Protein 8QDO (pdb70)

Solvent-accessible surface area: 39062 Å² total; per-residue (Å²): 128,66,140,76,11,46,93,34,5,58,116,19,35,57,24,63,36,45,60,0,15,6,6,0,0,45,0,42,1,26,3,69,53,32,44,1,82,35,46,120,8,56,13,0,22,1,45,2,26,3,76,11,61,97,69,1,0,5,3,0,0,16,17,9,136,36,86,170,60,88,12,88,81,55,89,29,0,0,8,1,39,7,31,37,21,87,124,12,154,4,65,3,7,0,3,2,53,33,101,197,144,10,52,109,54,49,148,133,24,76,12,10,1,0,1,3,0,0,19,20,48,94,10,59,4,2,15,11,44,13,48,153,24,174,187,100,123,54,60,6,138,34,104,45,74,121,14,56,109,54,36,3,0,34,1,20,0,42,10,115,45,181,147,120,94,36,92,36,28,85,68,29,49,14,24,22,6,74,0,0,0,153,0,58,87,3,43,21,110,87,8,28,0,6,48,36,17,5,5,24,23,92,60,5,20,0,23,57,0,36,12,31,105,229,28,76,10,0,18,0,26,0,16,1,67,29,95,151,35,27,101,10,0,16,0,10,0,3,0,53,37,56,177,20,107,0,17,1,54,24,24,12,129,51,43,6,120,121,22,79,58,3,4,0,24,1,18,1,6,67,25,17,58,1,40,221,142,122,55,71,59,94,3,69,6,76,8,1,6,34,0,114,147,33,23,24,6,1,0,3,2,60,46,24,49,2,0,2,0,27,0,0,14,16,76,38,139,80,114,6,36,0,111,0,38,24,28,20,77,103,50,25,98,0,87,45,158,55,38,0,1,56,0,0,1,6,55,168,50,4,8,59,59,30,65,82,94,114,82,66,55,55,52,41,0,12,35,0,1,0,0,17,18,62,126,92,132,96,57,36,4,0,19,0,26,0,2,22,2,18,1,28,4,54,26,6,14,7,0,11,0,34,4,52,162,70,0,52,78,146,88,16,111,45,157,67,83,47,141,24,5,1,20,8,0,3,52,0,10,1,29,7,104,78,54,83,88,140,152,68,123,74,13,43,90,29,8,58,119,16,40,58,27,62,39,44,56,4,16,6,7,0,0,41,1,48,2,29,3,73,74,34,35,0,69,42,45,120,14,60,17,0,31,1,44,3,31,3,74,12,56,98,71,1,0,4,3,0,0,17,16,8,164,38,59,167,62,88,20,84,98,52,85,26,0,0,8,1,42,8,32,36,20,84,125,15,157,4,60,3,6,0,2,2,81,6,115,173,125,3,58,108,30,72,167,41,17,72,10,17,2,0,2,3,0,0,25,23,37,109,6,37,4,1,14,10,44,11,50,156,22,173,128,141,187,131,85,22,162,48,27,7,124,33,114,42,69,151,11,60,122,47,32,5,0,37,1,20,0,39,12,113,45,142,142,113,104,39,91,37,30,85,66,29,50,14,14,10,7,92,5,1,1,153,0,55,83,3,38,18,100,96,9,26,0,6,46,37,16,6,6,25,24,91,63,5,19,0,21,62,0,40,13,34,98,204,10,74,3,0,8,0,30,0,21,2,61,34,96,154,35,28,98,11,0,15,0,9,0,4,0,54,54,53,180,20,104,0,17,1,58,20,23,12,129,47,44,5,121,127,22,77,63,4,4,1,26,1,12,1,6,65,26,17,67,1,42,172,141,121,51,72,60,88,3,73,6,83,8,1,6,33,1,112,137,38,23,20,7,2,0,4,2,60,43,24,46,2,0,2,0,28,0,0,10,12,73,39,148,72,117,6,36,0,104,0,37,11,23,6,73,121,57,21,96,0,86,45,154,56,40,0,0,59,0,1,1,6,99,162,54,20,5,60,58,18,64,57,86,116,82,66,54,51,48,37,0,8,33,0,1,0,0,17,12,52,104,73,46,74,170,233,75,51,42,7,0,18,0,26,0,2,20,1,18,1,32,5,58,33,8,16,6,0,11,0,34,6,53,158,71,0,48,73,145,83,20,97,44,156,65,66,60,136,22,5,1,19,8,0,2,39,0,5,0,24,10,116,82,48,72,93,154

Structure (mmCIF, N/CA/C/O backbone):
data_8QDO
#
_entry.id   8QDO
#
_cell.length_a   90.610
_cell.length_b   137.440
_cell.length_c   275.120
_cell.angle_alpha   90.000
_cell.angle_beta   90.000
_cell.angle_gamma   90.000
#
_symmetry.space_group_name_H-M   'I 21 21 21'
#
loop_
_entity.id
_entity.type
_entity.pdbx_description
1 polymer 'Protein pp71'
2 non-polymer 'TETRAETHYLENE GLYCOL'
3 water water
#
loop_
_atom_site.group_PDB
_atom_site.id
_atom_site.type_symbol
_atom_site.label_atom_id
_atom_site.label_alt_id
_atom_site.label_comp_id
_atom_site.label_asym_id
_atom_site.label_entity_id
_atom_site.label_seq_id
_atom_site.pdbx_PDB_ins_code
_atom_site.Cartn_x
_atom_site.Cartn_y
_atom_site.Cartn_z
_atom_site.occupancy
_atom_site.B_iso_or_equiv
_atom_site.auth_seq_id
_atom_site.auth_comp_id
_atom_site.auth_asym_id
_atom_site.auth_atom_id
_atom_site.pdbx_PDB_model_num
ATOM 1 N N . SER A 1 18 ? 82.84845 49.59248 105.86913 1.000 119.38796 13 SER A N 1
ATOM 2 C CA . SER A 1 18 ? 83.71104 50.17369 106.89522 1.000 121.71379 13 SER A CA 1
ATOM 3 C C . SER A 1 18 ? 84.97574 50.79006 106.27765 1.000 125.20649 13 SER A C 1
ATOM 4 O O . SER A 1 18 ? 84.89147 51.77699 105.54402 1.000 128.28958 13 SER A O 1
ATOM 7 N N . SER A 1 19 ? 86.13988 50.21425 106.57934 1.000 116.41090 14 SER A N 1
ATOM 8 C CA . SER A 1 19 ? 87.40721 50.67291 106.02644 1.000 114.80824 14 SER A CA 1
ATOM 9 C C . SER A 1 19 ? 87.65847 50.04168 104.65639 1.000 110.46234 14 SER A C 1
ATOM 10 O O . SER A 1 19 ? 86.93781 49.14688 104.21153 1.000 110.80303 14 SER A O 1
ATOM 13 N N . GLU A 1 20 ? 88.70526 50.51833 103.97907 1.000 108.74587 15 GLU A N 1
ATOM 14 C CA . GLU A 1 20 ? 89.04538 49.94753 102.68080 1.000 105.98127 15 GLU A CA 1
ATOM 15 C C . GLU A 1 20 ? 89.44898 48.48130 102.79775 1.000 103.61700 15 GLU A C 1
ATOM 16 O O . GLU A 1 20 ? 89.33545 47.73566 101.81787 1.000 101.04329 15 GLU A O 1
ATOM 22 N N . ALA A 1 21 ? 89.91423 48.05176 103.97493 1.000 106.38364 16 ALA A N 1
ATOM 23 C CA . ALA A 1 21 ? 90.22037 46.64009 104.18664 1.000 99.39108 16 ALA A CA 1
ATOM 24 C C . ALA A 1 21 ? 88.95056 45.80121 104.26583 1.000 97.02959 16 ALA A C 1
ATOM 25 O O . ALA A 1 21 ? 88.91126 44.67470 103.75674 1.000 94.72315 16 ALA A O 1
ATOM 27 N N . ALA A 1 22 ? 87.89919 46.33413 104.89517 1.000 95.27096 17 ALA A N 1
ATOM 28 C CA . ALA A 1 22 ? 86.62993 45.61507 104.94654 1.000 91.81966 17 ALA A CA 1
ATOM 29 C C . ALA A 1 22 ? 86.00980 45.46263 103.56403 1.000 87.01260 17 ALA A C 1
ATOM 30 O O . ALA A 1 22 ? 85.32742 44.46695 103.30175 1.000 85.09523 17 ALA A O 1
ATOM 32 N N . ALA A 1 23 ? 86.22205 46.43166 102.67221 1.000 82.53091 18 ALA A N 1
ATOM 33 C CA . ALA A 1 23 ? 85.65209 46.32027 101.33639 1.000 83.58557 18 ALA A CA 1
ATOM 34 C C . ALA A 1 23 ? 86.28500 45.17340 100.55904 1.000 86.32003 18 ALA A C 1
ATOM 35 O O . ALA A 1 23 ? 85.59619 44.46998 99.81148 1.000 87.16935 18 ALA A O 1
ATOM 37 N N . ILE A 1 24 ? 87.59147 44.96238 100.72747 1.000 86.16054 19 ILE A N 1
ATOM 38 C CA . ILE A 1 24 ? 88.27267 43.91321 99.97670 1.000 79.39823 19 ILE A CA 1
ATOM 39 C C . ILE A 1 24 ? 87.88773 42.53746 100.50587 1.000 78.92206 19 ILE A C 1
ATOM 40 O O . ILE A 1 24 ? 87.64963 41.60561 99.72850 1.000 75.58187 19 ILE A O 1
ATOM 45 N N . SER A 1 25 ? 87.83117 42.37436 101.83145 1.000 73.22837 20 SER A N 1
ATOM 46 C CA . SER A 1 25 ? 87.52022 41.05263 102.36413 1.000 73.39909 20 SER A CA 1
ATOM 47 C C . SER A 1 25 ? 86.08179 40.65139 102.04990 1.000 78.87534 20 SER A C 1
ATOM 48 O O . SER A 1 25 ? 85.82021 39.49025 101.70934 1.000 72.59446 20 SER A O 1
ATOM 51 N N . GLU A 1 26 ? 85.14259 41.60234 102.11718 1.000 72.91006 21 GLU A N 1
ATOM 52 C CA . GLU A 1 26 ? 83.76352 41.29439 101.75262 1.000 73.22690 21 GLU A CA 1
ATOM 53 C C . GLU A 1 26 ? 83.65129 40.91964 100.27787 1.000 76.01369 21 GLU A C 1
ATOM 54 O O . GLU A 1 26 ? 82.95435 39.96038 99.92445 1.000 75.91352 21 GLU A O 1
ATOM 60 N N . ALA A 1 27 ? 84.35918 41.63603 99.40363 1.000 71.45643 22 ALA A N 1
ATOM 61 C CA . ALA A 1 27 ? 84.30931 41.29994 97.98509 1.000 67.70782 22 ALA A CA 1
ATOM 62 C C . ALA A 1 27 ? 84.96134 39.94614 97.71264 1.000 71.37114 22 ALA A C 1
ATOM 63 O O . ALA A 1 27 ? 84.49155 39.18831 96.85810 1.000 70.78954 22 ALA A O 1
ATOM 65 N N . GLU A 1 28 ? 86.04996 39.62106 98.41734 1.000 74.98866 23 GLU A N 1
ATOM 66 C CA . GLU A 1 28 ? 86.64817 38.30017 98.24345 1.000 71.93426 23 GLU A CA 1
ATOM 67 C C . GLU A 1 28 ? 85.72546 37.19584 98.74628 1.000 68.56842 23 GLU A C 1
ATOM 68 O O . GLU A 1 28 ? 85.70243 36.10080 98.17178 1.000 67.29383 23 GLU A O 1
ATOM 74 N N . ALA A 1 29 ? 84.95690 37.45662 99.80695 1.000 66.44616 24 ALA A N 1
ATOM 75 C CA . ALA A 1 29 ? 84.00095 36.45627 100.27046 1.000 63.72215 24 ALA A CA 1
ATOM 76 C C . ALA A 1 29 ? 82.93009 36.20408 99.21478 1.000 71.17142 24 ALA A C 1
ATOM 77 O O . ALA A 1 29 ? 82.58632 35.05046 98.92471 1.000 71.58558 24 ALA A O 1
ATOM 79 N N . ALA A 1 30 ? 82.43430 37.27363 98.58937 1.000 67.52889 25 ALA A N 1
ATOM 80 C CA . ALA A 1 30 ? 81.37039 37.14074 97.60325 1.000 66.13014 25 ALA A CA 1
ATOM 81 C C . ALA A 1 30 ? 81.87163 36.48299 96.32191 1.000 64.18575 25 ALA A C 1
ATOM 82 O O . ALA A 1 30 ? 81.15649 35.68316 95.70713 1.000 71.18623 25 ALA A O 1
ATOM 84 N N . SER A 1 31 ? 83.09377 36.79227 95.90191 1.000 65.59650 26 SER A N 1
ATOM 85 C CA . SER A 1 31 ? 83.55341 36.30083 94.60651 1.000 68.36244 26 SER A CA 1
ATOM 86 C C . SER A 1 31 ? 84.06865 34.86572 94.65584 1.000 57.40018 26 SER A C 1
ATOM 87 O O . SER A 1 31 ? 84.24365 34.25443 93.60033 1.000 57.26280 26 SER A O 1
ATOM 90 N N . GLY A 1 32 ? 84.36520 34.33723 95.83312 1.000 55.85357 27 GLY A N 1
ATOM 91 C CA . GLY A 1 32 ? 84.72248 32.94042 95.95455 1.000 53.23642 27 GLY A CA 1
ATOM 92 C C . GLY A 1 32 ? 86.06964 32.57310 95.34800 1.000 60.85234 27 GLY A C 1
ATOM 93 O O . GLY A 1 32 ? 86.88044 33.40846 94.95111 1.000 60.38039 27 GLY A O 1
ATOM 94 N N . SER A 1 33 ? 86.30448 31.26688 95.32543 1.000 64.27951 28 SER A N 1
ATOM 95 C CA . SER A 1 33 ? 87.50560 30.69069 94.74722 1.000 62.66378 28 SER A CA 1
ATOM 96 C C . SER A 1 33 ? 87.16837 29.27749 94.29482 1.000 61.78294 28 SER A C 1
ATOM 97 O O . SER A 1 33 ? 86.04074 28.80606 94.46027 1.000 61.70832 28 SER A O 1
ATOM 100 N N . PHE A 1 34 ? 88.17191 28.57699 93.76756 1.000 66.16554 29 PHE A N 1
ATOM 101 C CA . PHE A 1 34 ? 87.93577 27.22116 93.28263 1.000 63.84019 29 PHE A CA 1
ATOM 102 C C . PHE A 1 34 ? 87.33814 26.33390 94.36671 1.000 65.61058 29 PHE A C 1
ATOM 103 O O . PHE A 1 34 ? 86.45392 25.51542 94.09179 1.000 71.14815 29 PHE A O 1
ATOM 111 N N . GLY A 1 35 ? 87.79010 26.48929 95.60816 1.000 57.30363 30 GLY A N 1
ATOM 112 C CA . GLY A 1 35 ? 87.30740 25.61651 96.65918 1.000 57.15844 30 GLY A CA 1
ATOM 113 C C . GLY A 1 35 ? 85.88735 25.89605 97.07920 1.000 59.22317 30 GLY A C 1
ATOM 114 O O . GLY A 1 35 ? 85.26021 25.04500 97.72048 1.000 63.23783 30 GLY A O 1
ATOM 115 N N . ARG A 1 36 ? 85.38741 27.09293 96.79100 1.000 55.22364 31 ARG A N 1
ATOM 116 C CA . ARG A 1 36 ? 84.02733 27.44598 97.16051 1.000 55.78967 31 ARG A CA 1
ATOM 117 C C . ARG A 1 36 ? 83.58822 28.70257 96.42378 1.000 58.79889 31 ARG A C 1
ATOM 118 O O . ARG A 1 36 ? 84.11901 29.78922 96.67060 1.000 61.70489 31 ARG A O 1
ATOM 126 N N . LEU A 1 37 ? 82.64564 28.56754 95.49721 1.000 58.30218 32 LEU A N 1
ATOM 127 C CA . LEU A 1 37 ? 82.14195 29.71374 94.75671 1.000 61.36676 32 LEU A CA 1
ATOM 128 C C . LEU A 1 37 ? 80.63221 29.56620 94.60994 1.000 64.69074 32 LEU A C 1
ATOM 129 O O . LEU A 1 37 ? 80.04581 28.52433 94.92556 1.000 63.76804 32 LEU A O 1
ATOM 134 N N . HIS A 1 38 ? 80.00034 30.63682 94.15010 1.000 65.53611 33 HIS A N 1
ATOM 135 C CA . HIS A 1 38 ? 78.55280 30.70972 94.06158 1.000 61.41925 33 HIS A CA 1
ATOM 136 C C . HIS A 1 38 ? 78.14644 31.26827 92.71436 1.000 57.24973 33 HIS A C 1
ATOM 137 O O . HIS A 1 38 ? 78.75098 32.22024 92.22226 1.000 63.35759 33 HIS A O 1
ATOM 144 N N . CYS A 1 39 ? 77.13508 30.65744 92.11200 1.000 60.75938 34 CYS A N 1
ATOM 145 C CA . CYS A 1 39 ? 76.66021 31.09750 90.80988 1.000 58.69489 34 CYS A CA 1
ATOM 146 C C . CYS A 1 39 ? 75.31489 30.43520 90.55794 1.000 61.97120 34 CYS A C 1
ATOM 147 O O . CYS A 1 39 ? 74.93526 29.48283 91.24457 1.000 61.16894 34 CYS A O 1
ATOM 150 N N . GLN A 1 40 ? 74.59953 30.95426 89.55514 1.000 60.31498 35 GLN A N 1
ATOM 151 C CA . GLN A 1 40 ? 73.37200 30.34504 89.05671 1.000 57.10340 35 GLN A CA 1
ATOM 152 C C . GLN A 1 40 ? 73.66448 29.26996 88.01852 1.000 60.10548 35 GLN A C 1
ATOM 153 O O . GLN A 1 40 ? 73.00659 28.22347 87.99975 1.000 58.63138 35 GLN A O 1
ATOM 159 N N . VAL A 1 41 ? 74.64182 29.51194 87.15087 1.000 56.87141 36 VAL A N 1
ATOM 160 C CA . VAL A 1 41 ? 75.09238 28.53416 86.17196 1.000 59.24665 36 VAL A CA 1
ATOM 161 C C . VAL A 1 41 ? 76.60899 28.46460 86.26078 1.000 61.04885 36 VAL A C 1
ATOM 162 O O . VAL A 1 41 ? 77.27814 29.50289 86.31000 1.000 60.48917 36 VAL A O 1
ATOM 166 N N . LEU A 1 42 ? 77.13949 27.24703 86.33195 1.000 61.90906 37 LEU A N 1
ATOM 167 C CA . LEU A 1 42 ? 78.57098 26.98225 86.31554 1.000 56.13329 37 LEU A CA 1
ATOM 168 C C . LEU A 1 42 ? 78.99372 26.47731 84.94201 1.000 57.97865 37 LEU A C 1
ATOM 169 O O . LEU A 1 42 ? 78.31028 25.64232 84.34278 1.000 63.30215 37 LEU A O 1
ATOM 174 N N . ARG A 1 43 ? 80.11294 26.98989 84.43653 1.000 60.34908 38 ARG A N 1
ATOM 175 C CA . ARG A 1 43 ? 80.74064 26.45154 83.23198 1.000 64.34774 38 ARG A CA 1
ATOM 176 C C . ARG A 1 43 ? 82.08268 25.83958 83.60792 1.000 66.38987 38 ARG A C 1
ATOM 177 O O . ARG A 1 43 ? 82.89902 26.48599 84.27562 1.000 69.36311 38 ARG A O 1
ATOM 185 N N . LEU A 1 44 ? 82.29841 24.59314 83.19901 1.000 59.42876 39 LEU A N 1
ATOM 186 C CA . LEU A 1 44 ? 83.57631 23.91464 83.36973 1.000 62.49494 39 LEU A CA 1
ATOM 187 C C . LEU A 1 44 ? 84.20395 23.73067 81.99731 1.000 66.11007 39 LEU A C 1
ATOM 188 O O . LEU A 1 44 ? 83.57731 23.16066 81.10050 1.000 69.30778 39 LEU A O 1
ATOM 193 N N . ILE A 1 45 ? 85.42794 24.21476 81.83117 1.000 62.43133 40 ILE A N 1
ATOM 194 C CA . ILE A 1 45 ? 86.21861 23.94606 80.63725 1.000 67.94974 40 ILE A CA 1
ATOM 195 C C . ILE A 1 45 ? 87.38682 23.07917 81.07860 1.000 67.92518 40 ILE A C 1
ATOM 196 O O . ILE A 1 45 ? 88.29226 23.54696 81.77915 1.000 68.80610 40 ILE A O 1
ATOM 201 N N . THR A 1 46 ? 87.34936 21.80489 80.70710 1.000 68.88893 41 THR A N 1
ATOM 202 C CA . THR A 1 46 ? 88.30729 20.82961 81.19918 1.000 71.00062 41 THR A CA 1
ATOM 203 C C . THR A 1 46 ? 89.05562 20.18053 80.04321 1.000 75.33386 41 THR A C 1
ATOM 204 O O . THR A 1 46 ? 88.61730 20.20446 78.88918 1.000 80.16250 41 THR A O 1
ATOM 208 N N . ASN A 1 47 ? 90.20841 19.60948 80.36933 1.000 84.06505 42 ASN A N 1
ATOM 209 C CA . ASN A 1 47 ? 91.02645 18.87289 79.41582 1.000 90.04053 42 ASN A CA 1
ATOM 210 C C . ASN A 1 47 ? 91.01862 17.41189 79.83044 1.000 88.73540 42 ASN A C 1
ATOM 211 O O . ASN A 1 47 ? 91.39933 17.08488 80.96174 1.000 85.13188 42 ASN A O 1
ATOM 216 N N . VAL A 1 48 ? 90.57296 16.53974 78.92684 1.000 90.93136 43 VAL A N 1
ATOM 217 C CA . VAL A 1 48 ? 90.50040 15.12308 79.25481 1.000 95.30060 43 VAL A CA 1
ATOM 218 C C . VAL A 1 48 ? 91.90225 14.53456 79.25401 1.000 103.04000 43 VAL A C 1
ATOM 219 O O . VAL A 1 48 ? 92.65915 14.67340 78.28123 1.000 97.63682 43 VAL A O 1
ATOM 223 N N . GLU A 1 49 ? 92.24724 13.86005 80.34363 1.000 98.55656 44 GLU A N 1
ATOM 224 C CA . GLU A 1 49 ? 93.55220 13.24293 80.49190 1.000 102.72097 44 GLU A CA 1
ATOM 225 C C . GLU A 1 49 ? 93.38043 12.00764 81.36768 1.000 101.46554 44 GLU A C 1
ATOM 226 O O . GLU A 1 49 ? 92.26889 11.66888 81.78191 1.000 93.11950 44 GLU A O 1
ATOM 232 N N . GLY A 1 50 ? 94.48680 11.32852 81.65083 1.000 110.99170 45 GLY A N 1
ATOM 233 C CA . GLY A 1 50 ? 94.42413 10.14039 82.47449 1.000 106.45384 45 GLY A CA 1
ATOM 234 C C . GLY A 1 50 ? 94.33010 8.83468 81.72235 1.000 107.22615 45 GLY A C 1
ATOM 235 O O . GLY A 1 50 ? 93.93729 7.82485 82.31972 1.000 106.53009 45 GLY A O 1
ATOM 236 N N . GLY A 1 51 ? 94.59921 8.82887 80.43001 1.000 93.73203 46 GLY A N 1
ATOM 237 C CA . GLY A 1 51 ? 94.59313 7.58402 79.69927 1.000 98.27162 46 GLY A CA 1
ATOM 238 C C . GLY A 1 51 ? 94.21972 7.82347 78.25017 1.000 99.21313 46 GLY A C 1
ATOM 239 O O . GLY A 1 51 ? 94.45647 8.90118 77.70761 1.000 102.45333 46 GLY A O 1
ATOM 240 N N . SER A 1 52 ? 93.61937 6.79879 77.65391 1.000 98.84742 47 SER A N 1
ATOM 241 C CA . SER A 1 52 ? 93.18529 6.86720 76.27148 1.000 104.78283 47 SER A CA 1
ATOM 242 C C . SER A 1 52 ? 91.72691 6.44798 76.17521 1.000 105.66034 47 SER A C 1
ATOM 243 O O . SER A 1 52 ? 91.18107 5.79098 77.06653 1.000 99.05912 47 SER A O 1
ATOM 246 N N . LEU A 1 53 ? 91.11541 6.81769 75.05256 1.000 106.18881 48 LEU A N 1
ATOM 247 C CA . LEU A 1 53 ? 89.70770 6.54363 74.77472 1.000 98.70752 48 LEU A CA 1
ATOM 248 C C . LEU A 1 53 ? 89.61452 6.19823 73.29167 1.000 99.63530 48 LEU A C 1
ATOM 249 O O . LEU A 1 53 ? 89.64887 7.09579 72.44426 1.000 99.35022 48 LEU A O 1
ATOM 254 N N . GLU A 1 54 ? 89.50266 4.90998 72.97598 1.000 98.29327 49 GLU A N 1
ATOM 255 C CA . GLU A 1 54 ? 89.47707 4.50038 71.57672 1.000 99.12120 49 GLU A CA 1
ATOM 256 C C . GLU A 1 54 ? 88.22714 5.01974 70.87389 1.000 97.90472 49 GLU A C 1
ATOM 257 O O . GLU A 1 54 ? 87.18205 5.23428 71.49215 1.000 100.26161 49 GLU A O 1
ATOM 263 N N . ALA A 1 55 ? 88.33845 5.21110 69.55999 1.000 96.88101 50 ALA A N 1
ATOM 264 C CA . ALA A 1 55 ? 87.18963 5.65054 68.77770 1.000 97.93514 50 ALA A CA 1
ATOM 265 C C . ALA A 1 55 ? 86.07017 4.61895 68.86000 1.000 96.30997 50 ALA A C 1
ATOM 266 O O . ALA A 1 55 ? 86.30217 3.41873 68.69542 1.000 98.63306 50 ALA A O 1
ATOM 268 N N . GLY A 1 56 ? 84.86102 5.08258 69.17148 1.000 93.61660 51 GLY A N 1
ATOM 269 C CA . GLY A 1 56 ? 83.72681 4.19932 69.32831 1.000 86.26686 51 GLY A CA 1
ATOM 270 C C . GLY A 1 56 ? 83.60100 3.57909 70.69800 1.000 90.29650 51 GLY A C 1
ATOM 271 O O . GLY A 1 56 ? 82.70720 2.74855 70.90130 1.000 90.81767 51 GLY A O 1
ATOM 272 N N . ARG A 1 57 ? 84.48142 3.93563 71.62978 1.000 91.30815 52 ARG A N 1
ATOM 273 C CA . ARG A 1 57 ? 84.48443 3.42161 72.99090 1.000 89.38589 52 ARG A CA 1
ATOM 274 C C . ARG A 1 57 ? 83.86621 4.43721 73.95049 1.000 87.42213 52 ARG A C 1
ATOM 275 O O . ARG A 1 57 ? 83.59187 5.58878 73.59697 1.000 84.54722 52 ARG A O 1
ATOM 283 N N . LEU A 1 58 ? 83.66695 3.99443 75.19100 1.000 80.33340 53 LEU A N 1
ATOM 284 C CA . LEU A 1 58 ? 83.09615 4.81760 76.24856 1.000 78.13796 53 LEU A CA 1
ATOM 285 C C . LEU A 1 58 ? 83.90086 4.65386 77.52751 1.000 79.01990 53 LEU A C 1
ATOM 286 O O . LEU A 1 58 ? 84.24892 3.53000 77.90333 1.000 83.12659 53 LEU A O 1
ATOM 291 N N . ARG A 1 59 ? 84.20698 5.77550 78.17959 1.000 75.08478 54 ARG A N 1
ATOM 292 C CA . ARG A 1 59 ? 84.80506 5.77725 79.51023 1.000 82.20121 54 ARG A CA 1
ATOM 293 C C . ARG A 1 59 ? 84.15758 6.88632 80.33048 1.000 74.67806 54 ARG A C 1
ATOM 294 O O . ARG A 1 59 ? 83.60704 7.84694 79.78531 1.000 74.91317 54 ARG A O 1
ATOM 302 N N . LEU A 1 60 ? 84.19497 6.72822 81.65118 1.000 68.75038 55 LEU A N 1
ATOM 303 C CA . LEU A 1 60 ? 83.67837 7.75591 82.54409 1.000 68.92300 55 LEU A CA 1
ATOM 304 C C . LEU A 1 60 ? 84.67634 8.90055 82.67057 1.000 73.24409 55 LEU A C 1
ATOM 305 O O . LEU A 1 60 ? 85.89123 8.68594 82.68496 1.000 77.59325 55 LEU A O 1
ATOM 310 N N . LEU A 1 61 ? 84.16031 10.12567 82.73983 1.000 69.87651 56 LEU A N 1
ATOM 311 C CA . LEU A 1 61 ? 84.98833 11.31777 82.88739 1.000 69.60496 56 LEU A CA 1
ATOM 312 C C . LEU A 1 61 ? 84.66151 11.97862 84.21710 1.000 71.02327 56 LEU A C 1
ATOM 313 O O . LEU A 1 61 ? 83.53521 12.44060 84.42780 1.000 72.98454 56 LEU A O 1
ATOM 318 N N . ASP A 1 62 ? 85.64431 12.02098 85.10688 1.000 74.51084 57 ASP A N 1
ATOM 319 C CA . ASP A 1 62 ? 85.49099 12.62703 86.42520 1.000 70.24736 57 ASP A CA 1
ATOM 320 C C . ASP A 1 62 ? 85.81999 14.11265 86.30856 1.000 70.49895 57 ASP A C 1
ATOM 321 O O . ASP A 1 62 ? 86.98377 14.49438 86.16440 1.000 71.04374 57 ASP A O 1
ATOM 326 N N . LEU A 1 63 ? 84.78276 14.95345 86.33649 1.000 71.42833 58 LEU A N 1
ATOM 327 C CA . LEU A 1 63 ? 84.95171 16.40033 86.26498 1.000 68.13567 58 LEU A CA 1
ATOM 328 C C . LEU A 1 63 ? 85.53756 16.99028 87.54281 1.000 66.77249 58 LEU A C 1
ATOM 329 O O . LEU A 1 63 ? 85.80984 18.19266 87.57798 1.000 68.18468 58 LEU A O 1
ATOM 334 N N . ARG A 1 64 ? 85.70164 16.18906 88.59629 1.000 65.03493 59 ARG A N 1
ATOM 335 C CA . ARG A 1 64 ? 86.42189 16.60781 89.80331 1.000 74.89542 59 ARG A CA 1
ATOM 336 C C . ARG A 1 64 ? 85.82220 17.86284 90.42911 1.000 71.64603 59 ARG A C 1
ATOM 337 O O . ARG A 1 64 ? 86.54489 18.74661 90.89680 1.000 68.84532 59 ARG A O 1
ATOM 345 N N . THR A 1 65 ? 84.49362 17.93164 90.46410 1.000 70.54669 60 THR A N 1
ATOM 346 C CA . THR A 1 65 ? 83.79195 19.11029 90.94859 1.000 63.27719 60 THR A CA 1
ATOM 347 C C . THR A 1 65 ? 82.55186 18.69342 91.71811 1.000 61.72810 60 THR A C 1
ATOM 348 O O . THR A 1 65 ? 81.86058 17.74774 91.33243 1.000 68.70447 60 THR A O 1
ATOM 352 N N . ASN A 1 66 ? 82.26908 19.40327 92.79998 1.000 61.39452 61 ASN A N 1
ATOM 353 C CA . ASN A 1 66 ? 81.11064 19.12818 93.63504 1.000 64.98298 61 ASN A CA 1
ATOM 354 C C . ASN A 1 66 ? 80.12272 20.28044 93.53485 1.000 66.84429 61 ASN A C 1
ATOM 355 O O . ASN A 1 66 ? 80.51867 21.44830 93.47505 1.000 66.99445 61 ASN A O 1
ATOM 360 N N . ILE A 1 67 ? 78.83755 19.94549 93.50765 1.000 64.59547 62 ILE A N 1
ATOM 361 C CA . ILE A 1 67 ? 77.76159 20.92453 93.44412 1.000 59.26312 62 ILE A CA 1
ATOM 362 C C . ILE A 1 67 ? 76.91282 20.74859 94.69038 1.000 60.88414 62 ILE A C 1
ATOM 363 O O . ILE A 1 67 ? 76.56035 19.61865 95.05216 1.000 62.31887 62 ILE A O 1
ATOM 368 N N . GLU A 1 68 ? 76.58443 21.85721 95.34476 1.000 64.30506 63 GLU A N 1
ATOM 369 C CA . GLU A 1 68 ? 75.74869 21.82251 96.53437 1.000 60.29019 63 GLU A CA 1
ATOM 370 C C . GLU A 1 68 ? 74.63954 22.85584 96.40905 1.000 57.19138 63 GLU A C 1
ATOM 371 O O . GLU A 1 68 ? 74.83666 23.92810 95.82839 1.000 60.52056 63 GLU A O 1
ATOM 377 N N . VAL A 1 69 ? 73.46932 22.51831 96.94769 1.000 52.59987 64 VAL A N 1
ATOM 378 C CA . VAL A 1 69 ? 72.35181 23.44471 97.06890 1.000 57.80017 64 VAL A CA 1
ATOM 379 C C . VAL A 1 69 ? 71.73879 23.24593 98.44551 1.000 57.74207 64 VAL A C 1
ATOM 380 O O . VAL A 1 69 ? 71.93163 22.21673 99.09713 1.000 59.24742 64 VAL A O 1
ATOM 384 N N . SER A 1 70 ? 70.98875 24.24218 98.88754 1.000 58.82879 65 SER A N 1
ATOM 385 C CA . SER A 1 70 ? 70.49431 24.23768 100.25749 1.000 60.47350 65 SER A CA 1
ATOM 386 C C . SER A 1 70 ? 69.09779 23.64490 100.39689 1.000 63.76673 65 SER A C 1
ATOM 387 O O . SER A 1 70 ? 68.59601 23.53628 101.51868 1.000 74.89159 65 SER A O 1
ATOM 390 N N . ARG A 1 71 ? 68.47848 23.23716 99.29333 1.000 68.40956 66 ARG A N 1
ATOM 391 C CA . ARG A 1 71 ? 67.11093 22.75595 99.21382 1.000 70.01719 66 ARG A CA 1
ATOM 392 C C . ARG A 1 71 ? 67.06495 21.75343 98.06636 1.000 66.76749 66 ARG A C 1
ATOM 393 O O . ARG A 1 71 ? 67.71524 21.97908 97.03410 1.000 64.64374 66 ARG A O 1
ATOM 401 N N . PRO A 1 72 ? 66.36341 20.63511 98.22117 1.000 70.98818 67 PRO A N 1
ATOM 402 C CA . PRO A 1 72 ? 66.37290 19.60508 97.17032 1.000 61.46402 67 PRO A CA 1
ATOM 403 C C . PRO A 1 72 ? 65.99836 20.16937 95.80926 1.000 61.29707 67 PRO A C 1
ATOM 404 O O . PRO A 1 72 ? 65.03304 20.91701 95.66627 1.000 60.82735 67 PRO A O 1
ATOM 408 N N . SER A 1 73 ? 66.80044 19.82436 94.80354 1.000 63.55486 68 SER A N 1
ATOM 409 C CA . SER A 1 73 ? 66.68543 20.40416 93.47721 1.000 57.55851 68 SER A CA 1
ATOM 410 C C . SER A 1 73 ? 67.00853 19.34276 92.43935 1.000 57.54363 68 SER A C 1
ATOM 411 O O . SER A 1 73 ? 67.37132 18.21326 92.77126 1.000 61.73616 68 SER A O 1
ATOM 414 N N . VAL A 1 74 ? 66.86804 19.70107 91.16867 1.000 53.59342 69 VAL A N 1
ATOM 415 C CA . VAL A 1 74 ? 67.31665 18.84769 90.07924 1.000 56.18198 69 VAL A CA 1
ATOM 416 C C . VAL A 1 74 ? 68.66885 19.39637 89.64001 1.000 55.85645 69 VAL A C 1
ATOM 417 O O . VAL A 1 74 ? 68.74918 20.41372 88.94541 1.000 58.98908 69 VAL A O 1
ATOM 421 N N . LEU A 1 75 ? 69.74018 18.71875 90.03552 1.000 56.48608 70 LEU A N 1
ATOM 422 C CA . LEU A 1 75 ? 71.09503 19.14061 89.69358 1.000 54.32634 70 LEU A CA 1
ATOM 423 C C . LEU A 1 75 ? 71.45122 18.56603 88.33162 1.000 49.59940 70 LEU A C 1
ATOM 424 O O . LEU A 1 75 ? 71.54116 17.34708 88.17193 1.000 58.12869 70 LEU A O 1
ATOM 429 N N . CYS A 1 76 ? 71.63843 19.43414 87.34688 1.000 50.64417 71 CYS A N 1
ATOM 430 C CA . CYS A 1 76 ? 71.90743 18.99759 85.98577 1.000 51.51226 71 CYS A CA 1
ATOM 431 C C . CYS A 1 76 ? 73.30744 19.38903 85.54840 1.000 55.23802 71 CYS A C 1
ATOM 432 O O . CYS A 1 76 ? 73.84855 20.42459 85.95339 1.000 59.32881 71 CYS A O 1
ATOM 435 N N . CYS A 1 77 ? 73.86549 18.56292 84.67308 1.000 51.64969 72 CYS A N 1
ATOM 436 C CA . CYS A 1 77 ? 75.16978 18.81349 84.07661 1.000 54.93602 72 CYS A CA 1
ATOM 437 C C . CYS A 1 77 ? 75.08894 18.36107 82.61932 1.000 58.48222 72 CYS A C 1
ATOM 438 O O . CYS A 1 77 ? 75.08167 17.15645 82.34614 1.000 59.51511 72 CYS A O 1
ATOM 441 N N . PHE A 1 78 ? 74.97316 19.32150 81.69472 1.000 59.29090 73 PHE A N 1
ATOM 442 C CA . PHE A 1 78 ? 74.85180 19.05774 80.26168 1.000 57.56748 73 PHE A CA 1
ATOM 443 C C . PHE A 1 78 ? 76.06545 19.59401 79.50284 1.000 61.12080 73 PHE A C 1
ATOM 444 O O . PHE A 1 78 ? 76.67031 20.60121 79.88596 1.000 59.55665 73 PHE A O 1
ATOM 452 N N . GLN A 1 79 ? 76.38739 18.94723 78.38463 1.000 63.87981 74 GLN A N 1
ATOM 453 C CA . GLN A 1 79 ? 77.37424 19.51255 77.47494 1.000 61.88160 74 GLN A CA 1
ATOM 454 C C . GLN A 1 79 ? 76.90303 20.87655 76.98316 1.000 61.67813 74 GLN A C 1
ATOM 455 O O . GLN A 1 79 ? 75.70525 21.10861 76.79783 1.000 64.74449 74 GLN A O 1
ATOM 461 N N . GLU A 1 80 ? 77.84463 21.79469 76.79351 1.000 60.74060 75 GLU A N 1
ATOM 462 C CA . GLU A 1 80 ? 77.49970 23.14896 76.38962 1.000 62.00435 75 GLU A CA 1
ATOM 463 C C . GLU A 1 80 ? 77.43545 23.24374 74.86918 1.000 64.36975 75 GLU A C 1
ATOM 464 O O . GLU A 1 80 ? 78.31167 22.73006 74.16851 1.000 64.98054 75 GLU A O 1
ATOM 470 N N . ASN A 1 81 ? 76.38288 23.87916 74.36686 1.000 67.35991 76 ASN A N 1
ATOM 471 C CA . ASN A 1 81 ? 76.35738 24.39986 73.00538 1.000 67.33580 76 ASN A CA 1
ATOM 472 C C . ASN A 1 81 ? 76.82333 25.84616 73.07776 1.000 74.02743 76 ASN A C 1
ATOM 473 O O . ASN A 1 81 ? 76.21004 26.66212 73.77712 1.000 72.00190 76 ASN A O 1
ATOM 478 N N . LYS A 1 82 ? 77.91665 26.16145 72.38537 1.000 77.63684 77 LYS A N 1
ATOM 479 C CA . LYS A 1 82 ? 78.48498 27.49476 72.51473 1.000 75.44071 77 LYS A CA 1
ATOM 480 C C . LYS A 1 82 ? 77.75932 28.53976 71.67623 1.000 75.84405 77 LYS A C 1
ATOM 481 O O . LYS A 1 82 ? 77.93218 29.73637 71.93579 1.000 79.72349 77 LYS A O 1
ATOM 487 N N . SER A 1 83 ? 76.92154 28.12910 70.72605 1.000 73.25422 78 SER A N 1
ATOM 488 C CA . SER A 1 83 ? 76.23503 29.05241 69.83371 1.000 79.13769 78 SER A CA 1
ATOM 489 C C . SER A 1 83 ? 74.77212 28.66469 69.66666 1.000 80.11649 78 SER A C 1
ATOM 490 O O . SER A 1 83 ? 74.43746 27.47317 69.65572 1.000 80.56100 78 SER A O 1
ATOM 493 N N . PRO A 1 84 ? 73.88047 29.64967 69.51929 1.000 74.63504 79 PRO A N 1
ATOM 494 C CA . PRO A 1 84 ? 72.46383 29.32657 69.27045 1.000 76.26840 79 PRO A CA 1
ATOM 495 C C . PRO A 1 84 ? 72.23703 28.61795 67.95033 1.000 82.74295 79 PRO A C 1
ATOM 496 O O . PRO A 1 84 ? 71.17588 28.00895 67.76010 1.000 82.96683 79 PRO A O 1
ATOM 500 N N . HIS A 1 85 ? 73.18987 28.68276 67.02682 1.000 83.43763 80 HIS A N 1
ATOM 501 C CA . HIS A 1 85 ? 73.05390 28.01102 65.74263 1.000 90.45230 80 HIS A CA 1
ATOM 502 C C . HIS A 1 85 ? 73.55362 26.57384 65.78715 1.000 87.04366 80 HIS A C 1
ATOM 503 O O . HIS A 1 85 ? 73.47680 25.87159 64.77385 1.000 88.09779 80 HIS A O 1
ATOM 510 N N . ASP A 1 86 ? 74.05193 26.12024 66.93399 1.000 85.05647 81 ASP A N 1
ATOM 511 C CA . ASP A 1 86 ? 74.54790 24.75795 67.05417 1.000 80.00768 81 ASP A CA 1
ATOM 512 C C . ASP A 1 86 ? 73.40247 23.75676 67.05880 1.000 79.23888 81 ASP A C 1
ATOM 513 O O . ASP A 1 86 ? 72.30364 24.03192 67.54457 1.000 81.00992 81 ASP A O 1
ATOM 518 N N . THR A 1 87 ? 73.67283 22.58135 66.51411 1.000 81.92098 82 THR A N 1
ATOM 519 C CA . THR A 1 87 ? 72.73243 21.47981 66.59556 1.000 81.32394 82 THR A CA 1
ATOM 520 C C . THR A 1 87 ? 72.97058 20.69917 67.87815 1.000 79.71799 82 THR A C 1
ATOM 521 O O . THR A 1 87 ? 73.94014 20.92741 68.60296 1.000 83.42128 82 THR A O 1
ATOM 525 N N . VAL A 1 88 ? 72.06146 19.77515 68.16422 1.000 75.60681 83 VAL A N 1
ATOM 526 C CA . VAL A 1 88 ? 72.25688 18.82441 69.24301 1.000 70.71330 83 VAL A CA 1
ATOM 527 C C . VAL A 1 88 ? 72.79976 17.49426 68.71227 1.000 74.42470 83 VAL A C 1
ATOM 528 O O . VAL A 1 88 ? 72.59589 16.45071 69.32907 1.000 74.22901 83 VAL A O 1
ATOM 532 N N . ASP A 1 89 ? 73.46621 17.51590 67.55873 1.000 74.69627 84 ASP A N 1
ATOM 533 C CA . ASP A 1 89 ? 74.08639 16.31237 67.02373 1.000 77.44757 84 ASP A CA 1
ATOM 534 C C . ASP A 1 89 ? 75.24935 15.86590 67.90242 1.000 73.15373 84 ASP A C 1
ATOM 535 O O . ASP A 1 89 ? 75.90068 16.67562 68.56523 1.000 77.55944 84 ASP A O 1
ATOM 540 N N . LEU A 1 90 ? 75.51518 14.56147 67.89251 1.000 66.74068 85 LEU A N 1
ATOM 541 C CA . LEU A 1 90 ? 76.66730 14.04121 68.61173 1.000 69.65333 85 LEU A CA 1
ATOM 542 C C . LEU A 1 90 ? 77.93748 14.74816 68.16094 1.000 71.30159 85 LEU A C 1
ATOM 543 O O . LEU A 1 90 ? 78.06447 15.17052 67.00945 1.000 77.95251 85 LEU A O 1
ATOM 548 N N . THR A 1 91 ? 78.86080 14.92332 69.09797 1.000 68.36354 86 THR A N 1
ATOM 549 C CA . THR A 1 91 ? 80.17790 15.46656 68.80937 1.000 71.75279 86 THR A CA 1
ATOM 550 C C . THR A 1 91 ? 81.22271 14.36274 68.93293 1.000 71.04342 86 THR A C 1
ATOM 551 O O . THR A 1 91 ? 80.95854 13.28854 69.47957 1.000 73.46530 86 THR A O 1
ATOM 555 N N . ASP A 1 92 ? 82.41701 14.62463 68.40017 1.000 73.30940 87 ASP A N 1
ATOM 556 C CA . ASP A 1 92 ? 83.46478 13.60744 68.43887 1.000 76.24993 87 ASP A CA 1
ATOM 557 C C . ASP A 1 92 ? 83.75045 13.16983 69.87199 1.000 79.56187 87 ASP A C 1
ATOM 558 O O . ASP A 1 92 ? 83.78144 11.97061 70.17346 1.000 81.06135 87 ASP A O 1
ATOM 563 N N . LEU A 1 93 ? 83.94521 14.12760 70.77678 1.000 80.36177 88 LEU A N 1
ATOM 564 C CA . LEU A 1 93 ? 83.97892 13.85258 72.20985 1.000 77.79768 88 LEU A CA 1
ATOM 565 C C . LEU A 1 93 ? 82.63884 14.30666 72.77993 1.000 77.02345 88 LEU A C 1
ATOM 566 O O . LEU A 1 93 ? 82.35761 15.50829 72.84673 1.000 82.68048 88 LEU A O 1
ATOM 571 N N . ASN A 1 94 ? 81.80487 13.34333 73.15971 1.000 74.08798 89 ASN A N 1
ATOM 572 C CA . ASN A 1 94 ? 80.41444 13.58370 73.52435 1.000 70.95128 89 ASN A CA 1
ATOM 573 C C . ASN A 1 94 ? 80.20795 13.28058 75.00382 1.000 70.02622 89 ASN A C 1
ATOM 574 O O . ASN A 1 94 ? 80.60077 12.21057 75.48189 1.000 73.20173 89 ASN A O 1
ATOM 579 N N . ILE A 1 95 ? 79.59047 14.21281 75.72638 1.000 64.23576 90 ILE A N 1
ATOM 580 C CA . ILE A 1 95 ? 79.28212 14.03226 77.14383 1.000 64.72656 90 ILE A CA 1
ATOM 581 C C . ILE A 1 95 ? 77.78139 13.81247 77.29698 1.000 61.03363 90 ILE A C 1
ATOM 582 O O . ILE A 1 95 ? 76.97472 14.64366 76.86457 1.000 63.90854 90 ILE A O 1
ATOM 587 N N . LYS A 1 96 ? 77.40966 12.68780 77.89737 1.000 60.02223 91 LYS A N 1
ATOM 588 C CA . LYS A 1 96 ? 76.01161 12.38684 78.15931 1.000 58.61843 91 LYS A CA 1
ATOM 589 C C . LYS A 1 96 ? 75.50238 13.22295 79.33045 1.000 60.43290 91 LYS A C 1
ATOM 590 O O . LYS A 1 96 ? 76.17011 13.34779 80.35728 1.000 60.58841 91 LYS A O 1
ATOM 596 N N . GLY A 1 97 ? 74.31357 13.80007 79.17076 1.000 61.13977 92 GLY A N 1
ATOM 597 C CA . GLY A 1 97 ? 73.75553 14.63191 80.22289 1.000 55.20863 92 GLY A CA 1
ATOM 598 C C . GLY A 1 97 ? 73.59351 13.86949 81.52484 1.000 57.60476 92 GLY A C 1
ATOM 599 O O . GLY A 1 97 ? 73.42971 12.64642 81.53812 1.000 63.41958 92 GLY A O 1
ATOM 600 N N . ARG A 1 98 ? 73.67704 14.60705 82.63983 1.000 59.17300 93 ARG A N 1
ATOM 601 C CA . ARG A 1 98 ? 73.59601 14.04553 83.98723 1.000 58.22261 93 ARG A CA 1
ATOM 602 C C . ARG A 1 98 ? 72.54948 14.78476 84.81074 1.000 60.22475 93 ARG A C 1
ATOM 603 O O . ARG A 1 98 ? 72.58930 16.01553 84.91518 1.000 59.17465 93 ARG A O 1
ATOM 611 N N . CYS A 1 99 ? 71.63206 14.03391 85.41682 1.000 58.11676 94 CYS A N 1
ATOM 612 C CA . CYS A 1 99 ? 70.57026 14.60528 86.23644 1.000 53.55880 94 CYS A CA 1
ATOM 613 C C . CYS A 1 99 ? 70.58816 13.90651 87.58523 1.000 56.52456 94 CYS A C 1
ATOM 614 O O . CYS A 1 99 ? 70.46925 12.67703 87.65445 1.000 56.98236 94 CYS A O 1
ATOM 617 N N . VAL A 1 100 ? 70.75402 14.68362 88.65244 1.000 58.34998 95 VAL A N 1
ATOM 618 C CA . VAL A 1 100 ? 70.73586 14.16635 90.01297 1.000 57.07826 95 VAL A CA 1
ATOM 619 C C . VAL A 1 100 ? 69.74949 14.99396 90.81353 1.000 59.23953 95 VAL A C 1
ATOM 620 O O . VAL A 1 100 ? 69.72807 16.22463 90.69273 1.000 61.75135 95 VAL A O 1
ATOM 624 N N . VAL A 1 101 ? 68.91608 14.32236 91.60120 1.000 53.33196 96 VAL A N 1
ATOM 625 C CA . VAL A 1 101 ? 67.93558 14.98453 92.45049 1.000 58.35527 96 VAL A CA 1
ATOM 626 C C . VAL A 1 101 ? 68.39075 14.86666 93.89977 1.000 63.42700 96 VAL A C 1
ATOM 627 O O . VAL A 1 101 ? 68.51530 13.75907 94.44022 1.000 60.48631 96 VAL A O 1
ATOM 631 N N . GLY A 1 102 ? 68.60888 16.00531 94.53803 1.000 59.97700 97 GLY A N 1
ATOM 632 C CA . GLY A 1 102 ? 69.13565 16.00577 95.88650 1.000 59.19521 97 GLY A CA 1
ATOM 633 C C . GLY A 1 102 ? 69.74447 17.35546 96.20483 1.000 60.37953 97 GLY A C 1
ATOM 634 O O . GLY A 1 102 ? 69.41591 18.36066 95.58179 1.000 61.90719 97 GLY A O 1
ATOM 635 N N . GLU A 1 103 ? 70.64869 17.34490 97.17619 1.000 63.65759 98 GLU A N 1
ATOM 636 C CA . GLU A 1 103 ? 71.29077 18.57178 97.61244 1.000 63.10789 98 GLU A CA 1
ATOM 637 C C . GLU A 1 103 ? 72.76723 18.64449 97.24801 1.000 60.63845 98 GLU A C 1
ATOM 638 O O . GLU A 1 103 ? 73.35260 19.72751 97.33192 1.000 63.53329 98 GLU A O 1
ATOM 644 N N . GLN A 1 104 ? 73.37358 17.54377 96.81059 1.000 62.81157 99 GLN A N 1
ATOM 645 C CA . GLN A 1 104 ? 74.76610 17.55847 96.38919 1.000 65.86457 99 GLN A CA 1
ATOM 646 C C . GLN A 1 104 ? 74.96087 16.54387 95.27419 1.000 65.32501 99 GLN A C 1
ATOM 647 O O . GLN A 1 104 ? 74.16598 15.61559 95.10422 1.000 63.32648 99 GLN A O 1
ATOM 653 N N . ASP A 1 105 ? 76.02832 16.74020 94.50552 1.000 62.52030 100 ASP A N 1
ATOM 654 C CA . ASP A 1 105 ? 76.38298 15.81854 93.43662 1.000 60.96230 100 ASP A CA 1
ATOM 655 C C . ASP A 1 105 ? 77.87475 15.95686 93.16761 1.000 64.65183 100 ASP A C 1
ATOM 656 O O . ASP A 1 105 ? 78.44674 17.04147 93.31416 1.000 64.52182 100 ASP A O 1
ATOM 661 N N . ARG A 1 106 ? 78.49850 14.84759 92.78572 1.000 61.55497 101 ARG A N 1
ATOM 662 C CA . ARG A 1 106 ? 79.87166 14.83832 92.29912 1.000 62.13072 101 ARG A CA 1
ATOM 663 C C . ARG A 1 106 ? 79.82358 14.58496 90.79839 1.000 66.23130 101 ARG A C 1
ATOM 664 O O . ARG A 1 106 ? 79.37068 13.51940 90.36070 1.000 65.53757 101 ARG A O 1
ATOM 672 N N . LEU A 1 107 ? 80.27911 15.55871 90.01425 1.000 58.81483 102 LEU A N 1
ATOM 673 C CA . LEU A 1 107 ? 80.07467 15.51552 88.56914 1.000 61.10953 102 LEU A CA 1
ATOM 674 C C . LEU A 1 107 ? 80.92726 14.41380 87.95494 1.000 61.35236 102 LEU A C 1
ATOM 675 O O . LEU A 1 107 ? 82.14126 14.56796 87.80423 1.000 63.98349 102 LEU A O 1
ATOM 680 N N . LEU A 1 108 ? 80.28323 13.31123 87.57982 1.000 66.46176 103 LEU A N 1
ATOM 681 C CA . LEU A 1 108 ? 80.92278 12.18006 86.91496 1.000 70.97044 103 LEU A CA 1
ATOM 682 C C . LEU A 1 108 ? 80.03828 11.76696 85.74411 1.000 69.01362 103 LEU A C 1
ATOM 683 O O . LEU A 1 108 ? 78.88984 11.36231 85.95359 1.000 75.69901 103 LEU A O 1
ATOM 688 N N . VAL A 1 109 ? 80.55099 11.89535 84.51461 1.000 61.27408 104 VAL A N 1
ATOM 689 C CA . VAL A 1 109 ? 79.72106 11.79995 83.31741 1.000 63.02716 104 VAL A CA 1
ATOM 690 C C . VAL A 1 109 ? 80.28126 10.78360 82.32306 1.000 67.45351 104 VAL A C 1
ATOM 691 O O . VAL A 1 109 ? 81.48058 10.50552 82.28535 1.000 70.20252 104 VAL A O 1
ATOM 695 N N . ASP A 1 110 ? 79.38345 10.24620 81.49003 1.000 72.79489 105 ASP A N 1
ATOM 696 C CA . ASP A 1 110 ? 79.77739 9.39968 80.36455 1.000 66.88445 105 ASP A CA 1
ATOM 697 C C . ASP A 1 110 ? 80.45348 10.24733 79.28987 1.000 70.74414 105 ASP A C 1
ATOM 698 O O . ASP A 1 110 ? 79.88630 11.24000 78.81924 1.000 67.63040 105 ASP A O 1
ATOM 703 N N . LEU A 1 111 ? 81.66538 9.85898 78.89848 1.000 72.84889 106 LEU A N 1
ATOM 704 C CA . LEU A 1 111 ? 82.35485 10.45467 77.75707 1.000 68.85809 106 LEU A CA 1
ATOM 705 C C . LEU A 1 111 ? 82.41583 9.40388 76.65331 1.000 72.71663 106 LEU A C 1
ATOM 706 O O . LEU A 1 111 ? 83.10980 8.38851 76.79063 1.000 73.54569 106 LEU A O 1
ATOM 711 N N . ASN A 1 112 ? 81.66555 9.63227 75.57876 1.000 70.13219 107 ASN A N 1
ATOM 712 C CA . ASN A 1 112 ? 81.68991 8.75821 74.41515 1.000 71.42663 107 ASN A CA 1
ATOM 713 C C . ASN A 1 112 ? 82.68144 9.30258 73.40428 1.000 74.02153 107 ASN A C 1
ATOM 714 O O . ASN A 1 112 ? 82.66863 10.49871 73.10025 1.000 76.56554 107 ASN A O 1
ATOM 719 N N . ASN A 1 113 ? 83.52902 8.42574 72.87046 1.000 76.71487 108 ASN A N 1
ATOM 720 C CA . ASN A 1 113 ? 84.37123 8.79952 71.73663 1.000 84.82798 108 ASN A CA 1
ATOM 721 C C . ASN A 1 113 ? 83.66077 8.35931 70.46097 1.000 86.71912 108 ASN A C 1
ATOM 722 O O . ASN A 1 113 ? 83.85180 7.25627 69.94539 1.000 90.85968 108 ASN A O 1
ATOM 727 N N . PHE A 1 114 ? 82.77596 9.22589 69.98225 1.000 86.52077 109 PHE A N 1
ATOM 728 C CA . PHE A 1 114 ? 82.22506 9.08936 68.64303 1.000 84.53873 109 PHE A CA 1
ATOM 729 C C . PHE A 1 114 ? 83.30637 9.60636 67.69260 1.000 94.93462 109 PHE A C 1
ATOM 730 O O . PHE A 1 114 ? 84.44947 9.84084 68.09717 1.000 99.98275 109 PHE A O 1
ATOM 738 N N . GLY A 1 115 ? 82.98728 9.80078 66.42099 1.000 97.22000 110 GLY A N 1
ATOM 739 C CA . GLY A 1 115 ? 83.99177 10.27888 65.50048 1.000 104.57023 110 GLY A CA 1
ATOM 740 C C . GLY A 1 115 ? 85.04228 9.22368 65.21217 1.000 110.61284 110 GLY A C 1
ATOM 741 O O . GLY A 1 115 ? 85.07980 8.15646 65.83779 1.000 104.63063 110 GLY A O 1
ATOM 742 N N . PRO A 1 116 ? 85.94864 9.52585 64.28242 1.000 114.13792 111 PRO A N 1
ATOM 743 C CA . PRO A 1 116 ? 86.78867 8.46661 63.70333 1.000 114.80223 111 PRO A CA 1
ATOM 744 C C . PRO A 1 116 ? 88.02651 8.04976 64.48863 1.000 116.82698 111 PRO A C 1
ATOM 745 O O . PRO A 1 116 ? 88.32846 6.85395 64.55480 1.000 119.65387 111 PRO A O 1
ATOM 749 N N . ARG A 1 117 ? 88.75807 8.98770 65.07785 1.000 112.58181 112 ARG A N 1
ATOM 750 C CA . ARG A 1 117 ? 90.04372 8.66397 65.67952 1.000 114.44449 112 ARG A CA 1
ATOM 751 C C . ARG A 1 117 ? 89.98540 8.67590 67.20305 1.000 112.81332 112 ARG A C 1
ATOM 752 O O . ARG A 1 117 ? 89.17355 9.37867 67.80941 1.000 115.94542 112 ARG A O 1
ATOM 760 N N . ARG A 1 118 ? 90.87501 7.89404 67.81206 1.000 107.49009 113 ARG A N 1
ATOM 761 C CA . ARG A 1 118 ? 90.93198 7.73255 69.25530 1.000 105.86147 113 ARG A CA 1
ATOM 762 C C . ARG A 1 118 ? 91.56243 8.95018 69.92970 1.000 111.64558 113 ARG A C 1
ATOM 763 O O . ARG A 1 118 ? 92.17719 9.80874 69.29134 1.000 113.23620 113 ARG A O 1
ATOM 771 N N . LEU A 1 119 ? 91.39182 9.01764 71.24960 1.000 111.77277 114 LEU A N 1
ATOM 772 C CA . LEU A 1 119 ? 91.94475 10.09205 72.06590 1.000 117.40694 114 LEU A CA 1
ATOM 773 C C . LEU A 1 119 ? 93.19605 9.60428 72.78633 1.000 122.78732 114 LEU A C 1
ATOM 774 O O . LEU A 1 119 ? 93.13420 8.65177 73.57381 1.000 120.15431 114 LEU A O 1
ATOM 779 N N . THR A 1 120 ? 94.31822 10.24909 72.51111 1.000 133.85529 115 THR A N 1
ATOM 780 C CA . THR A 1 120 ? 95.58518 10.06277 73.19950 1.000 138.76795 115 THR A CA 1
ATOM 781 C C . THR A 1 120 ? 95.90800 11.29091 74.04190 1.000 140.84934 115 THR A C 1
ATOM 782 O O . THR A 1 120 ? 95.29112 12.34981 73.88223 1.000 143.47163 115 THR A O 1
ATOM 786 N N . PRO A 1 121 ? 96.86543 11.18323 74.96813 1.000 143.08501 116 PRO A N 1
ATOM 787 C CA . PRO A 1 121 ? 97.25902 12.36442 75.75150 1.000 146.67522 116 PRO A CA 1
ATOM 788 C C . PRO A 1 121 ? 97.61989 13.56148 74.87787 1.000 147.32969 116 PRO A C 1
ATOM 789 O O . PRO A 1 121 ? 98.64555 13.56116 74.18696 1.000 137.45772 116 PRO A O 1
ATOM 793 N N . GLY A 1 122 ? 96.76813 14.58387 74.90224 1.000 146.82629 117 GLY A N 1
ATOM 794 C CA . GLY A 1 122 ? 97.01124 15.80149 74.14252 1.000 141.43439 117 GLY A CA 1
ATOM 795 C C . GLY A 1 122 ? 97.17384 15.58561 72.65421 1.000 145.32254 117 GLY A C 1
ATOM 796 O O . GLY A 1 122 ? 98.05122 16.20008 72.03546 1.000 150.04534 117 GLY A O 1
ATOM 797 N N . SER A 1 123 ? 96.34767 14.71901 72.06125 1.000 143.89120 118 SER A N 1
ATOM 798 C CA . SER A 1 123 ? 96.42353 14.48572 70.62090 1.000 146.81293 118 SER A CA 1
ATOM 799 C C . SER A 1 123 ? 96.23537 15.78677 69.85072 1.000 149.61422 118 SER A C 1
ATOM 800 O O . SER A 1 123 ? 97.03040 16.12432 68.96561 1.000 154.27530 118 SER A O 1
ATOM 803 N N . GLU A 1 124 ? 95.17581 16.52393 70.17593 1.000 144.70638 119 GLU A N 1
ATOM 804 C CA . GLU A 1 124 ? 94.84135 17.80633 69.56771 1.000 143.59365 119 GLU A CA 1
ATOM 805 C C . GLU A 1 124 ? 93.81575 18.50892 70.44023 1.000 134.87684 119 GLU A C 1
ATOM 806 O O . GLU A 1 124 ? 94.16377 19.16215 71.43042 1.000 131.44117 119 GLU A O 1
ATOM 812 N N . ASN A 1 125 ? 92.54671 18.36316 70.07663 1.000 131.30638 120 ASN A N 1
ATOM 813 C CA . ASN A 1 125 ? 91.44903 18.98933 70.79694 1.000 125.97112 120 ASN A CA 1
ATOM 814 C C . ASN A 1 125 ? 90.97917 17.99021 71.84623 1.000 120.02856 120 ASN A C 1
ATOM 815 O O . ASN A 1 125 ? 90.29710 17.01057 71.52991 1.000 115.27343 120 ASN A O 1
ATOM 820 N N . ASN A 1 126 ? 91.35680 18.24164 73.09543 1.000 114.82357 121 ASN A N 1
ATOM 821 C CA . ASN A 1 126 ? 90.95673 17.43511 74.24003 1.000 107.25180 121 ASN A CA 1
ATOM 822 C C . ASN A 1 126 ? 90.13665 18.25534 75.22639 1.000 93.21127 121 ASN A C 1
ATOM 823 O O . ASN A 1 126 ? 90.01623 17.88079 76.39667 1.000 96.33571 121 ASN A O 1
ATOM 828 N N . THR A 1 127 ? 89.56762 19.36746 74.76706 1.000 91.44668 122 THR A N 1
ATOM 829 C CA . THR A 1 127 ? 88.87497 20.32183 75.62329 1.000 93.66600 122 THR A CA 1
ATOM 830 C C . THR A 1 127 ? 87.36944 20.15753 75.45093 1.000 86.17762 122 THR A C 1
ATOM 831 O O . THR A 1 127 ? 86.81675 20.47309 74.39091 1.000 81.92833 122 THR A O 1
ATOM 835 N N . VAL A 1 128 ? 86.70972 19.68707 76.50564 1.000 78.85409 123 VAL A N 1
ATOM 836 C CA . VAL A 1 128 ? 85.25933 19.59588 76.54116 1.000 78.38460 123 VAL A CA 1
ATOM 837 C C . VAL A 1 128 ? 84.75068 20.65703 77.50812 1.000 74.14422 123 VAL A C 1
ATOM 838 O O . VAL A 1 128 ? 85.46705 21.12725 78.39834 1.000 72.45530 123 VAL A O 1
ATOM 842 N N . SER A 1 129 ? 83.48819 21.02991 77.33340 1.000 74.35294 124 SER A N 1
ATOM 843 C CA . SER A 1 129 ? 82.90500 22.14036 78.07151 1.000 66.01779 124 SER A CA 1
ATOM 844 C C . SER A 1 129 ? 81.49767 21.76062 78.50961 1.000 64.00241 124 SER A C 1
ATOM 845 O O . SER A 1 129 ? 80.73493 21.18207 77.73292 1.000 69.51493 124 SER A O 1
ATOM 848 N N . VAL A 1 130 ? 81.15611 22.07483 79.75902 1.000 64.57961 125 VAL A N 1
ATOM 849 C CA . VAL A 1 130 ? 79.90833 21.61061 80.35346 1.000 59.56230 125 VAL A CA 1
ATOM 850 C C . VAL A 1 130 ? 79.26123 22.74729 81.14710 1.000 60.04439 125 VAL A C 1
ATOM 851 O O . VAL A 1 130 ? 79.94869 23.62375 81.67891 1.000 64.73953 125 VAL A O 1
ATOM 855 N N . LEU A 1 131 ? 77.92577 22.75304 81.21087 1.000 61.90153 126 LEU A N 1
ATOM 856 C CA . LEU A 1 131 ? 77.18383 23.71088 82.03384 1.000 56.13441 126 LEU A CA 1
ATOM 857 C C . LEU A 1 131 ? 76.41318 22.97774 83.11915 1.000 56.32039 126 LEU A C 1
ATOM 858 O O . LEU A 1 131 ? 75.68307 22.02455 82.82731 1.000 58.59800 126 LEU A O 1
ATOM 863 N N . ALA A 1 132 ? 76.54722 23.44135 84.36387 1.000 53.93024 127 ALA A N 1
ATOM 864 C CA . ALA A 1 132 ? 75.83889 22.85849 85.49482 1.000 53.27190 127 ALA A CA 1
ATOM 865 C C . ALA A 1 132 ? 74.89463 23.88453 86.11491 1.000 56.60258 127 ALA A C 1
ATOM 866 O O . ALA A 1 132 ? 75.17615 25.08608 86.11640 1.000 60.47557 127 ALA A O 1
ATOM 868 N N . PHE A 1 133 ? 73.75965 23.40196 86.62519 1.000 56.14170 128 PHE A N 1
ATOM 869 C CA . PHE A 1 133 ? 72.70749 24.25460 87.17490 1.000 55.93689 128 PHE A CA 1
ATOM 870 C C . PHE A 1 133 ? 71.72378 23.38966 87.95232 1.000 55.86287 128 PHE A C 1
ATOM 871 O O . PHE A 1 133 ? 71.66133 22.17131 87.76047 1.000 60.93274 128 PHE A O 1
ATOM 879 N N . ALA A 1 134 ? 70.94651 24.03588 88.82277 1.000 51.28398 129 ALA A N 1
ATOM 880 C CA . ALA A 1 134 ? 69.97106 23.36136 89.67525 1.000 55.84837 129 ALA A CA 1
ATOM 881 C C . ALA A 1 134 ? 68.57464 23.89965 89.38686 1.000 54.60703 129 ALA A C 1
ATOM 882 O O . ALA A 1 134 ? 68.34951 25.11506 89.42827 1.000 55.86849 129 ALA A O 1
ATOM 884 N N . LEU A 1 135 ? 67.64052 22.99762 89.11488 1.000 53.39940 130 LEU A N 1
ATOM 885 C CA . LEU A 1 135 ? 66.25774 23.39672 88.89388 1.000 56.31786 130 LEU A CA 1
ATOM 886 C C . LEU A 1 135 ? 65.46187 23.24141 90.18499 1.000 58.35288 130 LEU A C 1
ATOM 887 O O . LEU A 1 135 ? 65.64929 22.25762 90.91789 1.000 53.87679 130 LEU A O 1
ATOM 892 N N . PRO A 1 136 ? 64.58293 24.19474 90.48198 1.000 54.54150 131 PRO A N 1
ATOM 893 C CA . PRO A 1 136 ? 63.80819 24.12525 91.72427 1.000 56.51666 131 PRO A CA 1
ATOM 894 C C . PRO A 1 136 ? 62.73603 23.05279 91.65941 1.000 59.22099 131 PRO A C 1
ATOM 895 O O . PRO A 1 136 ? 62.18498 22.75404 90.59678 1.000 63.99419 131 PRO A O 1
ATOM 899 N N . LEU A 1 137 ? 62.43537 22.47652 92.82110 1.000 56.05348 132 LEU A N 1
ATOM 900 C CA . LEU A 1 137 ? 61.35281 21.50180 92.97061 1.000 56.83729 132 LEU A CA 1
ATOM 901 C C . LEU A 1 137 ? 60.30213 22.09242 93.90697 1.000 59.30052 132 LEU A C 1
ATOM 902 O O . LEU A 1 137 ? 60.25206 21.75631 95.08798 1.000 65.40946 132 LEU A O 1
ATOM 907 N N . ASP A 1 138 ? 59.44429 22.95790 93.37179 1.000 65.93214 133 ASP A N 1
ATOM 908 C CA . ASP A 1 138 ? 58.35921 23.48797 94.18348 1.000 65.89616 133 ASP A CA 1
ATOM 909 C C . ASP A 1 138 ? 57.35214 22.38736 94.50146 1.000 63.79292 133 ASP A C 1
ATOM 910 O O . ASP A 1 138 ? 57.32407 21.32943 93.86676 1.000 67.60981 133 ASP A O 1
ATOM 915 N N . ARG A 1 139 ? 56.51677 22.64472 95.50258 1.000 66.80200 134 ARG A N 1
ATOM 916 C CA . ARG A 1 139 ? 55.52356 21.66549 95.93684 1.000 74.49536 134 ARG A CA 1
ATOM 917 C C . ARG A 1 139 ? 54.34323 21.69239 94.97121 1.000 70.12387 134 ARG A C 1
ATOM 918 O O . ARG A 1 139 ? 53.64258 22.70408 94.85669 1.000 70.54089 134 ARG A O 1
ATOM 926 N N . VAL A 1 140 ? 54.14425 20.60028 94.24494 1.000 65.08942 135 VAL A N 1
ATOM 927 C CA . VAL A 1 140 ? 53.05281 20.48013 93.28878 1.000 71.04331 135 VAL A CA 1
ATOM 928 C C . VAL A 1 140 ? 52.21534 19.26209 93.65317 1.000 66.26327 135 VAL A C 1
ATOM 929 O O . VAL A 1 140 ? 52.61801 18.12391 93.41276 1.000 69.80670 135 VAL A O 1
ATOM 933 N N . PRO A 1 141 ? 51.04134 19.46182 94.24477 1.000 74.86742 136 PRO A N 1
ATOM 934 C CA . PRO A 1 141 ? 50.17821 18.31770 94.55896 1.000 76.52974 136 PRO A CA 1
ATOM 935 C C . PRO A 1 141 ? 49.56064 17.72411 93.30146 1.000 68.65576 136 PRO A C 1
ATOM 936 O O . PRO A 1 141 ? 49.24740 18.42923 92.34115 1.000 68.26215 136 PRO A O 1
ATOM 940 N N . VAL A 1 142 ? 49.37744 16.40748 93.32152 1.000 68.60519 137 VAL A N 1
ATOM 941 C CA . VAL A 1 142 ? 48.78850 15.67996 92.20236 1.000 73.44742 137 VAL A CA 1
ATOM 942 C C . VAL A 1 142 ? 47.78677 14.67358 92.75827 1.000 69.65187 137 VAL A C 1
ATOM 943 O O . VAL A 1 142 ? 48.08050 13.95984 93.72284 1.000 66.86320 137 VAL A O 1
ATOM 947 N N . SER A 1 143 ? 46.60524 14.61606 92.15108 1.000 72.52180 138 SER A N 1
ATOM 948 C CA . SER A 1 143 ? 45.60676 13.61700 92.50987 1.000 65.94161 138 SER A CA 1
ATOM 949 C C . SER A 1 143 ? 45.89523 12.31419 91.77304 1.000 65.11304 138 SER A C 1
ATOM 950 O O . SER A 1 143 ? 45.92056 12.28077 90.53682 1.000 68.58063 138 SER A O 1
ATOM 953 N N . GLY A 1 144 ? 46.11706 11.24677 92.52762 1.000 64.76235 139 GLY A N 1
ATOM 954 C CA . GLY A 1 144 ? 46.37686 9.95112 91.93411 1.000 67.18839 139 GLY A CA 1
ATOM 955 C C . GLY A 1 144 ? 45.11712 9.26411 91.44504 1.000 67.26425 139 GLY A C 1
ATOM 956 O O . GLY A 1 144 ? 45.12775 8.61988 90.39163 1.000 71.86637 139 GLY A O 1
ATOM 957 N N . LEU A 1 145 ? 44.02978 9.38040 92.20782 1.000 67.12891 140 LEU A N 1
ATOM 958 C CA . LEU A 1 145 ? 42.72507 8.80918 91.86343 1.000 61.73017 140 LEU A CA 1
ATOM 959 C C . LEU A 1 145 ? 41.74261 9.96637 91.72013 1.000 64.20741 140 LEU A C 1
ATOM 960 O O . LEU A 1 145 ? 40.90937 10.22941 92.59317 1.000 64.38419 140 LEU A O 1
ATOM 965 N N . HIS A 1 146 ? 41.84388 10.66209 90.60005 1.000 63.32636 141 HIS A N 1
ATOM 966 C CA . HIS A 1 146 ? 40.94555 11.76322 90.31165 1.000 66.56833 141 HIS A CA 1
ATOM 967 C C . HIS A 1 146 ? 39.57544 11.23516 89.90057 1.000 66.85154 141 HIS A C 1
ATOM 968 O O . HIS A 1 146 ? 39.46477 10.19275 89.24702 1.000 70.21177 141 HIS A O 1
ATOM 975 N N . LEU A 1 147 ? 38.52623 11.94945 90.30689 1.000 69.15812 142 LEU A N 1
ATOM 976 C CA . LEU A 1 147 ? 37.15214 11.61095 89.92422 1.000 69.37186 142 LEU A CA 1
ATOM 977 C C . LEU A 1 147 ? 36.84118 12.27634 88.59067 1.000 69.26444 142 LEU A C 1
ATOM 978 O O . LEU A 1 147 ? 36.32337 13.39532 88.53907 1.000 69.71793 142 LEU A O 1
ATOM 983 N N . PHE A 1 148 ? 37.18761 11.59001 87.49970 1.000 67.90291 143 PHE A N 1
ATOM 984 C CA . PHE A 1 148 ? 36.81650 12.03511 86.16180 1.000 69.04090 143 PHE A CA 1
ATOM 985 C C . PHE A 1 148 ? 35.31193 11.88746 85.93843 1.000 75.90743 143 PHE A C 1
ATOM 986 O O . PHE A 1 148 ? 34.61743 11.12497 86.62119 1.000 72.13704 143 PHE A O 1
ATOM 994 N N . GLN A 1 149 ? 34.81475 12.59540 84.93301 1.000 82.81201 144 GLN A N 1
ATOM 995 C CA . GLN A 1 149 ? 33.40826 12.50655 84.57340 1.000 89.23997 144 GLN A CA 1
ATOM 996 C C . GLN A 1 149 ? 33.20660 11.36754 83.58555 1.000 85.55342 144 GLN A C 1
ATOM 997 O O . GLN A 1 149 ? 33.92165 11.26947 82.58344 1.000 88.41744 144 GLN A O 1
ATOM 1003 N N . SER A 1 150 ? 32.23447 10.50906 83.87882 1.000 89.74508 145 SER A N 1
ATOM 1004 C CA . SER A 1 150 ? 31.96097 9.34816 83.05052 1.000 94.60973 145 SER A CA 1
ATOM 1005 C C . SER A 1 150 ? 31.35284 9.78194 81.71637 1.000 102.87705 145 SER A C 1
ATOM 1006 O O . SER A 1 150 ? 30.96604 10.93674 81.51652 1.000 102.02649 145 SER A O 1
ATOM 1009 N N . GLN A 1 151 ? 31.27472 8.82899 80.79230 1.000 113.93452 146 GLN A N 1
ATOM 1010 C CA . GLN A 1 151 ? 30.67347 9.04497 79.48011 1.000 120.02957 146 GLN A CA 1
ATOM 1011 C C . GLN A 1 151 ? 29.83225 7.82620 79.13156 1.000 123.34036 146 GLN A C 1
ATOM 1012 O O . GLN A 1 151 ? 30.34985 6.70565 79.08284 1.000 124.45854 146 GLN A O 1
ATOM 1018 N N . ARG A 1 152 ? 28.53510 8.04220 78.92237 1.000 125.22313 147 ARG A N 1
ATOM 1019 C CA . ARG A 1 152 ? 27.60129 6.94973 78.66842 1.000 129.32981 147 ARG A CA 1
ATOM 1020 C C . ARG A 1 152 ? 26.86415 7.12837 77.34309 1.000 126.62022 147 ARG A C 1
ATOM 1021 O O . ARG A 1 152 ? 26.07180 6.27405 76.94211 1.000 123.23744 147 ARG A O 1
ATOM 1029 N N . PRO A 1 160 ? 23.99212 1.58851 84.52238 1.000 131.35009 155 PRO A N 1
ATOM 1030 C CA . PRO A 1 160 ? 23.61401 1.55920 85.94045 1.000 128.41266 155 PRO A CA 1
ATOM 1031 C C . PRO A 1 160 ? 24.26244 0.38515 86.67311 1.000 125.99974 155 PRO A C 1
ATOM 1032 O O . PRO A 1 160 ? 25.47297 0.41749 86.90161 1.000 122.47568 155 PRO A O 1
ATOM 1036 N N . ARG A 1 161 ? 23.45458 -0.61973 87.03475 1.000 128.04648 156 ARG A N 1
ATOM 1037 C CA . ARG A 1 161 ? 23.87627 -1.81565 87.76920 1.000 124.45086 156 ARG A CA 1
ATOM 1038 C C . ARG A 1 161 ? 24.66979 -1.54013 89.04887 1.000 126.65620 156 ARG A C 1
ATOM 1039 O O . ARG A 1 161 ? 25.89453 -1.72265 89.09644 1.000 126.41233 156 ARG A O 1
ATOM 1047 N N . MET A 1 162 ? 23.95584 -1.12802 90.10461 1.000 124.36497 157 MET A N 1
ATOM 1048 C CA . MET A 1 162 ? 24.54066 -0.81609 91.40921 1.000 119.38928 157 MET A CA 1
ATOM 1049 C C . MET A 1 162 ? 25.04024 -2.08995 92.07707 1.000 112.24733 157 MET A C 1
ATOM 1050 O O . MET A 1 162 ? 24.45570 -2.57595 93.05221 1.000 109.12276 157 MET A O 1
ATOM 1055 N N . GLU A 1 163 ? 26.14732 -2.61479 91.55744 1.000 105.61314 158 GLU A N 1
ATOM 1056 C CA . GLU A 1 163 ? 26.58579 -3.95599 91.91201 1.000 106.06215 158 GLU A CA 1
ATOM 1057 C C . GLU A 1 163 ? 27.09068 -4.02837 93.34998 1.000 103.30656 158 GLU A C 1
ATOM 1058 O O . GLU A 1 163 ? 26.81400 -5.00418 94.05844 1.000 104.97594 158 GLU A O 1
ATOM 1064 N N . ALA A 1 164 ? 27.82530 -3.01453 93.80303 1.000 100.70643 159 ALA A N 1
ATOM 1065 C CA . ALA A 1 164 ? 28.47167 -3.04269 95.11003 1.000 98.37752 159 ALA A CA 1
ATOM 1066 C C . ALA A 1 164 ? 27.63886 -2.30979 96.15458 1.000 95.88380 159 ALA A C 1
ATOM 1067 O O . ALA A 1 164 ? 26.98655 -1.30568 95.85331 1.000 98.50099 159 ALA A O 1
ATOM 1069 N N . ARG A 1 165 ? 27.66783 -2.82026 97.38411 1.000 93.45059 160 ARG A N 1
ATOM 1070 C CA . ARG A 1 165 ? 26.96646 -2.21574 98.51059 1.000 97.72983 160 ARG A CA 1
ATOM 1071 C C . ARG A 1 165 ? 27.97768 -1.48503 99.38724 1.000 95.14260 160 ARG A C 1
ATOM 1072 O O . ARG A 1 165 ? 28.95312 -2.08624 99.85685 1.000 91.43835 160 ARG A O 1
ATOM 1080 N N . ALA A 1 166 ? 27.74031 -0.19515 99.60853 1.000 90.69669 161 ALA A N 1
ATOM 1081 C CA . ALA A 1 166 ? 28.69165 0.67660 100.27912 1.000 85.08795 161 ALA A CA 1
ATOM 1082 C C . ALA A 1 166 ? 28.08253 1.28330 101.53255 1.000 83.95574 161 ALA A C 1
ATOM 1083 O O . ALA A 1 166 ? 26.89110 1.60676 101.56532 1.000 86.81954 161 ALA A O 1
ATOM 1085 N N . ILE A 1 167 ? 28.91371 1.44674 102.55643 1.000 81.71434 162 ILE A N 1
ATOM 1086 C CA . ILE A 1 167 ? 28.56031 2.19309 103.75748 1.000 82.52790 162 ILE A CA 1
ATOM 1087 C C . ILE A 1 167 ? 29.35499 3.49107 103.74282 1.000 80.77313 162 ILE A C 1
ATOM 1088 O O . ILE A 1 167 ? 30.59110 3.47150 103.80784 1.000 77.09028 162 ILE A O 1
ATOM 1093 N N . ILE A 1 168 ? 28.64948 4.61525 103.65779 1.000 74.67414 163 ILE A N 1
ATOM 1094 C CA . ILE A 1 168 ? 29.26447 5.93105 103.54248 1.000 71.16086 163 ILE A CA 1
ATOM 1095 C C . ILE A 1 168 ? 29.10099 6.63895 104.88014 1.000 76.08936 163 ILE A C 1
ATOM 1096 O O . ILE A 1 168 ? 27.97395 6.84851 105.34274 1.000 83.61332 163 ILE A O 1
ATOM 1101 N N . ARG A 1 169 ? 30.21946 7.01095 105.49941 1.000 77.38321 164 ARG A N 1
ATOM 1102 C CA . ARG A 1 169 ? 30.22573 7.70676 106.78112 1.000 74.53657 164 ARG A CA 1
ATOM 1103 C C . ARG A 1 169 ? 31.10947 8.94281 106.69913 1.000 76.35681 164 ARG A C 1
ATOM 1104 O O . ARG A 1 169 ? 32.20565 8.89787 106.13562 1.000 80.00746 164 ARG A O 1
ATOM 1112 N N . ARG A 1 170 ? 30.64155 10.04177 107.27855 1.000 76.44944 165 ARG A N 1
ATOM 1113 C CA . ARG A 1 170 ? 31.35303 11.31013 107.19937 1.000 78.27886 165 ARG A CA 1
ATOM 1114 C C . ARG A 1 170 ? 32.27404 11.45221 108.40578 1.000 76.87972 165 ARG A C 1
ATOM 1115 O O . ARG A 1 170 ? 31.81199 11.44251 109.54740 1.000 84.22931 165 ARG A O 1
ATOM 1123 N N . THR A 1 171 ? 33.57807 11.53540 108.15184 1.000 75.81507 166 THR A N 1
ATOM 1124 C CA . THR A 1 171 ? 34.55657 11.75701 109.20409 1.000 76.76907 166 THR A CA 1
ATOM 1125 C C . THR A 1 171 ? 34.78011 13.25911 109.37472 1.000 80.63397 166 THR A C 1
ATOM 1126 O O . THR A 1 171 ? 34.04099 14.08876 108.83576 1.000 83.22691 166 THR A O 1
ATOM 1130 N N . ALA A 1 172 ? 35.81324 13.62407 110.13380 1.000 78.32674 167 ALA A N 1
ATOM 1131 C CA . ALA A 1 172 ? 36.04218 15.03193 110.43454 1.000 82.80819 167 ALA A CA 1
ATOM 1132 C C . ALA A 1 172 ? 36.26887 15.84462 109.16933 1.000 81.00512 167 ALA A C 1
ATOM 1133 O O . ALA A 1 172 ? 35.82368 16.99303 109.07474 1.000 82.26746 167 ALA A O 1
ATOM 1135 N N . HIS A 1 173 ? 36.97559 15.28006 108.19208 1.000 85.55368 168 HIS A N 1
ATOM 1136 C CA . HIS A 1 173 ? 37.40470 16.06813 107.04835 1.000 87.73040 168 HIS A CA 1
ATOM 1137 C C . HIS A 1 173 ? 37.12945 15.44721 105.68605 1.000 85.21019 168 HIS A C 1
ATOM 1138 O O . HIS A 1 173 ? 37.31202 16.13878 104.67892 1.000 87.48581 168 HIS A O 1
ATOM 1145 N N . HIS A 1 174 ? 36.67352 14.19934 105.61025 1.000 80.89291 169 HIS A N 1
ATOM 1146 C CA . HIS A 1 174 ? 36.39714 13.58163 104.32019 1.000 80.36937 169 HIS A CA 1
ATOM 1147 C C . HIS A 1 174 ? 35.25720 12.57873 104.47721 1.000 80.84704 169 HIS A C 1
ATOM 1148 O O . HIS A 1 174 ? 34.69754 12.40818 105.56620 1.000 80.08576 169 HIS A O 1
ATOM 1155 N N . TRP A 1 175 ? 34.89482 11.92814 103.36894 1.000 74.49616 170 TRP A N 1
ATOM 1156 C CA . TRP A 1 175 ? 33.88680 10.87288 103.37661 1.000 75.57678 170 TRP A CA 1
ATOM 1157 C C . TRP A 1 175 ? 34.58676 9.52482 103.28694 1.000 73.33792 170 TRP A C 1
ATOM 1158 O O . TRP A 1 175 ? 35.38209 9.29673 102.37095 1.000 78.97062 170 TRP A O 1
ATOM 1169 N N . ALA A 1 176 ? 34.30624 8.64664 104.24553 1.000 73.93659 171 ALA A N 1
ATOM 1170 C CA . ALA A 1 176 ? 34.87313 7.30502 104.27893 1.000 70.73719 171 ALA A CA 1
ATOM 1171 C C . ALA A 1 176 ? 33.85537 6.30550 103.74855 1.000 73.16588 171 ALA A C 1
ATOM 1172 O O . ALA A 1 176 ? 32.70491 6.28478 104.19941 1.000 75.78851 171 ALA A O 1
ATOM 1174 N N . VAL A 1 177 ? 34.28634 5.47404 102.80441 1.000 69.96330 172 VAL A N 1
ATOM 1175 C CA . VAL A 1 177 ? 33.43720 4.48074 102.15881 1.000 69.84533 172 VAL A CA 1
ATOM 1176 C C . VAL A 1 177 ? 33.97477 3.09384 102.49877 1.000 71.26871 172 VAL A C 1
ATOM 1177 O O . VAL A 1 177 ? 35.15853 2.80856 102.27639 1.000 72.86862 172 VAL A O 1
ATOM 1181 N N . ARG A 1 178 ? 33.11568 2.25306 103.07602 1.000 75.27122 173 ARG A N 1
ATOM 1182 C CA . ARG A 1 178 ? 33.38206 0.83528 103.29986 1.000 70.51532 173 ARG A CA 1
ATOM 1183 C C . ARG A 1 178 ? 32.49548 0.03587 102.34883 1.000 78.45421 173 ARG A C 1
ATOM 1184 O O . ARG A 1 178 ? 31.27125 0.21315 102.32915 1.000 81.21532 173 ARG A O 1
ATOM 1192 N N . LEU A 1 179 ? 33.11007 -0.81896 101.54639 1.000 79.92867 174 LEU A N 1
ATOM 1193 C CA . LEU A 1 179 ? 32.43914 -1.38292 100.38773 1.000 83.52908 174 LEU A CA 1
ATOM 1194 C C . LEU A 1 179 ? 32.83986 -2.83858 100.21029 1.000 80.77435 174 LEU A C 1
ATOM 1195 O O . LEU A 1 179 ? 34.01627 -3.18347 100.34162 1.000 82.16413 174 LEU A O 1
ATOM 1200 N N . THR A 1 180 ? 31.85949 -3.69493 99.93858 1.000 83.42760 175 THR A N 1
ATOM 1201 C CA . THR A 1 180 ? 32.13048 -5.06914 99.54273 1.000 85.04451 175 THR A CA 1
ATOM 1202 C C . THR A 1 180 ? 31.48952 -5.34308 98.19289 1.000 83.72806 175 THR A C 1
ATOM 1203 O O . THR A 1 180 ? 30.46050 -4.75447 97.84103 1.000 86.22923 175 THR A O 1
ATOM 1207 N N . VAL A 1 181 ? 32.10676 -6.25193 97.44123 1.000 82.17653 176 VAL A N 1
ATOM 1208 C CA . VAL A 1 181 ? 31.67157 -6.53565 96.08237 1.000 84.98560 176 VAL A CA 1
ATOM 1209 C C . VAL A 1 181 ? 32.20632 -7.89981 95.68574 1.000 89.36414 176 VAL A C 1
ATOM 1210 O O . VAL A 1 181 ? 33.24716 -8.34457 96.18245 1.000 85.10042 176 VAL A O 1
ATOM 1214 N N . THR A 1 182 ? 31.46891 -8.58030 94.80341 1.000 92.73736 177 THR A N 1
ATOM 1215 C CA . THR A 1 182 ? 31.93291 -9.78745 94.12458 1.000 92.39937 177 THR A CA 1
ATOM 1216 C C . THR A 1 182 ? 32.12570 -9.45181 92.65170 1.000 91.10498 177 THR A C 1
ATOM 1217 O O . THR A 1 182 ? 31.18777 -9.57557 91.85125 1.000 94.38167 177 THR A O 1
ATOM 1221 N N . PRO A 1 183 ? 33.31255 -9.01272 92.24623 1.000 94.44302 178 PRO A N 1
ATOM 1222 C CA . PRO A 1 183 ? 33.48700 -8.46481 90.89862 1.000 90.50271 178 PRO A CA 1
ATOM 1223 C C . PRO A 1 183 ? 33.57136 -9.54984 89.83557 1.000 88.90269 178 PRO A C 1
ATOM 1224 O O . PRO A 1 183 ? 33.78747 -10.73021 90.11884 1.000 85.44531 178 PRO A O 1
ATOM 1228 N N . ASN A 1 184 ? 33.40202 -9.11455 88.58744 1.000 87.10230 179 ASN A N 1
ATOM 1229 C CA . ASN A 1 184 ? 33.55868 -9.97239 87.41390 1.000 85.17793 179 ASN A CA 1
ATOM 1230 C C . ASN A 1 184 ? 34.93321 -9.69316 86.81275 1.000 87.11135 179 ASN A C 1
ATOM 1231 O O . ASN A 1 184 ? 35.10806 -8.74606 86.04000 1.000 82.50261 179 ASN A O 1
ATOM 1236 N N . TRP A 1 185 ? 35.91178 -10.51431 87.17764 1.000 84.00069 180 TRP A N 1
ATOM 1237 C CA . TRP A 1 185 ? 37.27838 -10.30272 86.73120 1.000 83.16999 180 TRP A CA 1
ATOM 1238 C C . TRP A 1 185 ? 37.44782 -10.75655 85.28939 1.000 83.96895 180 TRP A C 1
ATOM 1239 O O . TRP A 1 185 ? 36.87932 -11.76703 84.87160 1.000 89.06924 180 TRP A O 1
ATOM 1250 N N . ARG A 1 186 ? 38.23687 -10.00491 84.52789 1.000 82.98271 181 ARG A N 1
ATOM 1251 C CA . ARG A 1 186 ? 38.62368 -10.40336 83.18250 1.000 84.86457 181 ARG A CA 1
ATOM 1252 C C . ARG A 1 186 ? 40.13692 -10.30516 83.08549 1.000 86.03185 181 ARG A C 1
ATOM 1253 O O . ARG A 1 186 ? 40.71706 -9.28890 83.47817 1.000 88.49890 181 ARG A O 1
ATOM 1261 N N . ARG A 1 187 ? 40.77220 -11.35056 82.56063 1.000 85.21713 182 ARG A N 1
ATOM 1262 C CA . ARG A 1 187 ? 42.21272 -11.33021 82.34237 1.000 82.84297 182 ARG A CA 1
ATOM 1263 C C . ARG A 1 187 ? 42.54725 -10.47342 81.12880 1.000 84.58367 182 ARG A C 1
ATOM 1264 O O . ARG A 1 187 ? 41.94492 -10.62100 80.06346 1.000 88.34823 182 ARG A O 1
ATOM 1272 N N . ARG A 1 188 ? 43.48444 -9.54854 81.30870 1.000 86.79920 183 ARG A N 1
ATOM 1273 C CA . ARG A 1 188 ? 43.99009 -8.70060 80.23606 1.000 83.34470 183 ARG A CA 1
ATOM 1274 C C . ARG A 1 188 ? 45.47103 -9.00008 80.05666 1.000 83.61305 183 ARG A C 1
ATOM 1275 O O . ARG A 1 188 ? 46.26835 -8.76477 80.96986 1.000 89.50285 183 ARG A O 1
ATOM 1283 N N . THR A 1 189 ? 45.84101 -9.54681 78.90360 1.000 83.41658 184 THR A N 1
ATOM 1284 C CA . THR A 1 189 ? 47.24965 -9.79558 78.63492 1.000 86.36032 184 THR A CA 1
ATOM 1285 C C . THR A 1 189 ? 47.92546 -8.49209 78.22928 1.000 82.80534 184 THR A C 1
ATOM 1286 O O . THR A 1 189 ? 47.32945 -7.64910 77.55085 1.000 77.33227 184 THR A O 1
ATOM 1290 N N . ASP A 1 190 ? 49.17464 -8.32840 78.66090 1.000 84.54276 185 ASP A N 1
ATOM 1291 C CA . ASP A 1 190 ? 49.93181 -7.10818 78.39504 1.000 80.80925 185 ASP A CA 1
ATOM 1292 C C . ASP A 1 190 ? 51.40567 -7.48620 78.41767 1.000 83.20962 185 ASP A C 1
ATOM 1293 O O . ASP A 1 190 ? 51.94853 -7.82311 79.47662 1.000 84.94441 185 ASP A O 1
ATOM 1298 N N . SER A 1 191 ? 52.04187 -7.45386 77.24866 1.000 80.20266 186 SER A N 1
ATOM 1299 C CA . SER A 1 191 ? 53.42099 -7.89902 77.11442 1.000 81.09164 186 SER A CA 1
ATOM 1300 C C . SER A 1 191 ? 54.43403 -6.87839 77.61366 1.000 81.23024 186 SER A C 1
ATOM 1301 O O . SER A 1 191 ? 55.62496 -7.20011 77.69359 1.000 78.16678 186 SER A O 1
ATOM 1304 N N . SER A 1 192 ? 54.00568 -5.65356 77.91399 1.000 81.76949 187 SER A N 1
ATOM 1305 C CA . SER A 1 192 ? 54.89787 -4.68072 78.52894 1.000 77.61125 187 SER A CA 1
ATOM 1306 C C . SER A 1 192 ? 55.10667 -4.93758 80.01960 1.000 74.70552 187 SER A C 1
ATOM 1307 O O . SER A 1 192 ? 56.02717 -4.35843 80.60678 1.000 69.75963 187 SER A O 1
ATOM 1310 N N . LEU A 1 193 ? 54.29124 -5.79549 80.63629 1.000 73.57255 188 LEU A N 1
ATOM 1311 C CA . LEU A 1 193 ? 54.37324 -6.08197 82.06156 1.000 70.49526 188 LEU A CA 1
ATOM 1312 C C . LEU A 1 193 ? 55.14587 -7.36842 82.30271 1.000 72.19438 188 LEU A C 1
ATOM 1313 O O . LEU A 1 193 ? 54.95961 -8.36131 81.59528 1.000 75.02776 188 LEU A O 1
ATOM 1318 N N . GLU A 1 194 ? 55.98483 -7.34832 83.34024 1.000 78.31489 189 GLU A N 1
ATOM 1319 C CA . GLU A 1 194 ? 56.77989 -8.51580 83.70258 1.000 73.19359 189 GLU A CA 1
ATOM 1320 C C . GLU A 1 194 ? 55.90621 -9.74618 83.91607 1.000 76.62313 189 GLU A C 1
ATOM 1321 O O . GLU A 1 194 ? 56.33455 -10.86753 83.62538 1.000 80.86762 189 GLU A O 1
ATOM 1327 N N . ALA A 1 195 ? 54.69170 -9.56316 84.43901 1.000 79.76426 190 ALA A N 1
ATOM 1328 C CA . ALA A 1 195 ? 53.76127 -10.66833 84.63036 1.000 74.67305 190 ALA A CA 1
ATOM 1329 C C . ALA A 1 195 ? 53.01627 -11.04922 83.35712 1.000 79.85623 190 ALA A C 1
ATOM 1330 O O . ALA A 1 195 ? 52.30778 -12.06101 83.35839 1.000 78.54505 190 ALA A O 1
ATOM 1332 N N . GLY A 1 196 ? 53.13104 -10.25583 82.29013 1.000 76.91422 191 GLY A N 1
ATOM 1333 C CA . GLY A 1 196 ? 52.43251 -10.51491 81.05148 1.000 73.90708 191 GLY A CA 1
ATOM 1334 C C . GLY A 1 196 ? 50.93486 -10.30673 81.08138 1.000 78.19102 191 GLY A C 1
ATOM 1335 O O . GLY A 1 196 ? 50.30332 -10.33951 80.01770 1.000 77.89975 191 GLY A O 1
ATOM 1336 N N . GLN A 1 197 ? 50.34076 -10.06417 82.24450 1.000 82.55901 192 GLN A N 1
ATOM 1337 C CA . GLN A 1 197 ? 48.89307 -9.95273 82.33160 1.000 80.66779 192 GLN A CA 1
ATOM 1338 C C . GLN A 1 197 ? 48.52585 -9.15531 83.57343 1.000 80.68968 192 GLN A C 1
ATOM 1339 O O . GLN A 1 197 ? 49.36343 -8.87096 84.43133 1.000 81.30960 192 GLN A O 1
ATOM 1345 N N . ILE A 1 198 ? 47.24875 -8.79791 83.65064 1.000 84.00325 193 ILE A N 1
ATOM 1346 C CA . ILE A 1 198 ? 46.69004 -8.11054 84.80652 1.000 79.20248 193 ILE A CA 1
ATOM 1347 C C . ILE A 1 198 ? 45.18925 -8.36380 84.80157 1.000 81.32478 193 ILE A C 1
ATOM 1348 O O . ILE A 1 198 ? 44.54296 -8.30806 83.75073 1.000 83.29355 193 ILE A O 1
ATOM 1353 N N . PHE A 1 199 ? 44.63604 -8.63453 85.98092 1.000 77.46983 194 PHE A N 1
ATOM 1354 C CA . PHE A 1 199 ? 43.20840 -8.88852 86.12466 1.000 80.67770 194 PHE A CA 1
ATOM 1355 C C . PHE A 1 199 ? 42.48335 -7.57950 86.39575 1.000 81.15333 194 PHE A C 1
ATOM 1356 O O . PHE A 1 199 ? 42.89903 -6.80144 87.26035 1.000 81.66420 194 PHE A O 1
ATOM 1364 N N . VAL A 1 200 ? 41.38824 -7.35457 85.67449 1.000 78.14951 195 VAL A N 1
ATOM 1365 C CA . VAL A 1 200 ? 40.65030 -6.10170 85.73246 1.000 79.72934 195 VAL A CA 1
ATOM 1366 C C . VAL A 1 200 ? 39.18355 -6.37873 86.03961 1.000 84.87598 195 VAL A C 1
ATOM 1367 O O . VAL A 1 200 ? 38.64130 -7.42995 85.68452 1.000 88.68864 195 VAL A O 1
ATOM 1371 N N . SER A 1 201 ? 38.54473 -5.43030 86.72307 1.000 77.00358 196 SER A N 1
ATOM 1372 C CA . SER A 1 201 ? 37.10813 -5.47838 86.95296 1.000 76.06152 196 SER A CA 1
ATOM 1373 C C . SER A 1 201 ? 36.61577 -4.05024 87.13498 1.000 77.37619 196 SER A C 1
ATOM 1374 O O . SER A 1 201 ? 37.40496 -3.10333 87.14902 1.000 83.09171 196 SER A O 1
ATOM 1377 N N . GLN A 1 202 ? 35.29591 -3.89557 87.23623 1.000 79.44025 197 GLN A N 1
ATOM 1378 C CA . GLN A 1 202 ? 34.69950 -2.57810 87.42052 1.000 77.35903 197 GLN A CA 1
ATOM 1379 C C . GLN A 1 202 ? 33.26922 -2.73280 87.92012 1.000 81.67794 197 GLN A C 1
ATOM 1380 O O . GLN A 1 202 ? 32.58381 -3.69878 87.57824 1.000 88.07950 197 GLN A O 1
ATOM 1386 N N . PHE A 1 203 ? 32.82494 -1.76022 88.71582 1.000 81.60678 198 PHE A N 1
ATOM 1387 C CA . PHE A 1 203 ? 31.49315 -1.76447 89.31463 1.000 79.71026 198 PHE A CA 1
ATOM 1388 C C . PHE A 1 203 ? 31.18727 -0.35363 89.80340 1.000 83.43440 198 PHE A C 1
ATOM 1389 O O . PHE A 1 203 ? 32.03425 0.53841 89.73430 1.000 90.10544 198 PHE A O 1
ATOM 1397 N N . ALA A 1 204 ? 29.96469 -0.14717 90.29325 1.000 81.67322 199 ALA A N 1
ATOM 1398 C CA . ALA A 1 204 ? 29.55266 1.17239 90.75254 1.000 77.09132 199 ALA A CA 1
ATOM 1399 C C . ALA A 1 204 ? 28.82244 1.04909 92.08130 1.000 80.68126 199 ALA A C 1
ATOM 1400 O O . ALA A 1 204 ? 28.37757 -0.03264 92.47076 1.000 89.02859 199 ALA A O 1
ATOM 1402 N N . PHE A 1 205 ? 28.74555 2.17301 92.79669 1.000 79.94778 200 PHE A N 1
ATOM 1403 C CA . PHE A 1 205 ? 28.00790 2.26196 94.05184 1.000 82.73705 200 PHE A CA 1
ATOM 1404 C C . PHE A 1 205 ? 27.33053 3.62543 94.13615 1.000 82.19366 200 PHE A C 1
ATOM 1405 O O . PHE A 1 205 ? 27.75968 4.59434 93.50624 1.000 84.57621 200 PHE A O 1
ATOM 1413 N N . ARG A 1 206 ? 26.25364 3.69197 94.91498 1.000 85.18963 201 ARG A N 1
ATOM 1414 C CA . ARG A 1 206 ? 25.47503 4.92218 94.99420 1.000 86.17398 201 ARG A CA 1
ATOM 1415 C C . ARG A 1 206 ? 26.21392 5.98818 95.79605 1.000 80.59847 201 ARG A C 1
ATOM 1416 O O . ARG A 1 206 ? 26.69625 5.73008 96.90359 1.000 79.02119 201 ARG A O 1
ATOM 1424 N N . ALA A 1 207 ? 26.26712 7.20232 95.24301 1.000 77.62933 202 ALA A N 1
ATOM 1425 C CA . ALA A 1 207 ? 26.99360 8.28813 95.89161 1.000 75.76568 202 ALA A CA 1
ATOM 1426 C C . ALA A 1 207 ? 26.39035 8.65915 97.23703 1.000 76.32615 202 ALA A C 1
ATOM 1427 O O . ALA A 1 207 ? 27.11800 9.07023 98.14875 1.000 76.24194 202 ALA A O 1
ATOM 1429 N N . GLY A 1 208 ? 25.08089 8.49486 97.39254 1.000 78.54091 203 GLY A N 1
ATOM 1430 C CA . GLY A 1 208 ? 24.44529 8.81351 98.66241 1.000 70.15923 203 GLY A CA 1
ATOM 1431 C C . GLY A 1 208 ? 24.58801 10.28718 98.99086 1.000 68.33962 203 GLY A C 1
ATOM 1432 O O . GLY A 1 208 ? 24.26312 11.16235 98.18188 1.000 66.42022 203 GLY A O 1
ATOM 1433 N N . ALA A 1 209 ? 25.09156 10.57558 100.18790 1.000 68.61293 204 ALA A N 1
ATOM 1434 C CA . ALA A 1 209 ? 25.22255 11.95194 100.65088 1.000 71.19229 204 ALA A CA 1
ATOM 1435 C C . ALA A 1 209 ? 26.47343 12.66218 100.13207 1.000 77.14041 204 ALA A C 1
ATOM 1436 O O . ALA A 1 209 ? 26.66102 13.84675 100.43461 1.000 73.76467 204 ALA A O 1
ATOM 1438 N N . ILE A 1 210 ? 27.30541 11.99830 99.33645 1.000 70.73265 205 ILE A N 1
ATOM 1439 C CA . ILE A 1 210 ? 28.53445 12.59377 98.82099 1.000 71.62195 205 ILE A CA 1
ATOM 1440 C C . ILE A 1 210 ? 28.18546 13.60122 97.73091 1.000 69.97244 205 ILE A C 1
ATOM 1441 O O . ILE A 1 210 ? 27.52712 13.24174 96.74549 1.000 72.36028 205 ILE A O 1
ATOM 1446 N N . PRO A 1 211 ? 28.59590 14.86656 97.86613 1.000 68.41209 206 PRO A N 1
ATOM 1447 C CA . PRO A 1 211 ? 28.35176 15.85154 96.80072 1.000 62.68455 206 PRO A CA 1
ATOM 1448 C C . PRO A 1 211 ? 29.31178 15.71709 95.62366 1.000 74.44715 206 PRO A C 1
ATOM 1449 O O . PRO A 1 211 ? 30.44333 16.21584 95.67835 1.000 69.92316 206 PRO A O 1
ATOM 1453 N N . LEU A 1 212 ? 28.86203 15.08820 94.53572 1.000 72.82642 207 LEU A N 1
ATOM 1454 C CA . LEU A 1 212 ? 29.75435 14.83636 93.41375 1.000 68.16843 207 LEU A CA 1
ATOM 1455 C C . LEU A 1 212 ? 30.19873 16.11336 92.70935 1.000 69.91307 207 LEU A C 1
ATOM 1456 O O . LEU A 1 212 ? 31.10391 16.04978 91.87394 1.000 72.25793 207 LEU A O 1
ATOM 1461 N N . THR A 1 213 ? 29.58168 17.25828 92.99878 1.000 72.02287 208 THR A N 1
ATOM 1462 C CA . THR A 1 213 ? 30.07133 18.52738 92.46653 1.000 74.94329 208 THR A CA 1
ATOM 1463 C C . THR A 1 213 ? 31.20716 19.11918 93.29360 1.000 76.70660 208 THR A C 1
ATOM 1464 O O . THR A 1 213 ? 31.84556 20.07507 92.84109 1.000 78.97612 208 THR A O 1
ATOM 1468 N N . LEU A 1 214 ? 31.46932 18.58697 94.48668 1.000 73.31402 209 LEU A N 1
ATOM 1469 C CA . LEU A 1 214 ? 32.48593 19.12077 95.38645 1.000 75.85118 209 LEU A CA 1
ATOM 1470 C C . LEU A 1 214 ? 33.72015 18.23591 95.52069 1.000 75.42208 209 LEU A C 1
ATOM 1471 O O . LEU A 1 214 ? 34.84542 18.74577 95.50679 1.000 70.07563 209 LEU A O 1
ATOM 1476 N N . VAL A 1 215 ? 33.54725 16.92031 95.60270 1.000 72.79790 210 VAL A N 1
ATOM 1477 C CA . VAL A 1 215 ? 34.67222 16.01132 95.77866 1.000 70.02988 210 VAL A CA 1
ATOM 1478 C C . VAL A 1 215 ? 35.30509 15.72696 94.42464 1.000 70.80714 210 VAL A C 1
ATOM 1479 O O . VAL A 1 215 ? 34.63956 15.75020 93.38153 1.000 72.14755 210 VAL A O 1
ATOM 1483 N N . ASP A 1 216 ? 36.61565 15.46183 94.43815 1.000 71.61453 211 ASP A N 1
ATOM 1484 C CA . ASP A 1 216 ? 37.33316 15.20467 93.19595 1.000 66.70640 211 ASP A CA 1
ATOM 1485 C C . ASP A 1 216 ? 38.41584 14.13829 93.30576 1.000 64.25573 211 ASP A C 1
ATOM 1486 O O . ASP A 1 216 ? 39.17304 13.96611 92.34471 1.000 72.38089 211 ASP A O 1
ATOM 1491 N N . ALA A 1 217 ? 38.52771 13.42175 94.42507 1.000 58.17033 212 ALA A N 1
ATOM 1492 C CA . ALA A 1 217 ? 39.62030 12.47259 94.58104 1.000 62.76283 212 ALA A CA 1
ATOM 1493 C C . ALA A 1 217 ? 39.23339 11.34406 95.52936 1.000 67.25348 212 ALA A C 1
ATOM 1494 O O . ALA A 1 217 ? 38.33356 11.48076 96.36518 1.000 67.04096 212 ALA A O 1
ATOM 1496 N N . LEU A 1 218 ? 39.93710 10.21932 95.38269 1.000 60.23931 213 LEU A N 1
ATOM 1497 C CA . LEU A 1 218 ? 39.84710 9.07530 96.27771 1.000 63.06362 213 LEU A CA 1
ATOM 1498 C C . LEU A 1 218 ? 41.22828 8.74033 96.81853 1.000 62.68052 213 LEU A C 1
ATOM 1499 O O . LEU A 1 218 ? 42.25456 9.14837 96.27108 1.000 73.92859 213 LEU A O 1
ATOM 1504 N N . GLU A 1 219 ? 41.24046 8.01620 97.92755 1.000 64.24564 214 GLU A N 1
ATOM 1505 C CA . GLU A 1 219 ? 42.46886 7.46438 98.47994 1.000 70.99280 214 GLU A CA 1
ATOM 1506 C C . GLU A 1 219 ? 42.13342 6.11466 99.08954 1.000 70.24414 214 GLU A C 1
ATOM 1507 O O . GLU A 1 219 ? 41.29658 6.03090 99.99434 1.000 72.53308 214 GLU A O 1
ATOM 1513 N N . GLN A 1 220 ? 42.77579 5.06642 98.59507 1.000 67.07742 215 GLN A N 1
ATOM 1514 C CA . GLN A 1 220 ? 42.56492 3.74162 99.15495 1.000 68.51808 215 GLN A CA 1
ATOM 1515 C C . GLN A 1 220 ? 43.26513 3.62583 100.50253 1.000 66.95669 215 GLN A C 1
ATOM 1516 O O . GLN A 1 220 ? 44.44126 3.96743 100.63037 1.000 67.63739 215 GLN A O 1
ATOM 1522 N N . LEU A 1 221 ? 42.53771 3.14778 101.50991 1.000 67.95768 216 LEU A N 1
ATOM 1523 C CA . LEU A 1 221 ? 43.06045 3.03900 102.86361 1.000 68.13045 216 LEU A CA 1
ATOM 1524 C C . LEU A 1 221 ? 43.22190 1.60722 103.34450 1.000 71.88757 216 LEU A C 1
ATOM 1525 O O . LEU A 1 221 ? 44.08754 1.34563 104.18365 1.000 71.37502 216 LEU A O 1
ATOM 1530 N N . ALA A 1 222 ? 42.41555 0.67849 102.83714 1.000 75.39837 217 ALA A N 1
ATOM 1531 C CA . ALA A 1 222 ? 42.51188 -0.71419 103.24415 1.000 77.28471 217 ALA A CA 1
ATOM 1532 C C . ALA A 1 222 ? 41.84192 -1.58599 102.19688 1.000 77.84066 217 ALA A C 1
ATOM 1533 O O . ALA A 1 222 ? 40.86377 -1.17941 101.56304 1.000 76.33369 217 ALA A O 1
ATOM 1535 N N . CYS A 1 223 ? 42.36652 -2.79839 102.04317 1.000 79.84997 218 CYS A N 1
ATOM 1536 C CA . CYS A 1 223 ? 41.80852 -3.76831 101.11544 1.000 76.64073 218 CYS A CA 1
ATOM 1537 C C . CYS A 1 223 ? 41.99213 -5.16010 101.69245 1.000 80.85004 218 CYS A C 1
ATOM 1538 O O . CYS A 1 223 ? 43.04490 -5.47113 102.25788 1.000 80.26397 218 CYS A O 1
ATOM 1541 N N . SER A 1 224 ? 40.96279 -5.99546 101.53313 1.000 80.91845 219 SER A N 1
ATOM 1542 C CA . SER A 1 224 ? 41.01325 -7.35894 102.04282 1.000 81.48827 219 SER A CA 1
ATOM 1543 C C . SER A 1 224 ? 42.00326 -8.23389 101.28399 1.000 80.32542 219 SER A C 1
ATOM 1544 O O . SER A 1 224 ? 42.35937 -9.30511 101.78816 1.000 78.98908 219 SER A O 1
ATOM 1547 N N . ASP A 1 225 ? 42.47080 -7.80131 100.11078 1.000 75.28695 220 ASP A N 1
ATOM 1548 C CA . ASP A 1 225 ? 43.43373 -8.55007 99.31305 1.000 82.80669 220 ASP A CA 1
ATOM 1549 C C . ASP A 1 225 ? 44.67874 -7.70910 99.04358 1.000 84.46676 220 ASP A C 1
ATOM 1550 O O . ASP A 1 225 ? 44.56418 -6.56979 98.56442 1.000 82.24817 220 ASP A O 1
ATOM 1555 N N . PRO A 1 226 ? 45.88026 -8.23845 99.29447 1.000 80.18925 221 PRO A N 1
ATOM 1556 C CA . PRO A 1 226 ? 47.08879 -7.41068 99.19532 1.000 78.96704 221 PRO A CA 1
ATOM 1557 C C . PRO A 1 226 ? 47.51780 -7.09371 97.77595 1.000 80.97777 221 PRO A C 1
ATOM 1558 O O . PRO A 1 226 ? 48.48931 -6.35344 97.60786 1.000 77.09930 221 PRO A O 1
ATOM 1562 N N . ASN A 1 227 ? 46.85282 -7.62976 96.74992 1.000 83.94513 222 ASN A N 1
ATOM 1563 C CA . ASN A 1 227 ? 47.24136 -7.38066 95.36415 1.000 74.98170 222 ASN A CA 1
ATOM 1564 C C . ASN A 1 227 ? 46.15343 -6.68442 94.56245 1.000 76.22496 222 ASN A C 1
ATOM 1565 O O . ASN A 1 227 ? 46.22436 -6.65892 93.32755 1.000 79.64864 222 ASN A O 1
ATOM 1570 N N . THR A 1 228 ? 45.15562 -6.12036 95.22742 1.000 75.51836 223 THR A N 1
ATOM 1571 C CA . THR A 1 228 ? 44.02537 -5.47883 94.57731 1.000 76.79751 223 THR A CA 1
ATOM 1572 C C . THR A 1 228 ? 44.05299 -3.98728 94.88328 1.000 76.25969 223 THR A C 1
ATOM 1573 O O . THR A 1 228 ? 44.24088 -3.59064 96.03870 1.000 75.56295 223 THR A O 1
ATOM 1577 N N . TYR A 1 229 ? 43.87746 -3.16190 93.85500 1.000 74.60487 224 TYR A N 1
ATOM 1578 C CA . TYR A 1 229 ? 43.90328 -1.72476 94.06906 1.000 71.94017 224 TYR A CA 1
ATOM 1579 C C . TYR A 1 229 ? 42.95745 -1.03946 93.09334 1.000 69.16387 224 TYR A C 1
ATOM 1580 O O . TYR A 1 229 ? 42.65689 -1.55152 92.01350 1.000 70.12539 224 TYR A O 1
ATOM 1589 N N . ILE A 1 230 ? 42.50227 0.14344 93.49088 1.000 65.42492 225 ILE A N 1
ATOM 1590 C CA . ILE A 1 230 ? 41.65208 0.96261 92.63866 1.000 62.42655 225 ILE A CA 1
ATOM 1591 C C . ILE A 1 230 ? 42.51620 1.58267 91.54506 1.000 69.48340 225 ILE A C 1
ATOM 1592 O O . ILE A 1 230 ? 43.43027 2.36947 91.82381 1.000 69.16987 225 ILE A O 1
ATOM 1597 N N . HIS A 1 231 ? 42.22859 1.23066 90.28970 1.000 68.98794 226 HIS A N 1
ATOM 1598 C CA . HIS A 1 231 ? 43.04162 1.69314 89.16716 1.000 68.07563 226 HIS A CA 1
ATOM 1599 C C . HIS A 1 231 ? 42.61618 3.08014 88.69506 1.000 69.49207 226 HIS A C 1
ATOM 1600 O O . HIS A 1 231 ? 43.46792 3.92721 88.40308 1.000 69.96142 226 HIS A O 1
ATOM 1607 N N . LYS A 1 232 ? 41.31247 3.32392 88.59439 1.000 65.39252 227 LYS A N 1
ATOM 1608 C CA . LYS A 1 232 ? 40.79839 4.63901 88.23465 1.000 65.11802 227 LYS A CA 1
ATOM 1609 C C . LYS A 1 232 ? 39.35772 4.72408 88.70838 1.000 64.53683 227 LYS A C 1
ATOM 1610 O O . LYS A 1 232 ? 38.79440 3.75179 89.21239 1.000 67.76330 227 LYS A O 1
ATOM 1616 N N . THR A 1 233 ? 38.77139 5.90840 88.56081 1.000 67.42419 228 THR A N 1
ATOM 1617 C CA . THR A 1 233 ? 37.43599 6.14958 89.08788 1.000 71.04021 228 THR A CA 1
ATOM 1618 C C . THR A 1 233 ? 36.72846 7.18098 88.21120 1.000 70.25813 228 THR A C 1
ATOM 1619 O O . THR A 1 233 ? 37.36280 8.09630 87.67980 1.000 70.72642 228 THR A O 1
ATOM 1623 N N . GLU A 1 234 ? 35.42264 6.99593 88.01597 1.000 75.97446 229 GLU A N 1
ATOM 1624 C CA . GLU A 1 234 ? 34.60705 7.93958 87.26153 1.000 75.72788 229 GLU A CA 1
ATOM 1625 C C . GLU A 1 234 ? 33.32774 8.23480 88.03111 1.000 76.26163 229 GLU A C 1
ATOM 1626 O O . GLU A 1 234 ? 32.89163 7.45080 88.88039 1.000 71.08863 229 GLU A O 1
ATOM 1632 N N . THR A 1 235 ? 32.73035 9.38353 87.72297 1.000 77.02456 230 THR A N 1
ATOM 1633 C CA . THR A 1 235 ? 31.48932 9.80893 88.34937 1.000 80.09552 230 THR A CA 1
ATOM 1634 C C . THR A 1 235 ? 30.48726 10.20992 87.28219 1.000 88.97705 230 THR A C 1
ATOM 1635 O O . THR A 1 235 ? 30.85412 10.66349 86.19445 1.000 87.46419 230 THR A O 1
ATOM 1639 N N . ASP A 1 236 ? 29.21246 10.04840 87.61886 1.000 96.60591 231 ASP A N 1
ATOM 1640 C CA . ASP A 1 236 ? 28.10385 10.52364 86.80122 1.000 97.58649 231 ASP A CA 1
ATOM 1641 C C . ASP A 1 236 ? 27.17645 11.31438 87.70830 1.000 98.95410 231 ASP A C 1
ATOM 1642 O O . ASP A 1 236 ? 26.55742 10.74504 88.61418 1.000 98.37137 231 ASP A O 1
ATOM 1647 N N . GLU A 1 237 ? 27.10390 12.62883 87.48605 1.000 104.47385 232 GLU A N 1
ATOM 1648 C CA . GLU A 1 237 ? 26.26496 13.46718 88.33573 1.000 110.97344 232 GLU A CA 1
ATOM 1649 C C . GLU A 1 237 ? 24.78175 13.18027 88.12993 1.000 109.93713 232 GLU A C 1
ATOM 1650 O O . GLU A 1 237 ? 24.00274 13.25530 89.08672 1.000 107.61611 232 GLU A O 1
ATOM 1656 N N . ARG A 1 238 ? 24.37132 12.85255 86.89995 1.000 110.82770 233 ARG A N 1
ATOM 1657 C CA . ARG A 1 238 ? 22.95934 12.58167 86.64370 1.000 115.06575 233 ARG A CA 1
ATOM 1658 C C . ARG A 1 238 ? 22.48920 11.30213 87.32871 1.000 113.70606 233 ARG A C 1
ATOM 1659 O O . ARG A 1 238 ? 21.33127 11.21989 87.75324 1.000 117.20730 233 ARG A O 1
ATOM 1667 N N . GLY A 1 239 ? 23.35798 10.30207 87.45073 1.000 111.23897 234 GLY A N 1
ATOM 1668 C CA . GLY A 1 239 ? 22.97616 9.05542 88.08683 1.000 105.37460 234 GLY A CA 1
ATOM 1669 C C . GLY A 1 239 ? 23.33602 8.97777 89.55755 1.000 103.04351 234 GLY A C 1
ATOM 1670 O O . GLY A 1 239 ? 22.85355 8.09437 90.27506 1.000 96.42383 234 GLY A O 1
ATOM 1671 N N . GLN A 1 240 ? 24.19253 9.89067 90.01864 1.000 100.37048 235 GLN A N 1
ATOM 1672 C CA . GLN A 1 240 ? 24.62133 9.91714 91.41439 1.000 94.42196 235 GLN A CA 1
ATOM 1673 C C . GLN A 1 240 ? 25.26963 8.59288 91.81176 1.000 88.32955 235 GLN A C 1
ATOM 1674 O O . GLN A 1 240 ? 24.96133 8.00751 92.85082 1.000 85.54854 235 GLN A O 1
ATOM 1680 N N . TRP A 1 241 ? 26.19699 8.12917 90.98135 1.000 88.08305 236 TRP A N 1
ATOM 1681 C CA . TRP A 1 241 ? 26.98072 6.94856 91.30068 1.000 89.04041 236 TRP A CA 1
ATOM 1682 C C . TRP A 1 241 ? 28.44778 7.21476 90.99904 1.000 86.17150 236 TRP A C 1
ATOM 1683 O O . TRP A 1 241 ? 28.80231 8.14783 90.27278 1.000 86.46722 236 TRP A O 1
ATOM 1694 N N . ILE A 1 242 ? 29.29943 6.38622 91.59377 1.000 77.73699 237 ILE A N 1
ATOM 1695 C CA . ILE A 1 242 ? 30.74045 6.44929 91.40218 1.000 79.92942 237 ILE A CA 1
ATOM 1696 C C . ILE A 1 242 ? 31.18451 5.09743 90.87175 1.000 73.62158 237 ILE A C 1
ATOM 1697 O O . ILE A 1 242 ? 30.90204 4.06355 91.48813 1.000 73.93616 237 ILE A O 1
ATOM 1702 N N . MET A 1 243 ? 31.86379 5.10362 89.72820 1.000 72.87926 238 MET A N 1
ATOM 1703 C CA . MET A 1 243 ? 32.35370 3.88192 89.10672 1.000 71.45544 238 MET A CA 1
ATOM 1704 C C . MET A 1 243 ? 33.79962 3.63610 89.52255 1.000 77.72397 238 MET A C 1
ATOM 1705 O O . MET A 1 243 ? 34.64556 4.53085 89.40745 1.000 75.94255 238 MET A O 1
ATOM 1710 N N . LEU A 1 244 ? 34.07941 2.42714 90.00523 1.000 76.80143 239 LEU A N 1
ATOM 1711 C CA . LEU A 1 244 ? 35.42330 2.01919 90.38884 1.000 71.86415 239 LEU A CA 1
ATOM 1712 C C . LEU A 1 244 ? 35.95336 0.97456 89.41626 1.000 77.12006 239 LEU A C 1
ATOM 1713 O O . LEU A 1 244 ? 35.23564 0.04149 89.04154 1.000 78.77284 239 LEU A O 1
ATOM 1718 N N . PHE A 1 245 ? 37.22406 1.11660 89.04231 1.000 73.80815 240 PHE A N 1
ATOM 1719 C CA . PHE A 1 245 ? 37.92018 0.17717 88.16673 1.000 72.02316 240 PHE A CA 1
ATOM 1720 C C . PHE A 1 245 ? 39.05564 -0.44708 88.96521 1.000 74.15736 240 PHE A C 1
ATOM 1721 O O . PHE A 1 245 ? 40.01797 0.24531 89.31111 1.000 74.59840 240 PHE A O 1
ATOM 1729 N N . LEU A 1 246 ? 38.97348 -1.74969 89.22424 1.000 77.27146 241 LEU A N 1
ATOM 1730 C CA . LEU A 1 246 ? 39.97600 -2.44085 90.02331 1.000 75.48699 241 LEU A CA 1
ATOM 1731 C C . LEU A 1 246 ? 40.97468 -3.18130 89.14113 1.000 75.24086 241 LEU A C 1
ATOM 1732 O O . LEU A 1 246 ? 40.65784 -3.61648 88.03211 1.000 77.54798 241 LEU A O 1
ATOM 1737 N N . HIS A 1 247 ? 42.19251 -3.31520 89.65732 1.000 76.44862 242 HIS A N 1
ATOM 1738 C CA . HIS A 1 247 ? 43.25236 -4.11269 89.05702 1.000 75.39416 242 HIS A CA 1
ATOM 1739 C C . HIS A 1 247 ? 43.72586 -5.12532 90.08674 1.000 77.61358 242 HIS A C 1
ATOM 1740 O O . HIS A 1 247 ? 43.77306 -4.83135 91.28658 1.000 72.78269 242 HIS A O 1
ATOM 1747 N N . HIS A 1 248 ? 44.07272 -6.31675 89.62146 1.000 80.76980 243 HIS A N 1
ATOM 1748 C CA . HIS A 1 248 ? 44.59561 -7.35146 90.49557 1.000 78.64189 243 HIS A CA 1
ATOM 1749 C C . HIS A 1 248 ? 45.85473 -7.91991 89.87324 1.000 79.87198 243 HIS A C 1
ATOM 1750 O O . HIS A 1 248 ? 45.83990 -8.32606 88.70924 1.000 79.62933 243 HIS A O 1
ATOM 1757 N N . ASP A 1 249 ? 46.93097 -7.96576 90.64942 1.000 83.33920 244 ASP A N 1
ATOM 1758 C CA . ASP A 1 249 ? 48.22731 -8.40449 90.15529 1.000 83.47665 244 ASP A CA 1
ATOM 1759 C C . ASP A 1 249 ? 48.62109 -9.70584 90.84442 1.000 83.91483 244 ASP A C 1
ATOM 1760 O O . ASP A 1 249 ? 49.50653 -9.75118 91.69635 1.000 94.59328 244 ASP A O 1
ATOM 1765 N N . SER A 1 250 ? 47.93311 -10.77402 90.47162 1.000 88.28456 245 SER A N 1
ATOM 1766 C CA . SER A 1 250 ? 48.31685 -12.12156 90.86778 1.000 92.61378 245 SER A CA 1
ATOM 1767 C C . SER A 1 250 ? 47.63201 -13.09774 89.92336 1.000 95.84975 245 SER A C 1
ATOM 1768 O O . SER A 1 250 ? 46.74962 -12.70792 89.14355 1.000 92.45404 245 SER A O 1
ATOM 1771 N N . PRO A 1 251 ? 48.02755 -14.37110 89.94851 1.000 95.91804 246 PRO A N 1
ATOM 1772 C CA . PRO A 1 251 ? 47.38784 -15.33894 89.04737 1.000 91.83962 246 PRO A CA 1
ATOM 1773 C C . PRO A 1 251 ? 45.92912 -15.60287 89.38414 1.000 95.69180 246 PRO A C 1
ATOM 1774 O O . PRO A 1 251 ? 45.15733 -15.95937 88.48570 1.000 94.51265 246 PRO A O 1
ATOM 1778 N N . HIS A 1 252 ? 45.52111 -15.43029 90.63999 1.000 92.45106 247 HIS A N 1
ATOM 1779 C CA . HIS A 1 252 ? 44.17608 -15.80044 91.08485 1.000 90.58745 247 HIS A CA 1
ATOM 1780 C C . HIS A 1 252 ? 43.47300 -14.60129 91.70406 1.000 86.85983 247 HIS A C 1
ATOM 1781 O O . HIS A 1 252 ? 43.69521 -14.29534 92.89048 1.000 89.49905 247 HIS A O 1
ATOM 1788 N N . PRO A 1 253 ? 42.60988 -13.89919 90.96457 1.000 83.22574 248 PRO A N 1
ATOM 1789 C CA . PRO A 1 253 ? 41.89158 -12.77635 91.56457 1.000 79.37143 248 PRO A CA 1
ATOM 1790 C C . PRO A 1 253 ? 40.91831 -13.26470 92.61801 1.000 85.94513 248 PRO A C 1
ATOM 1791 O O . PRO A 1 253 ? 40.35736 -14.36866 92.50350 1.000 87.18363 248 PRO A O 1
ATOM 1795 N N . PRO A 1 254 ? 40.67475 -12.47610 93.66119 1.000 89.30779 249 PRO A N 1
ATOM 1796 C CA . PRO A 1 254 ? 39.77718 -12.92093 94.72948 1.000 81.96563 249 PRO A CA 1
ATOM 1797 C C . PRO A 1 254 ? 38.31938 -12.84540 94.30430 1.000 83.61885 249 PRO A C 1
ATOM 1798 O O . PRO A 1 254 ? 37.90530 -11.96189 93.54922 1.000 84.60009 249 PRO A O 1
ATOM 1802 N N . THR A 1 255 ? 37.53017 -13.78782 94.82205 1.000 83.25236 250 THR A N 1
ATOM 1803 C CA . THR A 1 255 ? 36.11631 -13.83425 94.46556 1.000 84.99391 250 THR A CA 1
ATOM 1804 C C . THR A 1 255 ? 35.36534 -12.62177 95.00945 1.000 90.15843 250 THR A C 1
ATOM 1805 O O . THR A 1 255 ? 34.53888 -12.02920 94.30424 1.000 89.88920 250 THR A O 1
ATOM 1809 N N . SER A 1 256 ? 35.63312 -12.23589 96.25752 1.000 90.42891 251 SER A N 1
ATOM 1810 C CA . SER A 1 256 ? 35.03517 -11.04405 96.84246 1.000 91.16459 251 SER A CA 1
ATOM 1811 C C . SER A 1 256 ? 36.12386 -10.16427 97.44920 1.000 92.39571 251 SER A C 1
ATOM 1812 O O . SER A 1 256 ? 37.17222 -10.65221 97.88766 1.000 88.55030 251 SER A O 1
ATOM 1815 N N . VAL A 1 257 ? 35.85825 -8.85623 97.47506 1.000 87.46173 252 VAL A N 1
ATOM 1816 C CA . VAL A 1 257 ? 36.83537 -7.85065 97.88009 1.000 87.54883 252 VAL A CA 1
ATOM 1817 C C . VAL A 1 257 ? 36.18255 -6.86480 98.84178 1.000 82.63629 252 VAL A C 1
ATOM 1818 O O . VAL A 1 257 ? 35.10485 -6.33379 98.55183 1.000 81.71880 252 VAL A O 1
ATOM 1822 N N . PHE A 1 258 ? 36.83976 -6.60610 99.97389 1.000 81.93374 253 PHE A N 1
ATOM 1823 C CA . PHE A 1 258 ? 36.47712 -5.49579 100.84909 1.000 80.70547 253 PHE A CA 1
ATOM 1824 C C . PHE A 1 258 ? 37.39595 -4.30709 100.58195 1.000 82.09425 253 PHE A C 1
ATOM 1825 O O . PHE A 1 258 ? 38.61364 -4.46680 100.43385 1.000 80.69133 253 PHE A O 1
ATOM 1833 N N . LEU A 1 259 ? 36.80346 -3.11589 100.49940 1.000 78.45192 254 LEU A N 1
ATOM 1834 C CA . LEU A 1 259 ? 37.54639 -1.88896 100.24312 1.000 78.36596 254 LEU A CA 1
ATOM 1835 C C . LEU A 1 259 ? 37.15136 -0.81424 101.24180 1.000 78.75510 254 LEU A C 1
ATOM 1836 O O . LEU A 1 259 ? 35.96128 -0.58768 101.48367 1.000 77.13403 254 LEU A O 1
ATOM 1841 N N . HIS A 1 260 ? 38.15580 -0.13828 101.78744 1.000 78.53877 255 HIS A N 1
ATOM 1842 C CA . HIS A 1 260 ? 37.99376 1.03410 102.63732 1.000 72.28194 255 HIS A CA 1
ATOM 1843 C C . HIS A 1 260 ? 38.75232 2.16536 101.95624 1.000 73.45392 255 HIS A C 1
ATOM 1844 O O . HIS A 1 260 ? 39.96737 2.06097 101.74935 1.000 71.65703 255 HIS A O 1
ATOM 1851 N N . PHE A 1 261 ? 38.04187 3.21563 101.55601 1.000 63.71460 256 PHE A N 1
ATOM 1852 C CA . PHE A 1 261 ? 38.69841 4.34198 100.91020 1.000 70.50432 256 PHE A CA 1
ATOM 1853 C C . PHE A 1 261 ? 38.02241 5.63939 101.32830 1.000 70.20500 256 PHE A C 1
ATOM 1854 O O . PHE A 1 261 ? 36.96803 5.64670 101.96361 1.000 70.31623 256 PHE A O 1
ATOM 1862 N N . SER A 1 262 ? 38.67011 6.74776 100.99681 1.000 72.24602 257 SER A N 1
ATOM 1863 C CA . SER A 1 262 ? 38.16772 8.07171 101.31686 1.000 69.98295 257 SER A CA 1
ATOM 1864 C C . SER A 1 262 ? 37.82511 8.81664 100.03887 1.000 67.08607 257 SER A C 1
ATOM 1865 O O . SER A 1 262 ? 38.49218 8.65318 99.01063 1.000 65.26740 257 SER A O 1
ATOM 1868 N N . VAL A 1 263 ? 36.78085 9.63055 100.11792 1.000 62.95035 258 VAL A N 1
ATOM 1869 C CA . VAL A 1 263 ? 36.37546 10.53330 99.05135 1.000 64.95677 258 VAL A CA 1
ATOM 1870 C C . VAL A 1 263 ? 36.52209 11.94196 99.59747 1.000 64.17226 258 VAL A C 1
ATOM 1871 O O . VAL A 1 263 ? 36.00222 12.24564 100.67879 1.000 69.25108 258 VAL A O 1
ATOM 1875 N N . TYR A 1 264 ? 37.27234 12.78475 98.89228 1.000 61.33553 259 TYR A N 1
ATOM 1876 C CA . TYR A 1 264 ? 37.59238 14.09584 99.43212 1.000 65.84193 259 TYR A CA 1
ATOM 1877 C C . TYR A 1 264 ? 37.79193 15.08781 98.29693 1.000 64.37367 259 TYR A C 1
ATOM 1878 O O . TYR A 1 264 ? 37.68143 14.75043 97.11363 1.000 66.19856 259 TYR A O 1
ATOM 1887 N N . THR A 1 265 ? 38.07001 16.33157 98.67510 1.000 66.22126 260 THR A N 1
ATOM 1888 C CA . THR A 1 265 ? 38.35009 17.40457 97.73122 1.000 71.27497 260 THR A CA 1
ATOM 1889 C C . THR A 1 265 ? 39.83488 17.74009 97.79312 1.000 73.55944 260 THR A C 1
ATOM 1890 O O . THR A 1 265 ? 40.33376 18.18907 98.83167 1.000 73.36900 260 THR A O 1
ATOM 1894 N N . HIS A 1 266 ? 40.53332 17.52853 96.68145 1.000 72.93895 261 HIS A N 1
ATOM 1895 C CA . HIS A 1 266 ? 41.97000 17.74353 96.61549 1.000 68.04989 261 HIS A CA 1
ATOM 1896 C C . HIS A 1 266 ? 42.33627 19.05925 95.95154 1.000 68.55838 261 HIS A C 1
ATOM 1897 O O . HIS A 1 266 ? 43.27735 19.72124 96.38927 1.000 67.74429 261 HIS A O 1
ATOM 1904 N N . ARG A 1 267 ? 41.61050 19.46270 94.91033 1.000 73.42801 262 ARG A N 1
ATOM 1905 C CA . ARG A 1 267 ? 41.87396 20.72838 94.21987 1.000 74.14234 262 ARG A CA 1
ATOM 1906 C C . ARG A 1 267 ? 43.30390 20.79246 93.68534 1.000 73.61820 262 ARG A C 1
ATOM 1907 O O . ARG A 1 267 ? 43.94401 21.84346 93.70046 1.000 76.57846 262 ARG A O 1
ATOM 1915 N N . ALA A 1 268 ? 43.81292 19.66471 93.20575 1.000 72.08576 263 ALA A N 1
ATOM 1916 C CA . ALA A 1 268 ? 45.11483 19.65247 92.56192 1.000 66.05065 263 ALA A CA 1
ATOM 1917 C C . ALA A 1 268 ? 45.01292 20.20422 91.14769 1.000 65.92284 263 ALA A C 1
ATOM 1918 O O . ALA A 1 268 ? 44.02818 19.96937 90.44621 1.000 72.74925 263 ALA A O 1
ATOM 1920 N N . GLU A 1 269 ? 46.03648 20.94814 90.72855 1.000 69.83312 264 GLU A N 1
ATOM 1921 C CA . GLU A 1 269 ? 46.09354 21.43666 89.35457 1.000 70.06816 264 GLU A CA 1
ATOM 1922 C C . GLU A 1 269 ? 46.66172 20.39932 88.39954 1.000 67.43601 264 GLU A C 1
ATOM 1923 O O . GLU A 1 269 ? 46.59677 20.59226 87.18214 1.000 65.92533 264 GLU A O 1
ATOM 1929 N N . VAL A 1 270 ? 47.23047 19.32199 88.92862 1.000 66.29421 265 VAL A N 1
ATOM 1930 C CA . VAL A 1 270 ? 47.79266 18.23607 88.14263 1.000 69.67058 265 VAL A CA 1
ATOM 1931 C C . VAL A 1 270 ? 47.12249 16.94350 88.57149 1.000 70.24369 265 VAL A C 1
ATOM 1932 O O . VAL A 1 270 ? 47.13252 16.60102 89.75918 1.000 70.51200 265 VAL A O 1
ATOM 1936 N N . VAL A 1 271 ? 46.57747 16.20794 87.60750 1.000 65.27979 266 VAL A N 1
ATOM 1937 C CA . VAL A 1 271 ? 45.95694 14.92553 87.89717 1.000 66.67295 266 VAL A CA 1
ATOM 1938 C C . VAL A 1 271 ? 46.59350 13.85653 87.02526 1.000 66.85237 266 VAL A C 1
ATOM 1939 O O . VAL A 1 271 ? 47.03100 14.11831 85.90035 1.000 67.10539 266 VAL A O 1
ATOM 1943 N N . ALA A 1 272 ? 46.65039 12.64523 87.56386 1.000 67.24932 267 ALA A N 1
ATOM 1944 C CA . ALA A 1 272 ? 47.05747 11.47359 86.81026 1.000 64.68751 267 ALA A CA 1
ATOM 1945 C C . ALA A 1 272 ? 45.82731 10.82907 86.18760 1.000 66.93962 267 ALA A C 1
ATOM 1946 O O . ALA A 1 272 ? 44.73314 10.86924 86.75365 1.000 74.89946 267 ALA A O 1
ATOM 1948 N N . ARG A 1 273 ? 46.00541 10.26198 84.99424 1.000 68.01168 268 ARG A N 1
ATOM 1949 C CA . ARG A 1 273 ? 44.89964 9.56477 84.34253 1.000 73.43273 268 ARG A CA 1
ATOM 1950 C C . ARG A 1 273 ? 44.51421 8.29585 85.10068 1.000 70.55210 268 ARG A C 1
ATOM 1951 O O . ARG A 1 273 ? 43.32696 7.98439 85.22952 1.000 67.68533 268 ARG A O 1
ATOM 1959 N N . HIS A 1 274 ? 45.49638 7.55694 85.61280 1.000 72.09627 269 HIS A N 1
ATOM 1960 C CA . HIS A 1 274 ? 45.26313 6.36395 86.41863 1.000 71.45302 269 HIS A CA 1
ATOM 1961 C C . HIS A 1 274 ? 46.05645 6.47279 87.71257 1.000 69.24593 269 HIS A C 1
ATOM 1962 O O . HIS A 1 274 ? 46.92423 7.33423 87.86474 1.000 72.06929 269 HIS A O 1
ATOM 1969 N N . ASN A 1 275 ? 45.75319 5.57735 88.64495 1.000 66.80218 270 ASN A N 1
ATOM 1970 C CA . ASN A 1 275 ? 46.53944 5.41746 89.85564 1.000 62.65580 270 ASN A CA 1
ATOM 1971 C C . ASN A 1 275 ? 48.02419 5.32299 89.51258 1.000 70.84938 270 ASN A C 1
ATOM 1972 O O . ASN A 1 275 ? 48.41319 4.46049 88.71066 1.000 68.58005 270 ASN A O 1
ATOM 1977 N N . PRO A 1 276 ? 48.87498 6.18137 90.08208 1.000 74.59300 271 PRO A N 1
ATOM 1978 C CA . PRO A 1 276 ? 50.31620 6.05138 89.81809 1.000 68.05032 271 PRO A CA 1
ATOM 1979 C C . PRO A 1 276 ? 50.87088 4.70911 90.24262 1.000 63.38699 271 PRO A C 1
ATOM 1980 O O . PRO A 1 276 ? 51.84214 4.22631 89.65020 1.000 68.80868 271 PRO A O 1
ATOM 1984 N N . TYR A 1 277 ? 50.28765 4.08797 91.25200 1.000 66.22793 272 TYR A N 1
ATOM 1985 C CA . TYR A 1 277 ? 50.70342 2.74536 91.61542 1.000 70.05584 272 TYR A CA 1
ATOM 1986 C C . TYR A 1 277 ? 50.28265 1.75867 90.52491 1.000 63.93524 272 TYR A C 1
ATOM 1987 O O . TYR A 1 277 ? 49.16662 1.84337 90.00596 1.000 69.62388 272 TYR A O 1
ATOM 1996 N N . PRO A 1 278 ? 51.13255 0.79028 90.17562 1.000 70.78361 273 PRO A N 1
ATOM 1997 C CA . PRO A 1 278 ? 52.45105 0.45686 90.73664 1.000 66.42930 273 PRO A CA 1
ATOM 1998 C C . PRO A 1 278 ? 53.64968 0.99352 89.95804 1.000 67.15088 273 PRO A C 1
ATOM 1999 O O . PRO A 1 278 ? 54.78358 0.75087 90.36226 1.000 69.23559 273 PRO A O 1
ATOM 2003 N N . HIS A 1 279 ? 53.46611 1.66736 88.82381 1.000 64.21768 274 HIS A N 1
ATOM 2004 C CA . HIS A 1 279 ? 54.59903 2.00955 87.97555 1.000 62.67525 274 HIS A CA 1
ATOM 2005 C C . HIS A 1 279 ? 55.24650 3.33762 88.32952 1.000 67.48570 274 HIS A C 1
ATOM 2006 O O . HIS A 1 279 ? 56.41082 3.55355 87.96466 1.000 67.01915 274 HIS A O 1
ATOM 2013 N N . LEU A 1 280 ? 54.52070 4.23110 89.00199 1.000 57.64471 275 LEU A N 1
ATOM 2014 C CA . LEU A 1 280 ? 55.03041 5.53583 89.40589 1.000 61.66305 275 LEU A CA 1
ATOM 2015 C C . LEU A 1 280 ? 55.00507 5.64118 90.92983 1.000 65.01510 275 LEU A C 1
ATOM 2016 O O . LEU A 1 280 ? 53.92718 5.65892 91.53713 1.000 64.16154 275 LEU A O 1
ATOM 2021 N N . ARG A 1 281 ? 56.18374 5.73940 91.54314 1.000 60.26050 276 ARG A N 1
ATOM 2022 C CA . ARG A 1 281 ? 56.29868 5.85774 92.99512 1.000 66.68965 276 ARG A CA 1
ATOM 2023 C C . ARG A 1 281 ? 56.25746 7.32767 93.39070 1.000 64.62047 276 ARG A C 1
ATOM 2024 O O . ARG A 1 281 ? 57.08178 8.12291 92.92121 1.000 64.42634 276 ARG A O 1
ATOM 2032 N N . ARG A 1 282 ? 55.30670 7.68368 94.25407 1.000 64.05743 277 ARG A N 1
ATOM 2033 C CA . ARG A 1 282 ? 55.15163 9.07523 94.66335 1.000 70.12058 277 ARG A CA 1
ATOM 2034 C C . ARG A 1 282 ? 56.38674 9.56678 95.40382 1.000 66.09866 277 ARG A C 1
ATOM 2035 O O . ARG A 1 282 ? 56.96678 8.85413 96.22582 1.000 71.92929 277 ARG A O 1
ATOM 2043 N N . LEU A 1 283 ? 56.78217 10.78915 95.11158 1.000 66.09682 278 LEU A N 1
ATOM 2044 C CA . LEU A 1 283 ? 57.92888 11.39192 95.77100 1.000 66.98436 278 LEU A CA 1
ATOM 2045 C C . LEU A 1 283 ? 57.48192 12.55680 96.65657 1.000 69.67987 278 LEU A C 1
ATOM 2046 O O . LEU A 1 283 ? 56.43689 13.16827 96.41087 1.000 70.29317 278 LEU A O 1
ATOM 2051 N N . PRO A 1 284 ? 58.23839 12.88499 97.69820 1.000 74.49673 279 PRO A N 1
ATOM 2052 C CA . PRO A 1 284 ? 57.82660 13.98712 98.57790 1.000 77.07109 279 PRO A CA 1
ATOM 2053 C C . PRO A 1 284 ? 57.82275 15.32146 97.83899 1.000 69.36964 279 PRO A C 1
ATOM 2054 O O . PRO A 1 284 ? 58.80841 15.69751 97.19775 1.000 63.92641 279 PRO A O 1
ATOM 2058 N N . ASP A 1 285 ? 56.70737 16.05095 97.96892 1.000 66.36013 280 ASP A N 1
ATOM 2059 C CA . ASP A 1 285 ? 56.54717 17.41134 97.45463 1.000 64.62722 280 ASP A CA 1
ATOM 2060 C C . ASP A 1 285 ? 56.33093 17.50425 95.95215 1.000 64.64016 280 ASP A C 1
ATOM 2061 O O . ASP A 1 285 ? 55.44258 18.23773 95.50406 1.000 64.10984 280 ASP A O 1
ATOM 2066 N N . ASN A 1 286 ? 57.17488 16.84563 95.16062 1.000 63.73286 281 ASN A N 1
ATOM 2067 C CA . ASN A 1 286 ? 57.10784 17.01737 93.71664 1.000 61.58725 281 ASN A CA 1
ATOM 2068 C C . ASN A 1 286 ? 57.52249 15.74259 92.99320 1.000 63.29884 281 ASN A C 1
ATOM 2069 O O . ASN A 1 286 ? 58.62829 15.23728 93.20262 1.000 60.91953 281 ASN A O 1
ATOM 2074 N N . GLY A 1 287 ? 56.64460 15.25446 92.10890 1.000 65.23429 282 GLY A N 1
ATOM 2075 C CA . GLY A 1 287 ? 57.01277 14.23840 91.14174 1.000 61.69689 282 GLY A CA 1
ATOM 2076 C C . GLY A 1 287 ? 56.81975 12.79789 91.57007 1.000 60.25756 282 GLY A C 1
ATOM 2077 O O . GLY A 1 287 ? 56.31544 12.46794 92.65078 1.000 59.09493 282 GLY A O 1
ATOM 2078 N N . PHE A 1 288 ? 57.21278 11.92017 90.64447 1.000 59.33382 283 PHE A N 1
ATOM 2079 C CA . PHE A 1 288 ? 57.11969 10.47462 90.79906 1.000 61.60792 283 PHE A CA 1
ATOM 2080 C C . PHE A 1 288 ? 58.38254 9.82405 90.25701 1.000 60.94229 283 PHE A C 1
ATOM 2081 O O . PHE A 1 288 ? 59.04238 10.36225 89.36429 1.000 63.36103 283 PHE A O 1
ATOM 2089 N N . GLN A 1 289 ? 58.69478 8.64370 90.77167 1.000 61.53249 284 GLN A N 1
ATOM 2090 C CA . GLN A 1 289 ? 59.78951 7.83779 90.24617 1.000 62.71120 284 GLN A CA 1
ATOM 2091 C C . GLN A 1 289 ? 59.21251 6.73196 89.37009 1.000 65.29020 284 GLN A C 1
ATOM 2092 O O . GLN A 1 289 ? 58.35849 5.96001 89.82092 1.000 64.98097 284 GLN A O 1
ATOM 2098 N N . LEU A 1 290 ? 59.68337 6.64555 88.12902 1.000 63.77412 285 LEU A N 1
ATOM 2099 C CA . LEU A 1 290 ? 59.17798 5.65649 87.18517 1.000 59.39269 285 LEU A CA 1
ATOM 2100 C C . LEU A 1 290 ? 59.94124 4.34776 87.35714 1.000 61.03344 285 LEU A C 1
ATOM 2101 O O . LEU A 1 290 ? 61.17388 4.31448 87.25102 1.000 59.67695 285 LEU A O 1
ATOM 2106 N N . LEU A 1 291 ? 59.20839 3.27462 87.62845 1.000 62.70138 286 LEU A N 1
ATOM 2107 C CA . LEU A 1 291 ? 59.79087 1.96438 87.87147 1.000 63.19245 286 LEU A CA 1
ATOM 2108 C C . LEU A 1 291 ? 59.57703 1.07687 86.65236 1.000 67.60444 286 LEU A C 1
ATOM 2109 O O . LEU A 1 291 ? 58.45702 0.97133 86.14349 1.000 68.85918 286 LEU A O 1
ATOM 2114 N N . ILE A 1 292 ? 60.65059 0.44337 86.18860 1.000 71.88518 287 ILE A N 1
ATOM 2115 C CA . ILE A 1 292 ? 60.61714 -0.38845 84.98651 1.000 70.89238 287 ILE A CA 1
ATOM 2116 C C . ILE A 1 292 ? 59.54166 -1.45930 85.13844 1.000 71.49350 287 ILE A C 1
ATOM 2117 O O . ILE A 1 292 ? 59.58151 -2.25270 86.08745 1.000 73.42255 287 ILE A O 1
ATOM 2122 N N . PRO A 1 293 ? 58.55784 -1.51701 84.23783 1.000 70.23068 288 PRO A N 1
ATOM 2123 C CA . PRO A 1 293 ? 57.49259 -2.51960 84.37527 1.000 70.41294 288 PRO A CA 1
ATOM 2124 C C . PRO A 1 293 ? 57.88097 -3.91899 83.92131 1.000 72.31013 288 PRO A C 1
ATOM 2125 O O . PRO A 1 293 ? 57.10146 -4.85430 84.14594 1.000 75.01198 288 PRO A O 1
ATOM 2129 N N . LYS A 1 294 ? 59.04266 -4.09968 83.29621 1.000 68.04376 289 LYS A N 1
ATOM 2130 C CA . LYS A 1 294 ? 59.41783 -5.40818 82.77849 1.000 68.83246 289 LYS A CA 1
ATOM 2131 C C . LYS A 1 294 ? 60.91628 -5.44751 82.51030 1.000 69.59690 289 LYS A C 1
ATOM 2132 O O . LYS A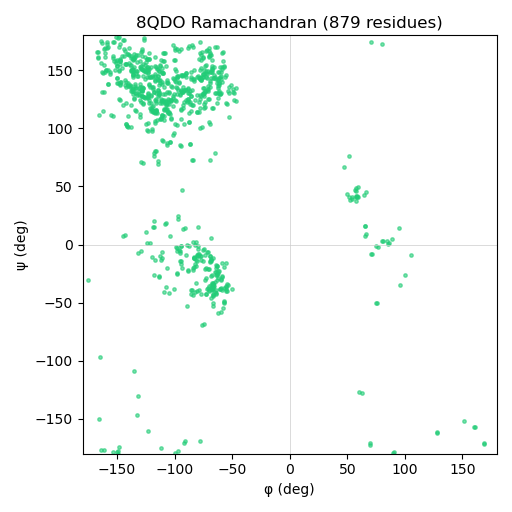 1 294 ? 61.45754 -4.55390 81.85145 1.000 68.61541 289 LYS A O 1
ATOM 2138 N N . SER A 1 295 ? 61.57273 -6.49749 82.99148 1.000 72.75360 290 SER A N 1
ATOM 2139 C CA . SER A 1 295 ? 63.00860 -6.63644 82.79549 1.000 70.53552 290 SER A CA 1
ATOM 2140 C C . SER A 1 295 ? 63.35133 -6.71459 81.31191 1.000 74.23514 290 SER A C 1
ATOM 2141 O O . SER A 1 295 ? 62.60927 -7.28569 80.50802 1.000 75.41202 290 SER A O 1
ATOM 2144 N N . PHE A 1 296 ? 64.47748 -6.11535 80.94650 1.000 68.45920 291 PHE A N 1
ATOM 2145 C CA . PHE A 1 296 ? 64.99489 -6.23622 79.59689 1.000 66.57803 291 PHE A CA 1
ATOM 2146 C C . PHE A 1 296 ? 66.50060 -6.03776 79.63905 1.000 70.94964 291 PHE A C 1
ATOM 2147 O O . PHE A 1 296 ? 67.04491 -5.49358 80.60084 1.000 75.58213 291 PHE A O 1
ATOM 2155 N N . THR A 1 297 ? 67.17398 -6.50224 78.58960 1.000 67.42257 292 THR A N 1
ATOM 2156 C CA . THR A 1 297 ? 68.62514 -6.42112 78.49426 1.000 66.51683 292 THR A CA 1
ATOM 2157 C C . THR A 1 297 ? 68.99459 -5.82413 77.15224 1.000 68.94366 292 THR A C 1
ATOM 2158 O O . THR A 1 297 ? 68.60235 -6.35651 76.11083 1.000 74.59048 292 THR A O 1
ATOM 2162 N N . LEU A 1 298 ? 69.76869 -4.74254 77.17689 1.000 67.04379 293 LEU A N 1
ATOM 2163 C CA . LEU A 1 298 ? 70.21625 -4.08548 75.95944 1.000 62.77396 293 LEU A CA 1
ATOM 2164 C C . LEU A 1 298 ? 71.49769 -4.76299 75.49055 1.000 71.36596 293 LEU A C 1
ATOM 2165 O O . LEU A 1 298 ? 72.49370 -4.79643 76.22199 1.000 74.50085 293 LEU A O 1
ATOM 2170 N N . THR A 1 299 ? 71.47008 -5.30579 74.27800 1.000 70.14680 294 THR A N 1
ATOM 2171 C CA . THR A 1 299 ? 72.62599 -5.95874 73.68065 1.000 68.60792 294 THR A CA 1
ATOM 2172 C C . THR A 1 299 ? 72.89959 -5.34418 72.31427 1.000 70.99327 294 THR A C 1
ATOM 2173 O O . THR A 1 299 ? 72.18098 -4.45159 71.85048 1.000 71.83697 294 THR A O 1
ATOM 2177 N N . ARG A 1 300 ? 73.96151 -5.81245 71.66245 1.000 68.93441 295 ARG A N 1
ATOM 2178 C CA . ARG A 1 300 ? 74.27575 -5.24207 70.36286 1.000 73.94670 295 ARG A CA 1
ATOM 2179 C C . ARG A 1 300 ? 73.27107 -5.65015 69.29800 1.000 74.77869 295 ARG A C 1
ATOM 2180 O O . ARG A 1 300 ? 73.15201 -4.95490 68.28396 1.000 77.02808 295 ARG A O 1
ATOM 2188 N N . ILE A 1 301 ? 72.52845 -6.73839 69.50974 1.000 76.03933 296 ILE A N 1
ATOM 2189 C CA . ILE A 1 301 ? 71.49120 -7.11411 68.55696 1.000 75.30935 296 ILE A CA 1
ATOM 2190 C C . ILE A 1 301 ? 70.12345 -6.56380 68.93707 1.000 77.26345 296 ILE A C 1
ATOM 2191 O O . ILE A 1 301 ? 69.24825 -6.45803 68.06591 1.000 82.74054 296 ILE A O 1
ATOM 2196 N N . HIS A 1 302 ? 69.91766 -6.19911 70.20189 1.000 75.37299 297 HIS A N 1
ATOM 2197 C CA . HIS A 1 302 ? 68.72532 -5.47600 70.64276 1.000 76.09687 297 HIS A CA 1
ATOM 2198 C C . HIS A 1 302 ? 69.15438 -4.25578 71.44105 1.000 69.36026 297 HIS A C 1
ATOM 2199 O O . HIS A 1 302 ? 68.99168 -4.20374 72.66297 1.000 70.64599 297 HIS A O 1
ATOM 2206 N N . PRO A 1 303 ? 69.72059 -3.25030 70.77299 1.000 73.49244 298 PRO A N 1
ATOM 2207 C CA . PRO A 1 303 ? 70.28594 -2.10251 71.48960 1.000 78.23218 298 PRO A CA 1
ATOM 2208 C C . PRO A 1 303 ? 69.26331 -1.07163 71.94735 1.000 71.67870 298 PRO A C 1
ATOM 2209 O O . PRO A 1 303 ? 69.66229 -0.06234 72.53447 1.000 71.12429 298 PRO A O 1
ATOM 2213 N N . GLU A 1 304 ? 67.97581 -1.25049 71.66398 1.000 69.60580 299 GLU A N 1
ATOM 2214 C CA . GLU A 1 304 ? 66.96030 -0.29746 72.08800 1.000 68.38478 299 GLU A CA 1
ATOM 2215 C C . GLU A 1 304 ? 65.78487 -1.04772 72.68940 1.000 67.96997 299 GLU A C 1
ATOM 2216 O O . GLU A 1 304 ? 65.49467 -2.18716 72.32260 1.000 75.04686 299 GLU A O 1
ATOM 2222 N N . TYR A 1 305 ? 65.13458 -0.39903 73.64569 1.000 67.77508 300 TYR A N 1
ATOM 2223 C CA . TYR A 1 305 ? 63.90890 -0.88701 74.25266 1.000 62.69486 300 TYR A CA 1
ATOM 2224 C C . TYR A 1 305 ? 63.08898 0.33439 74.60982 1.000 67.06885 300 TYR A C 1
ATOM 2225 O O . TYR A 1 305 ? 63.63950 1.34081 75.05731 1.000 67.66495 300 TYR A O 1
ATOM 2234 N N . ILE A 1 306 ? 61.78934 0.25935 74.36289 1.000 70.55788 301 ILE A N 1
ATOM 2235 C CA . ILE A 1 306 ? 60.87286 1.35978 74.61061 1.000 66.16776 301 ILE A CA 1
ATOM 2236 C C . ILE A 1 306 ? 60.07077 1.01172 75.84918 1.000 68.56317 301 ILE A C 1
ATOM 2237 O O . ILE A 1 306 ? 59.28897 0.05189 75.84330 1.000 71.92406 301 ILE A O 1
ATOM 2242 N N . VAL A 1 307 ? 60.27153 1.78259 76.91379 1.000 62.60701 302 VAL A N 1
ATOM 2243 C CA . VAL A 1 307 ? 59.50604 1.62142 78.14000 1.000 62.16492 302 VAL A CA 1
ATOM 2244 C C . VAL A 1 307 ? 58.25655 2.47352 78.02091 1.000 61.75673 302 VAL A C 1
ATOM 2245 O O . VAL A 1 307 ? 58.34173 3.67113 77.72841 1.000 64.07953 302 VAL A O 1
ATOM 2249 N N . GLN A 1 308 ? 57.09342 1.85304 78.20889 1.000 66.60916 303 GLN A N 1
ATOM 2250 C CA . GLN A 1 308 ? 55.82514 2.55936 78.10182 1.000 70.00240 303 GLN A CA 1
ATOM 2251 C C . GLN A 1 308 ? 54.89513 2.10074 79.21071 1.000 67.00573 303 GLN A C 1
ATOM 2252 O O . GLN A 1 308 ? 54.82524 0.90609 79.51330 1.000 72.46638 303 GLN A O 1
ATOM 2258 N N . ILE A 1 309 ? 54.20264 3.05291 79.83343 1.000 58.84198 304 ILE A N 1
ATOM 2259 C CA . ILE A 1 309 ? 53.20706 2.72644 80.84612 1.000 71.96277 304 ILE A CA 1
ATOM 2260 C C . ILE A 1 309 ? 51.87162 3.33006 80.43166 1.000 72.39073 304 ILE A C 1
ATOM 2261 O O . ILE A 1 309 ? 51.81457 4.32165 79.69533 1.000 73.28812 304 ILE A O 1
ATOM 2266 N N . GLN A 1 310 ? 50.78613 2.70371 80.89298 1.000 73.32090 305 GLN A N 1
ATOM 2267 C CA . GLN A 1 310 ? 49.43061 3.18572 80.61329 1.000 76.58109 305 GLN A CA 1
ATOM 2268 C C . GLN A 1 310 ? 49.07611 4.26000 81.64391 1.000 77.81394 305 GLN A C 1
ATOM 2269 O O . GLN A 1 310 ? 48.31165 4.05329 82.58972 1.000 82.32872 305 GLN A O 1
ATOM 2275 N N . ASN A 1 311 ? 49.69912 5.42045 81.47835 1.000 73.72245 306 ASN A N 1
ATOM 2276 C CA . ASN A 1 311 ? 49.41621 6.53654 82.36481 1.000 72.32126 306 ASN A CA 1
ATOM 2277 C C . ASN A 1 311 ? 49.93314 7.81414 81.73141 1.000 73.60044 306 ASN A C 1
ATOM 2278 O O . ASN A 1 311 ? 50.82261 7.79624 80.87305 1.000 72.34021 306 ASN A O 1
ATOM 2283 N N . ALA A 1 312 ? 49.33553 8.92248 82.15235 1.000 64.07425 307 ALA A N 1
ATOM 2284 C CA . ALA A 1 312 ? 49.71034 10.23396 81.65611 1.000 64.87679 307 ALA A CA 1
ATOM 2285 C C . ALA A 1 312 ? 49.20527 11.25337 82.66019 1.000 64.01821 307 ALA A C 1
ATOM 2286 O O . ALA A 1 312 ? 48.40912 10.92818 83.54407 1.000 59.14964 307 ALA A O 1
ATOM 2288 N N . PHE A 1 313 ? 49.71604 12.47549 82.55206 1.000 63.63110 308 PHE A N 1
ATOM 2289 C CA . PHE A 1 313 ? 49.31166 13.55135 83.44259 1.000 61.44264 308 PHE A CA 1
ATOM 2290 C C . PHE A 1 313 ? 48.50901 14.59166 82.67781 1.000 67.15822 308 PHE A C 1
ATOM 2291 O O . PHE A 1 313 ? 48.69503 14.78755 81.47136 1.000 67.24702 308 PHE A O 1
ATOM 2299 N N . GLU A 1 314 ? 47.57096 15.21483 83.38654 1.000 68.55664 309 GLU A N 1
ATOM 2300 C CA . GLU A 1 314 ? 46.77604 16.31531 82.86009 1.000 72.95044 309 GLU A CA 1
ATOM 2301 C C . GLU A 1 314 ? 46.99792 17.50930 83.77167 1.000 73.12950 309 GLU A C 1
ATOM 2302 O O . GLU A 1 314 ? 46.80119 17.40814 84.98855 1.000 71.84706 309 GLU A O 1
ATOM 2308 N N . THR A 1 315 ? 47.48310 18.60923 83.19591 1.000 69.69639 310 THR A N 1
ATOM 2309 C CA . THR A 1 315 ? 47.74723 19.82241 83.95258 1.000 72.30325 310 THR A CA 1
ATOM 2310 C C . THR A 1 315 ? 46.94222 21.01986 83.47844 1.000 74.57162 310 THR A C 1
ATOM 2311 O O . THR A 1 315 ? 46.95833 22.05572 84.15016 1.000 75.82871 310 THR A O 1
ATOM 2315 N N . ASN A 1 316 ? 46.27648 20.92931 82.33285 1.000 73.75856 311 ASN A N 1
ATOM 2316 C CA . ASN A 1 316 ? 45.58336 22.07642 81.75962 1.000 78.62968 311 ASN A CA 1
ATOM 2317 C C . ASN A 1 316 ? 46.53185 23.26240 81.62222 1.000 78.87347 311 ASN A C 1
ATOM 2318 O O . ASN A 1 316 ? 46.16399 24.41718 81.84843 1.000 83.15329 311 ASN A O 1
ATOM 2323 N N . GLN A 1 317 ? 47.76934 22.97050 81.23378 1.000 75.82079 312 GLN A N 1
ATOM 2324 C CA . GLN A 1 317 ? 48.78302 23.98281 80.97116 1.000 78.61763 312 GLN A CA 1
ATOM 2325 C C . GLN A 1 317 ? 49.19788 24.76492 82.21746 1.000 77.31738 312 GLN A C 1
ATOM 2326 O O . GLN A 1 317 ? 49.82826 25.82403 82.10313 1.000 76.88239 312 GLN A O 1
ATOM 2332 N N . THR A 1 318 ? 48.88117 24.26897 83.41620 1.000 71.49096 313 THR A N 1
ATOM 2333 C CA . THR A 1 318 ? 49.35881 24.92615 84.62713 1.000 69.82093 313 THR A CA 1
ATOM 2334 C C . THR A 1 318 ? 50.79131 24.54460 84.97698 1.000 68.16831 313 THR A C 1
ATOM 2335 O O . THR A 1 318 ? 51.41817 25.24818 85.77239 1.000 70.78838 313 THR A O 1
ATOM 2339 N N . HIS A 1 319 ? 51.30915 23.44244 84.43077 1.000 67.58199 314 HIS A N 1
ATOM 2340 C CA . HIS A 1 319 ? 52.65091 22.97275 84.74758 1.000 65.08714 314 HIS A CA 1
ATOM 2341 C C . HIS A 1 319 ? 53.26319 22.27667 83.54142 1.000 67.75186 314 HIS A C 1
ATOM 2342 O O . HIS A 1 319 ? 52.55815 21.66913 82.73308 1.000 70.13855 314 HIS A O 1
ATOM 2349 N N . ASP A 1 320 ? 54.58993 22.35119 83.44711 1.000 67.65010 315 ASP A N 1
ATOM 2350 C CA . ASP A 1 320 ? 55.35895 21.53225 82.52438 1.000 60.64046 315 ASP A CA 1
ATOM 2351 C C . ASP A 1 320 ? 55.80897 20.26656 83.24500 1.000 62.96515 315 ASP A C 1
ATOM 2352 O O . ASP A 1 320 ? 56.05713 20.27616 84.45404 1.000 62.84083 315 ASP A O 1
ATOM 2357 N N . THR A 1 321 ? 55.87084 19.16263 82.50104 1.000 60.89323 316 THR A N 1
ATOM 2358 C CA . THR A 1 321 ? 56.21829 17.85354 83.05063 1.000 56.45407 316 THR A CA 1
ATOM 2359 C C . THR A 1 321 ? 57.49224 17.36373 82.37770 1.000 62.65482 316 THR A C 1
ATOM 2360 O O . THR A 1 321 ? 57.49400 17.10121 81.16855 1.000 64.56575 316 THR A O 1
ATOM 2364 N N . ILE A 1 322 ? 58.57330 17.23994 83.15395 1.000 56.40926 317 ILE A N 1
ATOM 2365 C CA . ILE A 1 322 ? 59.87427 16.82842 82.63628 1.000 57.74085 317 ILE A CA 1
ATOM 2366 C C . ILE A 1 322 ? 60.27956 15.50990 83.27354 1.000 55.36744 317 ILE A C 1
ATOM 2367 O O . ILE A 1 322 ? 60.02273 15.27262 84.45851 1.000 57.17778 317 ILE A O 1
ATOM 2372 N N . PHE A 1 323 ? 60.88988 14.64194 82.46552 1.000 58.50722 318 PHE A N 1
ATOM 2373 C CA . PHE A 1 323 ? 61.41853 13.36330 82.92020 1.000 53.19610 318 PHE A CA 1
ATOM 2374 C C . PHE A 1 323 ? 62.93040 13.47227 82.99282 1.000 61.13358 318 PHE A C 1
ATOM 2375 O O . PHE A 1 323 ? 63.57885 13.85915 82.01306 1.000 59.32117 318 PHE A O 1
ATOM 2383 N N . PHE A 1 324 ? 63.47767 13.18467 84.16401 1.000 62.55153 319 PHE A N 1
ATOM 2384 C CA . PHE A 1 324 ? 64.91737 13.19551 84.36136 1.000 59.04769 319 PHE A CA 1
ATOM 2385 C C . PHE A 1 324 ? 65.37523 11.76352 84.59678 1.000 60.46344 319 PHE A C 1
ATOM 2386 O O . PHE A 1 324 ? 65.06523 11.18402 85.65008 1.000 57.75610 319 PHE A O 1
ATOM 2394 N N . PRO A 1 325 ? 66.07202 11.14396 83.65138 1.000 63.35917 320 PRO A N 1
ATOM 2395 C CA . PRO A 1 325 ? 66.38528 9.71900 83.77581 1.000 61.15605 320 PRO A CA 1
ATOM 2396 C C . PRO A 1 325 ? 67.48898 9.46025 84.78977 1.000 61.88432 320 PRO A C 1
ATOM 2397 O O . PRO A 1 325 ? 68.24879 10.35116 85.17358 1.000 61.69417 320 PRO A O 1
ATOM 2401 N N . GLU A 1 326 ? 67.55261 8.20437 85.22852 1.000 61.92215 321 GLU A N 1
ATOM 2402 C CA . GLU A 1 326 ? 68.67184 7.73500 86.02689 1.000 57.68605 321 GLU A CA 1
ATOM 2403 C C . GLU A 1 326 ? 69.98450 7.91365 85.26815 1.000 61.28374 321 GLU A C 1
ATOM 2404 O O . GLU A 1 326 ? 70.01705 8.11780 84.04915 1.000 63.98343 321 GLU A O 1
ATOM 2410 N N . ASN A 1 327 ? 71.08050 7.82554 86.00517 1.000 57.14444 322 ASN A N 1
ATOM 2411 C CA . ASN A 1 327 ? 72.41576 7.90581 85.42159 1.000 59.64458 322 ASN A CA 1
ATOM 2412 C C . ASN A 1 327 ? 72.97927 6.48895 85.38968 1.000 63.98775 322 ASN A C 1
ATOM 2413 O O . ASN A 1 327 ? 73.62547 6.03028 86.33075 1.000 67.76311 322 ASN A O 1
ATOM 2418 N N . ILE A 1 328 ? 72.69096 5.77873 84.30650 1.000 65.46876 323 ILE A N 1
ATOM 2419 C CA . ILE A 1 328 ? 73.13989 4.40945 84.09315 1.000 62.70315 323 ILE A CA 1
ATOM 2420 C C . ILE A 1 328 ? 74.26107 4.45197 83.05590 1.000 62.91789 323 ILE A C 1
ATOM 2421 O O . ILE A 1 328 ? 74.01981 4.83233 81.90163 1.000 64.61385 323 ILE A O 1
ATOM 2426 N N . PRO A 1 329 ? 75.49954 4.12446 83.42422 1.000 67.61399 324 PRO A N 1
ATOM 2427 C CA . PRO A 1 329 ? 76.59962 4.21237 82.45643 1.000 59.45067 324 PRO A CA 1
ATOM 2428 C C . PRO A 1 329 ? 76.37491 3.27791 81.28158 1.000 65.71191 324 PRO A C 1
ATOM 2429 O O . PRO A 1 329 ? 75.92936 2.13711 81.44056 1.000 63.28058 324 PRO A O 1
ATOM 2433 N N . GLY A 1 330 ? 76.65840 3.79036 80.08811 1.000 65.14141 325 GLY A N 1
ATOM 2434 C CA . GLY A 1 330 ? 76.48139 3.02645 78.87774 1.000 66.11373 325 GLY A CA 1
ATOM 2435 C C . GLY A 1 330 ? 75.06321 2.96396 78.35557 1.000 69.80375 325 GLY A C 1
ATOM 2436 O O . GLY A 1 330 ? 74.82432 2.29548 77.34051 1.000 72.46293 325 GLY A O 1
ATOM 2437 N N . VAL A 1 331 ? 74.11326 3.64092 78.99491 1.000 65.82290 326 VAL A N 1
ATOM 2438 C CA . VAL A 1 331 ? 72.73609 3.67142 78.52143 1.000 64.21685 326 VAL A CA 1
ATOM 2439 C C . VAL A 1 331 ? 72.31154 5.11994 78.37317 1.000 63.29085 326 VAL A C 1
ATOM 2440 O O . VAL A 1 331 ? 72.70376 5.97646 79.17260 1.000 69.57208 326 VAL A O 1
ATOM 2444 N N . SER A 1 332 ? 71.53290 5.39426 77.33061 1.000 63.05061 327 SER A N 1
ATOM 2445 C CA . SER A 1 332 ? 71.01627 6.72594 77.04218 1.000 61.59577 327 SER A CA 1
ATOM 2446 C C . SER A 1 332 ? 69.49892 6.66321 77.04382 1.000 64.95033 327 SER A C 1
ATOM 2447 O O . SER A 1 332 ? 68.90080 6.01806 76.17612 1.000 71.21185 327 SER A O 1
ATOM 2450 N N . ILE A 1 333 ? 68.88367 7.35062 78.00102 1.000 68.51070 328 ILE A N 1
ATOM 2451 C CA . ILE A 1 333 ? 67.43859 7.35947 78.18959 1.000 55.97733 328 ILE A CA 1
ATOM 2452 C C . ILE A 1 333 ? 66.91210 8.70908 77.72328 1.000 59.90462 328 ILE A C 1
ATOM 2453 O O . ILE A 1 333 ? 67.57362 9.73667 77.89902 1.000 68.25050 328 ILE A O 1
ATOM 2458 N N . GLU A 1 334 ? 65.75453 8.70546 77.07516 1.000 67.75743 329 GLU A N 1
ATOM 2459 C CA . GLU A 1 334 ? 65.16567 9.96330 76.63628 1.000 62.42369 329 GLU A CA 1
ATOM 2460 C C . GLU A 1 334 ? 64.82046 10.82891 77.83922 1.000 61.88325 329 GLU A C 1
ATOM 2461 O O . GLU A 1 334 ? 64.38034 10.33369 78.87976 1.000 61.43839 329 GLU A O 1
ATOM 2467 N N . ALA A 1 335 ? 65.02455 12.13166 77.69245 1.000 60.95011 330 ALA A N 1
ATOM 2468 C CA . ALA A 1 335 ? 64.82587 13.07003 78.78152 1.000 61.63600 330 ALA A CA 1
ATOM 2469 C C . ALA A 1 335 ? 64.08082 14.29408 78.26917 1.000 59.71353 330 ALA A C 1
ATOM 2470 O O . ALA A 1 335 ? 64.24712 14.70325 77.11986 1.000 62.64594 330 ALA A O 1
ATOM 2472 N N . GLY A 1 336 ? 63.24870 14.87175 79.12533 1.000 56.21172 331 GLY A N 1
ATOM 2473 C CA . GLY A 1 336 ? 62.65419 16.14945 78.81679 1.000 60.36455 331 GLY A CA 1
ATOM 2474 C C . GLY A 1 336 ? 61.14538 16.20199 78.94018 1.000 59.03063 331 GLY A C 1
ATOM 2475 O O . GLY A 1 336 ? 60.50311 15.38820 79.61692 1.000 54.90855 331 GLY A O 1
ATOM 2476 N N . PRO A 1 337 ? 60.56171 17.21280 78.30928 1.000 60.41023 332 PRO A N 1
ATOM 2477 C CA . PRO A 1 337 ? 59.10870 17.40097 78.37824 1.000 62.31324 332 PRO A CA 1
ATOM 2478 C C . PRO A 1 337 ? 58.34088 16.14451 77.98019 1.000 63.05225 332 PRO A C 1
ATOM 2479 O O . PRO A 1 337 ? 58.66632 15.46998 76.99937 1.000 67.48457 332 PRO A O 1
ATOM 2483 N N . LEU A 1 338 ? 57.31756 15.82899 78.76967 1.000 58.08163 333 LEU A N 1
ATOM 2484 C CA . LEU A 1 338 ? 56.33248 14.81582 78.44127 1.000 59.09080 333 LEU A CA 1
ATOM 2485 C C . LEU A 1 338 ? 55.01054 15.51349 78.15828 1.000 63.63084 333 LEU A C 1
ATOM 2486 O O . LEU A 1 338 ? 54.52022 16.27067 79.01293 1.000 61.57410 333 LEU A O 1
ATOM 2491 N N . PRO A 1 339 ? 54.41409 15.31797 76.98427 1.000 67.44775 334 PRO A N 1
ATOM 2492 C CA . PRO A 1 339 ? 53.16162 16.01650 76.67660 1.000 65.78108 334 PRO A CA 1
ATOM 2493 C C . PRO A 1 339 ? 52.02550 15.44184 77.49575 1.000 62.55816 334 PRO A C 1
ATOM 2494 O O . PRO A 1 339 ? 51.95333 14.23061 77.71767 1.000 64.62611 334 PRO A O 1
ATOM 2498 N N . ASP A 1 340 ? 51.12195 16.32031 77.92095 1.000 64.94557 335 ASP A N 1
ATOM 2499 C CA . ASP A 1 340 ? 49.98232 15.88810 78.71606 1.000 65.62001 335 ASP A CA 1
ATOM 2500 C C . ASP A 1 340 ? 49.11703 14.89958 77.93370 1.000 75.86715 335 ASP A C 1
ATOM 2501 O O . ASP A 1 340 ? 49.01733 14.95580 76.70311 1.000 74.22072 335 ASP A O 1
ATOM 2506 N N . ARG A 1 341 ? 48.48816 13.97928 78.66472 1.000 77.53458 336 ARG A N 1
ATOM 2507 C CA . ARG A 1 341 ? 47.49200 13.04264 78.14335 1.000 79.43238 336 ARG A CA 1
ATOM 2508 C C . ARG A 1 341 ? 48.05728 12.03770 77.14429 1.000 80.60399 336 ARG A C 1
ATOM 2509 O O . ARG A 1 341 ? 47.28528 11.28525 76.53390 1.000 87.34159 336 ARG A O 1
ATOM 2517 N N . VAL A 1 342 ? 49.37651 11.96901 76.98431 1.000 73.55121 337 VAL A N 1
ATOM 2518 C CA . VAL A 1 342 ? 50.02904 10.98418 76.12690 1.000 66.42200 337 VAL A CA 1
ATOM 2519 C C . VAL A 1 342 ? 50.69658 9.94706 77.01585 1.000 68.69098 337 VAL A C 1
ATOM 2520 O O . VAL A 1 342 ? 51.42774 10.30461 77.94700 1.000 77.00787 337 VAL A O 1
ATOM 2524 N N . ARG A 1 343 ? 50.47016 8.66909 76.71986 1.000 67.56437 338 ARG A N 1
ATOM 2525 C CA . ARG A 1 343 ? 51.07568 7.60729 77.51276 1.000 67.10297 338 ARG A CA 1
ATOM 2526 C C . ARG A 1 343 ? 52.56574 7.85977 77.69149 1.000 68.70337 338 ARG A C 1
ATOM 2527 O O . ARG A 1 343 ? 53.26940 8.21608 76.74498 1.000 68.63627 338 ARG A O 1
ATOM 2535 N N . ILE A 1 344 ? 53.03985 7.69855 78.92194 1.000 66.94784 339 ILE A N 1
ATOM 2536 C CA . ILE A 1 344 ? 54.43999 7.96544 79.21301 1.000 64.96129 339 ILE A CA 1
ATOM 2537 C C . ILE A 1 344 ? 55.29318 6.93789 78.47731 1.000 68.46182 339 ILE A C 1
ATOM 2538 O O . ILE A 1 344 ? 55.18862 5.72908 78.71842 1.000 71.19000 339 ILE A O 1
ATOM 2543 N N . THR A 1 345 ? 56.12768 7.41667 77.55605 1.000 62.21460 340 THR A N 1
ATOM 2544 C CA . THR A 1 345 ? 56.89099 6.55884 76.65785 1.000 62.64230 340 THR A CA 1
ATOM 2545 C C . THR A 1 345 ? 58.32417 7.05947 76.59184 1.000 60.26308 340 THR A C 1
ATOM 2546 O O . THR A 1 345 ? 58.56320 8.22589 76.25908 1.000 63.22658 340 THR A O 1
ATOM 2550 N N . LEU A 1 346 ? 59.27434 6.17281 76.87651 1.000 56.19229 341 LEU A N 1
ATOM 2551 C CA . LEU A 1 346 ? 60.67930 6.55284 76.90654 1.000 61.71157 341 LEU A CA 1
ATOM 2552 C C . LEU A 1 346 ? 61.52963 5.50315 76.20852 1.000 63.84899 341 LEU A C 1
ATOM 2553 O O . LEU A 1 346 ? 61.38323 4.30033 76.45113 1.000 60.33259 341 LEU A O 1
ATOM 2558 N N . ARG A 1 347 ? 62.41192 5.97347 75.33968 1.000 62.44926 342 ARG A N 1
ATOM 2559 C CA . ARG A 1 347 ? 63.30162 5.11286 74.58440 1.000 68.25995 342 ARG A CA 1
ATOM 2560 C C . ARG A 1 347 ? 64.61849 4.94356 75.33998 1.000 70.16676 342 ARG A C 1
ATOM 2561 O O . ARG A 1 347 ? 65.21225 5.92788 75.79463 1.000 67.30153 342 ARG A O 1
ATOM 2569 N N . VAL A 1 348 ? 65.08439 3.70124 75.44799 1.000 67.25054 343 VAL A N 1
ATOM 2570 C CA . VAL A 1 348 ? 66.31276 3.36445 76.15966 1.000 64.70226 343 VAL A CA 1
ATOM 2571 C C . VAL A 1 348 ? 67.26743 2.73934 75.15172 1.000 72.19440 343 VAL A C 1
ATOM 2572 O O . VAL A 1 348 ? 66.95788 1.69767 74.55803 1.000 69.38589 343 VAL A O 1
ATOM 2576 N N . THR A 1 349 ? 68.42030 3.37384 74.95663 1.000 67.56156 344 THR A N 1
ATOM 2577 C CA . THR A 1 349 ? 69.35668 3.00400 73.90703 1.000 64.53971 344 THR A CA 1
ATOM 2578 C C . THR A 1 349 ? 70.71795 2.66413 74.49277 1.000 70.45528 344 THR A C 1
ATOM 2579 O O . THR A 1 349 ? 71.20994 3.35403 75.39119 1.000 71.84003 344 THR A O 1
ATOM 2583 N N . LEU A 1 350 ? 71.32639 1.60324 73.96793 1.000 67.23723 345 LEU A N 1
ATOM 2584 C CA . LEU A 1 350 ? 72.65079 1.18814 74.40212 1.000 66.30442 345 LEU A CA 1
ATOM 2585 C C . LEU A 1 350 ? 73.69422 2.07429 73.74080 1.000 66.61482 345 LEU A C 1
ATOM 2586 O O . LEU A 1 350 ? 73.74282 2.16660 72.51188 1.000 70.92244 345 LEU A O 1
ATOM 2591 N N . THR A 1 351 ? 74.52018 2.73217 74.55446 1.000 66.29199 346 THR A N 1
ATOM 2592 C CA . THR A 1 351 ? 75.59174 3.58345 74.06175 1.000 67.68981 346 THR A CA 1
ATOM 2593 C C . THR A 1 351 ? 76.95218 3.17279 74.59628 1.000 74.80441 346 THR A C 1
ATOM 2594 O O . THR A 1 351 ? 77.95341 3.82271 74.26935 1.000 63.62440 346 THR A O 1
ATOM 2598 N N . GLY A 1 352 ? 77.01504 2.11351 75.40563 1.000 80.13593 347 GLY A N 1
ATOM 2599 C CA . GLY A 1 352 ? 78.25842 1.63492 75.95993 1.000 77.53444 347 GLY A CA 1
ATOM 2600 C C . GLY A 1 352 ? 78.84530 0.48186 75.16076 1.000 82.68083 347 GLY A C 1
ATOM 2601 O O . GLY A 1 352 ? 78.32772 0.05997 74.12934 1.000 86.10771 347 GLY A O 1
ATOM 2602 N N . ASP A 1 353 ? 79.97169 -0.01450 75.66371 1.000 87.62406 348 ASP A N 1
ATOM 2603 C CA . ASP A 1 353 ? 80.70102 -1.11393 75.05345 1.000 83.48969 348 ASP A CA 1
ATOM 2604 C C . ASP A 1 353 ? 80.30289 -2.47432 75.60747 1.000 83.95818 348 ASP A C 1
ATOM 2605 O O . ASP A 1 353 ? 81.00607 -3.45921 75.35844 1.000 89.91232 348 ASP A O 1
ATOM 2610 N N . GLN A 1 354 ? 79.19842 -2.55407 76.34472 1.000 76.19314 349 GLN A N 1
ATOM 2611 C CA . GLN A 1 354 ? 78.85376 -3.76941 77.06360 1.000 80.63644 349 GLN A CA 1
ATOM 2612 C C . GLN A 1 354 ? 77.34133 -3.87131 77.21083 1.000 81.78378 349 GLN A C 1
ATOM 2613 O O . GLN A 1 354 ? 76.63758 -2.85893 77.27305 1.000 81.05214 349 GLN A O 1
ATOM 2619 N N . ALA A 1 355 ? 76.84812 -5.10641 77.26425 1.000 77.40593 350 ALA A N 1
ATOM 2620 C CA . ALA A 1 355 ? 75.42548 -5.32408 77.47841 1.000 73.82446 350 ALA A CA 1
ATOM 2621 C C . ALA A 1 355 ? 75.03335 -4.82935 78.86316 1.000 74.28448 350 ALA A C 1
ATOM 2622 O O . ALA A 1 355 ? 75.80220 -4.93524 79.82160 1.000 78.06408 350 ALA A O 1
ATOM 2624 N N . VAL A 1 356 ? 73.83222 -4.27402 78.96497 1.000 72.08918 351 VAL A N 1
ATOM 2625 C CA . VAL A 1 356 ? 73.33636 -3.71426 80.21147 1.000 68.83875 351 VAL A CA 1
ATOM 2626 C C . VAL A 1 356 ? 71.97068 -4.31325 80.48530 1.000 66.35409 351 VAL A C 1
ATOM 2627 O O . VAL A 1 356 ? 71.08988 -4.27825 79.62067 1.000 70.94612 351 VAL A O 1
ATOM 2631 N N . HIS A 1 357 ? 71.79163 -4.85296 81.68111 1.000 68.85552 352 HIS A N 1
ATOM 2632 C CA . HIS A 1 357 ? 70.50990 -5.39856 82.09558 1.000 73.13943 352 HIS A CA 1
ATOM 2633 C C . HIS A 1 357 ? 69.79098 -4.39596 82.99178 1.000 73.65196 352 HIS A C 1
ATOM 2634 O O . HIS A 1 357 ? 70.42162 -3.69253 83.78403 1.000 76.12311 352 HIS A O 1
ATOM 2641 N N . LEU A 1 358 ? 68.47053 -4.31526 82.84071 1.000 70.21222 353 LEU A N 1
ATOM 2642 C CA . LEU A 1 358 ? 67.62708 -3.45387 83.65605 1.000 66.88846 353 LEU A CA 1
ATOM 2643 C C . LEU A 1 358 ? 66.53076 -4.30573 84.26343 1.000 74.82255 353 LEU A C 1
ATOM 2644 O O . LEU A 1 358 ? 65.81109 -5.00355 83.54405 1.000 74.86638 353 LEU A O 1
ATOM 2649 N N . GLU A 1 359 ? 66.40006 -4.23820 85.57949 1.000 77.25881 354 GLU A N 1
ATOM 2650 C CA . GLU A 1 359 ? 65.56341 -5.17329 86.30479 1.000 75.69284 354 GLU A CA 1
ATOM 2651 C C . GLU A 1 359 ? 64.15576 -4.62229 86.49669 1.000 74.92593 354 GLU A C 1
ATOM 2652 O O . GLU A 1 359 ? 63.94794 -3.41539 86.64680 1.000 74.65401 354 GLU A O 1
ATOM 2658 N N . HIS A 1 360 ? 63.18628 -5.53025 86.47069 1.000 74.38208 355 HIS A N 1
ATOM 2659 C CA . HIS A 1 360 ? 61.81681 -5.20085 86.84124 1.000 75.33348 355 HIS A CA 1
ATOM 2660 C C . HIS A 1 360 ? 61.79719 -4.44437 88.16572 1.000 77.73695 355 HIS A C 1
ATOM 2661 O O . HIS A 1 360 ? 62.40737 -4.87316 89.14842 1.000 79.46890 355 HIS A O 1
ATOM 2668 N N . ARG A 1 361 ? 61.08879 -3.31731 88.18915 1.000 76.67662 356 ARG A N 1
ATOM 2669 C CA . ARG A 1 361 ? 60.90468 -2.43220 89.34144 1.000 75.49665 356 ARG A CA 1
ATOM 2670 C C . ARG A 1 361 ? 62.12704 -1.55868 89.63378 1.000 79.30681 356 ARG A C 1
ATOM 2671 O O . ARG A 1 361 ? 62.06732 -0.73231 90.55465 1.000 81.50218 356 ARG A O 1
ATOM 2679 N N . GLN A 1 362 ? 63.21805 -1.69934 88.89223 1.000 72.53305 357 GLN A N 1
ATOM 2680 C CA . GLN A 1 362 ? 64.32499 -0.76891 89.01777 1.000 69.72927 357 GLN A CA 1
ATOM 2681 C C . GLN A 1 362 ? 63.89742 0.61363 88.52359 1.000 72.93268 357 GLN A C 1
ATOM 2682 O O . GLN A 1 362 ? 63.13472 0.72339 87.55900 1.000 75.46899 357 GLN A O 1
ATOM 2688 N N . PRO A 1 363 ? 64.36107 1.68508 89.16022 1.000 74.43024 358 PRO A N 1
ATOM 2689 C CA . PRO A 1 363 ? 63.98937 3.02893 88.69888 1.000 68.84162 358 PRO A CA 1
ATOM 2690 C C . PRO A 1 363 ? 64.62166 3.35442 87.35741 1.000 66.68795 358 PRO A C 1
ATOM 2691 O O . PRO A 1 363 ? 65.80801 3.10669 87.13179 1.000 73.32758 358 PRO A O 1
ATOM 2695 N N . LEU A 1 364 ? 63.81909 3.92666 86.46434 1.000 66.20333 359 LEU A N 1
ATOM 2696 C CA . LEU A 1 364 ? 64.33156 4.43518 85.19822 1.000 56.74278 359 LEU A CA 1
ATOM 2697 C C . LEU A 1 364 ? 64.59407 5.92814 85.22704 1.000 60.23321 359 LEU A C 1
ATOM 2698 O O . LEU A 1 364 ? 65.41875 6.41865 84.44982 1.000 59.84815 359 LEU A O 1
ATOM 2703 N N . GLY A 1 365 ? 63.90634 6.65562 86.09748 1.000 61.42431 360 GLY A N 1
ATOM 2704 C CA . GLY A 1 365 ? 64.05499 8.09260 86.16036 1.000 56.98338 360 GLY A CA 1
ATOM 2705 C C . GLY A 1 365 ? 62.96737 8.68936 87.02863 1.000 55.98182 360 GLY A C 1
ATOM 2706 O O . GLY A 1 365 ? 62.20647 7.97162 87.68271 1.000 59.60649 360 GLY A O 1
ATOM 2707 N N . ARG A 1 366 ? 62.90497 10.01926 87.01373 1.000 57.99288 361 ARG A N 1
ATOM 2708 C CA . ARG A 1 366 ? 61.98639 10.77357 87.85581 1.000 56.35132 361 ARG A CA 1
ATOM 2709 C C . ARG A 1 366 ? 61.21640 11.77284 87.00735 1.000 60.42724 361 ARG A C 1
ATOM 2710 O O . ARG A 1 366 ? 61.80823 12.47443 86.17665 1.000 62.93585 361 ARG A O 1
ATOM 2718 N N . ILE A 1 367 ? 59.90043 11.81916 87.21017 1.000 55.27949 362 ILE A N 1
ATOM 2719 C CA . ILE A 1 367 ? 59.03986 12.84897 86.63834 1.000 55.77004 362 ILE A CA 1
ATOM 2720 C C . ILE A 1 367 ? 58.90078 13.97579 87.66333 1.000 60.77900 362 ILE A C 1
ATOM 2721 O O . ILE A 1 367 ? 58.59699 13.73077 88.84289 1.000 52.95966 362 ILE A O 1
ATOM 2726 N N . HIS A 1 368 ? 59.10688 15.21561 87.21802 1.000 59.12848 363 HIS A N 1
ATOM 2727 C CA . HIS A 1 368 ? 59.02738 16.36802 88.10316 1.000 56.96825 363 HIS A CA 1
ATOM 2728 C C . HIS A 1 368 ? 58.27708 17.49042 87.40261 1.000 56.10073 363 HIS A C 1
ATOM 2729 O O . HIS A 1 368 ? 58.30607 17.60962 86.17785 1.000 59.81152 363 HIS A O 1
ATOM 2736 N N . PHE A 1 369 ? 57.58409 18.30399 88.18503 1.000 55.28154 364 PHE A N 1
ATOM 2737 C CA . PHE A 1 369 ? 56.69536 19.30966 87.62921 1.000 60.89871 364 PHE A CA 1
ATOM 2738 C C . PHE A 1 369 ? 57.25518 20.70208 87.86841 1.000 55.79554 364 PHE A C 1
ATOM 2739 O O . PHE A 1 369 ? 57.91711 20.95401 88.87526 1.000 61.04260 364 PHE A O 1
ATOM 2747 N N . PHE A 1 370 ? 56.98559 21.60207 86.92719 1.000 54.01557 365 PHE A N 1
ATOM 2748 C CA . PHE A 1 370 ? 57.44379 22.97883 87.00502 1.000 51.42870 365 PHE A CA 1
ATOM 2749 C C . PHE A 1 370 ? 56.28348 23.89419 86.66907 1.000 60.10992 365 PHE A C 1
ATOM 2750 O O . PHE A 1 370 ? 55.54143 23.64077 85.71374 1.000 63.43764 365 PHE A O 1
ATOM 2758 N N . ARG A 1 371 ? 56.11444 24.93581 87.47716 1.000 62.01285 366 ARG A N 1
ATOM 2759 C CA . ARG A 1 371 ? 55.00374 25.85642 87.29357 1.000 66.49239 366 ARG A CA 1
ATOM 2760 C C . ARG A 1 371 ? 55.07916 26.51403 85.92353 1.000 70.01143 366 ARG A C 1
ATOM 2761 O O . ARG A 1 371 ? 56.15965 26.66089 85.33976 1.000 66.43110 366 ARG A O 1
ATOM 2769 N N . ARG A 1 372 ? 53.91647 26.91157 85.40393 1.000 68.12991 367 ARG A N 1
ATOM 2770 C CA . ARG A 1 372 ? 53.90577 27.59435 84.12127 1.000 70.27212 367 ARG A CA 1
ATOM 2771 C C . ARG A 1 372 ? 54.76443 28.84630 84.22933 1.000 71.58376 367 ARG A C 1
ATOM 2772 O O . ARG A 1 372 ? 54.77189 29.52692 85.25844 1.000 73.77115 367 ARG A O 1
ATOM 2780 N N . GLY A 1 373 ? 55.52695 29.12682 83.17948 1.000 66.87083 368 GLY A N 1
ATOM 2781 C CA . GLY A 1 373 ? 56.43000 30.24333 83.16620 1.000 66.81370 368 GLY A CA 1
ATOM 2782 C C . GLY A 1 373 ? 57.87890 29.89341 83.44343 1.000 68.97476 368 GLY A C 1
ATOM 2783 O O . GLY A 1 373 ? 58.77390 30.62908 83.00424 1.000 69.15977 368 GLY A O 1
ATOM 2784 N N . PHE A 1 374 ? 58.14626 28.80812 84.16993 1.000 59.58921 369 PHE A N 1
ATOM 2785 C CA . PHE A 1 374 ? 59.54232 28.47574 84.41470 1.000 65.16482 369 PHE A CA 1
ATOM 2786 C C . PHE A 1 374 ? 60.23485 28.17953 83.09377 1.000 66.72546 369 PHE A C 1
ATOM 2787 O O . PHE A 1 374 ? 61.20931 28.84345 82.71473 1.000 64.68380 369 PHE A O 1
ATOM 2795 N N . TRP A 1 375 ? 59.72221 27.18481 82.37165 1.000 62.45839 370 TRP A N 1
ATOM 2796 C CA . TRP A 1 375 ? 60.19815 26.85601 81.03995 1.000 63.61354 370 TRP A CA 1
ATOM 2797 C C . TRP A 1 375 ? 59.33348 27.57997 80.01835 1.000 65.70592 370 TRP A C 1
ATOM 2798 O O . TRP A 1 375 ? 58.10314 27.54501 80.10349 1.000 72.98524 370 TRP A O 1
ATOM 2809 N N . THR A 1 376 ? 59.97537 28.24257 79.06595 1.000 69.43042 371 THR A N 1
ATOM 2810 C CA . THR A 1 376 ? 59.29068 28.92173 77.97652 1.000 68.75989 371 THR A CA 1
ATOM 2811 C C . THR A 1 376 ? 59.75365 28.35682 76.64100 1.000 69.64998 371 THR A C 1
ATOM 2812 O O . THR A 1 376 ? 60.95447 28.16152 76.41796 1.000 64.46959 371 THR A O 1
ATOM 2816 N N . LEU A 1 377 ? 58.79695 28.11121 75.74989 1.000 70.95148 372 LEU A N 1
ATOM 2817 C CA . LEU A 1 377 ? 59.12629 27.57677 74.43692 1.000 67.93314 372 LEU A CA 1
ATOM 2818 C C . LEU A 1 377 ? 60.02635 28.54890 73.68347 1.000 66.41919 372 LEU A C 1
ATOM 2819 O O . LEU A 1 377 ? 59.75065 29.74887 73.62554 1.000 67.51279 372 LEU A O 1
ATOM 2824 N N . THR A 1 378 ? 61.10483 28.02935 73.10822 1.000 70.92903 373 THR A N 1
ATOM 2825 C CA . THR A 1 378 ? 62.02335 28.85298 72.32504 1.000 76.04326 373 THR A CA 1
ATOM 2826 C C . THR A 1 378 ? 61.34147 29.43628 71.09082 1.000 78.06133 373 THR A C 1
ATOM 2827 O O . THR A 1 378 ? 60.85254 28.67007 70.24653 1.000 78.11584 373 THR A O 1
ATOM 2831 N N . PRO A 1 379 ? 61.30645 30.75995 70.92904 1.000 79.12310 374 PRO A N 1
ATOM 2832 C CA . PRO A 1 379 ? 60.62166 31.34054 69.76629 1.000 76.76887 374 PRO A CA 1
ATOM 2833 C C . PRO A 1 379 ? 61.24520 30.85082 68.46776 1.000 77.90840 374 PRO A C 1
ATOM 2834 O O . PRO A 1 379 ? 62.46320 30.89196 68.28205 1.000 80.16455 374 PRO A O 1
ATOM 2838 N N . GLY A 1 380 ? 60.39660 30.38501 67.56492 1.000 83.97496 375 GLY A N 1
ATOM 2839 C CA . GLY A 1 380 ? 60.84893 29.78804 66.32939 1.000 83.50887 375 GLY A CA 1
ATOM 2840 C C . GLY A 1 380 ? 60.73211 28.28335 66.30269 1.000 88.54648 375 GLY A C 1
ATOM 2841 O O . GLY A 1 380 ? 60.94316 27.68254 65.24305 1.000 89.29862 375 GLY A O 1
ATOM 2842 N N . LYS A 1 381 ? 60.42367 27.64812 67.43981 1.000 89.68316 376 LYS A N 1
ATOM 2843 C CA . LYS A 1 381 ? 60.32478 26.20147 67.44220 1.000 85.58418 376 LYS A CA 1
ATOM 2844 C C . LYS A 1 381 ? 58.86837 25.79101 67.63019 1.000 85.10339 376 LYS A C 1
ATOM 2845 O O . LYS A 1 381 ? 58.09070 26.52096 68.25233 1.000 85.59235 376 LYS A O 1
ATOM 2851 N N . PRO A 1 382 ? 58.46367 24.62950 67.11510 1.000 88.29918 377 PRO A N 1
ATOM 2852 C CA . PRO A 1 382 ? 57.04554 24.25391 67.20191 1.000 86.51718 377 PRO A CA 1
ATOM 2853 C C . PRO A 1 382 ? 56.59240 24.00993 68.63277 1.000 91.43001 377 PRO A C 1
ATOM 2854 O O . PRO A 1 382 ? 55.60606 24.60374 69.08283 1.000 90.86453 377 PRO A O 1
ATOM 2858 N N . ASP A 1 383 ? 57.29125 23.14883 69.36588 1.000 82.46567 378 ASP A N 1
ATOM 2859 C CA . ASP A 1 383 ? 56.88591 22.87223 70.73570 1.000 83.92305 378 ASP A CA 1
ATOM 2860 C C . ASP A 1 383 ? 58.02788 22.18358 71.47958 1.000 81.52900 378 ASP A C 1
ATOM 2861 O O . ASP A 1 383 ? 59.12418 21.98166 70.94751 1.000 78.67102 378 ASP A O 1
ATOM 2866 N N . LYS A 1 384 ? 57.74415 21.81798 72.72580 1.000 72.34980 379 LYS A N 1
ATOM 2867 C CA . LYS A 1 384 ? 58.71990 21.23249 73.62863 1.000 71.68235 379 LYS A CA 1
ATOM 2868 C C . LYS A 1 384 ? 58.79927 19.72990 73.40055 1.000 70.25164 379 LYS A C 1
ATOM 2869 O O . LYS A 1 384 ? 57.77060 19.04975 73.35313 1.000 74.97107 379 LYS A O 1
ATOM 2875 N N . ILE A 1 385 ? 60.02121 19.21255 73.29202 1.000 65.77673 380 ILE A N 1
ATOM 2876 C CA . ILE A 1 385 ? 60.24825 17.81268 72.97271 1.000 68.88662 380 ILE A CA 1
ATOM 2877 C C . ILE A 1 385 ? 61.27303 17.22604 73.93679 1.000 72.28872 380 ILE A C 1
ATOM 2878 O O . ILE A 1 385 ? 62.01391 17.94431 74.61524 1.000 71.86798 380 ILE A O 1
ATOM 2883 N N . LYS A 1 386 ? 61.31114 15.89764 73.97835 1.000 63.84805 381 LYS A N 1
ATOM 2884 C CA . LYS A 1 386 ? 62.32306 15.16407 74.71790 1.000 66.40353 381 LYS A CA 1
ATOM 2885 C C . LYS A 1 386 ? 63.46793 14.79261 73.78183 1.000 63.97646 381 LYS A C 1
ATOM 2886 O O . LYS A 1 386 ? 63.38720 14.97771 72.56721 1.000 73.72931 381 LYS A O 1
ATOM 2892 N N . ARG A 1 387 ? 64.56885 14.32618 74.36895 1.000 63.02514 382 ARG A N 1
ATOM 2893 C CA . ARG A 1 387 ? 65.76254 13.95846 73.61757 1.000 62.69316 382 ARG A CA 1
ATOM 2894 C C . ARG A 1 387 ? 66.48777 12.85186 74.35100 1.000 64.04689 382 ARG A C 1
ATOM 2895 O O . ARG A 1 387 ? 66.38056 12.75213 75.57838 1.000 64.78444 382 ARG A O 1
ATOM 2903 N N . PRO A 1 388 ? 67.24943 12.02357 73.64028 1.000 70.60708 383 PRO A N 1
ATOM 2904 C CA . PRO A 1 388 ? 68.12662 11.06904 74.32580 1.000 65.15866 383 PRO A CA 1
ATOM 2905 C C . PRO A 1 388 ? 69.11387 11.79842 75.22532 1.000 65.45644 383 PRO A C 1
ATOM 2906 O O . PRO A 1 388 ? 69.47559 12.95295 74.98341 1.000 61.75331 383 PRO A O 1
ATOM 2910 N N . GLN A 1 389 ? 69.55397 11.10150 76.27582 1.000 65.70820 384 GLN A N 1
ATOM 2911 C CA . GLN A 1 389 ? 70.54193 11.67511 77.18373 1.000 65.42662 384 GLN A CA 1
ATOM 2912 C C . GLN A 1 389 ? 71.79892 12.12642 76.44890 1.000 67.03074 384 GLN A C 1
ATOM 2913 O O . GLN A 1 389 ? 72.35914 13.18142 76.76863 1.000 65.88417 384 GLN A O 1
ATOM 2919 N N . VAL A 1 390 ? 72.26126 11.35231 75.45929 1.000 62.00138 385 VAL A N 1
ATOM 2920 C CA . VAL A 1 390 ? 73.51999 11.70403 74.80236 1.000 64.52812 385 VAL A CA 1
ATOM 2921 C C . VAL A 1 390 ? 73.41300 12.97513 73.97821 1.000 59.37225 385 VAL A C 1
ATOM 2922 O O . VAL A 1 390 ? 74.44485 13.52752 73.58175 1.000 69.23937 385 VAL A O 1
ATOM 2926 N N . GLN A 1 391 ? 72.20176 13.46927 73.72749 1.000 61.94731 386 GLN A N 1
ATOM 2927 C CA . GLN A 1 391 ? 72.00601 14.70765 72.98180 1.000 66.19019 386 GLN A CA 1
ATOM 2928 C C . GLN A 1 391 ? 71.53816 15.86840 73.86150 1.000 67.86378 386 GLN A C 1
ATOM 2929 O O . GLN A 1 391 ? 71.03595 16.86766 73.33575 1.000 65.22930 386 GLN A O 1
ATOM 2935 N N . LEU A 1 392 ? 71.69413 15.77641 75.18188 1.000 65.46567 387 LEU A N 1
ATOM 2936 C CA . LEU A 1 392 ? 71.30838 16.88892 76.04323 1.000 66.33959 387 LEU A CA 1
ATOM 2937 C C . LEU A 1 392 ? 72.35118 17.99731 75.94862 1.000 66.75355 387 LEU A C 1
ATOM 2938 O O . LEU A 1 392 ? 73.55620 17.74587 76.06121 1.000 63.10987 387 LEU A O 1
ATOM 2943 N N . ARG A 1 393 ? 71.88665 19.21848 75.70089 1.000 61.52755 388 ARG A N 1
ATOM 2944 C CA . ARG A 1 393 ? 72.76338 20.37225 75.58269 1.000 62.23575 388 ARG A CA 1
ATOM 2945 C C . ARG A 1 393 ? 72.14416 21.53889 76.33493 1.000 61.45528 388 ARG A C 1
ATOM 2946 O O . ARG A 1 393 ? 70.91842 21.64629 76.45164 1.000 61.81284 388 ARG A O 1
ATOM 2954 N N . ALA A 1 394 ? 73.00381 22.41276 76.84041 1.000 55.08192 389 ALA A N 1
ATOM 2955 C CA . ALA A 1 394 ? 72.57876 23.66237 77.44649 1.000 54.00798 389 ALA A CA 1
ATOM 2956 C C . ALA A 1 394 ? 73.44164 24.78399 76.89015 1.000 61.60765 389 ALA A C 1
ATOM 2957 O O . ALA A 1 394 ? 74.60207 24.56934 76.52128 1.000 61.82181 389 ALA A O 1
ATOM 2959 N N . GLY A 1 395 ? 72.85297 25.97554 76.79560 1.000 59.13225 390 GLY A N 1
ATOM 2960 C CA . GLY A 1 395 ? 73.57773 27.13868 76.33211 1.000 56.40514 390 GLY A CA 1
ATOM 2961 C C . GLY A 1 395 ? 73.19505 28.35856 77.14466 1.000 66.39607 390 GLY A C 1
ATOM 2962 O O . GLY A 1 395 ? 72.18687 28.37301 77.85714 1.000 69.76483 390 GLY A O 1
ATOM 2963 N N . LEU A 1 396 ? 74.03638 29.38023 77.04698 1.000 68.73836 391 LEU A N 1
ATOM 2964 C CA . LEU A 1 396 ? 73.78662 30.67120 77.68237 1.000 68.31756 391 LEU A CA 1
ATOM 2965 C C . LEU A 1 396 ? 73.73410 31.71984 76.57558 1.000 70.91779 391 LEU A C 1
ATOM 2966 O O . LEU A 1 396 ? 74.77604 32.19969 76.11830 1.000 72.80988 391 LEU A O 1
ATOM 2971 N N . PHE A 1 397 ? 72.52039 32.07120 76.14764 1.000 68.17978 392 PHE A N 1
ATOM 2972 C CA . PHE A 1 397 ? 72.28239 33.01092 75.06496 1.000 72.22291 392 PHE A CA 1
ATOM 2973 C C . PHE A 1 397 ? 71.40950 34.17284 75.53161 1.000 81.60720 392 PHE A C 1
ATOM 2974 O O . PHE A 1 397 ? 70.53540 33.99456 76.39041 1.000 79.38774 392 PHE A O 1
ATOM 2982 N N . PRO A 1 398 ? 71.60997 35.36859 74.97611 1.000 87.84109 393 PRO A N 1
ATOM 2983 C CA . PRO A 1 398 ? 70.80374 36.52561 75.39032 1.000 90.50283 393 PRO A CA 1
ATOM 2984 C C . PRO A 1 398 ? 69.36627 36.36706 74.91990 1.000 89.28724 393 PRO A C 1
ATOM 2985 O O . PRO A 1 398 ? 69.05582 35.54894 74.05539 1.000 90.11492 393 PRO A O 1
ATOM 2989 N N . ARG A 1 399 ? 68.47435 37.17825 75.49168 1.000 92.23531 394 ARG A N 1
ATOM 2990 C CA . ARG A 1 399 ? 67.05637 37.08780 75.14262 1.000 96.61517 394 ARG A CA 1
ATOM 2991 C C . ARG A 1 399 ? 66.85864 37.48231 73.68040 1.000 106.62388 394 ARG A C 1
ATOM 2992 O O . ARG A 1 399 ? 66.51587 38.61732 73.33931 1.000 108.11103 394 ARG A O 1
ATOM 3000 N N . SER A 1 400 ? 67.16753 36.53475 72.79528 1.000 110.97785 395 SER A N 1
ATOM 3001 C CA . SER A 1 400 ? 66.83689 36.63200 71.37695 1.000 109.81717 395 SER A CA 1
ATOM 3002 C C . SER A 1 400 ? 65.50883 35.90843 71.16630 1.000 119.24496 395 SER A C 1
ATOM 3003 O O . SER A 1 400 ? 65.44538 34.67529 71.25840 1.000 109.57801 395 SER A O 1
ATOM 3006 N N . ASN A 1 401 ? 64.44380 36.67054 70.92759 1.000 119.90658 396 ASN A N 1
ATOM 3007 C CA . ASN A 1 401 ? 63.14616 36.09105 70.58512 1.000 107.69350 396 ASN A CA 1
ATOM 3008 C C . ASN A 1 401 ? 62.84362 36.29141 69.09265 1.000 106.12174 396 ASN A C 1
ATOM 3009 O O . ASN A 1 401 ? 63.74739 36.49517 68.27237 1.000 96.31945 396 ASN A O 1
ATOM 3014 N N . GLY A 1 484 ? 69.44028 41.08213 76.02577 1.000 97.01454 479 GLY A N 1
ATOM 3015 C CA . GLY A 1 484 ? 70.52982 41.60756 76.83232 1.000 98.43553 479 GLY A CA 1
ATOM 3016 C C . GLY A 1 484 ? 71.11124 40.60842 77.82111 1.000 99.70629 479 GLY A C 1
ATOM 3017 O O . GLY A 1 484 ? 72.24569 40.15493 77.65402 1.000 98.43975 479 GLY A O 1
ATOM 3018 N N . ALA A 1 485 ? 70.33795 40.26269 78.85074 1.000 95.40627 480 ALA A N 1
ATOM 3019 C CA . ALA A 1 485 ? 70.79589 39.30271 79.84669 1.000 90.56536 480 ALA A CA 1
ATOM 3020 C C . ALA A 1 485 ? 70.77816 37.88465 79.28257 1.000 91.01904 480 ALA A C 1
ATOM 3021 O O . ALA A 1 485 ? 70.02098 37.56338 78.36014 1.000 95.75579 480 ALA A O 1
ATOM 3023 N N . LEU A 1 486 ? 71.63576 37.03601 79.84075 1.000 81.41876 481 LEU A N 1
ATOM 3024 C CA . LEU A 1 486 ? 71.73131 35.65015 79.41022 1.000 74.66354 481 LEU A CA 1
ATOM 3025 C C . LEU A 1 486 ? 70.61312 34.80591 80.01998 1.000 77.01185 481 LEU A C 1
ATOM 3026 O O . LEU A 1 486 ? 70.19077 35.01142 81.16345 1.000 74.00549 481 LEU A O 1
ATOM 3031 N N . THR A 1 487 ? 70.14626 33.83361 79.24375 1.000 74.71803 482 THR A N 1
ATOM 3032 C CA . THR A 1 487 ? 69.14922 32.87669 79.69425 1.000 72.39180 482 THR A CA 1
ATOM 3033 C C . THR A 1 487 ? 69.68371 31.46644 79.48062 1.000 70.67980 482 THR A C 1
ATOM 3034 O O . THR A 1 487 ? 70.49732 31.21928 78.58360 1.000 66.70051 482 THR A O 1
ATOM 3038 N N . LEU A 1 488 ? 69.23066 30.54128 80.32236 1.000 66.75601 483 LEU A N 1
ATOM 3039 C CA . LEU A 1 488 ? 69.60278 29.14116 80.17262 1.000 62.41844 483 LEU A CA 1
ATOM 3040 C C . LEU A 1 488 ? 68.71872 28.54305 79.08647 1.000 64.46931 483 LEU A C 1
ATOM 3041 O O . LEU A 1 488 ? 67.49615 28.45312 79.24703 1.000 65.34726 483 LEU A O 1
ATOM 3046 N N . VAL A 1 489 ? 69.31940 28.15844 77.96724 1.000 56.31959 484 VAL A N 1
ATOM 3047 C CA . VAL A 1 489 ? 68.58309 27.57358 76.85813 1.000 60.44421 484 VAL A CA 1
ATOM 3048 C C . VAL A 1 489 ? 68.91732 26.09510 76.80217 1.000 59.32274 484 VAL A C 1
ATOM 3049 O O . VAL A 1 489 ? 70.09330 25.71554 76.83408 1.000 61.88916 484 VAL A O 1
ATOM 3053 N N . ILE A 1 490 ? 67.88501 25.26405 76.74410 1.000 57.84587 485 ILE A N 1
ATOM 3054 C CA . ILE A 1 490 ? 68.06517 23.83206 76.54147 1.000 59.16927 485 ILE A CA 1
ATOM 3055 C C . ILE A 1 490 ? 67.63966 23.54342 75.10585 1.000 60.65933 485 ILE A C 1
ATOM 3056 O O . ILE A 1 490 ? 66.47959 23.18159 74.86088 1.000 61.73674 485 ILE A O 1
ATOM 3061 N N . PRO A 1 491 ? 68.52978 23.69743 74.12494 1.000 64.21199 486 PRO A N 1
ATOM 3062 C CA . PRO A 1 491 ? 68.12467 23.44910 72.73368 1.000 60.71767 486 PRO A CA 1
ATOM 3063 C C . PRO A 1 491 ? 67.68572 22.02192 72.49494 1.000 61.45476 486 PRO A C 1
ATOM 3064 O O . PRO A 1 491 ? 66.93722 21.77041 71.54638 1.000 66.24350 486 PRO A O 1
ATOM 3068 N N . SER A 1 492 ? 68.11492 21.07839 73.33527 1.000 67.15256 487 SER A N 1
ATOM 3069 C CA . SER A 1 492 ? 67.62046 19.71120 73.22202 1.000 66.77266 487 SER A CA 1
ATOM 3070 C C . SER A 1 492 ? 66.10552 19.64592 73.38704 1.000 65.99034 487 SER A C 1
ATOM 3071 O O . SER A 1 492 ? 65.45693 18.77828 72.79571 1.000 69.59637 487 SER A O 1
ATOM 3074 N N . TRP A 1 493 ? 65.52412 20.55811 74.17220 1.000 62.13093 488 TRP A N 1
ATOM 3075 C CA . TRP A 1 493 ? 64.10222 20.53990 74.49595 1.000 63.98979 488 TRP A CA 1
ATOM 3076 C C . TRP A 1 493 ? 63.31611 21.68938 73.87157 1.000 70.32364 488 TRP A C 1
ATOM 3077 O O . TRP A 1 493 ? 62.08319 21.71567 73.99864 1.000 62.97053 488 TRP A O 1
ATOM 3088 N N . HIS A 1 494 ? 63.99442 22.64352 73.22435 1.000 70.49218 489 HIS A N 1
ATOM 3089 C CA . HIS A 1 494 ? 63.35418 23.82681 72.64354 1.000 71.33341 489 HIS A CA 1
ATOM 3090 C C . HIS A 1 494 ? 62.73311 24.70617 73.72864 1.000 71.21937 489 HIS A C 1
ATOM 3091 O O . HIS A 1 494 ? 61.62909 25.23328 73.57942 1.000 72.13938 489 HIS A O 1
ATOM 3098 N N . VAL A 1 495 ? 63.45893 24.89752 74.82800 1.000 68.66992 490 VAL A N 1
ATOM 3099 C CA . VAL A 1 495 ? 62.92656 25.63574 75.96400 1.000 66.07348 490 VAL A CA 1
ATOM 3100 C C . VAL A 1 495 ? 64.05994 26.37733 76.66537 1.000 64.61941 490 VAL A C 1
ATOM 3101 O O . VAL A 1 495 ? 65.23660 26.03857 76.51878 1.000 66.90574 490 VAL A O 1
ATOM 3105 N N . PHE A 1 496 ? 63.70380 27.39911 77.44191 1.000 60.76426 491 PHE A N 1
ATOM 3106 C CA . PHE A 1 496 ? 64.71958 28.18926 78.12451 1.000 59.72170 491 PHE A CA 1
ATOM 3107 C C . PHE A 1 496 ? 64.16079 28.75186 79.42394 1.000 66.45856 491 PHE A C 1
ATOM 3108 O O . PHE A 1 496 ? 62.94715 28.89706 79.59552 1.000 70.62396 491 PHE A O 1
ATOM 3116 N N . ALA A 1 497 ? 65.06798 29.09581 80.33435 1.000 63.18424 492 ALA A N 1
ATOM 3117 C CA . ALA A 1 497 ? 64.67989 29.60925 81.63864 1.000 65.39264 492 ALA A CA 1
ATOM 3118 C C . ALA A 1 497 ? 65.54745 30.80972 81.98794 1.000 66.47913 492 ALA A C 1
ATOM 3119 O O . ALA A 1 497 ? 66.62425 31.01181 81.42057 1.000 67.34921 492 ALA A O 1
ATOM 3121 N N . SER A 1 498 ? 65.04394 31.62231 82.91243 1.000 55.16117 493 SER A N 1
ATOM 3122 C CA . SER A 1 498 ? 65.75756 32.78749 83.40362 1.000 57.85058 493 SER A CA 1
ATOM 3123 C C . SER A 1 498 ? 66.69025 32.40739 84.54860 1.000 65.81868 493 SER A C 1
ATOM 3124 O O . SER A 1 498 ? 66.34258 31.58840 85.40419 1.000 65.10361 493 SER A O 1
ATOM 3127 N N . LEU A 1 499 ? 67.86708 33.03743 84.58842 1.000 61.11278 494 LEU A N 1
ATOM 3128 C CA . LEU A 1 499 ? 68.82767 32.67896 85.62800 1.000 65.03236 494 LEU A CA 1
ATOM 3129 C C . LEU A 1 499 ? 68.28551 32.98107 87.02118 1.000 64.96457 494 LEU A C 1
ATOM 3130 O O . LEU A 1 499 ? 68.70320 32.34766 87.99224 1.000 67.06196 494 LEU A O 1
ATOM 3135 N N . ASP A 1 500 ? 67.35839 33.93808 87.14114 1.000 65.05199 495 ASP A N 1
ATOM 3136 C CA . ASP A 1 500 ? 66.79936 34.29532 88.44291 1.000 63.47124 495 ASP A CA 1
ATOM 3137 C C . ASP A 1 500 ? 66.00406 33.16866 89.08535 1.000 64.88853 495 ASP A C 1
ATOM 3138 O O . ASP A 1 500 ? 65.81370 33.18253 90.30727 1.000 66.61114 495 ASP A O 1
ATOM 3143 N N . ASP A 1 501 ? 65.49525 32.22300 88.29910 1.000 62.43535 496 ASP A N 1
ATOM 3144 C CA . ASP A 1 501 ? 64.64905 31.17339 88.84768 1.000 58.71197 496 ASP A CA 1
ATOM 3145 C C . ASP A 1 501 ? 65.42027 29.90383 89.18396 1.000 62.44586 496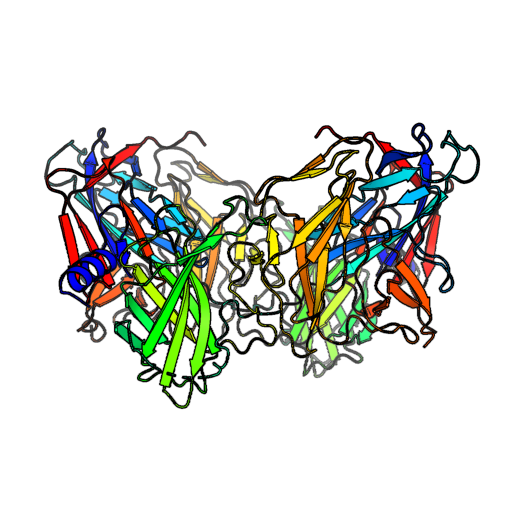 ASP A C 1
ATOM 3146 O O . ASP A 1 501 ? 64.84401 28.99320 89.79484 1.000 63.10315 496 ASP A O 1
ATOM 3151 N N . LEU A 1 502 ? 66.70841 29.83681 88.84461 1.000 57.72893 497 LEU A N 1
ATOM 3152 C CA . LEU A 1 502 ? 67.51094 28.67702 89.18412 1.000 53.92577 497 LEU A CA 1
ATOM 3153 C C . LEU A 1 502 ? 67.89267 28.72852 90.65727 1.000 60.05913 497 LEU A C 1
ATOM 3154 O O . LEU A 1 502 ? 67.86218 29.78492 91.29987 1.000 61.97677 497 LEU A O 1
ATOM 3159 N N . VAL A 1 503 ? 68.23950 27.56372 91.19496 1.000 56.75488 498 VAL A N 1
ATOM 3160 C CA . VAL A 1 503 ? 68.61870 27.44073 92.59989 1.000 58.32609 498 VAL A CA 1
ATOM 3161 C C . VAL A 1 503 ? 70.10343 27.76299 92.73177 1.000 60.23240 498 VAL A C 1
ATOM 3162 O O . VAL A 1 503 ? 70.92509 27.17289 92.01395 1.000 58.10840 498 VAL A O 1
ATOM 3166 N N . PRO A 1 504 ? 70.48837 28.67893 93.62296 1.000 62.15950 499 PRO A N 1
ATOM 3167 C CA . PRO A 1 504 ? 71.90067 29.09081 93.71151 1.000 59.15704 499 PRO A CA 1
ATOM 3168 C C . PRO A 1 504 ? 72.82363 27.92917 94.05261 1.000 57.14237 499 PRO A C 1
ATOM 3169 O O . PRO A 1 504 ? 72.59292 27.19302 95.01677 1.000 58.92789 499 PRO A O 1
ATOM 3173 N N . LEU A 1 505 ? 73.88843 27.78507 93.25616 1.000 52.76434 500 LEU A N 1
ATOM 3174 C CA . LEU A 1 505 ? 74.86426 26.71476 93.41754 1.000 58.12156 500 LEU A CA 1
ATOM 3175 C C . LEU A 1 505 ? 76.00713 27.11505 94.33534 1.000 58.80664 500 LEU A C 1
ATOM 3176 O O . LEU A 1 505 ? 76.43060 28.27379 94.37091 1.000 62.30226 500 LEU A O 1
ATOM 3181 N N . THR A 1 506 ? 76.52726 26.12264 95.05215 1.000 58.66741 501 THR A N 1
ATOM 3182 C CA . THR A 1 506 ? 77.77853 26.22720 95.79417 1.000 55.86796 501 THR A CA 1
ATOM 3183 C C . THR A 1 506 ? 78.74844 25.23476 95.18186 1.000 61.39020 501 THR A C 1
ATOM 3184 O O . THR A 1 506 ? 78.59774 24.02111 95.35766 1.000 66.10012 501 THR A O 1
ATOM 3188 N N . VAL A 1 507 ? 79.71372 25.74272 94.44509 1.000 57.69951 502 VAL A N 1
ATOM 3189 C CA . VAL A 1 507 ? 80.61507 24.91136 93.66657 1.000 63.22856 502 VAL A CA 1
ATOM 3190 C C . VAL A 1 507 ? 81.90938 24.70202 94.43909 1.000 62.77195 502 VAL A C 1
ATOM 3191 O O . VAL A 1 507 ? 82.40771 25.61325 95.11132 1.000 63.03348 502 VAL A O 1
ATOM 3195 N N . SER A 1 508 ? 82.46813 23.50336 94.32369 1.000 58.79142 503 SER A N 1
ATOM 3196 C CA . SER A 1 508 ? 83.74251 23.17754 94.95649 1.000 62.13580 503 SER A CA 1
ATOM 3197 C C . SER A 1 508 ? 84.53997 22.31467 93.98267 1.000 65.12605 503 SER A C 1
ATOM 3198 O O . SER A 1 508 ? 84.27652 21.11542 93.85237 1.000 66.05871 503 SER A O 1
ATOM 3201 N N . VAL A 1 509 ? 85.50107 22.93580 93.29539 1.000 66.21704 504 VAL A N 1
ATOM 3202 C CA . VAL A 1 509 ? 86.44352 22.22827 92.42941 1.000 66.31563 504 VAL A CA 1
ATOM 3203 C C . VAL A 1 509 ? 87.55416 21.62503 93.28165 1.000 65.18099 504 VAL A C 1
ATOM 3204 O O . VAL A 1 509 ? 88.15238 22.31135 94.11709 1.000 67.50776 504 VAL A O 1
ATOM 3208 N N . GLN A 1 510 ? 87.82058 20.33449 93.09923 1.000 63.55190 505 GLN A N 1
ATOM 3209 C CA . GLN A 1 510 ? 88.81067 19.68978 93.95197 1.000 70.26467 505 GLN A CA 1
ATOM 3210 C C . GLN A 1 510 ? 90.20194 20.26782 93.71496 1.000 73.22642 505 GLN A C 1
ATOM 3211 O O . GLN A 1 510 ? 90.57807 20.62664 92.59215 1.000 69.33443 505 GLN A O 1
ATOM 3217 N N . HIS A 1 511 ? 90.98393 20.31927 94.79495 1.000 79.10632 506 HIS A N 1
ATOM 3218 C CA . HIS A 1 511 ? 92.33354 20.86159 94.70246 1.000 78.65486 506 HIS A CA 1
ATOM 3219 C C . HIS A 1 511 ? 93.15380 20.11072 93.65798 1.000 73.74577 506 HIS A C 1
ATOM 3220 O O . HIS A 1 511 ? 93.90901 20.72160 92.89476 1.000 73.50933 506 HIS A O 1
ATOM 3227 N N . ALA A 1 512 ? 92.96833 18.79017 93.56452 1.000 79.15903 507 ALA A N 1
ATOM 3228 C CA . ALA A 1 512 ? 93.73903 17.99669 92.61034 1.000 73.82127 507 ALA A CA 1
ATOM 3229 C C . ALA A 1 512 ? 93.49085 18.44607 91.17772 1.000 76.74809 507 ALA A C 1
ATOM 3230 O O . ALA A 1 512 ? 94.41706 18.46551 90.36073 1.000 88.58300 507 ALA A O 1
ATOM 3232 N N . ALA A 1 513 ? 92.25071 18.81176 90.84682 1.000 73.79133 508 ALA A N 1
ATOM 3233 C CA . ALA A 1 513 ? 91.95123 19.16283 89.46351 1.000 71.75572 508 ALA A CA 1
ATOM 3234 C C . ALA A 1 513 ? 92.60344 20.46764 89.02368 1.000 74.53809 508 ALA A C 1
ATOM 3235 O O . ALA A 1 513 ? 92.58648 20.77106 87.82539 1.000 69.27871 508 ALA A O 1
ATOM 3237 N N . LEU A 1 514 ? 93.18942 21.23003 89.94630 1.000 74.67995 509 LEU A N 1
ATOM 3238 C CA . LEU A 1 514 ? 93.73269 22.54248 89.61988 1.000 75.57121 509 LEU A CA 1
ATOM 3239 C C . LEU A 1 514 ? 95.11003 22.43413 88.97745 1.000 81.89216 509 LEU A C 1
ATOM 3240 O O . LEU A 1 514 ? 95.92003 21.57230 89.33527 1.000 82.17703 509 LEU A O 1
ATOM 3245 N N . ARG A 1 515 ? 95.36594 23.32598 88.03073 1.000 79.62245 510 ARG A N 1
ATOM 3246 C CA . ARG A 1 515 ? 96.64416 23.51927 87.37297 1.000 77.91531 510 ARG A CA 1
ATOM 3247 C C . ARG A 1 515 ? 97.12906 24.92262 87.70333 1.000 87.16264 510 ARG A C 1
ATOM 3248 O O . ARG A 1 515 ? 96.33891 25.77460 88.12841 1.000 88.56831 510 ARG A O 1
ATOM 3256 N N . PRO A 1 516 ? 98.42022 25.20527 87.53392 1.000 89.32374 511 PRO A N 1
ATOM 3257 C CA . PRO A 1 516 ? 98.87545 26.59019 87.72803 1.000 86.99992 511 PRO A CA 1
ATOM 3258 C C . PRO A 1 516 ? 98.25054 27.57351 86.73867 1.000 82.87928 511 PRO A C 1
ATOM 3259 O O . PRO A 1 516 ? 98.23863 28.78056 87.01549 1.000 82.44409 511 PRO A O 1
ATOM 3263 N N . THR A 1 517 ? 97.70312 27.09808 85.61463 1.000 72.71602 512 THR A N 1
ATOM 3264 C CA . THR A 1 517 ? 97.05281 27.96558 84.63907 1.000 73.92070 512 THR A CA 1
ATOM 3265 C C . THR A 1 517 ? 95.52996 28.01972 84.77738 1.000 78.68640 512 THR A C 1
ATOM 3266 O O . THR A 1 517 ? 94.88554 28.79920 84.06334 1.000 75.35579 512 THR A O 1
ATOM 3270 N N . SER A 1 518 ? 94.93683 27.21657 85.65738 1.000 76.43777 513 SER A N 1
ATOM 3271 C CA . SER A 1 518 ? 93.49584 27.29034 85.86032 1.000 78.23832 513 SER A CA 1
ATOM 3272 C C . SER A 1 518 ? 93.11685 28.68661 86.32608 1.000 76.09715 513 SER A C 1
ATOM 3273 O O . SER A 1 518 ? 93.83465 29.31043 87.11435 1.000 77.28028 513 SER A O 1
ATOM 3276 N N . TYR A 1 519 ? 91.97726 29.17648 85.84825 1.000 68.40106 514 TYR A N 1
ATOM 3277 C CA . TYR A 1 519 ? 91.51329 30.48997 86.26854 1.000 72.43930 514 TYR A CA 1
ATOM 3278 C C . TYR A 1 519 ? 89.99153 30.51271 86.30774 1.000 71.42014 514 TYR A C 1
ATOM 3279 O O . TYR A 1 519 ? 89.31653 29.56207 85.89870 1.000 67.60095 514 TYR A O 1
ATOM 3288 N N . LEU A 1 520 ? 89.46130 31.61638 86.82942 1.000 71.83420 515 LEU A N 1
ATOM 3289 C CA . LEU A 1 520 ? 88.03210 31.80376 87.01005 1.000 64.55376 515 LEU A CA 1
ATOM 3290 C C . LEU A 1 520 ? 87.54900 33.00539 86.21500 1.000 64.31410 515 LEU A C 1
ATOM 3291 O O . LEU A 1 520 ? 88.25892 34.00182 86.05846 1.000 70.54281 515 LEU A O 1
ATOM 3296 N N . ARG A 1 521 ? 86.33354 32.88341 85.70208 1.000 65.65376 516 ARG A N 1
ATOM 3297 C CA . ARG A 1 521 ? 85.65643 33.92639 84.95297 1.000 65.29481 516 ARG A CA 1
ATOM 3298 C C . ARG A 1 521 ? 84.31428 34.24425 85.59188 1.000 66.98007 516 ARG A C 1
ATOM 3299 O O . ARG A 1 521 ? 83.75892 33.44969 86.35575 1.000 66.71347 516 ARG A O 1
ATOM 3307 N N . SER A 1 522 ? 83.79887 35.42737 85.27646 1.000 65.63796 517 SER A N 1
ATOM 3308 C CA . SER A 1 522 ? 82.52817 35.86148 85.82656 1.000 67.28464 517 SER A CA 1
ATOM 3309 C C . SER A 1 522 ? 81.74842 36.63672 84.78011 1.000 72.63395 517 SER A C 1
ATOM 3310 O O . SER A 1 522 ? 82.30789 37.46197 84.05373 1.000 74.13899 517 SER A O 1
ATOM 3313 N N . ASP A 1 523 ? 80.45364 36.35253 84.70755 1.000 80.99508 518 ASP A N 1
ATOM 3314 C CA . ASP A 1 523 ? 79.54031 37.05553 83.82499 1.000 81.59671 518 ASP A CA 1
ATOM 3315 C C . ASP A 1 523 ? 78.19579 37.18365 84.52507 1.000 82.85459 518 ASP A C 1
ATOM 3316 O O . ASP A 1 523 ? 77.88714 36.44852 85.46743 1.000 80.12695 518 ASP A O 1
ATOM 3321 N N . MET A 1 524 ? 77.36995 38.09330 84.02592 1.000 91.50933 519 MET A N 1
ATOM 3322 C CA . MET A 1 524 ? 76.05777 38.32015 84.61920 1.000 88.32603 519 MET A CA 1
ATOM 3323 C C . MET A 1 524 ? 76.20098 38.70402 86.09054 1.000 89.60500 519 MET A C 1
ATOM 3324 O O . MET A 1 524 ? 75.50997 38.17877 86.96736 1.000 87.43989 519 MET A O 1
ATOM 3329 N N . ASP A 1 525 ? 77.12724 39.62139 86.36418 1.000 83.49226 520 ASP A N 1
ATOM 3330 C CA . ASP A 1 525 ? 77.33515 40.09575 87.72996 1.000 89.51065 520 ASP A CA 1
ATOM 3331 C C . ASP A 1 525 ? 77.47832 38.92801 88.70071 1.000 90.21977 520 ASP A C 1
ATOM 3332 O O . ASP A 1 525 ? 76.89401 38.91749 89.78840 1.000 92.49264 520 ASP A O 1
ATOM 3337 N N . GLY A 1 526 ? 78.24173 37.91911 88.29166 1.000 84.74114 521 GLY A N 1
ATOM 3338 C CA . GLY A 1 526 ? 78.47122 36.76174 89.12371 1.000 73.66035 521 GLY A CA 1
ATOM 3339 C C . GLY A 1 526 ? 77.43676 35.66436 89.01584 1.000 74.97788 521 GLY A C 1
ATOM 3340 O O . GLY A 1 526 ? 77.55788 34.65950 89.72672 1.000 76.82622 521 GLY A O 1
ATOM 3341 N N . ASP A 1 527 ? 76.41942 35.8158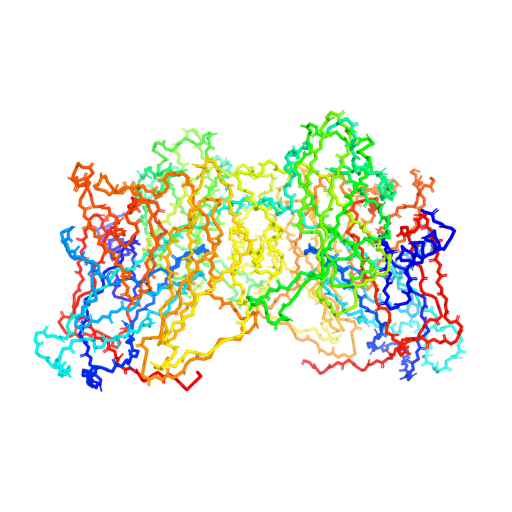9 88.16058 1.000 71.50715 522 ASP A N 1
ATOM 3342 C CA . ASP A 1 527 ? 75.44447 34.74090 88.00424 1.000 69.32890 522 ASP A CA 1
ATOM 3343 C C . ASP A 1 527 ? 76.01492 33.56742 87.21488 1.000 63.62022 522 ASP A C 1
ATOM 3344 O O . ASP A 1 527 ? 75.63735 32.41720 87.46674 1.000 60.06485 522 ASP A O 1
ATOM 3349 N N . VAL A 1 528 ? 76.93885 33.82721 86.28910 1.000 68.40382 523 VAL A N 1
ATOM 3350 C CA . VAL A 1 528 ? 77.60248 32.79125 85.49630 1.000 65.89809 523 VAL A CA 1
ATOM 3351 C C . VAL A 1 528 ? 79.08813 32.80389 85.84797 1.000 66.89126 523 VAL A C 1
ATOM 3352 O O . VAL A 1 528 ? 79.77940 33.79983 85.60210 1.000 69.77766 523 VAL A O 1
ATOM 3356 N N . ARG A 1 529 ? 79.57467 31.71979 86.45344 1.000 64.47992 524 ARG A N 1
ATOM 3357 C CA . ARG A 1 529 ? 80.98889 31.56287 86.77676 1.000 62.25897 524 ARG A CA 1
ATOM 3358 C C . ARG A 1 529 ? 81.59728 30.44844 85.94137 1.000 63.26792 524 ARG A C 1
ATOM 3359 O O . ARG A 1 529 ? 80.98830 29.39215 85.74798 1.000 65.45079 524 ARG A O 1
ATOM 3367 N N . THR A 1 530 ? 82.80801 30.68309 85.45844 1.000 66.73149 525 THR A N 1
ATOM 3368 C CA . THR A 1 530 ? 83.51701 29.71746 84.63688 1.000 65.05914 525 THR A CA 1
ATOM 3369 C C . THR A 1 530 ? 84.79756 29.29897 85.34037 1.000 69.04106 525 THR A C 1
ATOM 3370 O O . THR A 1 530 ? 85.56411 30.15067 85.80327 1.000 71.99652 525 THR A O 1
ATOM 3374 N N . ALA A 1 531 ? 85.02395 27.99287 85.41944 1.000 69.88704 526 ALA A N 1
ATOM 3375 C CA . ALA A 1 531 ? 86.28215 27.42853 85.89507 1.000 68.87402 526 ALA A CA 1
ATOM 3376 C C . ALA A 1 531 ? 86.96869 26.82135 84.68097 1.000 65.40749 526 ALA A C 1
ATOM 3377 O O . ALA A 1 531 ? 86.50328 25.80927 84.14718 1.000 67.96205 526 ALA A O 1
ATOM 3379 N N . ALA A 1 532 ? 88.07000 27.43408 84.24475 1.000 65.80520 527 ALA A N 1
ATOM 3380 C CA . ALA A 1 532 ? 88.70799 27.07536 82.98536 1.000 68.35284 527 ALA A CA 1
ATOM 3381 C C . ALA A 1 532 ? 90.10495 26.50994 83.21387 1.000 69.59572 527 ALA A C 1
ATOM 3382 O O . ALA A 1 532 ? 90.77924 26.85128 84.18946 1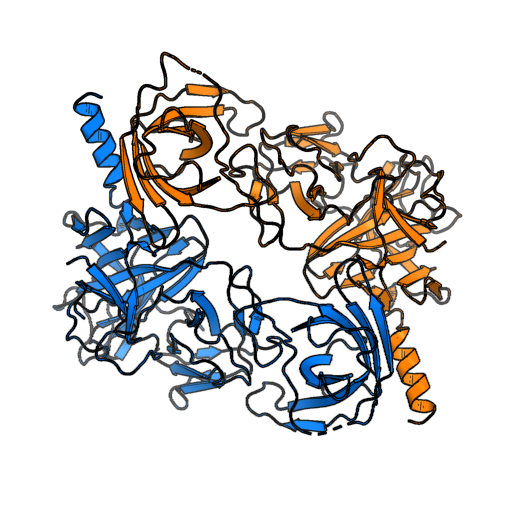.000 70.19427 527 ALA A O 1
ATOM 3384 N N . ASP A 1 533 ? 90.53602 25.65139 82.28102 1.000 71.48901 528 ASP A N 1
ATOM 3385 C CA . ASP A 1 533 ? 91.84748 24.99587 82.32915 1.000 73.32213 528 ASP A CA 1
ATOM 3386 C C . ASP A 1 533 ? 92.02040 24.16619 83.59495 1.000 76.70439 528 ASP A C 1
ATOM 3387 O O . ASP A 1 533 ? 93.08589 24.17374 84.21611 1.000 75.99936 528 ASP A O 1
ATOM 3392 N N . ILE A 1 534 ? 90.97428 23.46299 84.00458 1.000 71.60987 529 ILE A N 1
ATOM 3393 C CA . ILE A 1 534 ? 91.10407 22.47355 85.05017 1.000 74.23095 529 ILE A CA 1
ATOM 3394 C C . ILE A 1 534 ? 91.19048 21.10480 84.39017 1.000 73.59650 529 ILE A C 1
ATOM 3395 O O . ILE A 1 534 ? 90.99798 20.95837 83.18771 1.000 76.36507 529 ILE A O 1
ATOM 3400 N N . SER A 1 535 ? 91.54241 20.09517 85.16961 1.000 75.99115 530 SER A N 1
ATOM 3401 C CA . SER A 1 535 ? 91.81266 18.78114 84.61363 1.000 84.95855 530 SER A CA 1
ATOM 3402 C C . SER A 1 535 ? 90.79075 17.77076 85.11022 1.000 75.86798 530 SER A C 1
ATOM 3403 O O . SER A 1 535 ? 90.37035 17.80779 86.26846 1.000 78.49860 530 SER A O 1
ATOM 3406 N N . SER A 1 536 ? 90.41164 16.86180 84.22580 1.000 78.37945 531 SER A N 1
ATOM 3407 C CA . SER A 1 536 ? 89.50403 15.77857 84.54642 1.000 76.99505 531 SER A CA 1
ATOM 3408 C C . SER A 1 536 ? 90.18762 14.45097 84.25026 1.000 78.17227 531 SER A C 1
ATOM 3409 O O . SER A 1 536 ? 91.04502 14.35980 83.36808 1.000 79.31869 531 SER A O 1
ATOM 3412 N N . THR A 1 537 ? 89.79588 13.42598 84.99934 1.000 77.87165 532 THR A N 1
ATOM 3413 C CA . THR A 1 537 ? 90.38186 12.09726 84.91765 1.000 75.40113 532 THR A CA 1
ATOM 3414 C C . THR A 1 537 ? 89.43534 11.14360 84.19868 1.000 80.26321 532 THR A C 1
ATOM 3415 O O . THR A 1 537 ? 88.22487 11.15961 84.44514 1.000 79.32290 532 THR A O 1
ATOM 3419 N N . LEU A 1 538 ? 89.99067 10.29387 83.33190 1.000 77.69610 533 LEU A N 1
ATOM 3420 C CA . LEU A 1 538 ? 89.21696 9.21753 82.72645 1.000 71.30158 533 LEU A CA 1
ATOM 3421 C C . LEU A 1 538 ? 89.16563 8.02396 83.67060 1.000 76.78776 533 LEU A C 1
ATOM 3422 O O . LEU A 1 538 ? 90.13228 7.72345 84.37377 1.000 81.18403 533 LEU A O 1
ATOM 3427 N N . ARG A 1 539 ? 88.01659 7.36049 83.70732 1.000 80.61926 534 ARG A N 1
ATOM 3428 C CA . ARG A 1 539 ? 87.83809 6.18405 84.54008 1.000 80.88250 534 ARG A CA 1
ATOM 3429 C C . ARG A 1 539 ? 87.11706 5.12825 83.71954 1.000 84.33065 534 ARG A C 1
ATOM 3430 O O . ARG A 1 539 ? 86.34275 5.44646 82.81306 1.000 87.95486 534 ARG A O 1
ATOM 3438 N N . SER A 1 540 ? 87.38140 3.86903 84.03700 1.000 86.83447 535 SER A N 1
ATOM 3439 C CA . SER A 1 540 ? 86.73507 2.78191 83.32553 1.000 88.04459 535 SER A CA 1
ATOM 3440 C C . SER A 1 540 ? 85.30066 2.60644 83.80497 1.000 88.50548 535 SER A C 1
ATOM 3441 O O . SER A 1 540 ? 84.96022 2.91787 84.95090 1.000 91.85254 535 SER A O 1
ATOM 3444 N N . VAL A 1 541 ? 84.45524 2.11250 82.91213 1.000 86.94309 536 VAL A N 1
ATOM 3445 C CA . VAL A 1 541 ? 83.05421 1.88960 83.28801 1.000 90.16239 536 VAL A CA 1
ATOM 3446 C C . VAL A 1 541 ? 82.97813 0.70552 84.25079 1.000 92.59499 536 VAL A C 1
ATOM 3447 O O . VAL A 1 541 ? 83.59319 -0.34729 83.98552 1.000 90.19476 536 VAL A O 1
ATOM 3451 N N . PRO A 1 542 ? 82.26333 0.82547 85.37358 1.000 95.72823 537 PRO A N 1
ATOM 3452 C CA . PRO A 1 542 ? 82.20508 -0.27216 86.35408 1.000 98.62757 537 PRO A CA 1
ATOM 3453 C C . PRO A 1 542 ? 81.52495 -1.51497 85.79276 1.000 106.64773 537 PRO A C 1
ATOM 3454 O O . PRO A 1 542 ? 80.90037 -1.50458 84.72882 1.000 102.08406 537 PRO A O 1
ATOM 3458 N N . ALA A 1 543 ? 81.63344 -2.60632 86.55491 1.000 113.49061 538 ALA A N 1
ATOM 3459 C CA . ALA A 1 543 ? 81.04876 -3.87333 86.14946 1.000 119.50859 538 ALA A CA 1
ATOM 3460 C C . ALA A 1 543 ? 79.52287 -3.78783 86.16677 1.000 126.30748 538 ALA A C 1
ATOM 3461 O O . ALA A 1 543 ? 78.94179 -2.93473 86.84454 1.000 124.79406 538 ALA A O 1
ATOM 3463 N N . PRO A 1 544 ? 78.84627 -4.67637 85.42186 1.000 133.47125 539 PRO A N 1
ATOM 3464 C CA . PRO A 1 544 ? 77.38244 -4.70311 85.28438 1.000 133.34872 539 PRO A CA 1
ATOM 3465 C C . PRO A 1 544 ? 76.62574 -4.58217 86.61137 1.000 130.84170 539 PRO A C 1
ATOM 3466 O O . PRO A 1 544 ? 77.20107 -4.79243 87.68123 1.000 131.76982 539 PRO A O 1
ATOM 3470 N N . SER B 1 18 ? 24.49526 -10.97744 94.22730 1.000 138.06570 13 SER B N 1
ATOM 3471 C CA . SER B 1 18 ? 24.02849 -12.11431 93.43895 1.000 146.07962 13 SER B CA 1
ATOM 3472 C C . SER B 1 18 ? 23.37396 -13.18059 94.31288 1.000 148.36167 13 SER B C 1
ATOM 3473 O O . SER B 1 18 ? 22.32896 -12.94104 94.92311 1.000 147.33603 13 SER B O 1
ATOM 3476 N N . SER B 1 19 ? 24.00251 -14.35420 94.37707 1.000 143.97827 14 SER B N 1
ATOM 3477 C CA . SER B 1 19 ? 23.49132 -15.43746 95.19954 1.000 143.63259 14 SER B CA 1
ATOM 3478 C C . SER B 1 19 ? 23.96014 -15.26887 96.64184 1.000 139.62788 14 SER B C 1
ATOM 3479 O O . SER B 1 19 ? 24.81285 -14.43341 96.95601 1.000 138.01933 14 SER B O 1
ATOM 3482 N N . GLU B 1 20 ? 23.39036 -16.08665 97.53055 1.000 142.52114 15 GLU B N 1
ATOM 3483 C CA . GLU B 1 20 ? 23.78468 -16.03201 98.93238 1.000 135.66670 15 GLU B CA 1
ATOM 3484 C C . GLU B 1 20 ? 25.24550 -16.42110 99.11547 1.000 131.78939 15 GLU B C 1
ATOM 3485 O O . GLU B 1 20 ? 25.84698 -16.07141 100.13674 1.000 131.46634 15 GLU B O 1
ATOM 3491 N N . ALA B 1 21 ? 25.83272 -17.12595 98.14408 1.000 130.47360 16 ALA B N 1
ATOM 3492 C CA . ALA B 1 21 ? 27.25372 -17.44171 98.22434 1.000 125.73509 16 ALA B CA 1
ATOM 3493 C C . ALA B 1 21 ? 28.09917 -16.17886 98.11129 1.000 123.81590 16 ALA B C 1
ATOM 3494 O O . ALA B 1 21 ? 29.13983 -16.06201 98.76892 1.000 120.32147 16 ALA B O 1
ATOM 3496 N N . ALA B 1 22 ? 27.67107 -15.22490 97.27696 1.000 126.35974 17 ALA B N 1
ATOM 3497 C CA . ALA B 1 22 ? 28.36482 -13.94302 97.18888 1.000 118.80929 17 ALA B CA 1
ATOM 3498 C C . ALA B 1 22 ? 28.23405 -13.14055 98.47894 1.000 116.91546 17 ALA B C 1
ATOM 3499 O O . ALA B 1 22 ? 29.16425 -12.41755 98.85535 1.000 113.68921 17 ALA B O 1
ATOM 3501 N N . ALA B 1 23 ? 27.09597 -13.25386 99.16815 1.000 117.95529 18 ALA B N 1
ATOM 3502 C CA . ALA B 1 23 ? 26.91834 -12.54079 100.42967 1.000 115.53141 18 ALA B CA 1
ATOM 3503 C C . ALA B 1 23 ? 27.85432 -13.07871 101.50694 1.000 115.59967 18 ALA B C 1
ATOM 3504 O O . ALA B 1 23 ? 28.33415 -12.31820 102.35688 1.000 112.77314 18 ALA B O 1
ATOM 3506 N N . ILE B 1 24 ? 28.10561 -14.39105 101.50270 1.000 115.44927 19 ILE B N 1
ATOM 3507 C CA . ILE B 1 24 ? 28.95669 -14.99442 102.52542 1.000 115.90163 19 ILE B CA 1
ATOM 3508 C C . ILE B 1 24 ? 30.42181 -14.63166 102.29467 1.000 114.29353 19 ILE B C 1
ATOM 3509 O O . ILE B 1 24 ? 31.15698 -14.32757 103.24253 1.000 115.46068 19 ILE B O 1
ATOM 3514 N N . SER B 1 25 ? 30.87664 -14.67039 101.04009 1.000 111.29762 20 SER B N 1
ATOM 3515 C CA . SER B 1 25 ? 32.27079 -14.34391 100.75405 1.000 106.65896 20 SER B CA 1
ATOM 3516 C C . SER B 1 25 ? 32.56010 -12.87032 101.01842 1.000 101.77407 20 SER B C 1
ATOM 3517 O O . SER B 1 25 ? 33.64883 -12.51998 101.48696 1.000 97.72070 20 SER B O 1
ATOM 3520 N N . GLU B 1 26 ? 31.60241 -11.99168 100.71532 1.000 100.36389 21 GLU B N 1
ATOM 3521 C CA . GLU B 1 26 ? 31.78751 -10.57495 101.00580 1.000 94.35671 21 GLU B CA 1
ATOM 3522 C C . GLU B 1 26 ? 31.90685 -10.33585 102.50451 1.000 95.65466 21 GLU B C 1
ATOM 3523 O O . GLU B 1 26 ? 32.71507 -9.51173 102.94730 1.000 101.09536 21 GLU B O 1
ATOM 3529 N N . ALA B 1 27 ? 31.11251 -11.04789 103.30414 1.000 96.62246 22 ALA B N 1
ATOM 3530 C CA . ALA B 1 27 ? 31.20711 -10.89721 104.75190 1.000 91.64320 22 ALA B CA 1
ATOM 3531 C C . ALA B 1 27 ? 32.53787 -11.42443 105.27920 1.000 96.26005 22 ALA B C 1
ATOM 3532 O O . ALA B 1 27 ? 33.12832 -10.83372 106.19118 1.000 95.63277 22 ALA B O 1
ATOM 3534 N N . GLU B 1 28 ? 33.03530 -12.52793 104.71801 1.000 95.73708 23 GLU B N 1
ATOM 3535 C CA . GLU B 1 28 ? 34.33384 -13.03073 105.15292 1.000 99.39121 23 GLU B CA 1
ATOM 3536 C C . GLU B 1 28 ? 35.44793 -12.05891 104.78876 1.000 99.66954 23 GLU B C 1
ATOM 3537 O O . GLU B 1 28 ? 36.42029 -11.91092 105.53990 1.000 98.18561 23 GLU B O 1
ATOM 3543 N N . ALA B 1 29 ? 35.32497 -11.38934 103.63740 1.000 94.88052 24 ALA B N 1
ATOM 3544 C CA . ALA B 1 29 ? 36.31200 -10.38591 103.25259 1.000 92.87569 24 ALA B CA 1
ATOM 3545 C C . ALA B 1 29 ? 36.27853 -9.18776 104.19182 1.000 95.57430 24 ALA B C 1
ATOM 3546 O O . ALA B 1 29 ? 37.33053 -8.67511 104.59635 1.000 95.28580 24 ALA B O 1
ATOM 3548 N N . ALA B 1 30 ? 35.08050 -8.73360 104.56078 1.000 90.11537 25 ALA B N 1
ATOM 3549 C CA . ALA B 1 30 ? 34.98318 -7.53732 105.38703 1.000 90.22289 25 ALA B CA 1
ATOM 3550 C C . ALA B 1 30 ? 35.47372 -7.79741 106.80787 1.000 93.68959 25 ALA B C 1
ATOM 3551 O O . ALA B 1 30 ? 36.13446 -6.93935 107.40490 1.000 97.10516 25 ALA B O 1
ATOM 3553 N N . SER B 1 31 ? 35.16721 -8.96877 107.37092 1.000 92.14921 26 SER B N 1
ATOM 3554 C CA . SER B 1 31 ? 35.53319 -9.22590 108.76011 1.000 93.23646 26 SER B CA 1
ATOM 3555 C C . SER B 1 31 ? 36.96499 -9.72930 108.92163 1.000 94.14227 26 SER B C 1
ATOM 3556 O O . SER B 1 31 ? 37.51293 -9.63532 110.02313 1.000 97.51496 26 SER B O 1
ATOM 3559 N N . GLY B 1 32 ? 37.58144 -10.26297 107.86893 1.000 90.86732 27 GLY B N 1
ATOM 3560 C CA . GLY B 1 32 ? 38.98292 -10.63452 107.95758 1.000 95.02065 27 GLY B CA 1
ATOM 3561 C C . GLY B 1 32 ? 39.25515 -11.82960 108.86746 1.000 96.17380 27 GLY B C 1
ATOM 3562 O O . GLY B 1 32 ? 38.35468 -12.52174 109.34897 1.000 90.82569 27 GLY B O 1
ATOM 3563 N N . SER B 1 33 ? 40.54763 -12.04637 109.11053 1.000 95.77239 28 SER B N 1
ATOM 3564 C CA . SER B 1 33 ? 41.01646 -13.13897 109.95340 1.000 96.62752 28 SER B CA 1
ATOM 3565 C C . SER B 1 33 ? 42.31725 -12.72459 110.63071 1.000 97.70227 28 SER B C 1
ATOM 3566 O O . SER B 1 33 ? 42.81696 -11.61352 110.43429 1.000 98.66419 28 SER B O 1
ATOM 3569 N N . PHE B 1 34 ? 42.88477 -13.64743 111.41361 1.000 98.56197 29 PHE B N 1
ATOM 3570 C CA . PHE B 1 34 ? 44.14111 -13.35992 112.10112 1.000 93.98206 29 PHE B CA 1
ATOM 3571 C C . PHE B 1 34 ? 45.21869 -12.92014 111.12207 1.000 94.77597 29 PHE B C 1
ATOM 3572 O O . PHE B 1 34 ? 46.05901 -12.07511 111.45061 1.000 95.26824 29 PHE B O 1
ATOM 3580 N N . GLY B 1 35 ? 45.23299 -13.50737 109.92574 1.000 91.56309 30 GLY B N 1
ATOM 3581 C CA . GLY B 1 35 ? 46.25323 -13.17475 108.95064 1.000 88.61716 30 GLY B CA 1
ATOM 3582 C C . GLY B 1 35 ? 46.07380 -11.82281 108.29439 1.000 89.28712 30 GLY B C 1
ATOM 3583 O O . GLY B 1 35 ? 47.04661 -11.26501 107.77695 1.000 89.05399 30 GLY B O 1
ATOM 3584 N N . ARG B 1 36 ? 44.86065 -11.27615 108.30955 1.000 87.22304 31 ARG B N 1
ATOM 3585 C CA . ARG B 1 36 ? 44.61840 -9.98910 107.66377 1.000 84.05337 31 ARG B CA 1
ATOM 3586 C C . ARG B 1 36 ? 43.32576 -9.42217 108.21553 1.000 87.31642 31 ARG B C 1
ATOM 3587 O O . ARG B 1 36 ? 42.24932 -9.98060 107.98300 1.000 87.99370 31 ARG B O 1
ATOM 3595 N N . LEU B 1 37 ? 43.43580 -8.30114 108.91645 1.000 89.77923 32 LEU B N 1
ATOM 3596 C CA . LEU B 1 37 ? 42.31796 -7.68965 109.60486 1.000 86.80751 32 LEU B CA 1
ATOM 3597 C C . LEU B 1 37 ? 42.33080 -6.19005 109.34435 1.000 87.79951 32 LEU B C 1
ATOM 3598 O O . LEU B 1 37 ? 43.33665 -5.62516 108.90686 1.000 88.34518 32 LEU B O 1
ATOM 3603 N N . HIS B 1 38 ? 41.19938 -5.54466 109.62063 1.000 85.85735 33 HIS B N 1
ATOM 3604 C CA . HIS B 1 38 ? 41.05683 -4.11045 109.40421 1.000 82.53231 33 HIS B CA 1
ATOM 3605 C C . HIS B 1 38 ? 40.33364 -3.49872 110.58849 1.000 83.22729 33 HIS B C 1
ATOM 3606 O O . HIS B 1 38 ? 39.30161 -4.01890 111.02315 1.000 88.70499 33 HIS B O 1
ATOM 3613 N N . CYS B 1 39 ? 40.85463 -2.38102 111.08098 1.000 81.80382 34 CYS B N 1
ATOM 3614 C CA . CYS B 1 39 ? 40.28305 -1.72080 112.24613 1.000 83.37232 34 CYS B CA 1
ATOM 3615 C C . CYS B 1 39 ? 40.88970 -0.33079 112.36839 1.000 82.06193 34 CYS B C 1
ATOM 3616 O O . CYS B 1 39 ? 41.89451 -0.00818 111.72857 1.000 80.97053 34 CYS B O 1
ATOM 3619 N N . GLN B 1 40 ? 40.25250 0.49339 113.19757 1.000 79.08120 35 GLN B N 1
ATOM 3620 C CA . GLN B 1 40 ? 40.81397 1.77762 113.58615 1.000 73.15541 35 GLN B CA 1
ATOM 3621 C C . GLN B 1 40 ? 41.74866 1.63140 114.77896 1.000 81.31099 35 GLN B C 1
ATOM 3622 O O . GLN B 1 40 ? 42.80269 2.27729 114.82768 1.000 84.98007 35 GLN B O 1
ATOM 3628 N N . VAL B 1 41 ? 41.37943 0.77405 115.73047 1.000 85.41042 36 VAL B N 1
ATOM 3629 C CA . VAL B 1 41 ? 42.17736 0.47085 116.91148 1.000 80.63499 36 VAL B CA 1
ATOM 3630 C C . VAL B 1 41 ? 42.27050 -1.04397 117.05022 1.000 84.04695 36 VAL B C 1
ATOM 3631 O O . VAL B 1 41 ? 41.24848 -1.73773 117.02449 1.000 89.93531 36 VAL B O 1
ATOM 3635 N N . LEU B 1 42 ? 43.48562 -1.55153 117.21803 1.000 84.33313 37 LEU B N 1
ATOM 3636 C CA . LEU B 1 42 ? 43.72283 -2.96656 117.46337 1.000 83.87196 37 LEU B CA 1
ATOM 3637 C C . LEU B 1 42 ? 44.01361 -3.18589 118.94239 1.000 85.71028 37 LEU B C 1
ATOM 3638 O O . LEU B 1 42 ? 44.77330 -2.42698 119.55040 1.000 88.66328 37 LEU B O 1
ATOM 3643 N N . ARG B 1 43 ? 43.40371 -4.21530 119.52601 1.000 88.73783 38 ARG B N 1
ATOM 3644 C CA . ARG B 1 43 ? 43.73290 -4.64340 120.88135 1.000 86.46755 38 ARG B CA 1
ATOM 3645 C C . ARG B 1 43 ? 44.34388 -6.03536 120.84245 1.000 86.95361 38 ARG B C 1
ATOM 3646 O O . ARG B 1 43 ? 43.76339 -6.95353 120.25497 1.000 90.67563 38 ARG B O 1
ATOM 3654 N N . LEU B 1 44 ? 45.51099 -6.18280 121.46396 1.000 82.91074 39 LEU B N 1
ATOM 3655 C CA . LEU B 1 44 ? 46.17430 -7.46965 121.62762 1.000 90.11700 39 LEU B CA 1
ATOM 3656 C C . LEU B 1 44 ? 46.17206 -7.85336 123.10133 1.000 95.17591 39 LEU B C 1
ATOM 3657 O O . LEU B 1 44 ? 46.61755 -7.07107 123.94831 1.000 93.32904 39 LEU B O 1
ATOM 3662 N N . ILE B 1 45 ? 45.65499 -9.04173 123.40653 1.000 99.70519 40 ILE B N 1
ATOM 3663 C CA . ILE B 1 45 ? 45.74206 -9.63156 124.73979 1.000 102.57342 40 ILE B CA 1
ATOM 3664 C C . ILE B 1 45 ? 46.59923 -10.88456 124.61614 1.000 100.74696 40 ILE B C 1
ATOM 3665 O O . ILE B 1 45 ? 46.14788 -11.89840 124.06839 1.000 102.88431 40 ILE B O 1
ATOM 3670 N N . THR B 1 46 ? 47.83074 -10.82844 125.12327 1.000 100.37240 41 THR B N 1
ATOM 3671 C CA . THR B 1 46 ? 48.80082 -11.89262 124.90340 1.000 108.29981 41 THR B CA 1
ATOM 3672 C C . THR B 1 46 ? 49.29434 -12.47913 126.22119 1.000 109.70876 41 THR B C 1
ATOM 3673 O O . THR B 1 46 ? 49.19206 -11.86292 127.28691 1.000 108.85705 41 THR B O 1
ATOM 3677 N N . ASN B 1 47 ? 49.83689 -13.69255 126.11886 1.000 112.75068 42 ASN B N 1
ATOM 3678 C CA . ASN B 1 47 ? 50.45021 -14.41043 127.22893 1.000 114.50108 42 ASN B CA 1
ATOM 3679 C C . ASN B 1 47 ? 51.94593 -14.50884 126.96464 1.000 115.92394 42 ASN B C 1
ATOM 3680 O O . ASN B 1 47 ? 52.36356 -15.02528 125.92171 1.000 114.88916 42 ASN B O 1
ATOM 3685 N N . VAL B 1 48 ? 52.74301 -14.00776 127.90706 1.000 118.89160 43 VAL B N 1
ATOM 3686 C CA . VAL B 1 48 ? 54.19376 -14.00767 127.76267 1.000 124.12802 43 VAL B CA 1
ATOM 3687 C C . VAL B 1 48 ? 54.72983 -15.42038 127.95580 1.000 125.06724 43 VAL B C 1
ATOM 3688 O O . VAL B 1 48 ? 54.39026 -16.10514 128.93139 1.000 122.91024 43 VAL B O 1
ATOM 3692 N N . GLU B 1 49 ? 55.57714 -15.85979 127.02790 1.000 125.03209 44 GLU B N 1
ATOM 3693 C CA . GLU B 1 49 ? 56.14476 -17.20271 127.05979 1.000 129.42648 44 GLU B CA 1
ATOM 3694 C C . GLU B 1 49 ? 57.54607 -17.15501 126.45721 1.000 132.83744 44 GLU B C 1
ATOM 3695 O O . GLU B 1 49 ? 58.06966 -16.08318 126.13441 1.000 126.75428 44 GLU B O 1
ATOM 3701 N N . GLY B 1 50 ? 58.15389 -18.33305 126.31467 1.000 139.20963 45 GLY B N 1
ATOM 3702 C CA . GLY B 1 50 ? 59.48281 -18.48558 125.75093 1.000 134.78375 45 GLY B CA 1
ATOM 3703 C C . GLY B 1 50 ? 60.57072 -18.56357 126.80132 1.000 136.30597 45 GLY B C 1
ATOM 3704 O O . GLY B 1 50 ? 61.52440 -19.33577 126.66475 1.000 141.50092 45 GLY B O 1
ATOM 3705 N N . GLY B 1 51 ? 60.39362 -17.83997 127.88605 1.000 127.64447 46 GLY B N 1
ATOM 3706 C CA . GLY B 1 51 ? 61.34751 -17.85391 128.97549 1.000 126.82804 46 GLY B CA 1
ATOM 3707 C C . GLY B 1 51 ? 60.71299 -17.22730 130.18561 1.000 129.85063 46 GLY B C 1
ATOM 3708 O O . GLY B 1 51 ? 59.49637 -17.30125 130.37425 1.000 121.69828 46 GLY B O 1
ATOM 3709 N N . SER B 1 52 ? 61.54526 -16.61636 131.02208 1.000 130.26746 47 SER B N 1
ATOM 3710 C CA . SER B 1 52 ? 61.09804 -15.96682 132.24317 1.000 129.80173 47 SER B CA 1
ATOM 3711 C C . SER B 1 52 ? 61.64185 -14.54566 132.28457 1.000 132.56111 47 SER B C 1
ATOM 3712 O O . SER B 1 52 ? 62.54169 -14.17321 131.52364 1.000 129.12193 47 SER B O 1
ATOM 3715 N N . LEU B 1 53 ? 61.08319 -13.74844 133.19372 1.000 129.41107 48 LEU B N 1
ATOM 3716 C CA . LEU B 1 53 ? 61.46715 -12.34582 133.34318 1.000 124.52698 48 LEU B CA 1
ATOM 3717 C C . LEU B 1 53 ? 61.55170 -12.04960 134.83747 1.000 126.29629 48 LEU B C 1
ATOM 3718 O O . LEU B 1 53 ? 60.52871 -11.85117 135.50091 1.000 125.66721 48 LEU B O 1
ATOM 3723 N N . GLU B 1 54 ? 62.77694 -12.03021 135.35666 1.000 125.47891 49 GLU B N 1
ATOM 3724 C CA . GLU B 1 54 ? 63.00962 -11.80053 136.77416 1.000 123.00707 49 GLU B CA 1
ATOM 3725 C C . GLU B 1 54 ? 62.62187 -10.37703 137.15726 1.000 119.48862 49 GLU B C 1
ATOM 3726 O O . GLU B 1 54 ? 62.64507 -9.46152 136.33194 1.000 120.65384 49 GLU B O 1
ATOM 3732 N N . ALA B 1 55 ? 62.25799 -10.19210 138.42389 1.000 117.26658 50 ALA B N 1
ATOM 3733 C CA . ALA B 1 55 ? 61.94822 -8.85276 138.90780 1.000 115.86164 50 ALA B CA 1
ATOM 3734 C C . ALA B 1 55 ? 63.18324 -7.96441 138.80099 1.000 116.07631 50 ALA B C 1
ATOM 3735 O O . ALA B 1 55 ? 64.26972 -8.33327 139.25589 1.000 119.01660 50 ALA B O 1
ATOM 3737 N N . GLY B 1 56 ? 63.01387 -6.78444 138.20487 1.000 116.51562 51 GLY B N 1
ATOM 3738 C CA . GLY B 1 56 ? 64.12384 -5.89019 137.94893 1.000 112.02818 51 GLY B CA 1
ATOM 3739 C C . GLY B 1 56 ? 64.82880 -6.10701 136.62663 1.000 111.91914 51 GLY B C 1
ATOM 3740 O O . GLY B 1 56 ? 65.84874 -5.45275 136.37134 1.000 115.01330 51 GLY B O 1
ATOM 3741 N N . ARG B 1 57 ? 64.33149 -7.00692 135.78653 1.000 110.16824 52 ARG B N 1
ATOM 3742 C CA . ARG B 1 57 ? 64.91227 -7.27116 134.48031 1.000 114.08108 52 ARG B CA 1
ATOM 3743 C C . ARG B 1 57 ? 64.15530 -6.51853 133.39349 1.000 113.07801 52 ARG B C 1
ATOM 3744 O O . ARG B 1 57 ? 63.05628 -5.99208 133.60011 1.000 107.14466 52 ARG B O 1
ATOM 3752 N N . LEU B 1 58 ? 64.76275 -6.49512 132.20997 1.000 106.23181 53 LEU B N 1
ATOM 3753 C CA . LEU B 1 58 ? 64.17108 -5.88596 131.02910 1.000 107.25172 53 LEU B CA 1
ATOM 3754 C C . LEU B 1 58 ? 64.39679 -6.83545 129.86882 1.000 108.47740 53 LEU B C 1
ATOM 3755 O O . LEU B 1 58 ? 65.52992 -7.26610 129.63226 1.000 106.44887 53 LEU B O 1
ATOM 3760 N N . ARG B 1 59 ? 63.33256 -7.14787 129.13850 1.000 102.94901 54 ARG B N 1
ATOM 3761 C CA . ARG B 1 59 ? 63.46917 -7.96346 127.94536 1.000 105.31730 54 ARG B CA 1
ATOM 3762 C C . ARG B 1 59 ? 62.50888 -7.45923 126.87985 1.000 98.20595 54 ARG B C 1
ATOM 3763 O O . ARG B 1 59 ? 61.49399 -6.82660 127.17745 1.000 98.43707 54 ARG B O 1
ATOM 3771 N N . LEU B 1 60 ? 62.84774 -7.73526 125.62628 1.000 99.81452 55 LEU B N 1
ATOM 3772 C CA . LEU B 1 60 ? 61.96580 -7.38979 124.52410 1.000 98.85146 55 LEU B CA 1
ATOM 3773 C C . LEU B 1 60 ? 60.82314 -8.39155 124.44391 1.000 98.14514 55 LEU B C 1
ATOM 3774 O O . LEU B 1 60 ? 61.00972 -9.59066 124.67161 1.000 98.56926 55 LEU B O 1
ATOM 3779 N N . LEU B 1 61 ? 59.63247 -7.89125 124.13073 1.000 96.00050 56 LEU B N 1
ATOM 3780 C CA . LEU B 1 61 ? 58.45121 -8.72522 123.95556 1.000 94.17206 56 LEU B CA 1
ATOM 3781 C C . LEU B 1 61 ? 57.99515 -8.61303 122.51037 1.000 91.34793 56 LEU B C 1
ATOM 3782 O O . LEU B 1 61 ? 57.61034 -7.52961 122.06003 1.000 90.72267 56 LEU B O 1
ATOM 3787 N N . ASP B 1 62 ? 58.05107 -9.72834 121.78936 1.000 95.99143 57 ASP B N 1
ATOM 3788 C CA . ASP B 1 62 ? 57.61169 -9.79889 120.39941 1.000 89.91360 57 ASP B CA 1
ATOM 3789 C C . ASP B 1 62 ? 56.12142 -10.10828 120.40072 1.000 90.35325 57 ASP B C 1
ATOM 3790 O O . ASP B 1 62 ? 55.72090 -11.23630 120.69391 1.000 98.68755 57 ASP B O 1
ATOM 3795 N N . LEU B 1 63 ? 55.29540 -9.09945 120.10551 1.000 89.24760 58 LEU B N 1
ATOM 3796 C CA . LEU B 1 63 ? 53.85464 -9.31635 120.04240 1.000 86.13909 58 LEU B CA 1
ATOM 3797 C C . LEU B 1 63 ? 53.44017 -10.13125 118.82668 1.000 90.57714 58 LEU B C 1
ATOM 3798 O O . LEU B 1 63 ? 52.26295 -10.49221 118.71893 1.000 91.31078 58 LEU B O 1
ATOM 3803 N N . ARG B 1 64 ? 54.37136 -10.42416 117.91627 1.000 91.53349 59 ARG B N 1
ATOM 3804 C CA . ARG B 1 64 ? 54.11469 -11.30936 116.77993 1.000 96.59957 59 ARG B CA 1
ATOM 3805 C C . ARG B 1 64 ? 52.97133 -10.78328 115.91468 1.000 94.00816 59 ARG B C 1
ATOM 3806 O O . ARG B 1 64 ? 52.11898 -11.54388 115.45016 1.000 95.61238 59 ARG B O 1
ATOM 3814 N N . THR B 1 65 ? 52.95944 -9.46885 115.68828 1.000 92.10511 60 THR B N 1
ATOM 3815 C CA . THR B 1 65 ? 51.88232 -8.80642 114.96466 1.000 92.53235 60 THR B CA 1
ATOM 3816 C C . THR B 1 65 ? 52.45241 -7.70184 114.08099 1.000 92.44108 60 THR B C 1
ATOM 3817 O O . THR B 1 65 ? 53.37384 -6.98534 114.48587 1.000 93.58507 60 THR B O 1
ATOM 3821 N N . ASN B 1 66 ? 51.90919 -7.57711 112.86941 1.000 87.63335 61 ASN B N 1
ATOM 3822 C CA . ASN B 1 66 ? 52.33505 -6.57235 111.90302 1.000 85.20726 61 ASN B CA 1
ATOM 3823 C C . ASN B 1 66 ? 51.21747 -5.57030 111.66181 1.000 85.69850 61 ASN B C 1
ATOM 3824 O O . ASN B 1 66 ? 50.03923 -5.93741 111.61551 1.000 90.19582 61 ASN B O 1
ATOM 3829 N N . ILE B 1 67 ? 51.59427 -4.30427 111.51342 1.000 84.00581 62 ILE B N 1
ATOM 3830 C CA . ILE B 1 67 ? 50.65712 -3.21733 111.26119 1.000 81.84857 62 ILE B CA 1
ATOM 3831 C C . ILE B 1 67 ? 51.01321 -2.58894 109.92157 1.000 81.69850 62 ILE B C 1
ATOM 3832 O O . ILE B 1 67 ? 52.19403 -2.36675 109.63311 1.000 84.49271 62 ILE B O 1
ATOM 3837 N N . GLU B 1 68 ? 49.99853 -2.32744 109.09750 1.000 83.42976 63 GLU B N 1
ATOM 3838 C CA . GLU B 1 68 ? 50.17275 -1.68491 107.80145 1.000 72.37505 63 GLU B CA 1
ATOM 3839 C C . GLU B 1 68 ? 49.16201 -0.56088 107.63081 1.000 75.67251 63 GLU B C 1
ATOM 3840 O O . GLU B 1 68 ? 48.02341 -0.65975 108.09726 1.000 73.87002 63 GLU B O 1
ATOM 3846 N N . VAL B 1 69 ? 49.58971 0.50797 106.95388 1.000 74.26306 64 VAL B N 1
ATOM 3847 C CA . VAL B 1 69 ? 48.71988 1.60117 106.53415 1.000 70.09288 64 VAL B CA 1
ATOM 3848 C C . VAL B 1 69 ? 49.11407 1.97641 105.11309 1.000 69.84617 64 VAL B C 1
ATOM 3849 O O . VAL B 1 69 ? 50.18336 1.61189 104.62426 1.000 75.65063 64 VAL B O 1
ATOM 3853 N N . SER B 1 70 ? 48.23047 2.68461 104.43082 1.000 73.13635 65 SER B N 1
ATOM 3854 C CA . SER B 1 70 ? 48.46825 2.95434 103.01951 1.000 73.58472 65 SER B CA 1
ATOM 3855 C C . SER B 1 70 ? 49.14946 4.29125 102.77158 1.000 74.41283 65 SER B C 1
ATOM 3856 O O . SER B 1 70 ? 49.43875 4.61686 101.61681 1.000 80.76372 65 SER B O 1
ATOM 3859 N N . ARG B 1 71 ? 49.42845 5.05847 103.82225 1.000 78.89384 66 ARG B N 1
ATOM 3860 C CA . ARG B 1 71 ? 49.97843 6.40238 103.72272 1.000 78.55354 66 ARG B CA 1
ATOM 3861 C C . ARG B 1 71 ? 50.83095 6.59196 104.96943 1.000 78.29557 66 ARG B C 1
ATOM 3862 O O . ARG B 1 71 ? 50.43525 6.12673 106.05037 1.000 75.67947 66 ARG B O 1
ATOM 3870 N N . PRO B 1 72 ? 52.00549 7.21034 104.85894 1.000 81.47204 67 PRO B N 1
ATOM 3871 C CA . PRO B 1 72 ? 52.88132 7.32661 106.03194 1.000 74.58041 67 PRO B CA 1
ATOM 3872 C C . PRO B 1 72 ? 52.13725 7.93872 107.20669 1.000 75.43751 67 PRO B C 1
ATOM 3873 O O . PRO B 1 72 ? 51.47610 8.97144 107.07464 1.000 78.24305 67 PRO B O 1
ATOM 3877 N N . SER B 1 73 ? 52.24767 7.28639 108.36639 1.000 74.52596 68 SER B N 1
ATOM 3878 C CA . SER B 1 73 ? 51.48655 7.64397 109.55584 1.000 67.55869 68 SER B CA 1
ATOM 3879 C C . SER B 1 73 ? 52.35796 7.42277 110.78649 1.000 73.43309 68 SER B C 1
ATOM 3880 O O . SER B 1 73 ? 53.48429 6.91946 110.69625 1.000 74.85414 68 SER B O 1
ATOM 3883 N N . VAL B 1 74 ? 51.82889 7.78439 111.95221 1.000 70.64791 69 VAL B N 1
ATOM 3884 C CA . VAL B 1 74 ? 52.48869 7.51054 113.22303 1.000 72.65395 69 VAL B CA 1
ATOM 3885 C C . VAL B 1 74 ? 51.84433 6.25048 113.78586 1.000 71.23603 69 VAL B C 1
ATOM 3886 O O . VAL B 1 74 ? 50.72239 6.28517 114.30126 1.000 71.60579 69 VAL B O 1
ATOM 3890 N N . LEU B 1 75 ? 52.55475 5.13075 113.66823 1.000 70.06528 70 LEU B N 1
ATOM 3891 C CA . LEU B 1 75 ? 52.07993 3.83825 114.14664 1.000 67.32986 70 LEU B CA 1
ATOM 3892 C C . LEU B 1 75 ? 52.48530 3.68714 115.60974 1.000 72.52323 70 LEU B C 1
ATOM 3893 O O . LEU B 1 75 ? 53.67547 3.55437 115.92055 1.000 69.55267 70 LEU B O 1
ATOM 3898 N N . CYS B 1 76 ? 51.49627 3.67548 116.50084 1.000 69.72456 71 CYS B N 1
ATOM 3899 C CA . CYS B 1 76 ? 51.71428 3.63397 117.93918 1.000 71.67726 71 CYS B CA 1
ATOM 3900 C C . CYS B 1 76 ? 51.22463 2.32355 118.53799 1.000 74.64078 71 CYS B C 1
ATOM 3901 O O . CYS B 1 76 ? 50.24093 1.73424 118.07943 1.000 76.83331 71 CYS B O 1
ATOM 3904 N N . CYS B 1 77 ? 51.89170 1.90929 119.61191 1.000 74.48399 72 CYS B N 1
ATOM 3905 C CA . CYS B 1 77 ? 51.51395 0.71558 120.36468 1.000 79.61425 72 CYS B CA 1
ATOM 3906 C C . CYS B 1 77 ? 51.75143 1.01590 121.84472 1.000 80.16610 72 CYS B C 1
ATOM 3907 O O . CYS B 1 77 ? 52.89846 1.03691 122.30298 1.000 74.82202 72 CYS B O 1
ATOM 3910 N N . PHE B 1 78 ? 50.67232 1.27259 122.58275 1.000 75.31458 73 PHE B N 1
ATOM 3911 C CA . PHE B 1 78 ? 50.75311 1.62000 123.99506 1.000 77.32589 73 PHE B CA 1
ATOM 3912 C C . PHE B 1 78 ? 50.11836 0.53950 124.86647 1.000 79.42301 73 PHE B C 1
ATOM 3913 O O . PHE B 1 78 ? 49.19777 -0.16680 124.44686 1.000 87.25798 73 PHE B O 1
ATOM 3921 N N . GLN B 1 79 ? 50.61434 0.41758 126.09216 1.000 78.54711 74 GLN B N 1
ATOM 3922 C CA . GLN B 1 79 ? 49.91790 -0.39075 127.08010 1.000 81.79531 74 GLN B CA 1
ATOM 3923 C C . GLN B 1 79 ? 48.52192 0.18524 127.31170 1.000 85.10261 74 GLN B C 1
ATOM 3924 O O . GLN B 1 79 ? 48.32232 1.40506 127.28456 1.000 82.80884 74 GLN B O 1
ATOM 3930 N N . GLU B 1 80 ? 47.54765 -0.69572 127.53141 1.000 80.46147 75 GLU B N 1
ATOM 3931 C CA . GLU B 1 80 ? 46.15922 -0.27857 127.68414 1.000 83.65992 75 GLU B CA 1
ATOM 3932 C C . GLU B 1 80 ? 45.83585 0.04415 129.13871 1.000 88.69618 75 GLU B C 1
ATOM 3933 O O . GLU B 1 80 ? 46.22407 -0.69600 130.05009 1.000 87.63024 75 GLU B O 1
ATOM 3939 N N . ASN B 1 81 ? 45.15324 1.16817 129.34900 1.000 86.65345 76 ASN B N 1
ATOM 3940 C CA . ASN B 1 81 ? 44.43523 1.43105 130.58905 1.000 80.58894 76 ASN B CA 1
ATOM 3941 C C . ASN B 1 81 ? 42.99247 0.99733 130.38439 1.000 87.85170 76 ASN B C 1
ATOM 3942 O O . ASN B 1 81 ? 42.28344 1.57067 129.54960 1.000 91.51093 76 ASN B O 1
ATOM 3947 N N . LYS B 1 82 ? 42.55084 0.00693 131.15580 1.000 91.76873 77 LYS B N 1
ATOM 3948 C CA . LYS B 1 82 ? 41.23573 -0.57651 130.93426 1.000 87.88216 77 LYS B CA 1
ATOM 3949 C C . LYS B 1 82 ? 40.10429 0.23900 131.54823 1.000 91.48270 77 LYS B C 1
ATOM 3950 O O . LYS B 1 82 ? 38.94187 0.01253 131.19254 1.000 93.69805 77 LYS B O 1
ATOM 3956 N N . SER B 1 83 ? 40.40696 1.19398 132.42302 1.000 88.28388 78 SER B N 1
ATOM 3957 C CA . SER B 1 83 ? 39.38915 2.00714 133.07272 1.000 93.97710 78 SER B CA 1
ATOM 3958 C C . SER B 1 83 ? 39.81329 3.46742 133.06890 1.000 92.80624 78 SER B C 1
ATOM 3959 O O . SER B 1 83 ? 41.00491 3.77239 133.20085 1.000 97.71356 78 SER B O 1
ATOM 3962 N N . PRO B 1 84 ? 38.85946 4.39185 132.94329 1.000 91.12319 79 PRO B N 1
ATOM 3963 C CA . PRO B 1 84 ? 39.21586 5.82025 132.98613 1.000 92.71858 79 PRO B CA 1
ATOM 3964 C C . PRO B 1 84 ? 39.79551 6.25420 134.31266 1.000 98.77179 79 PRO B C 1
ATOM 3965 O O . PRO B 1 84 ? 40.42214 7.31792 134.38035 1.000 103.04104 79 PRO B O 1
ATOM 3969 N N . HIS B 1 85 ? 39.59354 5.48066 135.37263 1.000 104.11470 80 HIS B N 1
ATOM 3970 C CA . HIS B 1 85 ? 40.11065 5.81533 136.69071 1.000 103.65002 80 HIS B CA 1
ATOM 3971 C C . HIS B 1 85 ? 41.50818 5.26412 136.93722 1.000 100.77843 80 HIS B C 1
ATOM 3972 O O . HIS B 1 85 ? 42.06281 5.48961 138.01719 1.000 105.63169 80 HIS B O 1
ATOM 3979 N N . ASP B 1 86 ? 42.09270 4.55832 135.97266 1.000 96.28415 81 ASP B N 1
ATOM 3980 C CA . ASP B 1 86 ? 43.43534 4.02437 136.15441 1.000 95.16723 81 ASP B CA 1
ATOM 3981 C C . ASP B 1 86 ? 44.46554 5.14639 136.12992 1.000 95.48146 81 ASP B C 1
ATOM 3982 O O . ASP B 1 86 ? 44.28409 6.17247 135.46989 1.000 96.75681 81 ASP B O 1
ATOM 3987 N N . THR B 1 87 ? 45.54883 4.95482 136.87178 1.000 91.98893 82 THR B N 1
ATOM 3988 C CA . THR B 1 87 ? 46.65460 5.89513 136.80211 1.000 95.72586 82 THR B CA 1
ATOM 3989 C C . THR B 1 87 ? 47.62397 5.49023 135.69241 1.000 96.39221 82 THR B C 1
ATOM 3990 O O . THR B 1 87 ? 47.55420 4.39324 135.13240 1.000 95.50892 82 THR B O 1
ATOM 3994 N N . VAL B 1 88 ? 48.55187 6.39069 135.38732 1.000 94.57492 83 VAL B N 1
ATOM 3995 C CA . VAL B 1 88 ? 49.64185 6.08931 134.47432 1.000 91.34461 83 VAL B CA 1
ATOM 3996 C C . VAL B 1 88 ? 50.90604 5.69789 135.23691 1.000 94.61901 83 VAL B C 1
ATOM 3997 O O . VAL B 1 88 ? 52.00944 5.81122 134.70460 1.000 93.93069 83 VAL B O 1
ATOM 4001 N N . ASP B 1 89 ? 50.75740 5.24594 136.48015 1.000 94.03642 84 ASP B N 1
ATOM 4002 C CA . ASP B 1 89 ? 51.89071 4.76815 137.25334 1.000 96.04908 84 ASP B CA 1
ATOM 4003 C C . ASP B 1 89 ? 52.43849 3.48831 136.64252 1.000 91.19407 84 ASP B C 1
ATOM 4004 O O . ASP B 1 89 ? 51.70724 2.70121 136.03291 1.000 88.48723 84 ASP B O 1
ATOM 4009 N N . LEU B 1 90 ? 53.73630 3.27088 136.83661 1.000 86.78997 85 LEU B N 1
ATOM 4010 C CA . LEU B 1 90 ? 54.35361 2.04635 136.35298 1.000 88.89299 85 LEU B CA 1
ATOM 4011 C C . LEU B 1 90 ? 53.61979 0.84082 136.92358 1.000 89.28626 85 LEU B C 1
ATOM 4012 O O . LEU B 1 90 ? 53.16513 0.85792 138.06952 1.000 95.63716 85 LEU B O 1
ATOM 4017 N N . THR B 1 91 ? 53.50605 -0.21234 136.12382 1.000 90.84615 86 THR B N 1
ATOM 4018 C CA . THR B 1 91 ? 52.89631 -1.45177 136.57675 1.000 91.69173 86 THR B CA 1
ATOM 4019 C C . THR B 1 91 ? 53.96143 -2.52415 136.75568 1.000 95.45654 86 THR B C 1
ATOM 4020 O O . THR B 1 91 ? 55.09849 -2.39147 136.29331 1.000 91.31348 86 THR B O 1
ATOM 4024 N N . ASP B 1 92 ? 53.57850 -3.59262 137.45472 1.000 101.99882 87 ASP B N 1
ATOM 4025 C CA . ASP B 1 92 ? 54.52558 -4.66714 137.73073 1.000 106.28361 87 ASP B CA 1
ATOM 4026 C C . ASP B 1 92 ? 55.09543 -5.23044 136.43529 1.000 100.57598 87 ASP B C 1
ATOM 4027 O O . ASP B 1 92 ? 56.31277 -5.39546 136.29507 1.000 104.78345 87 ASP B O 1
ATOM 4032 N N . LEU B 1 93 ? 54.22789 -5.53252 135.47794 1.000 97.16877 88 LEU B N 1
ATOM 4033 C CA . LEU B 1 93 ? 54.63514 -5.82615 134.11097 1.000 99.63086 88 LEU B CA 1
ATOM 4034 C C . LEU B 1 93 ? 54.32712 -4.59298 133.27118 1.000 97.60075 88 LEU B C 1
ATOM 4035 O O . LEU B 1 93 ? 53.15856 -4.29553 132.99673 1.000 96.67580 88 LEU B O 1
ATOM 4040 N N . ASN B 1 94 ? 55.37361 -3.87739 132.87213 1.000 94.87612 89 ASN B N 1
ATOM 4041 C CA . ASN B 1 94 ? 55.24939 -2.58033 132.22242 1.000 92.49266 89 ASN B CA 1
ATOM 4042 C C . ASN B 1 94 ? 55.72720 -2.68153 130.78058 1.000 89.51024 89 ASN B C 1
ATOM 4043 O O . ASN B 1 94 ? 56.82536 -3.18718 130.51908 1.000 86.58112 89 ASN B O 1
ATOM 4048 N N . ILE B 1 95 ? 54.90673 -2.19561 129.85285 1.000 88.46206 90 ILE B N 1
ATOM 4049 C CA . ILE B 1 95 ? 55.23841 -2.16758 128.43118 1.000 83.93606 90 ILE B CA 1
ATOM 4050 C C . ILE B 1 95 ? 55.53385 -0.72380 128.05043 1.000 77.59932 90 ILE B C 1
ATOM 4051 O O . ILE B 1 95 ? 54.66974 0.15106 128.19172 1.000 82.89773 90 ILE B O 1
ATOM 4056 N N . LYS B 1 96 ? 56.74529 -0.47664 127.55466 1.000 76.23330 91 LYS B N 1
ATOM 4057 C CA . LYS B 1 96 ? 57.11725 0.86464 127.12297 1.000 77.04407 91 LYS B CA 1
ATOM 4058 C C . LYS B 1 96 ? 56.44133 1.18785 125.79748 1.000 78.12138 91 LYS B C 1
ATOM 4059 O O . LYS B 1 96 ? 56.42652 0.35854 124.88358 1.000 82.18113 91 LYS B O 1
ATOM 4065 N N . GLY B 1 97 ? 55.87608 2.39071 125.69402 1.000 77.49097 92 GLY B N 1
ATOM 4066 C CA . GLY B 1 97 ? 55.18964 2.76999 124.47100 1.000 75.69481 92 GLY B CA 1
ATOM 4067 C C . GLY B 1 97 ? 56.11345 2.73648 123.26787 1.000 75.88916 92 GLY B C 1
ATOM 4068 O O . GLY B 1 97 ? 57.31571 2.98664 123.36948 1.000 79.87619 92 GLY B O 1
ATOM 4069 N N . ARG B 1 98 ? 55.53747 2.42775 122.10675 1.000 74.06376 93 ARG B N 1
ATOM 4070 C CA . ARG B 1 98 ? 56.29788 2.30143 120.86880 1.000 74.63059 93 ARG B CA 1
ATOM 4071 C C . ARG B 1 98 ? 55.68140 3.18275 119.79511 1.000 71.09962 93 ARG B C 1
ATOM 4072 O O . ARG B 1 98 ? 54.48084 3.09089 119.52671 1.000 69.00421 93 ARG B O 1
ATOM 4080 N N . CYS B 1 99 ? 56.50593 4.02840 119.18060 1.000 71.06808 94 CYS B N 1
ATOM 4081 C CA . CYS B 1 99 ? 56.06176 4.94528 118.13737 1.000 67.29601 94 CYS B CA 1
ATOM 4082 C C . CYS B 1 99 ? 56.95257 4.77436 116.92111 1.000 61.94836 94 CYS B C 1
ATOM 4083 O O . CYS B 1 99 ? 58.16936 4.96572 117.00625 1.000 66.67541 94 CYS B O 1
ATOM 4086 N N . VAL B 1 100 ? 56.35051 4.42794 115.79146 1.000 66.31268 95 VAL B N 1
ATOM 4087 C CA . VAL B 1 100 ? 57.07176 4.30063 114.53412 1.000 67.10644 95 VAL B CA 1
ATOM 4088 C C . VAL B 1 100 ? 56.34833 5.13055 113.49260 1.000 68.88135 95 VAL B C 1
ATOM 4089 O O . VAL B 1 100 ? 55.11525 5.08910 113.40678 1.000 76.59599 95 VAL B O 1
ATOM 4093 N N . VAL B 1 101 ? 57.10845 5.89171 112.71538 1.000 66.83031 96 VAL B N 1
ATOM 4094 C CA . VAL B 1 101 ? 56.56401 6.71692 111.64601 1.000 68.99287 96 VAL B CA 1
ATOM 4095 C C . VAL B 1 101 ? 56.88782 6.03178 110.32769 1.000 73.73765 96 VAL B C 1
ATOM 4096 O O . VAL B 1 101 ? 58.06176 5.78468 110.01936 1.000 75.83938 96 VAL B O 1
ATOM 4100 N N . GLY B 1 102 ? 55.84922 5.70488 109.56659 1.000 70.26355 97 GLY B N 1
ATOM 4101 C CA . GLY B 1 102 ? 56.01580 4.95879 108.33170 1.000 65.79289 97 GLY B CA 1
ATOM 4102 C C . GLY B 1 102 ? 54.69965 4.31619 107.92158 1.000 71.73436 97 GLY B C 1
ATOM 4103 O O . GLY B 1 102 ? 53.62236 4.77945 108.29857 1.000 70.61774 97 GLY B O 1
ATOM 4104 N N . GLU B 1 103 ? 54.81487 3.25361 107.12393 1.000 71.93029 98 GLU B N 1
ATOM 4105 C CA . GLU B 1 103 ? 53.64202 2.54561 106.63491 1.000 74.49417 98 GLU B CA 1
ATOM 4106 C C . GLU B 1 103 ? 53.49833 1.14300 107.20314 1.000 77.25309 98 GLU B C 1
ATOM 4107 O O . GLU B 1 103 ? 52.41441 0.56105 107.08901 1.000 81.37749 98 GLU B O 1
ATOM 4113 N N . GLN B 1 104 ? 54.53366 0.59472 107.83472 1.000 77.27450 99 GLN B N 1
ATOM 4114 C CA . GLN B 1 104 ? 54.41496 -0.71494 108.45698 1.000 78.35068 99 GLN B CA 1
ATOM 4115 C C . GLN B 1 104 ? 55.30999 -0.77157 109.68717 1.000 84.43386 99 GLN B C 1
ATOM 4116 O O . GLN B 1 104 ? 56.26741 -0.00318 109.82277 1.000 83.69629 99 GLN B O 1
ATOM 4122 N N . ASP B 1 105 ? 54.97976 -1.69438 110.58950 1.000 82.33332 100 ASP B N 1
ATOM 4123 C CA . ASP B 1 105 ? 55.76175 -1.89870 111.79966 1.000 81.19663 100 ASP B CA 1
ATOM 4124 C C . ASP B 1 105 ? 55.53203 -3.31789 112.30493 1.000 82.58312 100 ASP B C 1
ATOM 4125 O O . ASP B 1 105 ? 54.45931 -3.89758 112.10826 1.000 79.74341 100 ASP B O 1
ATOM 4130 N N . ARG B 1 106 ? 56.56428 -3.87330 112.93738 1.000 84.05209 101 ARG B N 1
ATOM 4131 C CA . ARG B 1 106 ? 56.48071 -5.13468 113.66460 1.000 86.46200 101 ARG B CA 1
ATOM 4132 C C . ARG B 1 106 ? 56.52592 -4.82570 115.15720 1.000 85.80345 101 ARG B C 1
ATOM 4133 O O . ARG B 1 106 ? 57.53484 -4.31166 115.65772 1.000 83.14290 101 ARG B O 1
ATOM 4141 N N . LEU B 1 107 ? 55.44205 -5.14100 115.86385 1.000 77.87204 102 LEU B N 1
ATOM 4142 C CA . LEU B 1 107 ? 55.27250 -4.70152 117.24949 1.000 81.00003 102 LEU B CA 1
ATOM 4143 C C . LEU B 1 107 ? 56.25905 -5.43091 118.15797 1.000 81.80936 102 LEU B C 1
ATOM 4144 O O . LEU B 1 107 ? 56.05766 -6.59048 118.52091 1.000 84.47862 102 LEU B O 1
ATOM 4149 N N . LEU B 1 108 ? 57.32065 -4.73314 118.55761 1.000 82.52064 103 LEU B N 1
ATOM 4150 C CA . LEU B 1 108 ? 58.33377 -5.26390 119.46611 1.000 85.91077 103 LEU B CA 1
ATOM 4151 C C . LEU B 1 108 ? 58.61643 -4.20946 120.52813 1.000 89.10467 103 LEU B C 1
ATOM 4152 O O . LEU B 1 108 ? 59.14318 -3.13673 120.21319 1.000 90.02365 103 LEU B O 1
ATOM 4157 N N . VAL B 1 109 ? 58.28013 -4.51294 121.78384 1.000 83.77457 104 VAL B N 1
ATOM 4158 C CA . VAL B 1 109 ? 58.24303 -3.49957 122.82924 1.000 85.20228 104 VAL B CA 1
ATOM 4159 C C . VAL B 1 109 ? 59.10435 -3.91986 124.01283 1.000 90.35577 104 VAL B C 1
ATOM 4160 O O . VAL B 1 109 ? 59.34828 -5.10446 124.25320 1.000 90.23329 104 VAL B O 1
ATOM 4164 N N . ASP B 1 110 ? 59.56450 -2.91175 124.75541 1.000 92.49063 105 ASP B N 1
ATOM 4165 C CA . ASP B 1 110 ? 60.24409 -3.14016 126.02348 1.000 84.01977 105 ASP B CA 1
ATOM 4166 C C . ASP B 1 110 ? 59.24848 -3.63502 127.06026 1.000 84.24613 105 ASP B C 1
ATOM 4167 O O . ASP B 1 110 ? 58.22416 -2.98865 127.30812 1.000 80.70349 105 ASP B O 1
ATOM 4172 N N . LEU B 1 111 ? 59.54866 -4.78019 127.66772 1.000 88.41111 106 LEU B N 1
ATOM 4173 C CA . LEU B 1 111 ? 58.79199 -5.29067 128.80475 1.000 88.78933 106 LEU B CA 1
ATOM 4174 C C . LEU B 1 111 ? 59.69603 -5.21620 130.03037 1.000 94.03578 106 LEU B C 1
ATOM 4175 O O . LEU B 1 111 ? 60.67634 -5.96540 130.13787 1.000 94.82696 106 LEU B O 1
ATOM 4180 N N . ASN B 1 112 ? 59.38795 -4.28596 130.92828 1.000 93.63405 107 ASN B N 1
ATOM 4181 C CA . ASN B 1 112 ? 60.09263 -4.14735 132.19427 1.000 96.28849 107 ASN B CA 1
ATOM 4182 C C . ASN B 1 112 ? 59.30775 -4.85734 133.28499 1.000 100.28818 107 ASN B C 1
ATOM 4183 O O . ASN B 1 112 ? 58.08770 -4.68379 133.39026 1.000 98.08978 107 ASN B O 1
ATOM 4188 N N . ASN B 1 113 ? 60.00740 -5.65360 134.09485 1.000 106.56226 108 ASN B N 1
ATOM 4189 C CA . ASN B 1 113 ? 59.41837 -6.20776 135.31237 1.000 107.59648 108 ASN B CA 1
ATOM 4190 C C . ASN B 1 113 ? 59.78733 -5.27444 136.45847 1.000 102.93588 108 ASN B C 1
ATOM 4191 O O . ASN B 1 113 ? 60.78190 -5.45549 137.16039 1.000 106.70357 108 ASN B O 1
ATOM 4196 N N . PHE B 1 114 ? 58.98036 -4.22832 136.61600 1.000 97.11731 109 PHE B N 1
ATOM 4197 C CA . PHE B 1 114 ? 59.09175 -3.34400 137.76619 1.000 100.93009 109 PHE B CA 1
ATOM 4198 C C . PHE B 1 114 ? 58.43611 -3.90673 139.02041 1.000 107.37075 109 PHE B C 1
ATOM 4199 O O . PHE B 1 114 ? 58.59748 -3.32454 140.09871 1.000 103.15264 109 PHE B O 1
ATOM 4207 N N . GLY B 1 115 ? 57.71115 -5.01073 138.91223 1.000 114.43005 110 GLY B N 1
ATOM 4208 C CA . GLY B 1 115 ? 57.04920 -5.58872 140.05655 1.000 118.33883 110 GLY B CA 1
ATOM 4209 C C . GLY B 1 115 ? 58.00445 -6.35994 140.93737 1.000 124.06646 110 GLY B C 1
ATOM 4210 O O . GLY B 1 115 ? 59.19112 -6.55853 140.62289 1.000 122.77722 110 GLY B O 1
ATOM 4211 N N . PRO B 1 116 ? 57.48448 -6.81950 142.07818 1.000 131.11237 111 PRO B N 1
ATOM 4212 C CA . PRO B 1 116 ? 58.34981 -7.40959 143.10748 1.000 130.94485 111 PRO B CA 1
ATOM 4213 C C . PRO B 1 116 ? 58.68872 -8.86006 142.80273 1.000 130.88116 111 PRO B C 1
ATOM 4214 O O . PRO B 1 116 ? 59.78894 -9.32421 143.11782 1.000 128.40985 111 PRO B O 1
ATOM 4218 N N . ARG B 1 117 ? 57.76078 -9.58104 142.17973 1.000 132.50488 112 ARG B N 1
ATOM 4219 C CA . ARG B 1 117 ? 57.90436 -11.01388 141.97807 1.000 133.54188 112 ARG B CA 1
ATOM 4220 C C . ARG B 1 117 ? 58.39098 -11.31300 140.56894 1.000 127.21306 112 ARG B C 1
ATOM 4221 O O . ARG B 1 117 ? 58.25455 -10.50739 139.64659 1.000 128.72698 112 ARG B O 1
ATOM 4229 N N . ARG B 1 118 ? 58.96135 -12.50107 140.41796 1.000 127.68203 113 ARG B N 1
ATOM 4230 C CA . ARG B 1 118 ? 59.42363 -12.94871 139.12135 1.000 129.75109 113 ARG B CA 1
ATOM 4231 C C . ARG B 1 118 ? 58.21930 -13.30533 138.25239 1.000 131.97998 113 ARG B C 1
ATOM 4232 O O . ARG B 1 118 ? 57.08554 -13.41477 138.72691 1.000 134.50686 113 ARG B O 1
ATOM 4240 N N . LEU B 1 119 ? 58.46608 -13.46534 136.95860 1.000 136.49294 114 LEU B N 1
ATOM 4241 C CA . LEU B 1 119 ? 57.42448 -13.84124 136.01112 1.000 144.27013 114 LEU B CA 1
ATOM 4242 C C . LEU B 1 119 ? 57.52885 -15.33481 135.73435 1.000 148.29165 114 LEU B C 1
ATOM 4243 O O . LEU B 1 119 ? 58.58505 -15.81966 135.31019 1.000 143.76342 114 LEU B O 1
ATOM 4248 N N . THR B 1 120 ? 56.42995 -16.05392 135.94573 1.000 152.75560 115 THR B N 1
ATOM 4249 C CA . THR B 1 120 ? 56.44398 -17.47610 135.66136 1.000 153.56206 115 THR B CA 1
ATOM 4250 C C . THR B 1 120 ? 55.78686 -17.75309 134.31967 1.000 154.78196 115 THR B C 1
ATOM 4251 O O . THR B 1 120 ? 55.01017 -16.93807 133.81106 1.000 153.52468 115 THR B O 1
ATOM 4255 N N . PRO B 1 121 ? 56.07953 -18.90596 133.71275 1.000 155.64549 116 PRO B N 1
ATOM 4256 C CA . PRO B 1 121 ? 55.41480 -19.25417 132.44623 1.000 154.76094 116 PRO B CA 1
ATOM 4257 C C . PRO B 1 121 ? 53.89582 -19.23095 132.53574 1.000 153.66898 116 PRO B C 1
ATOM 4258 O O . PRO B 1 121 ? 53.23103 -19.19116 131.49253 1.000 143.81716 116 PRO B O 1
ATOM 4262 N N . GLY B 1 122 ? 53.33001 -19.24057 133.74336 1.000 158.67346 117 GLY B N 1
ATOM 4263 C CA . GLY B 1 122 ? 51.90322 -19.18269 133.96134 1.000 151.49420 117 GLY B CA 1
ATOM 4264 C C . GLY B 1 122 ? 51.55168 -18.14993 135.01724 1.000 151.03342 117 GLY B C 1
ATOM 4265 O O . GLY B 1 122 ? 52.20680 -17.11361 135.15456 1.000 149.72145 117 GLY B O 1
ATOM 4266 N N . SER B 1 123 ? 50.49592 -18.45725 135.77074 1.000 153.43898 118 SER B N 1
ATOM 4267 C CA . SER B 1 123 ? 50.00896 -17.59343 136.84073 1.000 155.58838 118 SER B CA 1
ATOM 4268 C C . SER B 1 123 ? 49.17077 -16.45336 136.27451 1.000 155.05949 118 SER B C 1
ATOM 4269 O O . SER B 1 123 ? 49.09787 -16.27001 135.05501 1.000 150.09406 118 SER B O 1
ATOM 4272 N N . GLU B 1 124 ? 48.53320 -15.68523 137.16178 1.000 157.75511 119 GLU B N 1
ATOM 4273 C CA . GLU B 1 124 ? 47.68748 -14.57761 136.72941 1.000 157.91683 119 GLU B CA 1
ATOM 4274 C C . GLU B 1 124 ? 48.49077 -13.49244 136.02174 1.000 154.56857 119 GLU B C 1
ATOM 4275 O O . GLU B 1 124 ? 47.94552 -12.75780 135.18848 1.000 149.99945 119 GLU B O 1
ATOM 4281 N N . ASN B 1 125 ? 49.77716 -13.37414 136.33905 1.000 153.88641 120 ASN B N 1
ATOM 4282 C CA . ASN B 1 125 ? 50.61279 -12.27958 135.84379 1.000 147.50209 120 ASN B CA 1
ATOM 4283 C C . ASN B 1 125 ? 51.37745 -12.61352 134.56351 1.000 139.69200 120 ASN B C 1
ATOM 4284 O O . ASN B 1 125 ? 52.57477 -12.35845 134.48010 1.000 140.07954 120 ASN B O 1
ATOM 4289 N N . ASN B 1 126 ? 50.73027 -13.19245 133.55090 1.000 136.91336 121 ASN B N 1
ATOM 4290 C CA . ASN B 1 126 ? 51.38940 -13.33356 132.25601 1.000 136.03464 121 ASN B CA 1
ATOM 4291 C C . ASN B 1 126 ? 50.57771 -12.71175 131.12508 1.000 129.83461 121 ASN B C 1
ATOM 4292 O O . ASN B 1 126 ? 50.90901 -12.92485 129.95121 1.000 127.62015 121 ASN B O 1
ATOM 4297 N N . THR B 1 127 ? 49.53130 -11.94476 131.44168 1.000 124.70415 122 THR B N 1
ATOM 4298 C CA . THR B 1 127 ? 48.63774 -11.36525 130.44127 1.000 121.73652 122 THR B CA 1
ATOM 4299 C C . THR B 1 127 ? 48.82115 -9.85190 130.39899 1.000 115.74917 122 THR B C 1
ATOM 4300 O O . THR B 1 127 ? 48.43701 -9.14589 131.33920 1.000 110.16338 122 THR B O 1
ATOM 4304 N N . VAL B 1 128 ? 49.38183 -9.35827 129.30003 1.000 110.37240 123 VAL B N 1
ATOM 4305 C CA . VAL B 1 128 ? 49.49215 -7.93023 129.04479 1.000 103.85068 123 VAL B CA 1
ATOM 4306 C C . VAL B 1 128 ? 48.57638 -7.57510 127.88258 1.000 96.03051 123 VAL B C 1
ATOM 4307 O O . VAL B 1 128 ? 48.17988 -8.43155 127.08599 1.000 100.83396 123 VAL B O 1
ATOM 4311 N N . SER B 1 129 ? 48.21462 -6.29292 127.80570 1.000 91.85469 124 SER B N 1
ATOM 4312 C CA . SER B 1 129 ? 47.28736 -5.80630 126.79137 1.000 92.12727 124 SER B CA 1
ATOM 4313 C C . SER B 1 129 ? 47.73120 -4.44084 126.27463 1.000 88.82477 124 SER B C 1
ATOM 4314 O O . SER B 1 129 ? 48.11133 -3.56403 127.05601 1.000 85.90527 124 SER B O 1
ATOM 4317 N N . VAL B 1 130 ? 47.65329 -4.25884 124.95395 1.000 88.29793 125 VAL B N 1
ATOM 4318 C CA . VAL B 1 130 ? 48.12078 -3.04963 124.28520 1.000 77.81484 125 VAL B CA 1
ATOM 4319 C C . VAL B 1 130 ? 47.07666 -2.61472 123.26536 1.000 81.83390 125 VAL B C 1
ATOM 4320 O O . VAL B 1 130 ? 46.29519 -3.42610 122.75785 1.000 83.33132 125 VAL B O 1
ATOM 4324 N N . LEU B 1 131 ? 47.04639 -1.31392 122.99058 1.000 83.92078 126 LEU B N 1
ATOM 4325 C CA . LEU B 1 131 ? 46.22843 -0.74808 121.92508 1.000 81.80963 126 LEU B CA 1
ATOM 4326 C C . LEU B 1 131 ? 47.15673 -0.19395 120.85266 1.000 82.62714 126 LEU B C 1
ATOM 4327 O O . LEU B 1 131 ? 48.13262 0.50048 121.16552 1.000 83.15788 126 LEU B O 1
ATOM 4332 N N . ALA B 1 132 ? 46.88126 -0.53919 119.59846 1.000 79.73933 127 ALA B N 1
ATOM 4333 C CA . ALA B 1 132 ? 47.65419 -0.05351 118.46783 1.000 76.97079 127 ALA B CA 1
ATOM 4334 C C . ALA B 1 132 ? 46.74875 0.78118 117.57578 1.000 78.41255 127 ALA B C 1
ATOM 4335 O O . ALA B 1 132 ? 45.55973 0.49055 117.43006 1.000 81.83460 127 ALA B O 1
ATOM 4337 N N . PHE B 1 133 ? 47.31836 1.82677 116.98568 1.000 80.16478 128 PHE B N 1
ATOM 4338 C CA . PHE B 1 133 ? 46.54669 2.76881 116.18547 1.000 75.77501 128 PHE B CA 1
ATOM 4339 C C . PHE B 1 133 ? 47.52382 3.62238 115.39165 1.000 75.80618 128 PHE B C 1
ATOM 4340 O O . PHE B 1 133 ? 48.70795 3.71086 115.73140 1.000 76.65914 128 PHE B O 1
ATOM 4348 N N . ALA B 1 134 ? 47.01695 4.24511 114.32888 1.000 68.66051 129 ALA B N 1
ATOM 4349 C CA . ALA B 1 134 ? 47.82488 5.07576 113.44839 1.000 64.11450 129 ALA B CA 1
ATOM 4350 C C . ALA B 1 134 ? 47.26454 6.49023 113.42229 1.000 69.22015 129 ALA B C 1
ATOM 4351 O O . ALA B 1 134 ? 46.06562 6.68914 113.19297 1.000 71.18452 129 ALA B O 1
ATOM 4353 N N . LEU B 1 135 ? 48.12821 7.46311 113.65630 1.000 68.54570 130 LEU B N 1
ATOM 4354 C CA . LEU B 1 135 ? 47.74340 8.86562 113.59712 1.000 66.22740 130 LEU B CA 1
ATOM 4355 C C . LEU B 1 135 ? 48.08698 9.46274 112.23840 1.000 63.91970 130 LEU B C 1
ATOM 4356 O O . LEU B 1 135 ? 49.16397 9.19070 111.69341 1.000 64.00984 130 LEU B O 1
ATOM 4361 N N . PRO B 1 136 ? 47.21906 10.29710 111.68087 1.000 65.14023 131 PRO B N 1
ATOM 4362 C CA . PRO B 1 136 ? 47.49398 10.86968 110.35808 1.000 64.27561 131 PRO B CA 1
ATOM 4363 C C . PRO B 1 136 ? 48.56520 11.94916 110.39727 1.000 69.16206 131 PRO B C 1
ATOM 4364 O O . PRO B 1 136 ? 48.66839 12.72560 111.35112 1.000 69.29703 131 PRO B O 1
ATOM 4368 N N . LEU B 1 137 ? 49.33594 12.02933 109.31156 1.000 68.75252 132 LEU B N 1
ATOM 4369 C CA . LEU B 1 137 ? 50.34246 13.07720 109.13034 1.000 64.83835 132 LEU B CA 1
ATOM 4370 C C . LEU B 1 137 ? 49.96195 13.92237 107.91358 1.000 67.49405 132 LEU B C 1
ATOM 4371 O O . LEU B 1 137 ? 50.49763 13.74906 106.82122 1.000 76.44490 132 LEU B O 1
ATOM 4376 N N . ASP B 1 138 ? 49.02904 14.84944 108.11481 1.000 70.03474 133 ASP B N 1
ATOM 4377 C CA . ASP B 1 138 ? 48.64571 15.79609 107.07852 1.000 68.91606 133 ASP B CA 1
ATOM 4378 C C . ASP B 1 138 ? 49.76988 16.79898 106.82641 1.000 72.43330 133 ASP B C 1
ATOM 4379 O O . ASP B 1 138 ? 50.72940 16.91084 107.59990 1.000 71.22393 133 ASP B O 1
ATOM 4384 N N . ARG B 1 139 ? 49.65335 17.52751 105.71477 1.000 71.29482 134 ARG B N 1
ATOM 4385 C CA . ARG B 1 139 ? 50.67825 18.49206 105.32472 1.000 71.06494 134 ARG B CA 1
ATOM 4386 C C . ARG B 1 139 ? 50.53773 19.75999 106.16338 1.000 72.47154 134 ARG B C 1
ATOM 4387 O O . ARG B 1 139 ? 49.48831 20.40985 106.13719 1.000 72.86796 134 ARG B O 1
ATOM 4395 N N . VAL B 1 140 ? 51.55772 20.08834 106.94428 1.000 70.91267 135 VAL B N 1
ATOM 4396 C CA . VAL B 1 140 ? 51.56181 21.29474 107.75918 1.000 66.99563 135 VAL B CA 1
ATOM 4397 C C . VAL B 1 140 ? 52.80657 22.11252 107.42682 1.000 71.90486 135 VAL B C 1
ATOM 4398 O O . VAL B 1 140 ? 53.90933 21.80327 107.88199 1.000 71.69499 135 VAL B O 1
ATOM 4402 N N . PRO B 1 141 ? 52.66021 23.19201 106.66456 1.000 74.39777 136 PRO B N 1
ATOM 4403 C CA . PRO B 1 141 ? 53.82121 24.02514 106.33411 1.000 71.96140 136 PRO B CA 1
ATOM 4404 C C . PRO B 1 141 ? 54.33622 24.77145 107.55158 1.000 69.25392 136 PRO B C 1
ATOM 4405 O O . PRO B 1 141 ? 53.57345 25.13653 108.44960 1.000 68.33601 136 PRO B O 1
ATOM 4409 N N . VAL B 1 142 ? 55.65312 24.99574 107.57407 1.000 68.57238 137 VAL B N 1
ATOM 4410 C CA . VAL B 1 142 ? 56.31214 25.66781 108.69138 1.000 66.67203 137 VAL B CA 1
ATOM 4411 C C . VAL B 1 142 ? 57.34646 26.65940 108.17020 1.000 69.68420 137 VAL B C 1
ATOM 4412 O O . VAL B 1 142 ? 58.16771 26.31398 107.31584 1.000 68.63148 137 VAL B O 1
ATOM 4416 N N . SER B 1 143 ? 57.32768 27.88363 108.70189 1.000 68.37956 138 SER B N 1
ATOM 4417 C CA . SER B 1 143 ? 58.36983 28.86561 108.41880 1.000 64.81356 138 SER B CA 1
ATOM 4418 C C . SER B 1 143 ? 59.53571 28.64544 109.37501 1.000 65.47433 138 SER B C 1
ATOM 4419 O O . SER B 1 143 ? 59.36817 28.73402 110.59303 1.000 70.55039 138 SER B O 1
ATOM 4422 N N . GLY B 1 144 ? 60.70866 28.35607 108.82804 1.000 69.08292 139 GLY B N 1
ATOM 4423 C CA . GLY B 1 144 ? 61.88669 28.18101 109.65361 1.000 65.60807 139 GLY B CA 1
ATOM 4424 C C . GLY B 1 144 ? 62.50672 29.50077 110.06235 1.000 61.49920 139 GLY B C 1
ATOM 4425 O O . GLY B 1 144 ? 62.97729 29.66447 111.19258 1.000 67.39187 139 GLY B O 1
ATOM 4426 N N . LEU B 1 145 ? 62.53312 30.44516 109.12881 1.000 61.80079 140 LEU B N 1
ATOM 4427 C CA . LEU B 1 145 ? 63.05912 31.78867 109.35339 1.000 63.82571 140 LEU B CA 1
ATOM 4428 C C . LEU B 1 145 ? 61.89777 32.74311 109.13437 1.000 63.83240 140 LEU B C 1
ATOM 4429 O O . LEU B 1 145 ? 61.74994 33.33382 108.06493 1.000 67.78802 140 LEU B O 1
ATOM 4434 N N . HIS B 1 146 ? 61.03934 32.84051 110.14144 1.000 68.10779 141 HIS B N 1
ATOM 4435 C CA . HIS B 1 146 ? 59.92966 33.77615 110.11223 1.000 70.08352 141 HIS B CA 1
ATOM 4436 C C . HIS B 1 146 ? 60.43173 35.19306 110.36744 1.000 71.33305 141 HIS B C 1
ATOM 4437 O O . HIS B 1 146 ? 61.35835 35.40459 111.15234 1.000 76.76885 141 HIS B O 1
ATOM 4444 N N . LEU B 1 147 ? 59.81476 36.17019 109.70936 1.000 71.02542 142 LEU B N 1
ATOM 4445 C CA . LEU B 1 147 ? 60.16072 37.57472 109.93816 1.000 73.65701 142 LEU B CA 1
ATOM 4446 C C . LEU B 1 147 ? 59.34080 38.09923 111.11441 1.000 75.90111 142 LEU B C 1
ATOM 4447 O O . LEU B 1 147 ? 58.26770 38.67837 110.94078 1.000 79.56805 142 LEU B O 1
ATOM 4452 N N . PHE B 1 148 ? 59.84962 37.90466 112.32934 1.000 74.54264 143 PHE B N 1
ATOM 4453 C CA . PHE B 1 148 ? 59.20074 38.48600 113.49890 1.000 78.87115 143 PHE B CA 1
ATOM 4454 C C . PHE B 1 148 ? 59.35051 40.00978 113.50300 1.000 78.12332 143 PHE B C 1
ATOM 4455 O O . PHE B 1 148 ? 60.18886 40.58334 112.80388 1.000 78.62278 143 PHE B O 1
ATOM 4463 N N . GLN B 1 149 ? 58.51777 40.67207 114.30334 1.000 85.11818 144 GLN B N 1
ATOM 4464 C CA . GLN B 1 149 ? 58.61570 42.11672 114.47058 1.000 85.26205 144 GLN B CA 1
ATOM 4465 C C . GLN B 1 149 ? 59.59031 42.44067 115.59338 1.000 82.19200 144 GLN B C 1
ATOM 4466 O O . GLN B 1 149 ? 59.50457 41.87002 116.68499 1.000 85.69736 144 GLN B O 1
ATOM 4472 N N . SER B 1 150 ? 60.52480 43.34312 115.31135 1.000 79.43707 145 SER B N 1
ATOM 4473 C CA . SER B 1 150 ? 61.54509 43.71629 116.27417 1.000 86.09691 145 SER B CA 1
ATOM 4474 C C . SER B 1 150 ? 60.94276 44.55929 117.39604 1.000 96.51498 145 SER B C 1
ATOM 4475 O O . SER B 1 150 ? 59.80817 45.03875 117.31499 1.000 99.68013 145 SER B O 1
ATOM 4478 N N . GLN B 1 151 ? 61.71871 44.72929 118.46561 1.000 102.48718 146 GLN B N 1
ATOM 4479 C CA . GLN B 1 151 ? 61.34315 45.62646 119.55659 1.000 111.86262 146 GLN B CA 1
ATOM 4480 C C . GLN B 1 151 ? 62.59600 46.35660 120.02458 1.000 116.95847 146 GLN B C 1
ATOM 4481 O O . GLN B 1 151 ? 63.49667 45.74059 120.60374 1.000 118.14603 146 GLN B O 1
ATOM 4487 N N . ARG B 1 152 ? 62.66234 47.65829 119.76351 1.000 115.30092 147 ARG B N 1
ATOM 4488 C CA . ARG B 1 152 ? 63.81129 48.45647 120.17093 1.000 118.68049 147 ARG B CA 1
ATOM 4489 C C . ARG B 1 152 ? 63.36803 49.73350 120.87905 1.000 116.63764 147 ARG B C 1
ATOM 4490 O O . ARG B 1 152 ? 63.96572 50.14405 121.87330 1.000 115.66344 147 ARG B O 1
ATOM 4498 N N . GLU B 1 156 ? 64.81206 53.46374 119.85868 1.000 130.97785 151 GLU B N 1
ATOM 4499 C CA . GLU B 1 156 ? 64.11678 53.64499 118.58819 1.000 135.13249 151 GLU B CA 1
ATOM 4500 C C . GLU B 1 156 ? 64.55950 54.92839 117.88934 1.000 141.80521 151 GLU B C 1
ATOM 4501 O O . GLU B 1 156 ? 64.55337 55.00838 116.65824 1.000 135.45425 151 GLU B O 1
ATOM 4507 N N . GLU B 1 157 ? 64.93024 55.93741 118.68385 1.000 148.64828 152 GLU B N 1
ATOM 4508 C CA . GLU B 1 157 ? 65.55879 57.13013 118.12126 1.000 148.50976 152 GLU B CA 1
ATOM 4509 C C . GLU B 1 157 ? 66.82391 56.75573 117.35892 1.000 145.42624 152 GLU B C 1
ATOM 4510 O O . GLU B 1 157 ? 66.97735 57.08955 116.17698 1.000 144.55086 152 GLU B O 1
ATOM 4516 N N . ASN B 1 158 ? 67.73652 56.04784 118.02137 1.000 141.81549 153 ASN B N 1
ATOM 4517 C CA . ASN B 1 158 ? 68.92350 55.49317 117.38627 1.000 143.38679 153 ASN B CA 1
ATOM 4518 C C . ASN B 1 158 ? 68.66503 54.02174 117.07615 1.000 144.24012 153 ASN B C 1
ATOM 4519 O O . ASN B 1 158 ? 68.34373 53.23655 117.97797 1.000 139.06588 153 ASN B O 1
ATOM 4524 N N . ARG B 1 159 ? 68.80328 53.65766 115.80173 1.000 138.11207 154 ARG B N 1
ATOM 4525 C CA . ARG B 1 159 ? 68.49313 52.32453 115.30718 1.000 129.32177 154 ARG B CA 1
ATOM 4526 C C . ARG B 1 159 ? 69.77748 51.61544 114.89072 1.000 129.21244 154 ARG B C 1
ATOM 4527 O O . ARG B 1 159 ? 70.87163 52.15048 115.10994 1.000 132.23443 154 ARG B O 1
ATOM 4535 N N . PRO B 1 160 ? 69.69874 50.41574 114.30921 1.000 125.83868 155 PRO B N 1
ATOM 4536 C CA . PRO B 1 160 ? 70.92321 49.73430 113.87142 1.000 118.23491 155 PRO B CA 1
ATOM 4537 C C . PRO B 1 160 ? 71.70697 50.59917 112.89622 1.000 119.67341 155 PRO B C 1
ATOM 4538 O O . PRO B 1 160 ? 71.14816 51.44413 112.19207 1.000 122.15649 155 PRO B O 1
ATOM 4542 N N . ARG B 1 161 ? 73.01783 50.37126 112.84794 1.000 117.91318 156 ARG B N 1
ATOM 4543 C CA . ARG B 1 161 ? 73.89308 51.22579 112.05528 1.000 119.28643 156 ARG B CA 1
ATOM 4544 C C . ARG B 1 161 ? 73.88782 50.89269 110.56133 1.000 123.44530 156 ARG B C 1
ATOM 4545 O O . ARG B 1 161 ? 74.76991 51.37360 109.83999 1.000 127.15781 156 ARG B O 1
ATOM 4553 N N . MET B 1 162 ? 72.91664 50.12473 110.07222 1.000 119.88213 157 MET B N 1
ATOM 4554 C CA . MET B 1 162 ? 72.88652 49.67240 108.67965 1.000 112.60961 157 MET B CA 1
ATOM 4555 C C . MET B 1 162 ? 74.26186 49.13411 108.27820 1.000 105.88369 157 MET B C 1
ATOM 4556 O O . MET B 1 162 ? 74.97086 49.67551 107.43094 1.000 106.12605 157 MET B O 1
ATOM 4561 N N . GLU B 1 163 ? 74.60079 48.02174 108.92668 1.000 102.29099 158 GLU B N 1
ATOM 4562 C CA . GLU B 1 163 ? 75.95520 47.49082 108.87376 1.000 106.28243 158 GLU B CA 1
ATOM 4563 C C . GLU B 1 163 ? 76.24714 46.77826 107.55490 1.000 101.57610 158 GLU B C 1
ATOM 4564 O O . GLU B 1 163 ? 77.32104 46.97007 106.97175 1.000 104.14696 158 GLU B O 1
ATOM 4570 N N . ALA B 1 164 ? 75.30656 45.97744 107.05567 1.000 93.78579 159 ALA B N 1
ATOM 4571 C CA . ALA B 1 164 ? 75.53428 45.15005 105.87742 1.000 84.71796 159 ALA B CA 1
ATOM 4572 C C . ALA B 1 164 ? 74.98767 45.83267 104.63250 1.000 83.20947 159 ALA B C 1
ATOM 4573 O O . ALA B 1 164 ? 73.95931 46.51508 104.68503 1.000 92.54709 159 ALA B O 1
ATOM 4575 N N . ARG B 1 165 ? 75.68130 45.64517 103.51469 1.000 76.71828 160 ARG B N 1
ATOM 4576 C CA . ARG B 1 165 ? 75.26724 46.19142 102.22902 1.000 79.12732 160 ARG B CA 1
ATOM 4577 C C . ARG B 1 165 ? 74.66254 45.07200 101.38693 1.000 78.48138 160 ARG B C 1
ATOM 4578 O O . ARG B 1 165 ? 75.31466 44.04873 101.14843 1.000 77.94531 160 ARG B O 1
ATOM 4586 N N . ALA B 1 166 ? 73.42552 45.26875 100.93049 1.000 78.51641 161 ALA B N 1
ATOM 4587 C CA . ALA B 1 166 ? 72.67457 44.23281 100.23307 1.000 73.92457 161 ALA B CA 1
ATOM 4588 C C . ALA B 1 166 ? 72.32559 44.68092 98.82461 1.000 73.81233 161 ALA B C 1
ATOM 4589 O O . ALA B 1 166 ? 72.05266 45.85941 98.58047 1.000 80.24296 161 ALA B O 1
ATOM 4591 N N . ILE B 1 167 ? 72.34191 43.73112 97.90084 1.000 72.63631 162 ILE B N 1
ATOM 4592 C CA . ILE B 1 167 ? 71.83024 43.92910 96.55297 1.000 72.49146 162 ILE B CA 1
ATOM 4593 C C . ILE B 1 167 ? 70.54834 43.11426 96.45074 1.000 73.19782 162 ILE B C 1
ATOM 4594 O O . ILE B 1 167 ? 70.57270 41.88221 96.58508 1.000 71.35047 162 ILE B O 1
ATOM 4599 N N . ILE B 1 168 ? 69.42843 43.80147 96.24665 1.000 66.84790 163 ILE B N 1
ATOM 4600 C CA . ILE B 1 168 ? 68.10806 43.18652 96.27206 1.000 71.26829 163 ILE B CA 1
ATOM 4601 C C . ILE B 1 168 ? 67.56702 43.10391 94.85127 1.000 70.80790 163 ILE B C 1
ATOM 4602 O O . ILE B 1 168 ? 67.46790 44.12057 94.15537 1.000 71.71818 163 ILE B O 1
ATOM 4607 N N . ARG B 1 169 ? 67.21589 41.89555 94.42186 1.000 71.74334 164 ARG B N 1
ATOM 4608 C CA . ARG B 1 169 ? 66.64548 41.66823 93.10049 1.000 78.40108 164 ARG B CA 1
ATOM 4609 C C . ARG B 1 169 ? 65.34797 40.89026 93.26175 1.000 79.85391 164 ARG B C 1
ATOM 4610 O O . ARG B 1 169 ? 65.28987 39.92078 94.02676 1.000 76.41766 164 ARG B O 1
ATOM 4618 N N . ARG B 1 170 ? 64.31008 41.31949 92.55205 1.000 80.68207 165 ARG B N 1
ATOM 4619 C CA . ARG B 1 170 ? 62.99427 40.69865 92.63591 1.000 84.82514 165 ARG B CA 1
ATOM 4620 C C . ARG B 1 170 ? 62.85595 39.66439 91.52540 1.000 82.26357 165 ARG B C 1
ATOM 4621 O O . ARG B 1 170 ? 62.89423 40.01775 90.34520 1.000 80.53765 165 ARG B O 1
ATOM 4629 N N . THR B 1 171 ? 62.71368 38.39138 91.90142 1.000 86.67429 166 THR B N 1
ATOM 4630 C CA . THR B 1 171 ? 62.51489 37.32644 90.92822 1.000 80.45041 166 THR B CA 1
ATOM 4631 C C . THR B 1 171 ? 61.02061 37.11575 90.70736 1.000 88.33750 166 THR B C 1
ATOM 4632 O O . THR B 1 171 ? 60.17918 37.86167 91.21978 1.000 96.36596 166 THR B O 1
ATOM 4636 N N . ALA B 1 172 ? 60.67509 36.04306 89.99156 1.000 97.78996 167 ALA B N 1
ATOM 4637 C CA . ALA B 1 172 ? 59.28108 35.82327 89.61693 1.000 102.13129 167 ALA B CA 1
ATOM 4638 C C . ALA B 1 172 ? 58.38058 35.73119 90.84457 1.000 101.26946 167 ALA B C 1
ATOM 4639 O O . ALA B 1 172 ? 57.27455 36.28565 90.85334 1.000 98.68111 167 ALA B O 1
ATOM 4641 N N . HIS B 1 173 ? 58.85812 35.08341 91.91057 1.000 102.88641 168 HIS B N 1
ATOM 4642 C CA . HIS B 1 173 ? 58.01935 34.76966 93.05812 1.000 104.40924 168 HIS B CA 1
ATOM 4643 C C . HIS B 1 173 ? 58.59694 35.17511 94.40786 1.000 103.98597 168 HIS B C 1
ATOM 4644 O O . HIS B 1 173 ? 57.89005 35.04567 95.41402 1.000 110.26985 168 HIS B O 1
ATOM 4651 N N . HIS B 1 174 ? 59.83325 35.66307 94.47377 1.000 96.68274 169 HIS B N 1
ATOM 4652 C CA . HIS B 1 174 ? 60.39585 36.09237 95.74487 1.000 87.79090 169 HIS B CA 1
ATOM 4653 C C . HIS B 1 174 ? 61.37249 37.23640 95.49565 1.000 86.87801 169 HIS B C 1
ATOM 4654 O O . HIS B 1 174 ? 61.60820 37.64502 94.35520 1.000 88.32249 169 HIS B O 1
ATOM 4661 N N . TRP B 1 175 ? 61.92914 37.76595 96.58030 1.000 79.70768 170 TRP B N 1
ATOM 4662 C CA . TRP B 1 175 ? 62.99038 38.76169 96.52140 1.000 75.96341 170 TRP B CA 1
ATOM 4663 C C . TRP B 1 175 ? 64.30690 38.09459 96.89586 1.000 72.55045 170 TRP B C 1
ATOM 4664 O O . TRP B 1 175 ? 64.41334 37.48424 97.96590 1.000 70.80193 170 TRP B O 1
ATOM 4675 N N . ALA B 1 176 ? 65.30274 38.21302 96.01994 1.000 70.97859 171 ALA B N 1
ATOM 4676 C CA . ALA B 1 176 ? 66.62319 37.64041 96.24936 1.000 68.01674 171 ALA B CA 1
ATOM 4677 C C . ALA B 1 176 ? 67.55592 38.72001 96.78011 1.000 65.59652 171 ALA B C 1
ATOM 4678 O O . ALA B 1 176 ? 67.65629 39.80386 96.19211 1.000 67.18300 171 ALA B O 1
ATOM 4680 N N . VAL B 1 177 ? 68.23433 38.41732 97.88536 1.000 57.25843 172 VAL B N 1
ATOM 4681 C CA . VAL B 1 177 ? 69.14273 39.34323 98.55448 1.000 66.43512 172 VAL B CA 1
ATOM 4682 C C . VAL B 1 177 ? 70.55497 38.76599 98.49285 1.000 65.48490 172 VAL B C 1
ATOM 4683 O O . VAL B 1 177 ? 70.79757 37.64797 98.96835 1.000 62.81340 172 VAL B O 1
ATOM 4687 N N . ARG B 1 178 ? 71.48126 39.52472 97.91014 1.000 65.33980 173 ARG B N 1
ATOM 4688 C CA . ARG B 1 178 ? 72.90805 39.21739 97.95562 1.000 64.44977 173 ARG B CA 1
ATOM 4689 C C . ARG B 1 178 ? 73.57874 40.23648 98.86422 1.000 65.17749 173 ARG B C 1
ATOM 4690 O O . ARG B 1 178 ? 73.50579 41.44364 98.61478 1.000 70.71449 173 ARG B O 1
ATOM 4698 N N . LEU B 1 179 ? 74.24748 39.75244 99.89651 1.000 67.52795 174 LEU B N 1
ATOM 4699 C CA . LEU B 1 179 ? 74.65251 40.59889 101.00279 1.000 69.77749 174 LEU B CA 1
ATOM 4700 C C . LEU B 1 179 ? 76.04913 40.20642 101.46526 1.000 69.16692 174 LEU B C 1
ATOM 4701 O O . LEU B 1 179 ? 76.35974 39.01642 101.57712 1.000 65.92584 174 LEU B O 1
ATOM 4706 N N . THR B 1 180 ? 76.89390 41.20760 101.71468 1.000 66.39950 175 THR B N 1
ATOM 4707 C CA . THR B 1 180 ? 78.18293 41.00074 102.36511 1.000 67.95724 175 THR B CA 1
ATOM 4708 C C . THR B 1 180 ? 78.23171 41.82516 103.64066 1.000 75.95276 175 THR B C 1
ATOM 4709 O O . THR B 1 180 ? 77.56870 42.86218 103.75290 1.000 81.60765 175 THR B O 1
ATOM 4713 N N . VAL B 1 181 ? 79.02366 41.35626 104.60399 1.000 69.76188 176 VAL B N 1
ATOM 4714 C CA . VAL B 1 181 ? 79.09685 41.99147 105.91299 1.000 69.35306 176 VAL B CA 1
ATOM 4715 C C . VAL B 1 181 ? 80.42054 41.60221 106.54828 1.000 73.42153 176 VAL B C 1
ATOM 4716 O O . VAL B 1 181 ? 80.97124 40.53496 106.26387 1.000 71.33245 176 VAL B O 1
ATOM 4720 N N . THR B 1 182 ? 80.95227 42.49110 107.39164 1.000 75.15624 177 THR B N 1
ATOM 4721 C CA . THR B 1 182 ? 82.08814 42.16803 108.25140 1.000 73.20596 177 THR B CA 1
ATOM 4722 C C . THR B 1 182 ? 81.55890 42.11903 109.67452 1.000 71.25066 177 THR B C 1
ATOM 4723 O O . THR B 1 182 ? 81.55379 43.13612 110.38118 1.000 76.35983 177 THR B O 1
ATOM 4727 N N . PRO B 1 183 ? 81.09635 40.96848 110.14073 1.000 73.01697 178 PRO B N 1
ATOM 4728 C CA . PRO B 1 183 ? 80.33216 40.93332 111.38720 1.000 76.41231 178 PRO B CA 1
ATOM 4729 C C . PRO B 1 183 ? 81.21452 41.05506 112.62074 1.000 78.51393 178 PRO B C 1
ATOM 4730 O O . PRO B 1 183 ? 82.43379 40.87735 112.58461 1.000 74.53937 178 PRO B O 1
ATOM 4734 N N . ASN B 1 184 ? 80.55190 41.37309 113.72683 1.000 78.54482 179 ASN B N 1
ATOM 4735 C CA . ASN B 1 184 ? 81.17420 41.47388 115.03938 1.000 75.14886 179 ASN B CA 1
ATOM 4736 C C . ASN B 1 184 ? 80.85844 40.19357 115.80675 1.000 75.14883 179 ASN B C 1
ATOM 4737 O O . ASN B 1 184 ? 79.82433 40.07941 116.46349 1.000 75.56649 179 ASN B O 1
ATOM 4742 N N . TRP B 1 185 ? 81.76681 39.22879 115.74107 1.000 72.85953 180 TRP B N 1
ATOM 4743 C CA . TRP B 1 185 ? 81.50639 37.92741 116.33414 1.000 68.76870 180 TRP B CA 1
ATOM 4744 C C . TRP B 1 185 ? 81.69769 37.96129 117.84268 1.000 78.28290 180 TRP B C 1
ATOM 4745 O O . TRP B 1 185 ? 82.59270 38.63805 118.35876 1.000 79.92688 180 TRP B O 1
ATOM 4756 N N . ARG B 1 186 ? 80.84295 37.21928 118.54279 1.000 75.50745 181 ARG B N 1
ATOM 4757 C CA . ARG B 1 186 ? 80.90804 37.03741 119.98574 1.000 75.71347 181 ARG B CA 1
ATOM 4758 C C . ARG B 1 186 ? 80.87430 35.55046 120.30470 1.000 79.28819 181 ARG B C 1
ATOM 4759 O O . ARG B 1 186 ? 80.02036 34.82606 119.78614 1.000 83.70292 181 ARG B O 1
ATOM 4767 N N . ARG B 1 187 ? 81.78554 35.09207 121.15800 1.000 83.40729 182 ARG B N 1
ATOM 4768 C CA . ARG B 1 187 ? 81.71071 33.72229 121.64445 1.000 79.11863 182 ARG B CA 1
ATOM 4769 C C . ARG B 1 187 ? 80.62181 33.63781 122.70018 1.000 77.24439 182 ARG B C 1
ATOM 4770 O O . ARG B 1 187 ? 80.59985 34.43345 123.64208 1.000 75.82241 182 ARG B O 1
ATOM 4778 N N . ARG B 1 188 ? 79.70281 32.69490 122.52633 1.000 79.46208 183 ARG B N 1
ATOM 4779 C CA . ARG B 1 188 ? 78.67891 32.39607 123.52068 1.000 80.78223 183 ARG B CA 1
ATOM 4780 C C . ARG B 1 188 ? 78.91151 30.95535 123.95623 1.000 84.54828 183 ARG B C 1
ATOM 4781 O O . ARG B 1 188 ? 78.78958 30.03224 123.14301 1.000 86.93479 183 ARG B O 1
ATOM 4789 N N . THR B 1 189 ? 79.28271 30.76144 125.22042 1.000 80.69263 184 THR B N 1
ATOM 4790 C CA . THR B 1 189 ? 79.50495 29.41614 125.73188 1.000 80.60018 184 THR B CA 1
ATOM 4791 C C . THR B 1 189 ? 78.16976 28.75403 126.02977 1.000 73.25339 184 THR B C 1
ATOM 4792 O O . THR B 1 189 ? 77.21688 29.41026 126.45440 1.000 76.68327 184 THR B O 1
ATOM 4796 N N . ASP B 1 190 ? 78.09645 27.45185 125.77512 1.000 74.06207 185 ASP B N 1
ATOM 4797 C CA . ASP B 1 190 ? 76.85488 26.70743 125.96836 1.000 75.40788 185 ASP B CA 1
ATOM 4798 C C . ASP B 1 190 ? 77.22446 25.25050 126.19918 1.000 72.94114 185 ASP B C 1
ATOM 4799 O O . ASP B 1 190 ? 77.71150 24.57509 125.28600 1.000 75.62434 185 ASP B O 1
ATOM 4804 N N . SER B 1 191 ? 77.01031 24.77850 127.42072 1.000 74.41646 186 SER B N 1
ATOM 4805 C CA . SER B 1 191 ? 77.39947 23.42891 127.79595 1.000 77.49909 186 SER B CA 1
ATOM 4806 C C . SER B 1 191 ? 76.44176 22.37243 127.26623 1.000 74.74531 186 SER B C 1
ATOM 4807 O O . SER B 1 191 ? 76.76589 21.18041 127.32825 1.000 76.60815 186 SER B O 1
ATOM 4810 N N . SER B 1 192 ? 75.28984 22.77888 126.72805 1.000 77.62624 187 SER B N 1
ATOM 4811 C CA . SER B 1 192 ? 74.36571 21.84301 126.09927 1.000 78.55423 187 SER B CA 1
ATOM 4812 C C . SER B 1 192 ? 74.82911 21.38503 124.72547 1.000 74.43459 187 SER B C 1
ATOM 4813 O O . SER B 1 192 ? 74.28268 20.40676 124.20761 1.000 73.94300 187 SER B O 1
ATOM 4816 N N . LEU B 1 193 ? 75.81581 22.05753 124.13696 1.000 71.90089 188 LEU B N 1
ATOM 4817 C CA . LEU B 1 193 ? 76.30553 21.74822 122.80219 1.000 74.67958 188 LEU B CA 1
ATOM 4818 C C . LEU B 1 193 ? 77.57934 20.91661 122.88029 1.000 74.54525 188 LEU B C 1
ATOM 4819 O O . LEU B 1 193 ? 78.45018 21.17307 123.71508 1.000 81.05896 188 LEU B O 1
ATOM 4824 N N . GLU B 1 194 ? 77.69305 19.93752 121.98130 1.000 73.93130 189 GLU B N 1
ATOM 4825 C CA . GLU B 1 194 ? 78.87734 19.08673 121.94176 1.000 71.81423 189 GLU B CA 1
ATOM 4826 C C . GLU B 1 194 ? 80.15559 19.90975 121.84569 1.000 72.77928 189 GLU B C 1
ATOM 4827 O O . GLU B 1 194 ? 81.19442 19.52447 122.39185 1.000 74.68582 189 GLU B O 1
ATOM 4833 N N . ALA B 1 195 ? 80.10481 21.03727 121.13798 1.000 72.44671 190 ALA B N 1
ATOM 4834 C CA . ALA B 1 195 ? 81.25835 21.91754 121.01739 1.000 71.52273 190 ALA B CA 1
ATOM 4835 C C . ALA B 1 195 ? 81.43615 22.83034 122.22392 1.000 77.13895 190 ALA B C 1
ATOM 4836 O O . ALA B 1 195 ? 82.47111 23.49688 122.32597 1.000 73.79120 190 ALA B O 1
ATOM 4838 N N . GLY B 1 196 ? 80.45932 22.87915 123.13115 1.000 71.80957 191 GLY B N 1
ATOM 4839 C CA . GLY B 1 196 ? 80.50820 23.75468 124.27655 1.000 63.39981 191 GLY B CA 1
ATOM 4840 C C . GLY B 1 196 ? 80.32939 25.22740 123.98434 1.000 74.28981 191 GLY B C 1
ATOM 4841 O O . GLY B 1 196 ? 80.18412 26.01260 124.93159 1.000 76.98102 191 GLY B O 1
ATOM 4842 N N . GLN B 1 197 ? 80.31262 25.63964 122.71885 1.000 76.55645 192 GLN B N 1
ATOM 4843 C CA . GLN B 1 197 ? 80.20723 27.05783 122.40562 1.000 77.27816 192 GLN B CA 1
ATOM 4844 C C . GLN B 1 197 ? 79.68555 27.22899 120.98557 1.000 74.59530 192 GLN B C 1
ATOM 4845 O O . GLN B 1 197 ? 79.61672 26.27821 120.20463 1.000 76.47166 192 GLN B O 1
ATOM 4851 N N . ILE B 1 198 ? 79.33570 28.47302 120.66566 1.000 74.52976 193 ILE B N 1
ATOM 4852 C CA . ILE B 1 198 ? 78.86557 28.87453 119.34414 1.000 72.16446 193 ILE B CA 1
ATOM 4853 C C . ILE B 1 198 ? 79.10268 30.37231 119.21148 1.000 75.15142 193 ILE B C 1
ATOM 4854 O O . ILE B 1 198 ? 78.85336 31.13552 120.14921 1.000 75.28597 193 ILE B O 1
ATOM 4859 N N . PHE B 1 199 ? 79.57424 30.79439 118.04119 1.000 69.89057 194 PHE B N 1
ATOM 4860 C CA . PHE B 1 199 ? 79.82883 32.20743 117.78236 1.000 72.74400 194 PHE B CA 1
ATOM 4861 C C . PHE B 1 199 ? 78.58844 32.86131 117.17977 1.000 75.24753 194 PHE B C 1
ATOM 4862 O O . PHE B 1 199 ? 77.97194 32.30896 116.26235 1.000 75.11533 194 PHE B O 1
ATOM 4870 N N . VAL B 1 200 ? 78.21332 34.02730 117.70819 1.000 72.49639 195 VAL B N 1
ATOM 4871 C CA . VAL B 1 200 ? 77.00020 34.71801 117.28953 1.000 69.68959 195 VAL B CA 1
ATOM 4872 C C . VAL B 1 200 ? 77.34325 36.15142 116.91239 1.000 71.14084 195 VAL B C 1
ATOM 4873 O O . VAL B 1 200 ? 78.29049 36.74675 117.43682 1.000 72.25377 195 VAL B O 1
ATOM 4877 N N . SER B 1 201 ? 76.56256 36.69995 115.98466 1.000 65.06415 196 SER B N 1
ATOM 4878 C CA . SER B 1 201 ? 76.66668 38.09900 115.59901 1.000 67.69474 196 SER B CA 1
ATOM 4879 C C . SER B 1 201 ? 75.29844 38.54433 115.10788 1.000 65.96829 196 SER B C 1
ATOM 4880 O O . SER B 1 201 ? 74.36309 37.74810 115.02358 1.000 68.49775 196 SER B O 1
ATOM 4883 N N . GLN B 1 202 ? 75.17583 39.83681 114.81951 1.000 66.22478 197 GLN B N 1
ATOM 4884 C CA . GLN B 1 202 ? 73.90796 40.37334 114.35012 1.000 69.45810 197 GLN B CA 1
ATOM 4885 C C . GLN B 1 202 ? 74.14584 41.71781 113.68792 1.000 72.71527 197 GLN B C 1
ATOM 4886 O O . GLN B 1 202 ? 75.01581 42.48680 114.10342 1.000 73.64439 197 GLN B O 1
ATOM 4892 N N . PHE B 1 203 ? 73.32790 42.00531 112.68249 1.000 70.02348 198 PHE B N 1
ATOM 4893 C CA . PHE B 1 203 ? 73.45958 43.22179 111.89784 1.000 68.72225 198 PHE B CA 1
ATOM 4894 C C . PHE B 1 203 ? 72.15564 43.44023 111.14552 1.000 73.64180 198 PHE B C 1
ATOM 4895 O O . PHE B 1 203 ? 71.26576 42.58563 111.14620 1.000 76.47949 198 PHE B O 1
ATOM 4903 N N . ALA B 1 204 ? 72.05637 44.58995 110.48559 1.000 69.05647 199 ALA B N 1
ATOM 4904 C CA . ALA B 1 204 ? 70.83691 44.94830 109.78239 1.000 71.33569 199 ALA B CA 1
ATOM 4905 C C . ALA B 1 204 ? 71.19137 45.50732 108.41291 1.000 79.37279 199 ALA B C 1
ATOM 4906 O O . ALA B 1 204 ? 72.31994 45.94327 108.17174 1.000 82.94413 199 ALA B O 1
ATOM 4908 N N . PHE B 1 205 ? 70.20865 45.47498 107.51045 1.000 74.86984 200 PHE B N 1
ATOM 4909 C CA . PHE B 1 205 ? 70.34049 46.04285 106.17687 1.000 72.61377 200 PHE B CA 1
ATOM 4910 C C . PHE B 1 205 ? 69.00953 46.67225 105.79150 1.000 72.97593 200 PHE B C 1
ATOM 4911 O O . PHE B 1 205 ? 67.95410 46.29565 106.30322 1.000 75.62749 200 PHE B O 1
ATOM 4919 N N . ARG B 1 206 ? 69.06520 47.63917 104.88111 1.000 75.38907 201 ARG B N 1
ATOM 4920 C CA . ARG B 1 206 ? 67.86400 48.37397 104.50499 1.000 78.40809 201 ARG B CA 1
ATOM 4921 C C . ARG B 1 206 ? 66.93153 47.49314 103.68566 1.000 76.99209 201 ARG B C 1
ATOM 4922 O O . ARG B 1 206 ? 67.36786 46.79877 102.76164 1.000 76.88854 201 ARG B O 1
ATOM 4930 N N . ALA B 1 207 ? 65.63938 47.52091 104.02789 1.000 74.65054 202 ALA B N 1
ATOM 4931 C CA . ALA B 1 207 ? 64.67302 46.69028 103.31506 1.000 76.61114 202 ALA B CA 1
ATOM 4932 C C . ALA B 1 207 ? 64.58393 47.06565 101.84073 1.000 76.82244 202 ALA B C 1
ATOM 4933 O O . ALA B 1 207 ? 64.22483 46.22399 101.00857 1.000 72.92063 202 ALA B O 1
ATOM 4935 N N . GLY B 1 208 ? 64.85807 48.32493 101.50581 1.000 75.33303 203 GLY B N 1
ATOM 4936 C CA . GLY B 1 208 ? 64.87791 48.72733 100.10673 1.000 71.27333 203 GLY B CA 1
ATOM 4937 C C . GLY B 1 208 ? 63.53586 48.50297 99.43897 1.000 73.65933 203 GLY B C 1
ATOM 4938 O O . GLY B 1 208 ? 62.48800 48.94905 99.91944 1.000 81.16570 203 GLY B O 1
ATOM 4939 N N . ALA B 1 209 ? 63.56121 47.79163 98.31699 1.000 68.64198 204 ALA B N 1
ATOM 4940 C CA . ALA B 1 209 ? 62.35116 47.51658 97.55781 1.000 72.27020 204 ALA B CA 1
ATOM 4941 C C . ALA B 1 209 ? 61.54286 46.34691 98.11976 1.000 76.85721 204 ALA B C 1
ATOM 4942 O O . ALA B 1 209 ? 60.52242 45.98412 97.52292 1.000 76.70770 204 ALA B O 1
ATOM 4944 N N . ILE B 1 210 ? 61.96686 45.74353 99.23051 1.000 72.99582 205 ILE B N 1
ATOM 4945 C CA . ILE B 1 210 ? 61.24165 44.62329 99.82966 1.000 71.68021 205 ILE B CA 1
ATOM 4946 C C . ILE B 1 210 ? 59.98592 45.14374 100.52115 1.000 73.89891 205 ILE B C 1
ATOM 4947 O O . ILE B 1 210 ? 60.08018 45.97397 101.43898 1.000 79.59015 205 ILE B O 1
ATOM 4952 N N . PRO B 1 211 ? 58.79371 44.68069 100.13485 1.000 75.85358 206 PRO B N 1
ATOM 4953 C CA . PRO B 1 211 ? 57.58139 45.08927 100.85945 1.000 75.66967 206 PRO B CA 1
ATOM 4954 C C . PRO B 1 211 ? 57.44680 44.35048 102.18333 1.000 75.16808 206 PRO B C 1
ATOM 4955 O O . PRO B 1 211 ? 57.03793 43.18554 102.20520 1.000 74.23688 206 PRO B O 1
ATOM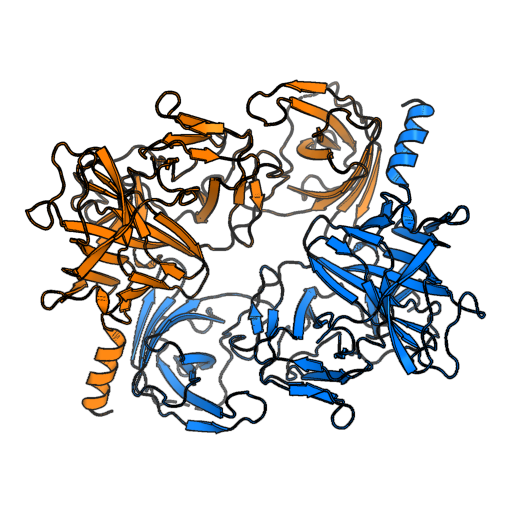 4959 N N . LEU B 1 212 ? 57.79945 45.00750 103.29174 1.000 74.72878 207 LEU B N 1
ATOM 4960 C CA . LEU B 1 212 ? 57.79006 44.34035 104.58888 1.000 79.91392 207 LEU B CA 1
ATOM 4961 C C . LEU B 1 212 ? 56.39433 43.98383 105.08475 1.000 78.14680 207 LEU B C 1
ATOM 4962 O O . LEU B 1 212 ? 56.28725 43.18724 106.02135 1.000 81.18102 207 LEU B O 1
ATOM 4967 N N . THR B 1 213 ? 55.33218 44.52991 104.48882 1.000 79.67236 208 THR B N 1
ATOM 4968 C CA . THR B 1 213 ? 53.97803 44.13614 104.86616 1.000 78.69619 208 THR B CA 1
ATOM 4969 C C . THR B 1 213 ? 53.51640 42.86107 104.17739 1.000 79.02226 208 THR B C 1
ATOM 4970 O O . THR B 1 213 ? 52.48533 42.30627 104.57062 1.000 82.90215 208 THR B O 1
ATOM 4974 N N . LEU B 1 214 ? 54.24624 42.38830 103.17245 1.000 76.51522 209 LEU B N 1
ATOM 4975 C CA . LEU B 1 214 ? 53.86726 41.22743 102.37579 1.000 76.43614 209 LEU B CA 1
ATOM 4976 C C . LEU B 1 214 ? 54.70749 39.99515 102.65559 1.000 78.58953 209 LEU B C 1
ATOM 4977 O O . LEU B 1 214 ? 54.19280 38.87734 102.58081 1.000 76.87623 209 LEU B O 1
ATOM 4982 N N . VAL B 1 215 ? 55.99991 40.16651 102.90913 1.000 79.02424 210 VAL B N 1
ATOM 4983 C CA . VAL B 1 215 ? 56.90976 39.05092 103.13719 1.000 77.04126 210 VAL B CA 1
ATOM 4984 C C . VAL B 1 215 ? 56.86010 38.64908 104.60437 1.000 73.95541 210 VAL B C 1
ATOM 4985 O O . VAL B 1 215 ? 56.65641 39.48361 105.49354 1.000 70.93532 210 VAL B O 1
ATOM 4989 N N . ASP B 1 216 ? 57.06522 37.35256 104.86727 1.000 71.21864 211 ASP B N 1
ATOM 4990 C CA . ASP B 1 216 ? 57.06454 36.87212 106.24290 1.000 72.36411 211 ASP B CA 1
ATOM 4991 C C . ASP B 1 216 ? 58.06258 35.74726 106.49528 1.000 70.64739 211 ASP B C 1
ATOM 4992 O O . ASP B 1 216 ? 58.05172 35.17812 107.59359 1.000 75.44861 211 ASP B O 1
ATOM 4997 N N . ALA B 1 217 ? 58.92050 35.40321 105.53547 1.000 67.81212 212 ALA B N 1
ATOM 4998 C CA . ALA B 1 217 ? 59.84087 34.29103 105.72876 1.000 66.70915 212 ALA B CA 1
ATOM 4999 C C . ALA B 1 217 ? 61.11100 34.52902 104.92236 1.000 65.41697 212 ALA B C 1
ATOM 5000 O O . ALA B 1 217 ? 61.11819 35.27400 103.93902 1.000 64.41833 212 ALA B O 1
ATOM 5002 N N . LEU B 1 218 ? 62.19298 33.88812 105.36136 1.000 63.09563 213 LEU B N 1
ATOM 5003 C CA . LEU B 1 218 ? 63.46774 33.90290 104.66222 1.000 63.97014 213 LEU B CA 1
ATOM 5004 C C . LEU B 1 218 ? 63.91720 32.47909 104.38728 1.000 63.83605 213 LEU B C 1
ATOM 5005 O O . LEU B 1 218 ? 63.58660 31.54894 105.12613 1.000 67.06321 213 LEU B O 1
ATOM 5010 N N . GLU B 1 219 ? 64.76690 32.33363 103.37938 1.000 62.79627 214 GLU B N 1
ATOM 5011 C CA . GLU B 1 219 ? 65.42482 31.05927 103.12127 1.000 71.28272 214 GLU B CA 1
ATOM 5012 C C . GLU B 1 219 ? 66.85570 31.32162 102.67917 1.000 65.67884 214 GLU B C 1
ATOM 5013 O O . GLU B 1 219 ? 67.08230 32.02905 101.69197 1.000 64.16960 214 GLU B O 1
ATOM 5019 N N . GLN B 1 220 ? 67.81332 30.77318 103.42146 1.000 59.74897 215 GLN B N 1
ATOM 5020 C CA . GLN B 1 220 ? 69.21501 30.88234 103.03978 1.000 62.04742 215 GLN B CA 1
ATOM 5021 C C . GLN B 1 220 ? 69.50203 29.93351 101.87754 1.000 59.05939 215 GLN B C 1
ATOM 5022 O O . GLN B 1 220 ? 69.13687 28.75326 101.92607 1.000 57.48165 215 GLN B O 1
ATOM 5028 N N . LEU B 1 221 ? 70.13885 30.45712 100.82426 1.000 53.09238 216 LEU B N 1
ATOM 5029 C CA . LEU B 1 221 ? 70.44658 29.70167 99.61057 1.000 57.54939 216 LEU B CA 1
ATOM 5030 C C . LEU B 1 221 ? 71.93990 29.48666 99.37096 1.000 64.35942 216 LEU B C 1
ATOM 5031 O O . LEU B 1 221 ? 72.31083 28.51224 98.71124 1.000 65.85831 216 LEU B O 1
ATOM 5036 N N . ALA B 1 222 ? 72.80604 30.36872 99.87050 1.000 62.93147 217 ALA B N 1
ATOM 5037 C CA . ALA B 1 222 ? 74.24653 30.19528 99.72517 1.000 61.36307 217 ALA B CA 1
ATOM 5038 C C . ALA B 1 222 ? 74.96290 31.02990 100.77772 1.000 66.50293 217 ALA B C 1
ATOM 5039 O O . ALA B 1 222 ? 74.46779 32.07855 101.20777 1.000 62.63126 217 ALA B O 1
ATOM 5041 N N . CYS B 1 223 ? 76.13483 30.55027 101.18874 1.000 62.46611 218 CYS B N 1
ATOM 5042 C CA . CYS B 1 223 ? 76.94404 31.27203 102.15501 1.000 56.44415 218 CYS B CA 1
ATOM 5043 C C . CYS B 1 223 ? 78.41515 31.02608 101.85357 1.000 64.42886 218 CYS B C 1
ATOM 5044 O O . CYS B 1 223 ? 78.81142 29.90183 101.52671 1.000 64.65597 218 CYS B O 1
ATOM 5047 N N . SER B 1 224 ? 79.22639 32.08064 101.97965 1.000 68.05844 219 SER B N 1
ATOM 5048 C CA . SER B 1 224 ? 80.65281 31.94780 101.70399 1.000 58.41545 219 SER B CA 1
ATOM 5049 C C . SER B 1 224 ? 81.36914 31.09496 102.73639 1.000 57.44769 219 SER B C 1
ATOM 5050 O O . SER B 1 224 ? 82.48847 30.64289 102.47433 1.000 55.96640 219 SER B O 1
ATOM 5053 N N . ASP B 1 225 ? 80.74910 30.83272 103.87913 1.000 59.67099 220 ASP B N 1
ATOM 5054 C CA . ASP B 1 225 ? 81.36555 30.00209 104.88958 1.000 62.62585 220 ASP B CA 1
ATOM 5055 C C . ASP B 1 225 ? 80.46136 28.81887 105.20820 1.000 64.38036 220 ASP B C 1
ATOM 5056 O O . ASP B 1 225 ? 79.26362 29.00952 105.46317 1.000 63.88651 220 ASP B O 1
ATOM 5061 N N . PRO B 1 226 ? 80.98785 27.59203 105.21337 1.000 63.28211 221 PRO B N 1
ATOM 5062 C CA . PRO B 1 226 ? 80.12157 26.41274 105.34080 1.000 64.56315 221 PRO B CA 1
ATOM 5063 C C . PRO B 1 226 ? 79.58755 26.15425 106.73996 1.000 63.52178 221 PRO B C 1
ATOM 5064 O O . PRO B 1 226 ? 78.78874 25.22431 106.90182 1.000 60.61121 221 PRO B O 1
ATOM 5068 N N . ASN B 1 227 ? 79.99764 26.92067 107.75291 1.000 65.60651 222 ASN B N 1
ATOM 5069 C CA . ASN B 1 227 ? 79.52804 26.71645 109.12274 1.000 62.09698 222 ASN B CA 1
ATOM 5070 C C . ASN B 1 227 ? 78.76287 27.91862 109.66342 1.000 62.99009 222 ASN B C 1
ATOM 5071 O O . ASN B 1 227 ? 78.54595 28.01259 110.88001 1.000 63.39845 222 ASN B O 1
ATOM 5076 N N . THR B 1 228 ? 78.35557 28.83453 108.79271 1.000 61.69180 223 THR B N 1
ATOM 5077 C CA . THR B 1 228 ? 77.64596 30.05094 109.15887 1.000 67.57618 223 THR B CA 1
ATOM 5078 C C . THR B 1 228 ? 76.23102 30.00911 108.59566 1.000 70.26592 223 THR B C 1
ATOM 5079 O O . THR B 1 228 ? 76.04163 29.71069 107.41070 1.000 68.16251 223 THR B O 1
ATOM 5083 N N . TYR B 1 229 ? 75.24489 30.33002 109.43046 1.000 63.84530 224 TYR B N 1
ATOM 5084 C CA . TYR B 1 229 ? 73.86061 30.30382 108.98212 1.000 65.87958 224 TYR B CA 1
ATOM 5085 C C . TYR B 1 229 ? 73.05840 31.38497 109.69135 1.000 64.11092 224 TYR B C 1
ATOM 5086 O O . TYR B 1 229 ? 73.43760 31.86577 110.76040 1.000 65.04888 224 TYR B O 1
ATOM 5095 N N . ILE B 1 230 ? 71.94688 31.77456 109.06421 1.000 62.55187 225 ILE B N 1
ATOM 5096 C CA . ILE B 1 230 ? 71.01489 32.72677 109.66692 1.000 63.58230 225 ILE B CA 1
ATOM 5097 C C . ILE B 1 230 ? 70.24128 32.02663 110.77684 1.000 62.17510 225 ILE B C 1
ATOM 5098 O O . ILE B 1 230 ? 69.53245 31.04317 110.53567 1.000 64.45022 225 ILE B O 1
ATOM 5103 N N . HIS B 1 231 ? 70.39730 32.51183 112.00601 1.000 59.29795 226 HIS B N 1
ATOM 5104 C CA . HIS B 1 231 ? 69.73786 31.88119 113.14011 1.000 63.58935 226 HIS B CA 1
ATOM 5105 C C . HIS B 1 231 ? 68.31343 32.38698 113.33758 1.000 66.79612 226 HIS B C 1
ATOM 5106 O O . HIS B 1 231 ? 67.40737 31.60006 113.63116 1.000 67.19181 226 HIS B O 1
ATOM 5113 N N . LYS B 1 232 ? 68.10084 33.69088 113.21693 1.000 64.31892 227 LYS B N 1
ATOM 5114 C CA . LYS B 1 232 ? 66.75901 34.24702 113.30047 1.000 65.81618 227 LYS B CA 1
ATOM 5115 C C . LYS B 1 232 ? 66.77991 35.60342 112.62316 1.000 71.98112 227 LYS B C 1
ATOM 5116 O O . LYS B 1 232 ? 67.83533 36.10963 112.23375 1.000 72.05490 227 LYS B O 1
ATOM 5122 N N . THR B 1 233 ? 65.59564 36.18106 112.46862 1.000 71.05797 228 THR B N 1
ATOM 5123 C CA . THR B 1 233 ? 65.49368 37.42415 111.72978 1.000 71.33791 228 THR B CA 1
ATOM 5124 C C . THR B 1 233 ? 64.32363 38.22741 112.27371 1.000 73.55170 228 THR B C 1
ATOM 5125 O O . THR B 1 233 ? 63.29240 37.66457 112.64909 1.000 76.84676 228 THR B O 1
ATOM 5129 N N . GLU B 1 234 ? 64.50004 39.54304 112.32242 1.000 77.45586 229 GLU B N 1
ATOM 5130 C CA . GLU B 1 234 ? 63.46498 40.46743 112.75574 1.000 79.46530 229 GLU B CA 1
ATOM 5131 C C . GLU B 1 234 ? 63.33886 41.57854 111.72965 1.000 75.47259 229 GLU B C 1
ATOM 5132 O O . GLU B 1 234 ? 64.25681 41.84206 110.95051 1.000 78.58136 229 GLU B O 1
ATOM 5138 N N . THR B 1 235 ? 62.18538 42.22319 111.72540 1.000 73.01476 230 THR B N 1
ATOM 5139 C CA . THR B 1 235 ? 61.94786 43.32755 110.81822 1.000 78.89181 230 THR B CA 1
ATOM 5140 C C . THR B 1 235 ? 61.39589 44.51377 111.59241 1.000 83.66139 230 THR B C 1
ATOM 5141 O O . THR B 1 235 ? 60.77003 44.34723 112.64022 1.000 85.54337 230 THR B O 1
ATOM 5145 N N . ASP B 1 236 ? 61.65185 45.71767 111.08161 1.000 85.10650 231 ASP B N 1
ATOM 5146 C CA . ASP B 1 236 ? 61.03928 46.93722 111.60518 1.000 89.75137 231 ASP B CA 1
ATOM 5147 C C . ASP B 1 236 ? 60.45607 47.71440 110.43202 1.000 91.00504 231 ASP B C 1
ATOM 5148 O O . ASP B 1 236 ? 61.20235 48.27085 109.61937 1.000 94.52534 231 ASP B O 1
ATOM 5153 N N . GLU B 1 237 ? 59.12396 47.76096 110.34477 1.000 93.63457 232 GLU B N 1
ATOM 5154 C CA . GLU B 1 237 ? 58.49379 48.42860 109.20958 1.000 94.63818 232 GLU B CA 1
ATOM 5155 C C . GLU B 1 237 ? 58.69187 49.93851 109.27529 1.000 91.14690 232 GLU B C 1
ATOM 5156 O O . GLU B 1 237 ? 58.89192 50.58969 108.24279 1.000 93.44824 232 GLU B O 1
ATOM 5162 N N . ARG B 1 238 ? 58.68078 50.51200 110.47865 1.000 87.99663 233 ARG B N 1
ATOM 5163 C CA . ARG B 1 238 ? 58.83395 51.95715 110.57482 1.000 88.13076 233 ARG B CA 1
ATOM 5164 C C . ARG B 1 238 ? 60.22462 52.40148 110.14103 1.000 91.80329 233 ARG B C 1
ATOM 5165 O O . ARG B 1 238 ? 60.37009 53.48017 109.55699 1.000 91.72726 233 ARG B O 1
ATOM 5173 N N . GLY B 1 239 ? 61.24975 51.58014 110.38749 1.000 97.68073 234 GLY B N 1
ATOM 5174 C CA . GLY B 1 239 ? 62.61552 51.90835 110.01684 1.000 96.64060 234 GLY B CA 1
ATOM 5175 C C . GLY B 1 239 ? 63.07208 51.37024 108.67725 1.000 94.14616 234 GLY B C 1
ATOM 5176 O O . GLY B 1 239 ? 64.10343 51.81159 108.15456 1.000 87.01948 234 GLY B O 1
ATOM 5177 N N . GLN B 1 240 ? 62.31594 50.42996 108.10756 1.000 91.33968 235 GLN B N 1
ATOM 5178 C CA . GLN B 1 240 ? 62.62649 49.83805 106.81094 1.000 84.49289 235 GLN B CA 1
ATOM 5179 C C . GLN B 1 240 ? 64.00236 49.17280 106.82183 1.000 85.87277 235 GLN B C 1
ATOM 5180 O O . GLN B 1 240 ? 64.84597 49.41235 105.95389 1.000 84.82521 235 GLN B O 1
ATOM 5186 N N . TRP B 1 241 ? 64.23895 48.34686 107.83961 1.000 83.10655 236 TRP B N 1
ATOM 5187 C CA . TRP B 1 241 ? 65.43154 47.51544 107.87294 1.000 87.49317 236 TRP B CA 1
ATOM 5188 C C . TRP B 1 241 ? 65.05061 46.11178 108.33064 1.000 85.14609 236 TRP B C 1
ATOM 5189 O O . TRP B 1 241 ? 63.98287 45.88674 108.90857 1.000 84.17257 236 TRP B O 1
ATOM 5200 N N . ILE B 1 242 ? 65.93364 45.16298 108.02670 1.000 80.74914 237 ILE B N 1
ATOM 5201 C CA . ILE B 1 242 ? 65.80315 43.76759 108.42735 1.000 73.77957 237 ILE B CA 1
ATOM 5202 C C . ILE B 1 242 ? 67.04813 43.39960 109.21549 1.000 72.28039 237 ILE B C 1
ATOM 5203 O O . ILE B 1 242 ? 68.16988 43.59930 108.73754 1.000 72.44480 237 ILE B O 1
ATOM 5208 N N . MET B 1 243 ? 66.85360 42.88735 110.42145 1.000 71.96941 238 MET B N 1
ATOM 5209 C CA . MET B 1 243 ? 67.94901 42.48361 111.29000 1.000 69.97775 238 MET B CA 1
ATOM 5210 C C . MET B 1 243 ? 68.19962 40.99077 111.11615 1.000 72.40793 238 MET B C 1
ATOM 5211 O O . MET B 1 243 ? 67.26022 40.19101 111.17680 1.000 70.04156 238 MET B O 1
ATOM 5216 N N . LEU B 1 244 ? 69.45694 40.61868 110.88312 1.000 69.76938 239 LEU B N 1
ATOM 5217 C CA . LEU B 1 244 ? 69.85006 39.21859 110.77287 1.000 74.13013 239 LEU B CA 1
ATOM 5218 C C . LEU B 1 244 ? 70.70450 38.82336 111.97314 1.000 73.52366 239 LEU B C 1
ATOM 5219 O O . LEU B 1 244 ? 71.53812 39.60630 112.43867 1.000 75.25717 239 LEU B O 1
ATOM 5224 N N . PHE B 1 245 ? 70.48231 37.61386 112.48074 1.000 67.62749 240 PHE B N 1
ATOM 5225 C CA . PHE B 1 245 ? 71.26211 37.04623 113.57714 1.000 65.83708 240 PHE B CA 1
ATOM 5226 C C . PHE B 1 245 ? 71.97319 35.80473 113.05504 1.000 65.13856 240 PHE B C 1
ATOM 5227 O O . PHE B 1 245 ? 71.31685 34.80806 112.73314 1.000 69.59143 240 PHE B O 1
ATOM 5235 N N . LEU B 1 246 ? 73.30580 35.84164 113.00057 1.000 65.57692 241 LEU B N 1
ATOM 5236 C CA . LEU B 1 246 ? 74.09041 34.73250 112.47215 1.000 64.24744 241 LEU B CA 1
ATOM 5237 C C . LEU B 1 246 ? 74.64247 33.85619 113.58850 1.000 64.89590 241 LEU B C 1
ATOM 5238 O O . LEU B 1 246 ? 74.96027 34.32905 114.68010 1.000 68.77528 241 LEU B O 1
ATOM 5243 N N . HIS B 1 247 ? 74.79369 32.57322 113.28086 1.000 60.10166 242 HIS B N 1
ATOM 5244 C CA . HIS B 1 247 ? 75.45198 31.61402 114.15165 1.000 62.57642 242 HIS B CA 1
ATOM 5245 C C . HIS B 1 247 ? 76.60294 31.00379 113.37047 1.000 68.52133 242 HIS B C 1
ATOM 5246 O O . HIS B 1 247 ? 76.51975 30.86606 112.14185 1.000 65.98519 242 HIS B O 1
ATOM 5253 N N . HIS B 1 248 ? 77.70564 30.71971 114.06824 1.000 69.87665 243 HIS B N 1
ATOM 5254 C CA . HIS B 1 248 ? 78.87627 30.09356 113.46316 1.000 66.50245 243 HIS B CA 1
ATOM 5255 C C . HIS B 1 248 ? 79.35371 28.94887 114.34339 1.000 67.67217 243 HIS B C 1
ATOM 5256 O O . HIS B 1 248 ? 79.57434 29.13640 115.54359 1.000 69.06783 243 HIS B O 1
ATOM 5263 N N . ASP B 1 249 ? 79.53085 27.77603 113.74380 1.000 68.06584 244 ASP B N 1
ATOM 5264 C CA . ASP B 1 249 ? 79.87870 26.56889 114.47513 1.000 69.03528 244 ASP B CA 1
ATOM 5265 C C . ASP B 1 249 ? 81.27466 26.09927 114.07188 1.000 68.85643 244 ASP B C 1
ATOM 5266 O O . ASP B 1 249 ? 81.45574 25.05746 113.44121 1.000 69.86427 244 ASP B O 1
ATOM 5271 N N . SER B 1 250 ? 82.27545 26.86910 114.47294 1.000 67.31948 245 SER B N 1
ATOM 5272 C CA . SER B 1 250 ? 83.66630 26.44864 114.36215 1.000 73.06071 245 SER B CA 1
ATOM 5273 C C . SER B 1 250 ? 84.48137 27.30041 115.32050 1.000 75.12161 245 SER B C 1
ATOM 5274 O O . SER B 1 250 ? 83.95862 28.25639 115.91058 1.000 73.70010 245 SER B O 1
ATOM 5277 N N . PRO B 1 251 ? 85.74574 26.94420 115.55530 1.000 80.51366 246 PRO B N 1
ATOM 5278 C CA . PRO B 1 251 ? 86.55245 27.75251 116.48056 1.000 80.28303 246 PRO B CA 1
ATOM 5279 C C . PRO B 1 251 ? 86.87651 29.13191 115.93803 1.000 82.98870 246 PRO B C 1
ATOM 5280 O O . PRO B 1 251 ? 87.04895 30.06162 116.73394 1.000 86.23056 246 PRO B O 1
ATOM 5284 N N . HIS B 1 252 ? 86.94005 29.30642 114.61755 1.000 81.84470 247 HIS B N 1
ATOM 5285 C CA . HIS B 1 252 ? 87.36794 30.57246 114.01721 1.000 81.52899 247 HIS B CA 1
ATOM 5286 C C . HIS B 1 252 ? 86.30152 31.12204 113.08071 1.000 76.99821 247 HIS B C 1
ATOM 5287 O O . HIS B 1 252 ? 86.23058 30.71704 111.90607 1.000 72.37958 247 HIS B O 1
ATOM 5294 N N . PRO B 1 253 ? 85.47210 32.06320 113.54137 1.000 76.57842 248 PRO B N 1
ATOM 5295 C CA . PRO B 1 253 ? 84.47739 32.65558 112.65234 1.000 72.22152 248 PRO B CA 1
ATOM 5296 C C . PRO B 1 253 ? 85.14542 33.48053 111.56952 1.000 69.69891 248 PRO B C 1
ATOM 5297 O O . PRO B 1 253 ? 86.23596 34.03741 111.77657 1.000 78.09601 248 PRO B O 1
ATOM 5301 N N . PRO B 1 254 ? 84.53186 33.58430 110.39556 1.000 73.28902 249 PRO B N 1
ATOM 5302 C CA . PRO B 1 254 ? 85.15354 34.32995 109.29449 1.000 68.39393 249 PRO B CA 1
ATOM 5303 C C . PRO B 1 254 ? 85.07885 35.84137 109.48177 1.000 68.35235 249 PRO B C 1
ATOM 5304 O O . PRO B 1 254 ? 84.15385 36.38228 110.09382 1.000 68.34057 249 PRO B O 1
ATOM 5308 N N . THR B 1 255 ? 86.08347 36.52399 108.93300 1.000 68.69990 250 THR B N 1
ATOM 5309 C CA . THR B 1 255 ? 86.14580 37.97756 109.03063 1.000 71.28372 250 THR B CA 1
ATOM 5310 C C . THR B 1 255 ? 85.00882 38.63499 108.25995 1.000 65.49245 250 THR B C 1
ATOM 5311 O O . THR B 1 255 ? 84.38648 39.58715 108.74401 1.000 69.39353 250 THR B O 1
ATOM 5315 N N . SER B 1 256 ? 84.73739 38.15858 107.05504 1.000 65.52446 251 SER B N 1
ATOM 5316 C CA . SER B 1 256 ? 83.64279 38.67671 106.25603 1.000 69.74094 251 SER B CA 1
ATOM 5317 C C . SER B 1 256 ? 82.78627 37.51927 105.76816 1.000 67.75795 251 SER B C 1
ATOM 5318 O O . SER B 1 256 ? 83.25267 36.38102 105.66140 1.000 68.31428 251 SER B O 1
ATOM 5321 N N . VAL B 1 257 ? 81.51207 37.80983 105.52318 1.000 64.59382 252 VAL B N 1
ATOM 5322 C CA . VAL B 1 257 ? 80.54382 36.80086 105.11491 1.000 61.03200 252 VAL B CA 1
ATOM 5323 C C . VAL B 1 257 ? 79.73660 37.34088 103.94356 1.000 62.12199 252 VAL B C 1
ATOM 5324 O O . VAL B 1 257 ? 79.24617 38.47729 103.98445 1.000 60.51664 252 VAL B O 1
ATOM 5328 N N . PHE B 1 258 ? 79.63029 36.53655 102.89191 1.000 61.30178 253 PHE B N 1
ATOM 5329 C CA . PHE B 1 258 ? 78.65263 36.74157 101.83471 1.000 61.03240 253 PHE B CA 1
ATOM 5330 C C . PHE B 1 258 ? 77.44756 35.84514 102.09952 1.000 61.45819 253 PHE B C 1
ATOM 5331 O O . PHE B 1 258 ? 77.60189 34.66683 102.43655 1.000 62.81973 253 PHE B O 1
ATOM 5339 N N . LEU B 1 259 ? 76.24928 36.40835 101.95992 1.000 64.52842 254 LEU B N 1
ATOM 5340 C CA . LEU B 1 259 ? 75.00671 35.66746 102.13987 1.000 61.70431 254 LEU B CA 1
ATOM 5341 C C . LEU B 1 259 ? 74.09197 35.90252 100.94598 1.000 62.84026 254 LEU B C 1
ATOM 5342 O O . LEU B 1 259 ? 73.93826 37.03565 100.47426 1.000 59.94098 254 LEU B O 1
ATOM 5347 N N . HIS B 1 260 ? 73.50224 34.81499 100.45799 1.000 63.63383 255 HIS B N 1
ATOM 5348 C CA . HIS B 1 260 ? 72.47766 34.83114 99.41995 1.000 60.17492 255 HIS B CA 1
ATOM 5349 C C . HIS B 1 260 ? 71.24371 34.17962 100.01616 1.000 63.76005 255 HIS B C 1
ATOM 5350 O O . HIS B 1 260 ? 71.29009 33.00284 100.39447 1.000 64.77056 255 HIS B O 1
ATOM 5357 N N . PHE B 1 261 ? 70.15400 34.93977 100.13260 1.000 62.87592 256 PHE B N 1
ATOM 5358 C CA . PHE B 1 261 ? 68.92274 34.38751 100.67923 1.000 60.96557 256 PHE B CA 1
ATOM 5359 C C . PHE B 1 261 ? 67.72750 34.97730 99.94901 1.000 63.26203 256 PHE B C 1
ATOM 5360 O O . PHE B 1 261 ? 67.84222 35.94318 99.19254 1.000 64.41565 256 PHE B O 1
ATOM 5368 N N . SER B 1 262 ? 66.57085 34.36205 100.16213 1.000 67.10420 257 SER B N 1
ATOM 5369 C CA . SER B 1 262 ? 65.32859 34.81394 99.55804 1.000 69.61837 257 SER B CA 1
ATOM 5370 C C . SER B 1 262 ? 64.38345 35.30534 100.64293 1.000 68.89036 257 SER B C 1
ATOM 5371 O O . SER B 1 262 ? 64.37031 34.77521 101.76304 1.000 65.63909 257 SER B O 1
ATOM 5374 N N . VAL B 1 263 ? 63.62066 36.33947 100.30389 1.000 65.51913 258 VAL B N 1
ATOM 5375 C CA . VAL B 1 263 ? 62.56945 36.88215 101.15030 1.000 69.69844 258 VAL B CA 1
ATOM 5376 C C . VAL B 1 263 ? 61.27077 36.67819 100.38663 1.000 73.60492 258 VAL B C 1
ATOM 5377 O O . VAL B 1 263 ? 61.15525 37.11383 99.23319 1.000 71.88562 258 VAL B O 1
ATOM 5381 N N . TYR B 1 264 ? 60.30147 36.01241 101.01346 1.000 71.36294 259 TYR B N 1
ATOM 5382 C CA . TYR B 1 264 ? 59.10070 35.59157 100.30193 1.000 70.64230 259 TYR B CA 1
ATOM 5383 C C . TYR B 1 264 ? 57.91109 35.58528 101.25471 1.000 73.14721 259 TYR B C 1
ATOM 5384 O O . TYR B 1 264 ? 58.03645 35.89331 102.44446 1.000 74.71492 259 TYR B O 1
ATOM 5393 N N . THR B 1 265 ? 56.74006 35.23758 100.71077 1.000 73.89440 260 THR B N 1
ATOM 5394 C CA . THR B 1 265 ? 55.49416 35.15200 101.47023 1.000 74.55077 260 THR B CA 1
ATOM 5395 C C . THR B 1 265 ? 55.13981 33.68218 101.65550 1.000 73.32588 260 THR B C 1
ATOM 5396 O O . THR B 1 265 ? 54.86641 32.97688 100.67912 1.000 74.58600 260 THR B O 1
ATOM 5400 N N . HIS B 1 266 ? 55.15743 33.21731 102.90092 1.000 72.12753 261 HIS B N 1
ATOM 5401 C CA . HIS B 1 266 ? 54.86695 31.82202 103.20595 1.000 72.94574 261 HIS B CA 1
ATOM 5402 C C . HIS B 1 266 ? 53.48039 31.62491 103.81053 1.000 84.04206 261 HIS B C 1
ATOM 5403 O O . HIS B 1 266 ? 52.78385 30.66679 103.45926 1.000 84.15420 261 HIS B O 1
ATOM 5410 N N . ARG B 1 267 ? 53.07256 32.50365 104.72901 1.000 77.45014 262 ARG B N 1
ATOM 5411 C CA . ARG B 1 267 ? 51.76952 32.41139 105.38191 1.000 83.06915 262 ARG B CA 1
ATOM 5412 C C . ARG B 1 267 ? 51.53780 31.02657 105.98191 1.000 84.83472 262 ARG B C 1
ATOM 5413 O O . ARG B 1 267 ? 50.43362 30.48420 105.93566 1.000 87.58520 262 ARG B O 1
ATOM 5421 N N . ALA B 1 268 ? 52.58540 30.44403 106.55145 1.000 81.15714 263 ALA B N 1
ATOM 5422 C CA . ALA B 1 268 ? 52.42068 29.19657 107.27895 1.000 78.21657 263 ALA B CA 1
ATOM 5423 C C . ALA B 1 268 ? 51.77003 29.48500 108.62549 1.000 77.84039 263 ALA B C 1
ATOM 5424 O O . ALA B 1 268 ? 51.96838 30.55174 109.21619 1.000 78.42018 263 ALA B O 1
ATOM 5426 N N . GLU B 1 269 ? 50.94898 28.54273 109.09266 1.000 72.55930 264 GLU B N 1
ATOM 5427 C CA . GLU B 1 269 ? 50.31501 28.71703 110.39537 1.000 75.25923 264 GLU B CA 1
ATOM 5428 C C . GLU B 1 269 ? 51.20402 28.30251 111.55968 1.000 73.23565 264 GLU B C 1
ATOM 5429 O O . GLU B 1 269 ? 50.86450 28.58660 112.71314 1.000 77.17189 264 GLU B O 1
ATOM 5435 N N . VAL B 1 270 ? 52.31898 27.63834 111.29046 1.000 70.03895 265 VAL B N 1
ATOM 5436 C CA . VAL B 1 270 ? 53.26658 27.22326 112.31097 1.000 72.81496 265 VAL B CA 1
ATOM 5437 C C . VAL B 1 270 ? 54.61541 27.82654 111.95235 1.000 73.29840 265 VAL B C 1
ATOM 5438 O O . VAL B 1 270 ? 55.06945 27.70261 110.80832 1.000 78.05997 265 VAL B O 1
ATOM 5442 N N . VAL B 1 271 ? 55.23025 28.51890 112.91150 1.000 72.16305 266 VAL B N 1
ATOM 5443 C CA . VAL B 1 271 ? 56.54079 29.12564 112.71750 1.000 72.64226 266 VAL B CA 1
ATOM 5444 C C . VAL B 1 271 ? 57.47848 28.64821 113.81501 1.000 70.38132 266 VAL B C 1
ATOM 5445 O O . VAL B 1 271 ? 57.06196 28.36470 114.94361 1.000 68.82721 266 VAL B O 1
ATOM 5449 N N . ALA B 1 272 ? 58.75753 28.56472 113.47536 1.000 71.14307 267 ALA B N 1
ATOM 5450 C CA . ALA B 1 272 ? 59.79106 28.27234 114.45183 1.000 67.58835 267 ALA B CA 1
ATOM 5451 C C . ALA B 1 272 ? 60.31459 29.57477 115.03429 1.000 70.93764 267 ALA B C 1
ATOM 5452 O O . ALA B 1 272 ? 60.42745 30.58053 114.32800 1.000 71.00482 267 ALA B O 1
ATOM 5454 N N . ARG B 1 273 ? 60.64182 29.55271 116.32877 1.000 70.55964 268 ARG B N 1
ATOM 5455 C CA . ARG B 1 273 ? 61.22589 30.74274 116.93630 1.000 74.47157 268 ARG B CA 1
ATOM 5456 C C . ARG B 1 273 ? 62.58826 31.04152 116.32858 1.000 71.88132 268 ARG B C 1
ATOM 5457 O O . ARG B 1 273 ? 62.91585 32.20307 116.06100 1.000 68.64335 268 ARG B O 1
ATOM 5465 N N . HIS B 1 274 ? 63.38318 30.00111 116.09035 1.000 71.41562 269 HIS B N 1
ATOM 5466 C CA . HIS B 1 274 ? 64.68725 30.09806 115.45493 1.000 68.79957 269 HIS B CA 1
ATOM 5467 C C . HIS B 1 274 ? 64.76817 29.09332 114.31173 1.000 71.04421 269 HIS B C 1
ATOM 5468 O O . HIS B 1 274 ? 63.97919 28.14588 114.22605 1.000 71.86465 269 HIS B O 1
ATOM 5475 N N . ASN B 1 275 ? 65.77065 29.27904 113.46014 1.000 64.58149 270 ASN B N 1
ATOM 5476 C CA . ASN B 1 275 ? 66.08121 28.32894 112.40747 1.000 63.83072 270 ASN B CA 1
ATOM 5477 C C . ASN B 1 275 ? 66.09554 26.91404 112.98763 1.000 64.40260 270 ASN B C 1
ATOM 5478 O O . ASN B 1 275 ? 66.81598 26.66102 113.96042 1.000 74.39208 270 ASN B O 1
ATOM 5483 N N . PRO B 1 276 ? 65.30188 25.98635 112.45180 1.000 68.06872 271 PRO B N 1
ATOM 5484 C CA . PRO B 1 276 ? 65.36612 24.60363 112.95316 1.000 64.99765 271 PRO B CA 1
ATOM 5485 C C . PRO B 1 276 ? 66.74635 23.99057 112.81492 1.000 62.35217 271 PRO B C 1
ATOM 5486 O O . PRO B 1 276 ? 67.09823 23.09227 113.58915 1.000 64.40984 271 PRO B O 1
ATOM 5490 N N . TYR B 1 277 ? 67.53056 24.43284 111.83485 1.000 61.54625 272 TYR B N 1
ATOM 5491 C CA . TYR B 1 277 ? 68.90741 23.97245 111.71346 1.000 69.83323 272 TYR B CA 1
ATOM 5492 C C . TYR B 1 277 ? 69.74408 24.52400 112.87212 1.000 63.74837 272 TYR B C 1
ATOM 5493 O O . TYR B 1 277 ? 69.55189 25.67134 113.28971 1.000 69.06625 272 TYR B O 1
ATOM 5502 N N . PRO B 1 278 ? 70.66282 23.73172 113.43439 1.000 64.76181 273 PRO B N 1
ATOM 5503 C CA . PRO B 1 278 ? 71.06186 22.36034 113.07566 1.000 64.42980 273 PRO B CA 1
ATOM 5504 C C . PRO B 1 278 ? 70.40174 21.26701 113.92307 1.000 68.15857 273 PRO B C 1
ATOM 5505 O O . PRO B 1 278 ? 70.65313 20.08528 113.68099 1.000 65.89483 273 PRO B O 1
ATOM 5509 N N . HIS B 1 279 ? 69.58281 21.60620 114.92793 1.000 60.84352 274 HIS B N 1
ATOM 5510 C CA . HIS B 1 279 ? 69.09550 20.60514 115.86914 1.000 66.60779 274 HIS B CA 1
ATOM 5511 C C . HIS B 1 279 ? 67.81408 19.92445 115.41611 1.000 68.48406 274 HIS B C 1
ATOM 5512 O O . HIS B 1 279 ? 67.52790 18.81067 115.87417 1.000 68.41301 274 HIS B O 1
ATOM 5519 N N . LEU B 1 280 ? 67.04258 20.56191 114.53897 1.000 62.41646 275 LEU B N 1
ATOM 5520 C CA . LEU B 1 280 ? 65.78751 20.01574 114.03419 1.000 66.26864 275 LEU B CA 1
ATOM 5521 C C . LEU B 1 280 ? 65.92503 19.82391 112.52732 1.000 67.34217 275 LEU B C 1
ATOM 5522 O O . LEU B 1 280 ? 66.10378 20.79873 111.78829 1.000 68.48945 275 LEU B O 1
ATOM 5527 N N . ARG B 1 281 ? 65.87504 18.57250 112.07319 1.000 63.76686 276 ARG B N 1
ATOM 5528 C CA . ARG B 1 281 ? 65.98445 18.26002 110.65060 1.000 65.55862 276 ARG B CA 1
ATOM 5529 C C . ARG B 1 281 ? 64.59270 18.20895 110.03047 1.000 63.09846 276 ARG B C 1
ATOM 5530 O O . ARG B 1 281 ? 63.74335 17.41784 110.45892 1.000 62.77551 276 ARG B O 1
ATOM 5538 N N . ARG B 1 282 ? 64.37066 19.03393 109.01025 1.000 62.90751 277 ARG B N 1
ATOM 5539 C CA . ARG B 1 282 ? 63.06105 19.11288 108.37334 1.000 64.18068 277 ARG B CA 1
ATOM 5540 C C . ARG B 1 282 ? 62.65399 17.77809 107.75385 1.000 67.40272 277 ARG B C 1
ATOM 5541 O O . ARG B 1 282 ? 63.46395 17.08261 107.13415 1.000 72.04959 277 ARG B O 1
ATOM 5549 N N . LEU B 1 283 ? 61.38812 17.42770 107.91217 1.000 64.37760 278 LEU B N 1
ATOM 5550 C CA . LEU B 1 283 ? 60.87077 16.20705 107.31558 1.000 67.45383 278 LEU B CA 1
ATOM 5551 C C . LEU B 1 283 ? 59.86587 16.54507 106.21569 1.000 71.31740 278 LEU B C 1
ATOM 5552 O O . LEU B 1 283 ? 59.23978 17.61045 106.24474 1.000 72.88107 278 LEU B O 1
ATOM 5557 N N . PRO B 1 284 ? 59.68779 15.66542 105.23236 1.000 74.20584 279 PRO B N 1
ATOM 5558 C CA . PRO B 1 284 ? 58.75433 15.96896 104.14068 1.000 76.33165 279 PRO B CA 1
ATOM 5559 C C . PRO B 1 284 ? 57.32169 16.07706 104.64791 1.000 74.14330 279 PRO B C 1
ATOM 5560 O O . PRO B 1 284 ? 56.83618 15.21028 105.38012 1.000 67.61127 279 PRO B O 1
ATOM 5564 N N . ASP B 1 285 ? 56.65170 17.16583 104.25577 1.000 71.48508 280 ASP B N 1
ATOM 5565 C CA . ASP B 1 285 ? 55.22719 17.37589 104.51003 1.000 69.32094 280 ASP B CA 1
ATOM 5566 C C . ASP B 1 285 ? 54.88840 17.73921 105.94990 1.000 71.79740 280 ASP B C 1
ATOM 5567 O O . ASP B 1 285 ? 54.12450 18.68389 106.17876 1.000 68.86783 280 ASP B O 1
ATOM 5572 N N . ASN B 1 286 ? 55.38556 16.97957 106.92693 1.000 70.91617 281 ASN B N 1
ATOM 5573 C CA . ASN B 1 286 ? 54.97742 17.21877 108.30768 1.000 67.36921 281 ASN B CA 1
ATOM 5574 C C . ASN B 1 286 ? 56.10942 16.90616 109.27598 1.000 70.95840 281 ASN B C 1
ATOM 5575 O O . ASN B 1 286 ? 56.61868 15.78070 109.30093 1.000 72.41446 281 ASN B O 1
ATOM 5580 N N . GLY B 1 287 ? 56.46505 17.89641 110.10252 1.000 65.98495 282 GLY B N 1
ATOM 5581 C CA . GLY B 1 287 ? 57.30270 17.66114 111.26102 1.000 62.84984 282 GLY B CA 1
ATOM 5582 C C . GLY B 1 287 ? 58.79743 17.77552 111.04100 1.000 63.54099 282 GLY B C 1
ATOM 5583 O O . GLY B 1 287 ? 59.30736 18.07182 109.95430 1.000 63.95787 282 GLY B O 1
ATOM 5584 N N . PHE B 1 288 ? 59.51058 17.53152 112.14223 1.000 65.57109 283 PHE B N 1
ATOM 5585 C CA . PHE B 1 288 ? 60.96238 17.60909 112.20397 1.000 62.46839 283 PHE B CA 1
ATOM 5586 C C . PHE B 1 288 ? 61.50078 16.43780 113.01412 1.000 66.15346 283 PHE B C 1
ATOM 5587 O O . PHE B 1 288 ? 60.82188 15.89845 113.89441 1.000 67.15745 283 PHE B O 1
ATOM 5595 N N . GLN B 1 289 ? 62.74143 16.07158 112.73010 1.000 62.90775 284 GLN B N 1
ATOM 5596 C CA . GLN B 1 289 ? 63.46449 15.08593 113.51573 1.000 65.74619 284 GLN B CA 1
ATOM 5597 C C . GLN B 1 289 ? 64.42959 15.81959 114.44620 1.000 67.38036 284 GLN B C 1
ATOM 5598 O O . GLN B 1 289 ? 65.17271 16.70275 114.00171 1.000 67.42562 284 GLN B O 1
ATOM 5604 N N . LEU B 1 290 ? 64.37439 15.50043 115.74187 1.000 64.53507 285 LEU B N 1
ATOM 5605 C CA . LEU B 1 290 ? 65.22464 16.14306 116.74184 1.000 61.21275 285 LEU B CA 1
ATOM 5606 C C . LEU B 1 290 ? 66.54800 15.38925 116.85793 1.000 63.86080 285 LEU B C 1
ATOM 5607 O O . LEU B 1 290 ? 66.56092 14.18693 117.14738 1.000 61.56094 285 LEU B O 1
ATOM 5612 N N . LEU B 1 291 ? 67.65718 16.09585 116.65639 1.000 63.96704 286 LEU B N 1
ATOM 5613 C CA . LEU B 1 291 ? 68.99156 15.50806 116.69028 1.000 63.85044 286 LEU B CA 1
ATOM 5614 C C . LEU B 1 291 ? 69.69876 15.88902 117.98716 1.000 67.08840 286 LEU B C 1
ATOM 5615 O O . LEU B 1 291 ? 69.73460 17.06845 118.35486 1.000 67.27314 286 LEU B O 1
ATOM 5620 N N . ILE B 1 292 ? 70.27368 14.89273 118.66135 1.000 65.70153 287 ILE B N 1
ATOM 5621 C CA . ILE B 1 292 ? 70.94256 15.06186 119.95302 1.000 67.55218 287 ILE B CA 1
ATOM 5622 C C . ILE B 1 292 ? 72.00882 16.14841 119.83431 1.000 69.83790 287 ILE B C 1
ATOM 5623 O O . ILE B 1 292 ? 72.93281 16.01807 119.01556 1.000 69.34330 287 ILE B O 1
ATOM 5628 N N . PRO B 1 293 ? 71.93325 17.22825 120.62366 1.000 68.81847 288 PRO B N 1
ATOM 5629 C CA . PRO B 1 293 ? 72.95102 18.28800 120.53055 1.000 65.40730 288 PRO B CA 1
ATOM 5630 C C . PRO B 1 293 ? 74.25527 17.99007 121.25136 1.000 68.53984 288 PRO B C 1
ATOM 5631 O O . PRO B 1 293 ? 75.21696 18.74709 121.06337 1.000 68.97694 288 PRO B O 1
ATOM 5635 N N . LYS B 1 294 ? 74.33506 16.92695 122.05554 1.000 69.35030 289 LYS B N 1
ATOM 5636 C CA . LYS B 1 294 ? 75.56096 16.64166 122.79516 1.000 69.55747 289 LYS B CA 1
ATOM 5637 C C . LYS B 1 294 ? 75.56339 15.18984 123.25480 1.000 68.34134 289 LYS B C 1
ATOM 5638 O O . LYS B 1 294 ? 74.57587 14.71939 123.82874 1.000 73.51625 289 LYS B O 1
ATOM 5644 N N . SER B 1 295 ? 76.67247 14.48948 123.00776 1.000 66.64582 290 SER B N 1
ATOM 5645 C CA . SER B 1 295 ? 76.78087 13.08787 123.40250 1.000 73.67422 290 SER B CA 1
ATOM 5646 C C . SER B 1 295 ? 76.66974 12.94446 124.91208 1.000 72.28713 290 SER B C 1
ATOM 5647 O O . SER B 1 295 ? 77.19010 13.76704 125.67000 1.000 78.58258 290 SER B O 1
ATOM 5650 N N . PHE B 1 296 ? 76.01234 11.87455 125.34808 1.000 70.18618 291 PHE B N 1
ATOM 5651 C CA . PHE B 1 296 ? 75.94365 11.55936 126.76422 1.000 67.53947 291 PHE B CA 1
ATOM 5652 C C . PHE B 1 296 ? 75.75079 10.06110 126.94033 1.000 70.63992 291 PHE B C 1
ATOM 5653 O O . PHE B 1 296 ? 75.36361 9.34809 126.01076 1.000 72.03369 291 PHE B O 1
ATOM 5661 N N . THR B 1 297 ? 76.04451 9.58812 128.15009 1.000 70.14902 292 THR B N 1
ATOM 5662 C CA . THR B 1 297 ? 75.95668 8.17200 128.47985 1.000 72.36018 292 THR B CA 1
ATOM 5663 C C . THR B 1 297 ? 75.13709 8.02504 129.75052 1.000 73.64780 292 THR B C 1
ATOM 5664 O O . THR B 1 297 ? 75.46773 8.62463 130.77637 1.000 77.42526 292 THR B O 1
ATOM 5668 N N . LEU B 1 298 ? 74.06250 7.25205 129.67716 1.000 78.82067 293 LEU B N 1
ATOM 5669 C CA . LEU B 1 298 ? 73.22166 6.97955 130.83306 1.000 75.04390 293 LEU B CA 1
ATOM 5670 C C . LEU B 1 298 ? 73.73572 5.73751 131.55049 1.000 81.35840 293 LEU B C 1
ATOM 5671 O O . LEU B 1 298 ? 73.91640 4.68753 130.92368 1.000 80.32369 293 LEU B O 1
ATOM 5676 N N . THR B 1 299 ? 74.02264 5.87374 132.84711 1.000 87.23064 294 THR B N 1
ATOM 5677 C CA . THR B 1 299 ? 74.40871 4.76184 133.71087 1.000 79.71330 294 THR B CA 1
ATOM 5678 C C . THR B 1 299 ? 73.48873 4.74039 134.92976 1.000 83.21414 294 THR B C 1
ATOM 5679 O O . THR B 1 299 ? 72.65844 5.63412 135.12898 1.000 80.78613 294 THR B O 1
ATOM 5683 N N . ARG B 1 300 ? 73.65243 3.72689 135.78023 1.000 84.41250 295 ARG B N 1
ATOM 5684 C CA . ARG B 1 300 ? 72.78150 3.63953 136.94558 1.000 82.25413 295 ARG B CA 1
ATOM 5685 C C . ARG B 1 300 ? 73.07972 4.72985 137.96289 1.000 83.96751 295 ARG B C 1
ATOM 5686 O O . ARG B 1 300 ? 72.20479 5.05453 138.77454 1.000 85.30784 295 ARG B O 1
ATOM 5694 N N . ILE B 1 301 ? 74.27832 5.31872 137.91882 1.000 80.95687 296 ILE B N 1
ATOM 5695 C CA . ILE B 1 301 ? 74.60542 6.43900 138.79516 1.000 81.59170 296 ILE B CA 1
ATOM 5696 C C . ILE B 1 301 ? 74.36437 7.78737 138.12592 1.000 81.94484 296 ILE B C 1
ATOM 5697 O O . ILE B 1 301 ? 74.33446 8.81567 138.81528 1.000 83.01164 296 ILE B O 1
ATOM 5702 N N . HIS B 1 302 ? 74.23060 7.81914 136.80477 1.000 85.79753 297 HIS B N 1
ATOM 5703 C CA . HIS B 1 302 ? 73.76268 8.99671 136.07412 1.000 84.46437 297 HIS B CA 1
ATOM 5704 C C . HIS B 1 302 ? 72.60448 8.54797 135.19705 1.000 79.83543 297 HIS B C 1
ATOM 5705 O O . HIS B 1 302 ? 72.72356 8.48400 133.96954 1.000 83.76511 297 HIS B O 1
ATOM 5712 N N . PRO B 1 303 ? 71.45991 8.22312 135.80145 1.000 80.19954 298 PRO B N 1
ATOM 5713 C CA . PRO B 1 303 ? 70.37591 7.58533 135.04593 1.000 84.51624 298 PRO B CA 1
ATOM 5714 C C . PRO B 1 303 ? 69.53299 8.53628 134.21327 1.000 78.87532 298 PRO B C 1
ATOM 5715 O O . PRO B 1 303 ? 68.63928 8.07166 133.49882 1.000 80.58816 298 PRO B O 1
ATOM 5719 N N . GLU B 1 304 ? 69.76797 9.84043 134.28159 1.000 77.97773 299 GLU B N 1
ATOM 5720 C CA . GLU B 1 304 ? 68.92588 10.78628 133.57283 1.000 76.37762 299 GLU B CA 1
ATOM 5721 C C . GLU B 1 304 ? 69.77202 11.84039 132.87996 1.000 76.90829 299 GLU B C 1
ATOM 5722 O O . GLU B 1 304 ? 70.86527 12.18338 133.33389 1.000 80.98336 299 GLU B O 1
ATOM 5728 N N . TYR B 1 305 ? 69.25518 12.33859 131.76164 1.000 75.21752 300 TYR B N 1
ATOM 5729 C CA . TYR B 1 305 ? 69.84362 13.47069 131.06518 1.000 69.02290 300 TYR B CA 1
ATOM 5730 C C . TYR B 1 305 ? 68.70540 14.23759 130.41617 1.000 70.38846 300 TYR B C 1
ATOM 5731 O O . TYR B 1 305 ? 67.79302 13.63165 129.85068 1.000 74.37344 300 TYR B O 1
ATOM 5740 N N . ILE B 1 306 ? 68.75334 15.56054 130.50334 1.000 68.98569 301 ILE B N 1
ATOM 5741 C CA . ILE B 1 306 ? 67.70830 16.40841 129.94413 1.000 71.14293 301 ILE B CA 1
ATOM 5742 C C . ILE B 1 306 ? 68.24225 17.03154 128.66413 1.000 72.78364 301 ILE B C 1
ATOM 5743 O O . ILE B 1 306 ? 69.17710 17.83805 128.69348 1.000 74.74355 301 ILE B O 1
ATOM 5748 N N . VAL B 1 307 ? 67.64682 16.67120 127.53627 1.000 75.83381 302 VAL B N 1
ATOM 5749 C CA . VAL B 1 307 ? 68.01107 17.25920 126.25588 1.000 68.48751 302 VAL B CA 1
ATOM 5750 C C . VAL B 1 307 ? 67.16846 18.50933 126.06128 1.000 70.10969 302 VAL B C 1
ATOM 5751 O O . VAL B 1 307 ? 65.93680 18.45838 126.16901 1.000 69.45039 302 VAL B O 1
ATOM 5755 N N . GLN B 1 308 ? 67.83450 19.63632 125.80959 1.000 70.64707 303 GLN B N 1
ATOM 5756 C CA . GLN B 1 308 ? 67.15945 20.91295 125.63027 1.000 71.78990 303 GLN B CA 1
ATOM 5757 C C . GLN B 1 308 ? 67.79510 21.68357 124.48390 1.000 72.48952 303 GLN B C 1
ATOM 5758 O O . GLN B 1 308 ? 69.02601 21.76294 124.38508 1.000 69.43251 303 GLN B O 1
ATOM 5764 N N . ILE B 1 309 ? 66.95049 22.25955 123.62510 1.000 68.60643 304 ILE B N 1
ATOM 5765 C CA . ILE B 1 309 ? 67.41773 23.12337 122.54966 1.000 69.50671 304 ILE B CA 1
ATOM 5766 C C . ILE B 1 309 ? 66.72296 24.47040 122.68167 1.000 70.45940 304 ILE B C 1
ATOM 5767 O O . ILE B 1 309 ? 65.61698 24.57037 123.21939 1.000 76.06738 304 ILE B O 1
ATOM 5772 N N . GLN B 1 310 ? 67.39274 25.51613 122.19718 1.000 74.96681 305 GLN B N 1
ATOM 5773 C CA . GLN B 1 310 ? 66.85437 26.87648 122.20916 1.000 73.39025 305 GLN B CA 1
ATOM 5774 C C . GLN B 1 310 ? 65.95297 27.06735 120.98937 1.000 80.78420 305 GLN B C 1
ATOM 5775 O O . GLN B 1 310 ? 66.29351 27.74275 120.01577 1.000 83.16106 305 GLN B O 1
ATOM 5781 N N . ASN B 1 311 ? 64.77768 26.44516 121.04724 1.000 75.16981 306 ASN B N 1
ATOM 5782 C CA . ASN B 1 311 ? 63.83499 26.58310 119.94646 1.000 74.06356 306 ASN B CA 1
ATOM 5783 C C . ASN B 1 311 ? 62.44819 26.18244 120.42911 1.000 75.63683 306 ASN B C 1
ATOM 5784 O O . ASN B 1 311 ? 62.30252 25.40500 121.37717 1.000 75.05708 306 ASN B O 1
ATOM 5789 N N . ALA B 1 312 ? 61.43367 26.72821 119.76606 1.000 69.66447 307 ALA B N 1
ATOM 5790 C CA . ALA B 1 312 ? 60.05261 26.42847 120.10385 1.000 69.68053 307 ALA B CA 1
ATOM 5791 C C . ALA B 1 312 ? 59.18653 26.78275 118.91004 1.000 69.49400 307 ALA B C 1
ATOM 5792 O O . ALA B 1 312 ? 59.58211 27.56884 118.04450 1.000 71.45395 307 ALA B O 1
ATOM 5794 N N . PHE B 1 313 ? 57.98311 26.22824 118.89127 1.000 68.56197 308 PHE B N 1
ATOM 5795 C CA . PHE B 1 313 ? 57.06421 26.48378 117.79796 1.000 71.21788 308 PHE B CA 1
ATOM 5796 C C . PHE B 1 313 ? 55.90594 27.34653 118.26707 1.000 71.91239 308 PHE B C 1
ATOM 5797 O O . PHE B 1 313 ? 55.47772 27.27388 119.42269 1.000 72.12397 308 PHE B O 1
ATOM 5805 N N . GLU B 1 314 ? 55.41163 28.17219 117.35004 1.000 71.05953 309 GLU B N 1
ATOM 5806 C CA . GLU B 1 314 ? 54.25378 29.01757 117.59092 1.000 70.61042 309 GLU B CA 1
ATOM 5807 C C . GLU B 1 314 ? 53.20127 28.63376 116.56901 1.000 78.51184 309 GLU B C 1
ATOM 5808 O O . GLU B 1 314 ? 53.45455 28.68016 115.35883 1.000 77.52107 309 GLU B O 1
ATOM 5814 N N . THR B 1 315 ? 52.03766 28.22186 117.05657 1.000 78.96730 310 THR B N 1
ATOM 5815 C CA . THR B 1 315 ? 50.94932 27.83125 116.18861 1.000 76.82338 310 THR B CA 1
ATOM 5816 C C . THR B 1 315 ? 49.73000 28.72053 116.34348 1.000 82.11906 310 THR B C 1
ATOM 5817 O O . THR B 1 315 ? 48.85052 28.68462 115.47421 1.000 84.31866 310 THR B O 1
ATOM 5821 N N . ASN B 1 316 ? 49.67229 29.54735 117.39169 1.000 83.95253 311 ASN B N 1
ATOM 5822 C CA . ASN B 1 316 ? 48.48128 30.34090 117.69370 1.000 82.65914 311 ASN B CA 1
ATOM 5823 C C . ASN B 1 316 ? 47.25564 29.44154 117.78465 1.000 81.14336 311 ASN B C 1
ATOM 5824 O O . ASN B 1 316 ? 46.18538 29.75298 117.26212 1.000 84.53976 311 ASN B O 1
ATOM 5829 N N . GLN B 1 317 ? 47.43849 28.28384 118.41478 1.000 82.82377 312 GLN B N 1
ATOM 5830 C CA . GLN B 1 317 ? 46.37527 27.32517 118.68140 1.000 85.91947 312 GLN B CA 1
ATOM 5831 C C . GLN B 1 317 ? 45.79035 26.71088 117.41742 1.000 87.09640 312 GLN B C 1
ATOM 5832 O O . GLN B 1 317 ? 44.70937 26.11171 117.47176 1.000 89.57202 312 GLN B O 1
ATOM 5838 N N . THR B 1 318 ? 46.46751 26.83296 116.26974 1.000 80.43393 313 THR B N 1
ATOM 5839 C CA . THR B 1 318 ? 45.98123 26.15835 115.07079 1.000 74.94404 313 THR B CA 1
ATOM 5840 C C . THR B 1 318 ? 46.40711 24.69662 114.99824 1.000 75.84202 313 THR B C 1
ATOM 5841 O O . THR B 1 318 ? 45.77050 23.91807 114.28150 1.000 81.66661 313 THR B O 1
ATOM 5845 N N . HIS B 1 319 ? 47.44020 24.29297 115.73518 1.000 77.90335 314 HIS B N 1
ATOM 5846 C CA . HIS B 1 319 ? 47.93555 22.92715 115.63807 1.000 75.50569 314 HIS B CA 1
ATOM 5847 C C . HIS B 1 319 ? 48.43635 22.46055 116.99673 1.000 74.87146 314 HIS B C 1
ATOM 5848 O O . HIS B 1 319 ? 48.86165 23.26591 117.83029 1.000 79.66052 314 HIS B O 1
ATOM 5855 N N . ASP B 1 320 ? 48.36854 21.14790 117.21458 1.000 75.50466 315 ASP B N 1
ATOM 5856 C CA . ASP B 1 320 ? 49.03762 20.51193 118.34315 1.000 68.98461 315 ASP B CA 1
ATOM 5857 C C . ASP B 1 320 ? 50.41671 20.02577 117.90409 1.000 71.85507 315 ASP B C 1
ATOM 5858 O O . ASP B 1 320 ? 50.60266 19.58723 116.76479 1.000 69.16447 315 ASP B O 1
ATOM 5863 N N . THR B 1 321 ? 51.38339 20.10388 118.81265 1.000 72.02312 316 THR B N 1
ATOM 5864 C CA . THR B 1 321 ? 52.76849 19.73283 118.53584 1.000 67.95631 316 THR B CA 1
ATOM 5865 C C . THR B 1 321 ? 53.11256 18.56379 119.44658 1.000 71.67825 316 THR B C 1
ATOM 5866 O O . THR B 1 321 ? 53.15862 18.72414 120.66950 1.000 79.15416 316 THR B O 1
ATOM 5870 N N . ILE B 1 322 ? 53.34802 17.39134 118.86152 1.000 69.28913 317 ILE B N 1
ATOM 5871 C CA . ILE B 1 322 ? 53.60862 16.17178 119.61769 1.000 66.14518 317 ILE B CA 1
ATOM 5872 C C . ILE B 1 322 ? 55.01793 15.69746 119.29173 1.000 66.62031 317 ILE B C 1
ATOM 5873 O O . ILE B 1 322 ? 55.45217 15.77260 118.13798 1.000 70.38827 317 ILE B O 1
ATOM 5878 N N . PHE B 1 323 ? 55.73541 15.21284 120.30299 1.000 70.54208 318 PHE B N 1
ATOM 5879 C CA . PHE B 1 323 ? 57.05595 14.62382 120.10908 1.000 67.52729 318 PHE B CA 1
ATOM 5880 C C . PHE B 1 323 ? 56.94492 13.11247 120.24656 1.000 67.77831 318 PHE B C 1
ATOM 5881 O O . PHE B 1 323 ? 56.51839 12.60661 121.28993 1.000 71.47154 318 PHE B O 1
ATOM 5889 N N . PHE B 1 324 ? 57.34906 12.40141 119.20338 1.000 69.98847 319 PHE B N 1
ATOM 5890 C CA . PHE B 1 324 ? 57.32705 10.94656 119.19199 1.000 68.88005 319 PHE B CA 1
ATOM 5891 C C . PHE B 1 324 ? 58.75991 10.44877 119.24917 1.000 68.32898 319 PHE B C 1
ATOM 5892 O O . PHE B 1 324 ? 59.49572 10.57818 118.25795 1.000 69.17612 319 PHE B O 1
ATOM 5900 N N . PRO B 1 325 ? 59.21066 9.90308 120.37090 1.000 72.79017 320 PRO B N 1
ATOM 5901 C CA . PRO B 1 325 ? 60.63231 9.57578 120.50830 1.000 72.86274 320 PRO B CA 1
ATOM 5902 C C . PRO B 1 325 ? 61.00256 8.32447 119.72648 1.000 69.24951 320 PRO B C 1
ATOM 5903 O O . PRO B 1 325 ? 60.15619 7.50653 119.36166 1.000 66.45043 320 PRO B O 1
ATOM 5907 N N . GLU B 1 326 ? 62.30337 8.19547 119.47469 1.000 64.43793 321 GLU B N 1
ATOM 5908 C CA . GLU B 1 326 ? 62.85022 6.96917 118.93027 1.000 59.73607 321 GLU B CA 1
ATOM 5909 C C . GLU B 1 326 ? 62.53031 5.79640 119.85384 1.000 67.17712 321 GLU B C 1
ATOM 5910 O O . GLU B 1 326 ? 62.11845 5.96384 120.99927 1.000 70.81383 321 GLU B O 1
ATOM 5916 N N . ASN B 1 327 ? 62.71933 4.58911 119.33660 1.000 73.36409 322 ASN B N 1
ATOM 5917 C CA . ASN B 1 327 ? 62.54096 3.36782 120.12184 1.000 70.12368 322 ASN B CA 1
ATOM 5918 C C . ASN B 1 327 ? 63.92888 2.84410 120.47914 1.000 74.23461 322 ASN B C 1
ATOM 5919 O O . ASN B 1 327 ? 64.51433 2.04155 119.75282 1.000 74.88401 322 ASN B O 1
ATOM 5924 N N . ILE B 1 328 ? 64.45919 3.31243 121.60609 1.000 76.87387 323 ILE B N 1
ATOM 5925 C CA . ILE B 1 328 ? 65.77753 2.91197 122.09088 1.000 77.36810 323 ILE B CA 1
ATOM 5926 C C . ILE B 1 328 ? 65.57403 1.94224 123.25274 1.000 82.96927 323 ILE B C 1
ATOM 5927 O O . ILE B 1 328 ? 65.06755 2.35700 124.30915 1.000 82.83478 323 ILE B O 1
ATOM 5932 N N . PRO B 1 329 ? 65.94895 0.67339 123.11666 1.000 81.99197 324 PRO B N 1
ATOM 5933 C CA . PRO B 1 329 ? 65.70529 -0.28156 124.20246 1.000 86.49696 324 PRO B CA 1
ATOM 5934 C C . PRO B 1 329 ? 66.45414 0.09698 125.47593 1.000 88.91381 324 PRO B C 1
ATOM 5935 O O . PRO B 1 329 ? 67.63225 0.46357 125.44573 1.000 85.81249 324 PRO B O 1
ATOM 5939 N N . GLY B 1 330 ? 65.75583 -0.01709 126.60650 1.000 83.07658 325 GLY B N 1
ATOM 5940 C CA . GLY B 1 330 ? 66.32702 0.28666 127.89743 1.000 82.86147 325 GLY 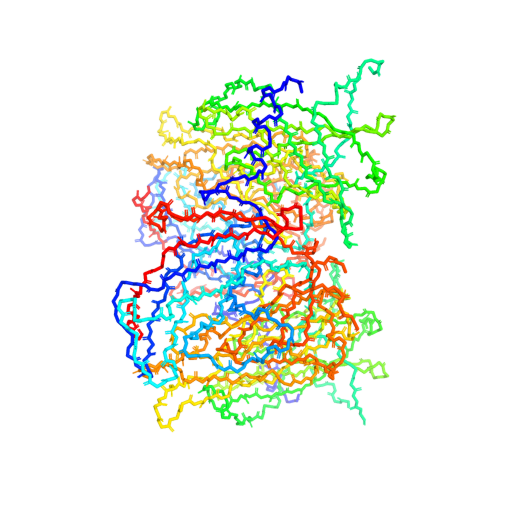B CA 1
ATOM 5941 C C . GLY B 1 330 ? 66.35932 1.75142 128.26497 1.000 84.21840 325 GLY B C 1
ATOM 5942 O O . GLY B 1 330 ? 66.89123 2.09139 129.32739 1.000 87.21980 325 GLY B O 1
ATOM 5943 N N . VAL B 1 331 ? 65.81725 2.62993 127.42964 1.000 79.89229 326 VAL B N 1
ATOM 5944 C CA . VAL B 1 331 ? 65.76109 4.05589 127.71261 1.000 72.98939 326 VAL B CA 1
ATOM 5945 C C . VAL B 1 331 ? 64.31906 4.50026 127.55339 1.000 71.94214 326 VAL B C 1
ATOM 5946 O O . VAL B 1 331 ? 63.57998 3.94358 126.73626 1.000 80.82566 326 VAL B O 1
ATOM 5950 N N . SER B 1 332 ? 63.90097 5.45362 128.37857 1.000 71.12319 327 SER B N 1
ATOM 5951 C CA . SER B 1 332 ? 62.55478 6.00775 128.33293 1.000 73.74207 327 SER B CA 1
ATOM 5952 C C . SER B 1 332 ? 62.65845 7.49449 128.04562 1.000 81.12813 327 SER B C 1
ATOM 5953 O O . SER B 1 332 ? 63.20678 8.24489 128.85993 1.000 83.92257 327 SER B O 1
ATOM 5956 N N . ILE B 1 333 ? 62.13253 7.91844 126.89679 1.000 75.08549 328 ILE B N 1
ATOM 5957 C CA . ILE B 1 333 ? 62.19407 9.30962 126.46799 1.000 71.65361 328 ILE B CA 1
ATOM 5958 C C . ILE B 1 333 ? 60.81437 9.92555 126.62522 1.000 76.32933 328 ILE B C 1
ATOM 5959 O O . ILE B 1 333 ? 59.80019 9.28396 126.31949 1.000 81.87556 328 ILE B O 1
ATOM 5964 N N . GLU B 1 334 ? 60.77293 11.17393 127.09268 1.000 73.34805 329 GLU B N 1
ATOM 5965 C CA . GLU B 1 334 ? 59.48926 11.84109 127.25660 1.000 72.31046 329 GLU B CA 1
ATOM 5966 C C . GLU B 1 334 ? 58.80346 11.96829 125.90455 1.000 73.80513 329 GLU B C 1
ATOM 5967 O O . GLU B 1 334 ? 59.44086 12.25959 124.88940 1.000 78.86943 329 GLU B O 1
ATOM 5973 N N . ALA B 1 335 ? 57.49669 11.74254 125.88985 1.000 73.05446 330 ALA B N 1
ATOM 5974 C CA . ALA B 1 335 ? 56.74377 11.75685 124.64748 1.000 76.21611 330 ALA B CA 1
ATOM 5975 C C . ALA B 1 335 ? 55.44631 12.51951 124.85134 1.000 76.18478 330 ALA B C 1
ATOM 5976 O O . ALA B 1 335 ? 54.83469 12.44279 125.92099 1.000 73.68016 330 ALA B O 1
ATOM 5978 N N . GLY B 1 336 ? 55.02669 13.24989 123.82223 1.000 69.10667 331 GLY B N 1
ATOM 5979 C CA . GLY B 1 336 ? 53.71830 13.85818 123.83141 1.000 72.63478 331 GLY B CA 1
ATOM 5980 C C . GLY B 1 336 ? 53.72529 15.34033 123.53252 1.000 72.67274 331 GLY B C 1
ATOM 5981 O O . GLY B 1 336 ? 54.70261 15.89923 123.02112 1.000 69.80492 331 GLY B O 1
ATOM 5982 N N . PRO B 1 337 ? 52.62639 16.00831 123.87769 1.000 74.88130 332 PRO B N 1
ATOM 5983 C CA . PRO B 1 337 ? 52.48162 17.43220 123.54850 1.000 73.27198 332 PRO B CA 1
ATOM 5984 C C . PRO B 1 337 ? 53.67517 18.26952 123.99105 1.000 71.95864 332 PRO B C 1
ATOM 5985 O O . PRO B 1 337 ? 54.22403 18.08614 125.08062 1.000 76.12506 332 PRO B O 1
ATOM 5989 N N . LEU B 1 338 ? 54.09359 19.17740 123.10487 1.000 67.22557 333 LEU B N 1
ATOM 5990 C CA . LEU B 1 338 ? 55.07561 20.20778 123.41120 1.000 69.19106 333 LEU B CA 1
ATOM 5991 C C . LEU B 1 338 ? 54.36467 21.54905 123.41057 1.000 71.83748 333 LEU B C 1
ATOM 5992 O O . LEU B 1 338 ? 53.75263 21.91234 122.39473 1.000 76.72698 333 LEU B O 1
ATOM 5997 N N . PRO B 1 339 ? 54.39598 22.30041 124.51050 1.000 76.08144 334 PRO B N 1
ATOM 5998 C CA . PRO B 1 339 ? 53.68172 23.58193 124.54713 1.000 67.83525 334 PRO B CA 1
ATOM 5999 C C . PRO B 1 339 ? 54.37523 24.63980 123.70366 1.000 67.77402 334 PRO B C 1
ATOM 6000 O O . PRO B 1 339 ? 55.60519 24.70872 123.64586 1.000 71.61776 334 PRO B O 1
ATOM 6004 N N . ASP B 1 340 ? 53.56779 25.48611 123.07116 1.000 68.76061 335 ASP B N 1
ATOM 6005 C CA . ASP B 1 340 ? 54.10405 26.55385 122.24011 1.000 71.66225 335 ASP B CA 1
ATOM 6006 C C . ASP B 1 340 ? 54.94737 27.51794 123.06895 1.000 77.18872 335 ASP B C 1
ATOM 6007 O O . ASP B 1 340 ? 54.70068 27.73388 124.25745 1.000 78.97017 335 ASP B O 1
ATOM 6012 N N . ARG B 1 341 ? 55.96137 28.09204 122.42035 1.000 78.94483 336 ARG B N 1
ATOM 6013 C CA . ARG B 1 341 ? 56.81095 29.17854 122.91245 1.000 78.03743 336 ARG B CA 1
ATOM 6014 C C . ARG B 1 341 ? 57.67607 28.81856 124.11938 1.000 76.95330 336 ARG B C 1
ATOM 6015 O O . ARG B 1 341 ? 58.34909 29.70418 124.66506 1.000 79.06189 336 ARG B O 1
ATOM 6023 N N . VAL B 1 342 ? 57.71733 27.55776 124.54343 1.000 72.37620 337 VAL B N 1
ATOM 6024 C CA . VAL B 1 342 ? 58.62994 27.12908 125.59965 1.000 75.52411 337 VAL B CA 1
ATOM 6025 C C . VAL B 1 342 ? 59.70507 26.25383 124.97128 1.000 73.25599 337 VAL B C 1
ATOM 6026 O O . VAL B 1 342 ? 59.40728 25.38926 124.13763 1.000 74.77659 337 VAL B O 1
ATOM 6030 N N . ARG B 1 343 ? 60.95611 26.49629 125.35992 1.000 73.66366 338 ARG B N 1
ATOM 6031 C CA . ARG B 1 343 ? 62.08828 25.75332 124.81938 1.000 76.13681 338 ARG B CA 1
ATOM 6032 C C . ARG B 1 343 ? 61.79180 24.25668 124.81651 1.000 75.79908 338 ARG B C 1
ATOM 6033 O O . ARG B 1 343 ? 61.26129 23.71438 125.78853 1.000 67.06915 338 ARG B O 1
ATOM 6041 N N . ILE B 1 344 ? 62.10004 23.59839 123.69948 1.000 72.94387 339 ILE B N 1
ATOM 6042 C CA . ILE B 1 344 ? 61.83208 22.16990 123.56809 1.000 69.06756 339 ILE B CA 1
ATOM 6043 C C . ILE B 1 344 ? 62.74498 21.40533 124.51982 1.000 70.59950 339 ILE B C 1
ATOM 6044 O O . ILE B 1 344 ? 63.97625 21.46343 124.41164 1.000 75.11392 339 ILE B O 1
ATOM 6049 N N . THR B 1 345 ? 62.14089 20.70095 125.47395 1.000 67.60098 340 THR B N 1
ATOM 6050 C CA . THR B 1 345 ? 62.86105 20.04892 126.55941 1.000 70.87772 340 THR B CA 1
ATOM 6051 C C . THR B 1 345 ? 62.32003 18.64148 126.74022 1.000 64.58636 340 THR B C 1
ATOM 6052 O O . THR B 1 345 ? 61.11178 18.45525 126.90927 1.000 65.27744 340 THR B O 1
ATOM 6056 N N . LEU B 1 346 ? 63.20915 17.65598 126.70946 1.000 63.81253 341 LEU B N 1
ATOM 6057 C CA . LEU B 1 346 ? 62.78983 16.26721 126.80908 1.000 68.53225 341 LEU B CA 1
ATOM 6058 C C . LEU B 1 346 ? 63.73107 15.53447 127.74963 1.000 70.39452 341 LEU B C 1
ATOM 6059 O O . LEU B 1 346 ? 64.95632 15.64139 127.62771 1.000 66.82299 341 LEU B O 1
ATOM 6064 N N . ARG B 1 347 ? 63.14753 14.79578 128.68289 1.000 72.93032 342 ARG B N 1
ATOM 6065 C CA . ARG B 1 347 ? 63.90040 14.06137 129.67954 1.000 73.71841 342 ARG B CA 1
ATOM 6066 C C . ARG B 1 347 ? 64.15919 12.63668 129.20975 1.000 73.21834 342 ARG B C 1
ATOM 6067 O O . ARG B 1 347 ? 63.26376 11.97157 128.68379 1.000 75.51043 342 ARG B O 1
ATOM 6075 N N . VAL B 1 348 ? 65.39413 12.17939 129.38954 1.000 72.18950 343 VAL B N 1
ATOM 6076 C CA . VAL B 1 348 ? 65.82062 10.84380 128.98089 1.000 77.35835 343 VAL B CA 1
ATOM 6077 C C . VAL B 1 348 ? 66.27660 10.09250 130.22724 1.000 80.34679 343 VAL B C 1
ATOM 6078 O O . VAL B 1 348 ? 67.23818 10.50562 130.89066 1.000 76.85168 343 VAL B O 1
ATOM 6082 N N . THR B 1 349 ? 65.59552 8.98878 130.53878 1.000 78.53952 344 THR B N 1
ATOM 6083 C CA . THR B 1 349 ? 65.82082 8.23287 131.76513 1.000 78.13094 344 THR B CA 1
ATOM 6084 C C . THR B 1 349 ? 66.19335 6.79370 131.42659 1.000 79.18474 344 THR B C 1
ATOM 6085 O O . THR B 1 349 ? 65.57991 6.17499 130.55160 1.000 83.15323 344 THR B O 1
ATOM 6089 N N . LEU B 1 350 ? 67.18330 6.25145 132.13230 1.000 76.21528 345 LEU B N 1
ATOM 6090 C CA . LEU B 1 350 ? 67.60074 4.87160 131.91071 1.000 76.39783 345 LEU B CA 1
ATOM 6091 C C . LEU B 1 350 ? 66.63209 3.90913 132.58512 1.000 80.49850 345 LEU B C 1
ATOM 6092 O O . LEU B 1 350 ? 66.37299 4.01603 133.78537 1.000 85.67547 345 LEU B O 1
ATOM 6097 N N . THR B 1 351 ? 66.09614 2.96715 131.81240 1.000 83.86786 346 THR B N 1
ATOM 6098 C CA . THR B 1 351 ? 65.15029 1.99065 132.33366 1.000 84.46664 346 THR B CA 1
ATOM 6099 C C . THR B 1 351 ? 65.60530 0.54709 132.15758 1.000 88.08552 346 THR B C 1
ATOM 6100 O O . THR B 1 351 ? 64.85470 -0.36984 132.51403 1.000 86.70786 346 THR B O 1
ATOM 6104 N N . GLY B 1 352 ? 66.78744 0.31292 131.58646 1.000 84.51519 347 GLY B N 1
ATOM 6105 C CA . GLY B 1 352 ? 67.32772 -1.01978 131.45741 1.000 86.32824 347 GLY B CA 1
ATOM 6106 C C . GLY B 1 352 ? 68.35633 -1.32044 132.53791 1.000 90.41625 347 GLY B C 1
ATOM 6107 O O . GLY B 1 352 ? 68.67191 -0.49985 133.39580 1.000 89.91935 347 GLY B O 1
ATOM 6108 N N . ASP B 1 353 ? 68.90105 -2.52996 132.46460 1.000 95.72381 348 ASP B N 1
ATOM 6109 C CA . ASP B 1 353 ? 69.92731 -2.96948 133.39802 1.000 96.35613 348 ASP B CA 1
ATOM 6110 C C . ASP B 1 353 ? 71.32937 -2.66926 132.89284 1.000 96.92000 348 ASP B C 1
ATOM 6111 O O . ASP B 1 353 ? 72.29414 -3.21224 133.43513 1.000 105.58513 348 ASP B O 1
ATOM 6116 N N . GLN B 1 354 ? 71.46953 -1.82212 131.87507 1.000 93.96679 349 GLN B N 1
ATOM 6117 C CA . GLN B 1 354 ? 72.75246 -1.66369 131.20757 1.000 93.46651 349 GLN B CA 1
ATOM 6118 C C . GLN B 1 354 ? 72.89774 -0.23571 130.70212 1.000 92.13886 349 GLN B C 1
ATOM 6119 O O . GLN B 1 354 ? 71.91356 0.41793 130.34472 1.000 92.70961 349 GLN B O 1
ATOM 6125 N N . ALA B 1 355 ? 74.14187 0.23503 130.66869 1.000 86.51672 350 ALA B N 1
ATOM 6126 C CA . ALA B 1 355 ? 74.42908 1.58830 130.21353 1.000 85.69284 350 ALA B CA 1
ATOM 6127 C C . ALA B 1 355 ? 74.10568 1.75808 128.73212 1.000 89.32576 350 ALA B C 1
ATOM 6128 O O . ALA B 1 355 ? 74.32120 0.85485 127.92159 1.000 89.70151 350 ALA B O 1
ATOM 6130 N N . VAL B 1 356 ? 73.59817 2.93861 128.38296 1.000 88.35486 351 VAL B N 1
ATOM 6131 C CA . VAL B 1 356 ? 73.19403 3.27582 127.02319 1.000 84.78562 351 VAL B CA 1
ATOM 6132 C C . VAL B 1 356 ? 73.85678 4.59213 126.63687 1.000 85.74680 351 VAL B C 1
ATOM 6133 O O . VAL B 1 356 ? 73.75617 5.58067 127.37193 1.000 85.74041 351 VAL B O 1
ATOM 6137 N N . HIS B 1 357 ? 74.53705 4.60643 125.49357 1.000 83.71938 352 HIS B N 1
ATOM 6138 C CA . HIS B 1 357 ? 75.17461 5.81468 124.99136 1.000 79.68905 352 HIS B CA 1
ATOM 6139 C C . HIS B 1 357 ? 74.33298 6.43533 123.88388 1.000 78.78989 352 HIS B C 1
ATOM 6140 O O . HIS B 1 357 ? 73.70155 5.72399 123.09792 1.000 82.22929 352 HIS B O 1
ATOM 6147 N N . LEU B 1 358 ? 74.30114 7.76645 123.84795 1.000 74.83688 353 LEU B N 1
ATOM 6148 C CA . LEU B 1 358 ? 73.62125 8.50525 122.79182 1.000 78.17747 353 LEU B CA 1
ATOM 6149 C C . LEU B 1 358 ? 74.60523 9.48980 122.18145 1.000 80.87358 353 LEU B C 1
ATOM 6150 O O . LEU B 1 358 ? 75.23183 10.27854 122.89812 1.000 76.87914 353 LEU B O 1
ATOM 6155 N N . GLU B 1 359 ? 74.74577 9.42950 120.86279 1.000 81.80945 354 GLU B N 1
ATOM 6156 C CA . GLU B 1 359 ? 75.78573 10.15788 120.15851 1.000 76.58328 354 GLU B CA 1
ATOM 6157 C C . GLU B 1 359 ? 75.26733 11.50227 119.66035 1.000 74.76490 354 GLU B C 1
ATOM 6158 O O . GLU B 1 359 ? 74.09486 11.64863 119.30245 1.000 72.96031 354 GLU B O 1
ATOM 6164 N N . HIS B 1 360 ? 76.16011 12.49026 119.66815 1.000 69.64961 355 HIS B N 1
ATOM 6165 C CA . HIS B 1 360 ? 75.90171 13.78172 119.04717 1.000 70.50766 355 HIS B CA 1
ATOM 6166 C C . HIS B 1 360 ? 75.36685 13.61024 117.62356 1.000 76.92501 355 HIS B C 1
ATOM 6167 O O . HIS B 1 360 ? 75.91178 12.84306 116.82236 1.000 74.20944 355 HIS B O 1
ATOM 6174 N N . ARG B 1 361 ? 74.27424 14.30744 117.32197 1.000 71.46993 356 ARG B N 1
ATOM 6175 C CA . ARG B 1 361 ? 73.59082 14.31892 116.02534 1.000 76.19201 356 ARG B CA 1
ATOM 6176 C C . ARG B 1 361 ? 72.77453 13.05347 115.76112 1.000 72.86069 356 ARG B C 1
ATOM 6177 O O . ARG B 1 361 ? 72.12700 12.97030 114.71473 1.000 76.25486 356 ARG B O 1
ATOM 6185 N N . GLN B 1 362 ? 72.77704 12.07949 116.66603 1.000 77.77692 357 GLN B N 1
ATOM 6186 C CA . GLN B 1 362 ? 71.86265 10.94609 116.57464 1.000 74.57374 357 GLN B CA 1
ATOM 6187 C C . GLN B 1 362 ? 70.42395 11.40904 116.81368 1.000 71.80111 357 GLN B C 1
ATOM 6188 O O . GLN B 1 362 ? 70.18565 12.29749 117.63582 1.000 71.11911 357 GLN B O 1
ATOM 6194 N N . PRO B 1 363 ? 69.44765 10.84141 116.10449 1.000 74.78047 358 PRO B N 1
ATOM 6195 C CA . PRO B 1 363 ? 68.05369 11.26179 116.30250 1.000 68.05064 358 PRO B CA 1
ATOM 6196 C C . PRO B 1 363 ? 67.52258 10.79850 117.64590 1.000 68.99262 358 PRO B C 1
ATOM 6197 O O . PRO B 1 363 ? 67.73045 9.65396 118.05663 1.000 71.08622 358 PRO B O 1
ATOM 6201 N N . LEU B 1 364 ? 66.82275 11.70067 118.32621 1.000 70.79421 359 LEU B N 1
ATOM 6202 C CA . LEU B 1 364 ? 66.11886 11.36515 119.55593 1.000 67.28335 359 LEU B CA 1
ATOM 6203 C C . LEU B 1 364 ? 64.63898 11.08883 119.33062 1.000 69.58080 359 LEU B C 1
ATOM 6204 O O . LEU B 1 364 ? 64.02774 10.36798 120.12718 1.000 73.08948 359 LEU B O 1
ATOM 6209 N N . GLY B 1 365 ? 64.05563 11.63743 118.27008 1.000 63.04292 360 GLY B N 1
ATOM 6210 C CA . GLY B 1 365 ? 62.64348 11.45556 118.01111 1.000 64.56153 360 GLY B CA 1
ATOM 6211 C C . GLY B 1 365 ? 62.17359 12.40168 116.92360 1.000 64.64396 360 GLY B C 1
ATOM 6212 O O . GLY B 1 365 ? 62.97484 13.06871 116.26360 1.000 64.04120 360 GLY B O 1
ATOM 6213 N N . ARG B 1 366 ? 60.85422 12.45203 116.75453 1.000 60.74042 361 ARG B N 1
ATOM 6214 C CA . ARG B 1 366 ? 60.24120 13.24155 115.69341 1.000 67.49004 361 ARG B CA 1
ATOM 6215 C C . ARG B 1 366 ? 59.16002 14.13591 116.27667 1.000 67.35013 361 ARG B C 1
ATOM 6216 O O . ARG B 1 366 ? 58.34220 13.68778 117.08684 1.000 65.41190 361 ARG B O 1
ATOM 6224 N N . ILE B 1 367 ? 59.17648 15.40024 115.88799 1.000 63.84982 362 ILE B N 1
ATOM 6225 C CA . ILE B 1 367 ? 58.09458 16.31856 116.20907 1.000 65.04220 362 ILE B CA 1
ATOM 6226 C C . ILE B 1 367 ? 57.12508 16.32911 115.03399 1.000 67.71981 362 ILE B C 1
ATOM 6227 O O . ILE B 1 367 ? 57.54641 16.41986 113.87465 1.000 67.58936 362 ILE B O 1
ATOM 6232 N N . HIS B 1 368 ? 55.83049 16.19615 115.32330 1.000 64.93499 363 HIS B N 1
ATOM 6233 C CA . HIS B 1 368 ? 54.80962 16.17645 114.28579 1.000 65.86219 363 HIS B CA 1
ATOM 6234 C C . HIS B 1 368 ? 53.60832 17.00320 114.72518 1.000 66.36214 363 HIS B C 1
ATOM 6235 O O . HIS B 1 368 ? 53.31574 17.11904 115.91849 1.000 67.09675 363 HIS B O 1
ATOM 6242 N N . PHE B 1 369 ? 52.91801 17.58135 113.74389 1.000 65.11579 364 PHE B N 1
ATOM 6243 C CA . PHE B 1 369 ? 51.84408 18.53488 113.98098 1.000 64.63013 364 PHE B CA 1
ATOM 6244 C C . PHE B 1 369 ? 50.48979 17.93750 113.62179 1.000 65.73022 364 PHE B C 1
ATOM 6245 O O . PHE B 1 369 ? 50.36888 17.09409 112.72807 1.000 65.67329 364 PHE B O 1
ATOM 6253 N N . PHE B 1 370 ? 49.47320 18.36847 114.35684 1.000 70.96041 365 PHE B N 1
ATOM 6254 C CA . PHE B 1 370 ? 48.11548 17.88728 114.18135 1.000 63.57409 365 PHE B CA 1
ATOM 6255 C C . PHE B 1 370 ? 47.16347 19.06755 114.19116 1.000 67.61528 365 PHE B C 1
ATOM 6256 O O . PHE B 1 370 ? 47.32272 19.99565 114.99185 1.000 72.02672 365 PHE B O 1
ATOM 6264 N N . ARG B 1 371 ? 46.19418 19.03259 113.27917 1.000 64.15101 366 ARG B N 1
ATOM 6265 C CA . ARG B 1 371 ? 45.22279 20.10424 113.14320 1.000 69.89990 366 ARG B CA 1
ATOM 6266 C C . ARG B 1 371 ? 44.47053 20.32453 114.45232 1.000 77.37045 366 ARG B C 1
ATOM 6267 O O . ARG B 1 371 ? 44.33026 19.42273 115.28659 1.000 79.86522 366 ARG B O 1
ATOM 6275 N N . ARG B 1 372 ? 43.92265 21.53535 114.58511 1.000 80.04615 367 ARG B N 1
ATOM 6276 C CA . ARG B 1 372 ? 43.28460 21.96833 115.82720 1.000 83.34286 367 ARG B CA 1
ATOM 6277 C C . ARG B 1 372 ? 42.27739 20.96013 116.36264 1.000 85.36064 367 ARG B C 1
ATOM 6278 O O . ARG B 1 372 ? 42.17675 20.76351 117.57884 1.000 93.85123 367 ARG B O 1
ATOM 6286 N N . GLY B 1 373 ? 41.52252 20.30850 115.48289 1.000 73.25686 368 GLY B N 1
ATOM 6287 C CA . GLY B 1 373 ? 40.46000 19.44784 115.96838 1.000 80.10629 368 GLY B CA 1
ATOM 6288 C C . GLY B 1 373 ? 40.86415 18.04076 116.36471 1.000 82.50498 368 GLY B C 1
ATOM 6289 O O . GLY B 1 373 ? 40.14211 17.40421 117.13756 1.000 82.20181 368 GLY B O 1
ATOM 6290 N N . PHE B 1 374 ? 41.98969 17.53234 115.85931 1.000 78.97367 369 PHE B N 1
ATOM 6291 C CA . PHE B 1 374 ? 42.28770 16.11220 116.02450 1.000 74.05713 369 PHE B CA 1
ATOM 6292 C C . PHE B 1 374 ? 42.38131 15.71256 117.49086 1.000 73.69729 369 PHE B C 1
ATOM 6293 O O . PHE B 1 374 ? 41.67552 14.80346 117.94176 1.000 79.93024 369 PHE B O 1
ATOM 6301 N N . TRP B 1 375 ? 43.27083 16.34937 118.24493 1.000 81.09866 370 TRP B N 1
ATOM 6302 C CA . TRP B 1 375 ? 43.38399 16.08175 119.67514 1.000 80.38683 370 TRP B CA 1
ATOM 6303 C C . TRP B 1 375 ? 42.51305 17.05279 120.46531 1.000 81.32067 370 TRP B C 1
ATOM 6304 O O . TRP B 1 375 ? 42.57315 18.27015 120.25462 1.000 82.00173 370 TRP B O 1
ATOM 6315 N N . THR B 1 376 ? 41.71663 16.51215 121.37987 1.000 79.06504 371 THR B N 1
ATOM 6316 C CA . THR B 1 376 ? 40.87667 17.30414 122.26233 1.000 77.35103 371 THR B CA 1
ATOM 6317 C C . THR B 1 376 ? 41.26776 17.02517 123.70643 1.000 82.16876 371 THR B C 1
ATOM 6318 O O . THR B 1 376 ? 41.49592 15.87179 124.08463 1.000 82.71440 371 THR B O 1
ATOM 6322 N N . LEU B 1 377 ? 41.37639 18.08967 124.49951 1.000 81.88836 372 LEU B N 1
ATOM 6323 C CA . LEU B 1 377 ? 41.72580 17.95454 125.90919 1.000 84.65124 372 LEU B CA 1
ATOM 6324 C C . LEU B 1 377 ? 40.66471 17.16039 126.66129 1.000 85.72787 372 LEU B C 1
ATOM 6325 O O . LEU B 1 377 ? 39.46400 17.37957 126.47410 1.000 87.11011 372 LEU B O 1
ATOM 6330 N N . THR B 1 378 ? 41.10964 16.22150 127.49640 1.000 85.84937 373 THR B N 1
ATOM 6331 C CA . THR B 1 378 ? 40.18208 15.48560 128.35133 1.000 92.06577 373 THR B CA 1
ATOM 6332 C C . THR B 1 378 ? 39.49642 16.46354 129.30458 1.000 94.69144 373 THR B C 1
ATOM 6333 O O . THR B 1 378 ? 40.18262 17.21112 130.01654 1.000 97.21720 373 THR B O 1
ATOM 6337 N N . PRO B 1 379 ? 38.16228 16.48677 129.35770 1.000 99.02264 374 PRO B N 1
ATOM 6338 C CA . PRO B 1 379 ? 37.47266 17.53076 130.13864 1.000 100.17997 374 PRO B CA 1
ATOM 6339 C C . PRO B 1 379 ? 37.86265 17.60214 131.61144 1.000 102.96077 374 PRO B C 1
ATOM 6340 O O . PRO B 1 379 ? 37.63501 18.64433 132.23880 1.000 107.75182 374 PRO B O 1
ATOM 6344 N N . GLY B 1 380 ? 38.45145 16.55989 132.18722 1.000 99.92856 375 GLY B N 1
ATOM 6345 C CA . GLY B 1 380 ? 38.76545 16.62640 133.60214 1.000 103.10445 375 GLY B CA 1
ATOM 6346 C C . GLY B 1 380 ? 40.13356 17.16928 133.97880 1.000 104.33560 375 GLY B C 1
ATOM 6347 O O . GLY B 1 380 ? 40.38226 17.40513 135.16311 1.000 103.99965 375 GLY B O 1
ATOM 6348 N N . LYS B 1 381 ? 41.02865 17.38457 133.02056 1.000 103.14833 376 LYS B N 1
ATOM 6349 C CA . LYS B 1 381 ? 42.40073 17.78295 133.30600 1.000 98.77884 376 LYS B CA 1
ATOM 6350 C C . LYS B 1 381 ? 42.69512 19.22184 132.89427 1.000 94.34722 376 LYS B C 1
ATOM 6351 O O . LYS B 1 381 ? 41.97889 19.81401 132.08047 1.000 95.55043 376 LYS B O 1
ATOM 6357 N N . PRO B 1 382 ? 43.73292 19.83253 133.48798 1.000 98.10337 377 PRO B N 1
ATOM 6358 C CA . PRO B 1 382 ? 44.06067 21.23968 133.19727 1.000 97.67926 377 PRO B CA 1
ATOM 6359 C C . PRO B 1 382 ? 44.53932 21.50395 131.77317 1.000 100.37147 377 PRO B C 1
ATOM 6360 O O . PRO B 1 382 ? 44.04506 22.43330 131.12606 1.000 102.30844 377 PRO B O 1
ATOM 6364 N N . ASP B 1 383 ? 45.51645 20.73951 131.28308 1.000 98.09803 378 ASP B N 1
ATOM 6365 C CA . ASP B 1 383 ? 46.03150 20.94865 129.93308 1.000 97.63903 378 ASP B CA 1
ATOM 6366 C C . ASP B 1 383 ? 46.78082 19.69878 129.47350 1.000 91.95923 378 ASP B C 1
ATOM 6367 O O . ASP B 1 383 ? 46.82524 18.67936 130.16953 1.000 89.94165 378 ASP B O 1
ATOM 6372 N N . LYS B 1 384 ? 47.35560 19.78987 128.27116 1.000 89.22799 379 LYS B N 1
ATOM 6373 C CA . LYS B 1 384 ? 48.04635 18.68108 127.61786 1.000 83.60839 379 LYS B CA 1
ATOM 6374 C C . LYS B 1 384 ? 49.50722 18.63364 128.05243 1.000 82.57694 379 LYS B C 1
ATOM 6375 O O . LYS B 1 384 ? 50.20152 19.65627 128.02874 1.000 84.22562 379 LYS B O 1
ATOM 6381 N N . ILE B 1 385 ? 49.97735 17.44195 128.42943 1.000 82.34079 380 ILE B N 1
ATOM 6382 C CA . ILE B 1 385 ? 51.31658 17.27086 128.97809 1.000 81.73669 380 ILE B CA 1
ATOM 6383 C C . ILE B 1 385 ? 52.00034 16.08614 128.30957 1.000 79.77771 380 ILE B C 1
ATOM 6384 O O . ILE B 1 385 ? 51.35873 15.23252 127.69454 1.000 78.97690 380 ILE B O 1
ATOM 6389 N N . LYS B 1 386 ? 53.32141 16.03134 128.46025 1.000 78.40679 381 LYS B N 1
ATOM 6390 C CA . LYS B 1 386 ? 54.10906 14.89203 128.01620 1.000 74.40921 381 LYS B CA 1
ATOM 6391 C C . LYS B 1 386 ? 54.35588 13.93684 129.18107 1.000 76.96202 381 LYS B C 1
ATOM 6392 O O . LYS B 1 386 ? 54.13097 14.26784 130.34721 1.000 80.89465 381 LYS B O 1
ATOM 6398 N N . ARG B 1 387 ? 54.81811 12.73178 128.84923 1.000 73.50139 382 ARG B N 1
ATOM 6399 C CA . ARG B 1 387 ? 55.07789 11.68713 129.83163 1.000 73.18474 382 ARG B CA 1
ATOM 6400 C C . ARG B 1 387 ? 56.20630 10.80839 129.33280 1.000 80.45109 382 ARG B C 1
ATOM 6401 O O . ARG B 1 387 ? 56.40112 10.68062 128.11860 1.000 85.12041 382 ARG B O 1
ATOM 6409 N N . PRO B 1 388 ? 56.94569 10.17043 130.23418 1.000 82.65952 383 PRO B N 1
ATOM 6410 C CA . PRO B 1 388 ? 57.94809 9.19195 129.80100 1.000 83.11874 383 PRO B CA 1
ATOM 6411 C C . PRO B 1 388 ? 57.32974 8.08800 128.95374 1.000 80.30543 383 PRO B C 1
ATOM 6412 O O . PRO B 1 388 ? 56.14721 7.75669 129.08447 1.000 78.67153 383 PRO B O 1
ATOM 6416 N N . GLN B 1 389 ? 58.15784 7.50975 128.07733 1.000 75.08572 384 GLN B N 1
ATOM 6417 C CA . GLN B 1 389 ? 57.69430 6.40765 127.24037 1.000 78.53836 384 GLN B CA 1
ATOM 6418 C C . GLN B 1 389 ? 57.10753 5.28296 128.08274 1.000 80.21342 384 GLN B C 1
ATOM 6419 O O . GLN B 1 389 ? 56.08805 4.68478 127.71306 1.000 77.78817 384 GLN B O 1
ATOM 6425 N N . VAL B 1 390 ? 57.73349 4.98458 129.22619 1.000 77.81907 385 VAL B N 1
ATOM 6426 C CA . VAL B 1 390 ? 57.27571 3.87589 130.05886 1.000 82.12169 385 VAL B CA 1
ATOM 6427 C C . VAL B 1 390 ? 55.92337 4.13803 130.70772 1.000 76.11151 385 VAL B C 1
ATOM 6428 O O . VAL B 1 390 ? 55.28320 3.19469 131.17933 1.000 72.26098 385 VAL B O 1
ATOM 6432 N N . GLN B 1 391 ? 55.44227 5.37960 130.69798 1.000 76.77809 386 GLN B N 1
ATOM 6433 C CA . GLN B 1 391 ? 54.13253 5.70367 131.24593 1.000 78.63960 386 GLN B CA 1
ATOM 6434 C C . GLN B 1 391 ? 53.10385 6.01322 130.16269 1.000 79.56752 386 GLN B C 1
ATOM 6435 O O . GLN B 1 391 ? 52.08543 6.65069 130.44784 1.000 79.83735 386 GLN B O 1
ATOM 6441 N N . LEU B 1 392 ? 53.35173 5.59939 128.92169 1.000 80.05606 387 LEU B N 1
ATOM 6442 C CA . LEU B 1 392 ? 52.37896 5.81780 127.85688 1.000 79.90659 387 LEU B CA 1
ATOM 6443 C C . LEU B 1 392 ? 51.24655 4.79856 127.95890 1.000 77.76709 387 LEU B C 1
ATOM 6444 O O . LEU B 1 392 ? 51.48883 3.58836 128.03600 1.000 78.03490 387 LEU B O 1
ATOM 6449 N N . ARG B 1 393 ? 50.00955 5.29152 127.95564 1.000 70.91635 388 ARG B N 1
ATOM 6450 C CA . ARG B 1 393 ? 48.83560 4.44053 128.07379 1.000 79.75158 388 ARG B CA 1
ATOM 6451 C C . ARG B 1 393 ? 47.77753 4.89120 127.07550 1.000 77.55469 388 ARG B C 1
ATOM 6452 O O . ARG B 1 393 ? 47.66582 6.07887 126.75975 1.000 79.39045 388 ARG B O 1
ATOM 6460 N N . ALA B 1 394 ? 46.98282 3.93590 126.59757 1.000 76.08515 389 ALA B N 1
ATOM 6461 C CA . ALA B 1 394 ? 45.83469 4.23511 125.75497 1.000 75.82626 389 ALA B CA 1
ATOM 6462 C C . ALA B 1 394 ? 44.62543 3.46180 126.24877 1.000 80.18524 389 ALA B C 1
ATOM 6463 O O . ALA B 1 394 ? 44.74265 2.34195 126.75475 1.000 79.72859 389 ALA B O 1
ATOM 6465 N N . GLY B 1 395 ? 43.45730 4.07107 126.08235 1.000 81.44804 390 GLY B N 1
ATOM 6466 C CA . GLY B 1 395 ? 42.21903 3.43556 126.46744 1.000 84.98506 390 GLY B CA 1
ATOM 6467 C C . GLY B 1 395 ? 41.12940 3.71711 125.45448 1.000 85.44550 390 GLY B C 1
ATOM 6468 O O . GLY B 1 395 ? 41.23498 4.62034 124.61986 1.000 87.10778 390 GLY B O 1
ATOM 6469 N N . LEU B 1 396 ? 40.07749 2.91089 125.54298 1.000 85.53480 391 LEU B N 1
ATOM 6470 C CA . LEU B 1 396 ? 38.87371 3.04931 124.73036 1.000 84.67158 391 LEU B CA 1
ATOM 6471 C C . LEU B 1 396 ? 37.71431 3.27548 125.69872 1.000 90.38097 391 LEU B C 1
ATOM 6472 O O . LEU B 1 396 ? 37.21890 2.32649 126.31609 1.000 89.42842 391 LEU B O 1
ATOM 6477 N N . PHE B 1 397 ? 37.30987 4.53579 125.86597 1.000 91.87985 392 PHE B N 1
ATOM 6478 C CA . PHE B 1 397 ? 36.24967 4.91464 126.79110 1.000 94.81681 392 PHE B CA 1
ATOM 6479 C C . PHE B 1 397 ? 35.14465 5.65557 126.04455 1.000 99.97316 392 PHE B C 1
ATOM 6480 O O . PHE B 1 397 ? 35.41768 6.34962 125.05992 1.000 102.25545 392 PHE B O 1
ATOM 6488 N N . PRO B 1 398 ? 33.89325 5.53400 126.48168 1.000 104.08970 393 PRO B N 1
ATOM 6489 C CA . PRO B 1 398 ? 32.79529 6.15459 125.73458 1.000 109.43597 393 PRO B CA 1
ATOM 6490 C C . PRO B 1 398 ? 32.82384 7.67199 125.82456 1.000 112.67445 393 PRO B C 1
ATOM 6491 O O . PRO B 1 398 ? 33.44364 8.26836 126.70857 1.000 113.05271 393 PRO B O 1
ATOM 6495 N N . ARG B 1 399 ? 32.10745 8.29820 124.88615 1.000 115.42201 394 ARG B N 1
ATOM 6496 C CA . ARG B 1 399 ? 31.96292 9.75102 124.83209 1.000 119.96411 394 ARG B CA 1
ATOM 6497 C C . ARG B 1 399 ? 31.15584 10.28143 125.98485 1.000 129.26411 394 ARG B C 1
ATOM 6498 O O . ARG B 1 399 ? 30.88523 11.48561 126.06227 1.000 131.94104 394 ARG B O 1
ATOM 6506 N N . SER B 1 400 ? 30.80563 9.38908 126.90763 1.000 130.14919 395 SER B N 1
ATOM 6507 C CA . SER B 1 400 ? 30.12609 9.76847 128.13396 1.000 128.63888 395 SER B CA 1
ATOM 6508 C C . SER B 1 400 ? 31.11154 10.21960 129.19687 1.000 130.44821 395 SER B C 1
ATOM 6509 O O . SER B 1 400 ? 30.69724 10.55196 130.31123 1.000 138.39058 395 SER B O 1
ATOM 6512 N N . ASN B 1 401 ? 32.40065 10.24522 128.86379 1.000 129.06533 396 ASN B N 1
ATOM 6513 C CA . ASN B 1 401 ? 33.43334 10.81627 129.71176 1.000 130.72934 396 ASN B CA 1
ATOM 6514 C C . ASN B 1 401 ? 33.88563 12.17683 129.19998 1.000 130.67489 396 ASN B C 1
ATOM 6515 O O . ASN B 1 401 ? 34.86643 12.73090 129.70952 1.000 127.52283 396 ASN B O 1
ATOM 6520 N N . VAL B 1 402 ? 33.19734 12.71441 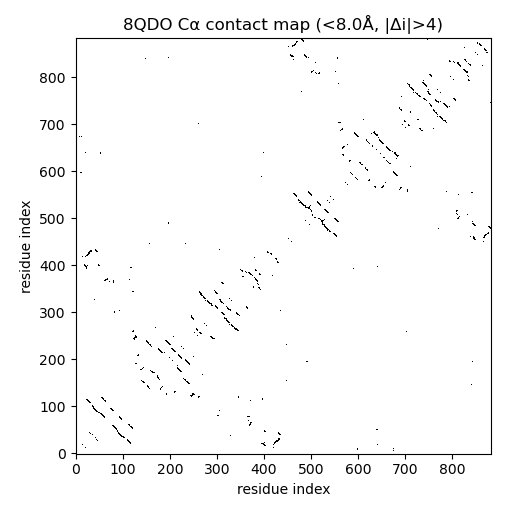128.18673 1.000 132.99157 397 VAL B N 1
ATOM 6521 C CA . VAL B 1 402 ? 33.31602 14.12696 127.84377 1.000 130.46696 397 VAL B CA 1
ATOM 6522 C C . VAL B 1 402 ? 32.60970 15.00964 128.86201 1.000 134.45175 397 VAL B C 1
ATOM 6523 O O . VAL B 1 402 ? 32.74711 16.23818 128.80781 1.000 133.67706 397 VAL B O 1
ATOM 6527 N N . MET B 1 403 ? 31.84926 14.41043 129.78531 1.000 136.32130 398 MET B N 1
ATOM 6528 C CA . MET B 1 403 ? 31.30110 15.11023 130.94367 1.000 141.09096 398 MET B CA 1
ATOM 6529 C C . MET B 1 403 ? 32.26961 15.07552 132.12587 1.000 143.20989 398 MET B C 1
ATOM 6530 O O . MET B 1 403 ? 32.60252 16.12376 132.69020 1.000 144.15955 398 MET B O 1
ATOM 6535 N N . ARG B 1 404 ? 32.73287 13.88468 132.50496 1.000 141.37769 399 ARG B N 1
ATOM 6536 C CA . ARG B 1 404 ? 33.72117 13.73693 133.57529 1.000 140.24667 399 ARG B CA 1
ATOM 6537 C C . ARG B 1 404 ? 35.01270 13.10501 133.05783 1.000 136.93130 399 ARG B C 1
ATOM 6538 O O . ARG B 1 404 ? 35.72712 12.42658 133.79791 1.000 130.36440 399 ARG B O 1
ATOM 6546 N N . GLY B 1 484 ? 28.54039 7.89497 124.44048 1.000 118.39380 479 GLY B N 1
ATOM 6547 C CA . GLY B 1 484 ? 28.05342 6.65122 123.87100 1.000 122.05822 479 GLY B CA 1
ATOM 6548 C C . GLY B 1 484 ? 29.11005 5.85185 123.12648 1.000 121.76834 479 GLY B C 1
ATOM 6549 O O . GLY B 1 484 ? 29.52266 4.78283 123.58036 1.000 122.02975 479 GLY B O 1
ATOM 6550 N N . ALA B 1 485 ? 29.55805 6.37551 121.98700 1.000 115.22567 480 ALA B N 1
ATOM 6551 C CA . ALA B 1 485 ? 30.55743 5.68694 121.18221 1.000 108.15268 480 ALA B CA 1
ATOM 6552 C C . ALA B 1 485 ? 31.92795 5.75077 121.84614 1.000 107.37881 480 ALA B C 1
ATOM 6553 O O . ALA B 1 485 ? 32.22516 6.65893 122.62686 1.000 108.03881 480 ALA B O 1
ATOM 6555 N N . LEU B 1 486 ? 32.77057 4.77270 121.52288 1.000 97.36859 481 LEU B N 1
ATOM 6556 C CA . LEU B 1 486 ? 34.10399 4.70620 122.10097 1.000 94.04471 481 LEU B CA 1
ATOM 6557 C C . LEU B 1 486 ? 35.03448 5.71073 121.43200 1.000 98.06848 481 LEU B C 1
ATOM 6558 O O . LEU B 1 486 ? 34.93040 5.97385 120.22829 1.000 97.14776 481 LEU B O 1
ATOM 6563 N N . THR B 1 487 ? 35.93539 6.28906 122.22982 1.000 93.10994 482 THR B N 1
ATOM 6564 C CA . THR B 1 487 ? 36.97475 7.18068 121.73575 1.000 89.78315 482 THR B CA 1
ATOM 6565 C C . THR B 1 487 ? 38.33203 6.71846 122.25425 1.000 89.35827 482 THR B C 1
ATOM 6566 O O . THR B 1 487 ? 38.43461 6.11482 123.32619 1.000 85.15475 482 THR B O 1
ATOM 6570 N N . LEU B 1 488 ? 39.37618 7.00212 121.47631 1.000 89.28248 483 LEU B N 1
ATOM 6571 C CA . LEU B 1 488 ? 40.74588 6.69726 121.87721 1.000 84.12944 483 LEU B CA 1
ATOM 6572 C C . LEU B 1 488 ? 41.23202 7.79222 122.81591 1.000 83.86297 483 LEU B C 1
ATOM 6573 O O . LEU B 1 488 ? 41.35355 8.95321 122.41117 1.000 82.11189 483 LEU B O 1
ATOM 6578 N N . VAL B 1 489 ? 41.48180 7.43782 124.07506 1.000 80.41862 484 VAL B N 1
ATOM 6579 C CA . VAL B 1 489 ? 41.94394 8.38531 125.08349 1.000 81.28505 484 VAL B CA 1
ATOM 6580 C C . VAL B 1 489 ? 43.38711 8.06568 125.43349 1.000 78.36796 484 VAL B C 1
ATOM 6581 O O . VAL B 1 489 ? 43.72222 6.91149 125.72838 1.000 81.45599 484 VAL B O 1
ATOM 6585 N N . ILE B 1 490 ? 44.23666 9.08596 125.40032 1.000 76.11446 485 ILE B N 1
ATOM 6586 C CA . ILE B 1 490 ? 45.61740 8.95849 125.85568 1.000 79.01590 485 ILE B CA 1
ATOM 6587 C C . ILE B 1 490 ? 45.73411 9.67570 127.19585 1.000 80.56292 485 ILE B C 1
ATOM 6588 O O . ILE B 1 490 ? 46.06599 10.87155 127.22868 1.000 77.36070 485 ILE B O 1
ATOM 6593 N N . PRO B 1 491 ? 45.45629 9.00497 128.31752 1.000 81.39630 486 PRO B N 1
ATOM 6594 C CA . PRO B 1 491 ? 45.52066 9.69739 129.61495 1.000 78.69715 486 PRO B CA 1
ATOM 6595 C C . PRO B 1 491 ? 46.90497 10.21565 129.96448 1.000 79.33077 486 PRO B C 1
ATOM 6596 O O . PRO B 1 491 ? 47.00757 11.18966 130.71969 1.000 81.54503 486 PRO B O 1
ATOM 6600 N N . SER B 1 492 ? 47.96721 9.62446 129.40980 1.000 73.42233 487 SER B N 1
ATOM 6601 C CA . SER B 1 492 ? 49.31705 10.13047 129.64314 1.000 76.84748 487 SER B CA 1
ATOM 6602 C C . SER B 1 492 ? 49.46622 11.58152 129.19479 1.000 80.10938 487 SER B C 1
ATOM 6603 O O . SER B 1 492 ? 50.34707 12.29665 129.68835 1.000 77.52442 487 SER B O 1
ATOM 6606 N N . TRP B 1 493 ? 48.66031 12.01428 128.22314 1.000 78.82663 488 TRP B N 1
ATOM 6607 C CA . TRP B 1 493 ? 48.74679 13.35453 127.66298 1.000 76.91834 488 TRP B CA 1
ATOM 6608 C C . TRP B 1 493 ? 47.54382 14.23222 127.97933 1.000 79.82416 488 TRP B C 1
ATOM 6609 O O . TRP B 1 493 ? 47.59937 15.44145 127.71978 1.000 79.99540 488 TRP B O 1
ATOM 6620 N N . HIS B 1 494 ? 46.47282 13.66667 128.54435 1.000 77.03498 489 HIS B N 1
ATOM 6621 C CA . HIS B 1 494 ? 45.23896 14.40480 128.82312 1.000 80.47422 489 HIS B CA 1
ATOM 6622 C C . HIS B 1 494 ? 44.54277 14.84813 127.52985 1.000 81.87546 489 HIS B C 1
ATOM 6623 O O . HIS B 1 494 ? 44.07827 15.98388 127.41061 1.000 83.75541 489 HIS B O 1
ATOM 6630 N N . VAL B 1 495 ? 44.45351 13.93111 126.56020 1.000 79.70317 490 VAL B N 1
ATOM 6631 C CA . VAL B 1 495 ? 43.85293 14.21925 125.25863 1.000 79.01513 490 VAL B CA 1
ATOM 6632 C C . VAL B 1 495 ? 43.14141 12.96841 124.75722 1.000 75.15588 490 VAL B C 1
ATOM 6633 O O . VAL B 1 495 ? 43.36865 11.85844 125.24367 1.000 74.82420 490 VAL B O 1
ATOM 6637 N N . PHE B 1 496 ? 42.24944 13.16233 123.78518 1.000 80.40018 491 PHE B N 1
ATOM 6638 C CA . PHE B 1 496 ? 41.50956 12.06458 123.17517 1.000 80.31195 491 PHE B CA 1
ATOM 6639 C C . PHE B 1 496 ? 41.17631 12.42724 121.73274 1.000 79.62595 491 PHE B C 1
ATOM 6640 O O . PHE B 1 496 ? 41.13482 13.60266 121.35837 1.000 81.22291 491 PHE B O 1
ATOM 6648 N N . ALA B 1 497 ? 40.93015 11.39546 120.92510 1.000 83.62070 492 ALA B N 1
ATOM 6649 C CA . ALA B 1 497 ? 40.59555 11.56179 119.51597 1.000 79.29101 492 ALA B CA 1
ATOM 6650 C C . ALA B 1 497 ? 39.44079 10.63490 119.15345 1.000 77.04057 492 ALA B C 1
ATOM 6651 O O . ALA B 1 497 ? 39.16940 9.64350 119.83665 1.000 82.37102 492 ALA B O 1
ATOM 6653 N N . SER B 1 498 ? 38.75772 10.97070 118.06440 1.000 75.75309 493 SER B N 1
ATOM 6654 C CA . SER B 1 498 ? 37.66928 10.15085 117.55661 1.000 76.61477 493 SER B CA 1
ATOM 6655 C C . SER B 1 498 ? 38.23443 9.06205 116.65176 1.000 78.45124 493 SER B C 1
ATOM 6656 O O . SER B 1 498 ? 39.22272 9.28069 115.94403 1.000 78.00296 493 SER B O 1
ATOM 6659 N N . LEU B 1 499 ? 37.62521 7.87238 116.70259 1.000 79.20537 494 LEU B N 1
ATOM 6660 C CA . LEU B 1 499 ? 38.12018 6.76986 115.87945 1.000 81.06568 494 LEU B CA 1
ATOM 6661 C C . LEU B 1 499 ? 37.99129 7.07458 114.39008 1.000 75.84168 494 LEU B C 1
ATOM 6662 O O . LEU B 1 499 ? 38.76464 6.55053 113.58120 1.000 70.94196 494 LEU B O 1
ATOM 6667 N N . ASP B 1 500 ? 37.04543 7.93702 114.01263 1.000 77.36773 495 ASP B N 1
ATOM 6668 C CA . ASP B 1 500 ? 36.85239 8.26116 112.60451 1.000 82.40753 495 ASP B CA 1
ATOM 6669 C C . ASP B 1 500 ? 38.07040 8.93151 111.98899 1.000 81.09263 495 ASP B C 1
ATOM 6670 O O . ASP B 1 500 ? 38.22040 8.90430 110.76239 1.000 76.69076 495 ASP B O 1
ATOM 6675 N N . ASP B 1 501 ? 38.92001 9.55676 112.80304 1.000 75.52954 496 ASP B N 1
ATOM 6676 C CA . ASP B 1 501 ? 40.05250 10.32949 112.31540 1.000 74.59969 496 ASP B CA 1
ATOM 6677 C C . ASP B 1 501 ? 41.35796 9.53958 112.29603 1.000 75.90941 496 ASP B C 1
ATOM 6678 O O . ASP B 1 501 ? 42.37936 10.06426 111.83823 1.000 75.28868 496 ASP B O 1
ATOM 6683 N N . LEU B 1 502 ? 41.35786 8.30827 112.79620 1.000 71.68295 497 LEU B N 1
ATOM 6684 C CA . LEU B 1 502 ? 42.54546 7.47593 112.74310 1.000 70.16302 497 LEU B CA 1
ATOM 6685 C C . LEU B 1 502 ? 42.70621 6.87378 111.34686 1.000 76.45394 497 LEU B C 1
ATOM 6686 O O . LEU B 1 502 ? 41.75706 6.79869 110.55453 1.000 74.12502 497 LEU B O 1
ATOM 6691 N N . VAL B 1 503 ? 43.93142 6.45699 111.04473 1.000 68.27763 498 VAL B N 1
ATOM 6692 C CA . VAL B 1 503 ? 44.25448 5.85343 109.75331 1.000 68.53600 498 VAL B CA 1
ATOM 6693 C C . VAL B 1 503 ? 43.95427 4.36036 109.82636 1.000 71.75085 498 VAL B C 1
ATOM 6694 O O . VAL B 1 503 ? 44.42953 3.67933 110.74886 1.000 79.73748 498 VAL B O 1
ATOM 6698 N N . PRO B 1 504 ? 43.17932 3.81105 108.89326 1.000 70.01556 499 PRO B N 1
ATOM 6699 C CA . PRO B 1 504 ? 42.79351 2.39482 108.98785 1.000 74.56748 499 PRO B CA 1
ATOM 6700 C C . PRO B 1 504 ? 43.99739 1.46294 108.97363 1.000 74.64542 499 PRO B C 1
ATOM 6701 O O . PRO B 1 504 ? 44.86114 1.54683 108.09706 1.000 73.28917 499 PRO B O 1
ATOM 6705 N N . LEU B 1 505 ? 44.02939 0.55259 109.94741 1.000 76.41868 500 LEU B N 1
ATOM 6706 C CA . LEU B 1 505 ? 45.09673 -0.42717 110.09422 1.000 74.63006 500 LEU B CA 1
ATOM 6707 C C . LEU B 1 505 ? 44.78086 -1.70040 109.32024 1.000 77.76633 500 LEU B C 1
ATOM 6708 O O . LEU B 1 505 ? 43.62368 -2.10205 109.18857 1.000 85.00975 500 LEU B O 1
ATOM 6713 N N . THR B 1 506 ? 45.82654 -2.34096 108.81397 1.000 81.66037 501 THR B N 1
ATOM 6714 C CA . THR B 1 506 ? 45.73051 -3.68595 108.25678 1.000 80.67881 501 THR B CA 1
ATOM 6715 C C . THR B 1 506 ? 46.61740 -4.55920 109.13558 1.000 82.66903 501 THR B C 1
ATOM 6716 O O . THR B 1 506 ? 47.84741 -4.49864 109.04887 1.000 81.75805 501 THR B O 1
ATOM 6720 N N . VAL B 1 507 ? 45.99196 -5.36005 109.98903 1.000 86.76861 502 VAL B N 1
ATOM 6721 C CA . VAL B 1 507 ? 46.69203 -6.11296 111.02191 1.000 84.35036 502 VAL B CA 1
ATOM 6722 C C . VAL B 1 507 ? 46.92375 -7.53354 110.54196 1.000 83.02094 502 VAL B C 1
ATOM 6723 O O . VAL B 1 507 ? 46.08590 -8.10869 109.83788 1.000 84.16746 502 VAL B O 1
ATOM 6727 N N . SER B 1 508 ? 48.06336 -8.10424 110.92229 1.000 82.83097 503 SER B N 1
ATOM 6728 C CA . SER B 1 508 ? 48.37900 -9.49145 110.58677 1.000 84.92928 503 SER B CA 1
ATOM 6729 C C . SER B 1 508 ? 49.08156 -10.14199 111.77480 1.000 90.57433 503 SER B C 1
ATOM 6730 O O . SER B 1 508 ? 50.27668 -9.91790 111.98544 1.000 92.28247 503 SER B O 1
ATOM 6733 N N . VAL B 1 509 ? 48.34716 -10.94582 112.54332 1.000 93.48717 504 VAL B N 1
ATOM 6734 C CA . VAL B 1 509 ? 48.95333 -11.74269 113.60792 1.000 93.13401 504 VAL B CA 1
ATOM 6735 C C . VAL B 1 509 ? 49.54207 -13.00190 112.97837 1.000 94.76914 504 VAL B C 1
ATOM 6736 O O . VAL B 1 509 ? 48.83447 -13.76080 112.30727 1.000 94.31828 504 VAL B O 1
ATOM 6740 N N . GLN B 1 510 ? 50.83505 -13.23299 113.19287 1.000 95.49789 505 GLN B N 1
ATOM 6741 C CA . GLN B 1 510 ? 51.47892 -14.36023 112.53154 1.000 103.62862 505 GLN B CA 1
ATOM 6742 C C . GLN B 1 510 ? 50.95494 -15.68748 113.07215 1.000 108.06470 505 GLN B C 1
ATOM 6743 O O . GLN B 1 510 ? 50.58573 -15.81072 114.24484 1.000 105.07875 505 GLN B O 1
ATOM 6749 N N . HIS B 1 511 ? 50.93751 -16.69132 112.18845 1.000 108.94443 506 HIS B N 1
ATOM 6750 C CA . HIS B 1 511 ? 50.35371 -17.98747 112.52493 1.000 113.93993 506 HIS B CA 1
ATOM 6751 C C . HIS B 1 511 ? 50.98351 -18.58357 113.78011 1.000 115.11038 506 HIS B C 1
ATOM 6752 O O . HIS B 1 511 ? 50.29165 -19.21455 114.58930 1.000 113.72757 506 HIS B O 1
ATOM 6759 N N . ALA B 1 512 ? 52.28880 -18.37628 113.97264 1.000 113.46941 507 ALA B N 1
ATOM 6760 C CA . ALA B 1 512 ? 52.97256 -18.97485 115.11619 1.000 113.35263 507 ALA B CA 1
ATOM 6761 C C . ALA B 1 512 ? 52.37309 -18.50863 116.43792 1.000 113.22227 507 ALA B C 1
ATOM 6762 O O . ALA B 1 512 ? 52.26886 -19.28958 117.39024 1.000 112.66840 507 ALA B O 1
ATOM 6764 N N . ALA B 1 513 ? 51.97712 -17.23886 116.51998 1.000 113.42554 508 ALA B N 1
ATOM 6765 C CA . ALA B 1 513 ? 51.45314 -16.70252 117.76931 1.000 110.50907 508 ALA B CA 1
ATOM 6766 C C . ALA B 1 513 ? 50.08929 -17.27108 118.13695 1.000 112.68572 508 ALA B C 1
ATOM 6767 O O . ALA B 1 513 ? 49.61462 -17.02369 119.25160 1.000 109.68585 508 ALA B O 1
ATOM 6769 N N . LEU B 1 514 ? 49.44262 -18.00298 117.23546 1.000 112.41105 509 LEU B N 1
ATOM 6770 C CA . LEU B 1 514 ? 48.09197 -18.47936 117.48766 1.000 112.11313 509 LEU B CA 1
ATOM 6771 C C . LEU B 1 514 ? 48.10603 -19.76181 118.31131 1.000 115.43910 509 LEU B C 1
ATOM 6772 O O . LEU B 1 514 ? 48.96798 -20.62700 118.12983 1.000 117.21145 509 LEU B O 1
ATOM 6777 N N . ARG B 1 515 ? 47.16057 -19.86668 119.23733 1.000 114.13540 510 ARG B N 1
ATOM 6778 C CA . ARG B 1 515 ? 46.89862 -21.07945 119.99389 1.000 115.62724 510 ARG B CA 1
ATOM 6779 C C . ARG B 1 515 ? 45.45090 -21.51427 119.80588 1.000 117.74457 510 ARG B C 1
ATOM 6780 O O . ARG B 1 515 ? 44.61252 -20.73061 119.34583 1.000 116.83187 510 ARG B O 1
ATOM 6788 N N . PRO B 1 516 ? 45.11654 -22.75490 120.17160 1.000 123.04157 511 PRO B N 1
ATOM 6789 C CA . PRO B 1 516 ? 43.71831 -23.20546 120.05148 1.000 115.33762 511 PRO B CA 1
ATOM 6790 C C . PRO B 1 516 ? 42.72833 -22.37517 120.84784 1.000 111.80684 511 PRO B C 1
ATOM 6791 O O . PRO B 1 516 ? 41.52102 -22.48511 120.59874 1.000 111.65790 511 PRO B O 1
ATOM 6795 N N . THR B 1 517 ? 43.18491 -21.56104 121.80136 1.000 112.68018 512 THR B N 1
ATOM 6796 C CA . THR B 1 517 ? 42.28798 -20.70981 122.57384 1.000 113.14628 512 THR B CA 1
ATOM 6797 C C . THR B 1 517 ? 42.18111 -19.29693 122.01535 1.000 112.27644 512 THR B C 1
ATOM 6798 O O . THR B 1 517 ? 41.34796 -18.51949 122.49470 1.000 112.54871 512 THR B O 1
ATOM 6802 N N . SER B 1 518 ? 42.99248 -18.95223 121.01830 1.000 111.62055 513 SER B N 1
ATOM 6803 C CA . SER B 1 518 ? 42.92555 -17.62845 120.41655 1.000 109.72645 513 SER B CA 1
ATOM 6804 C C . SER B 1 518 ? 41.56598 -17.39835 119.77187 1.000 108.87273 513 SER B C 1
ATOM 6805 O O . SER B 1 518 ? 40.98961 -18.29906 119.15594 1.000 109.00774 513 SER B O 1
ATOM 6808 N N . TYR B 1 519 ? 41.06073 -16.17573 119.90559 1.000 107.70568 514 TYR B N 1
ATOM 6809 C CA . TYR B 1 519 ? 39.80403 -15.79132 119.28281 1.000 106.32770 514 TYR B CA 1
ATOM 6810 C C . TYR B 1 519 ? 39.86519 -14.31123 118.93625 1.000 106.51694 514 TYR B C 1
ATOM 6811 O O . TYR B 1 519 ? 40.78268 -13.59479 119.34129 1.000 108.99281 514 TYR B O 1
ATOM 6820 N N . LEU B 1 520 ? 38.87382 -13.85566 118.17835 1.000 102.15117 515 LEU B N 1
ATOM 6821 C CA . LEU B 1 520 ? 38.78094 -12.46566 117.75668 1.000 98.12852 515 LEU B CA 1
ATOM 6822 C C . LEU B 1 520 ? 37.46606 -11.88527 118.24488 1.000 99.99022 515 LEU B C 1
ATOM 6823 O O . LEU B 1 520 ? 36.45150 -12.58668 118.28898 1.000 109.57237 515 LEU B O 1
ATOM 6828 N N . ARG B 1 521 ? 37.48144 -10.61074 118.62191 1.000 95.90232 516 ARG B N 1
ATOM 6829 C CA . ARG B 1 521 ? 36.26118 -9.93581 119.02846 1.000 94.24972 516 ARG B CA 1
AT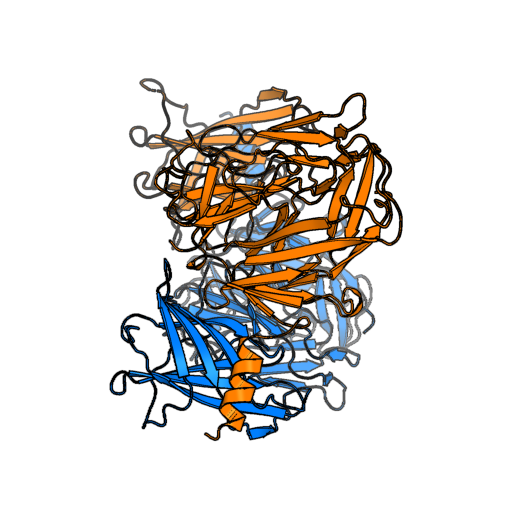OM 6830 C C . ARG B 1 521 ? 36.11180 -8.66915 118.19808 1.000 94.74290 516 ARG B C 1
ATOM 6831 O O . ARG B 1 521 ? 37.07251 -8.18485 117.59743 1.000 95.80146 516 ARG B O 1
ATOM 6839 N N . SER B 1 522 ? 34.89583 -8.13065 118.16081 1.000 95.81967 517 SER B N 1
ATOM 6840 C CA . SER B 1 522 ? 34.62429 -6.94817 117.35640 1.000 93.29133 517 SER B CA 1
ATOM 6841 C C . SER B 1 522 ? 33.69192 -5.99875 118.09502 1.000 93.00598 517 SER B C 1
ATOM 6842 O O . SER B 1 522 ? 32.74493 -6.43102 118.75460 1.000 99.31945 517 SER B O 1
ATOM 6845 N N . ASP B 1 523 ? 33.98374 -4.70271 117.98944 1.000 96.60563 518 ASP B N 1
ATOM 6846 C CA . ASP B 1 523 ? 33.15390 -3.64260 118.54594 1.000 95.47625 518 ASP B CA 1
ATOM 6847 C C . ASP B 1 523 ? 33.13544 -2.47281 117.57439 1.000 95.73412 518 ASP B C 1
ATOM 6848 O O . ASP B 1 523 ? 33.96369 -2.38112 116.66606 1.000 94.47934 518 ASP B O 1
ATOM 6853 N N . MET B 1 524 ? 32.16961 -1.57876 117.76533 1.000 93.97662 519 MET B N 1
ATOM 6854 C CA . MET B 1 524 ? 32.07597 -0.36986 116.95401 1.000 91.99344 519 MET B CA 1
ATOM 6855 C C . MET B 1 524 ? 31.99712 -0.71278 115.46469 1.000 93.76959 519 MET B C 1
ATOM 6856 O O . MET B 1 524 ? 32.70202 -0.13955 114.63197 1.000 97.40314 519 MET B O 1
ATOM 6861 N N . ASP B 1 525 ? 31.12874 -1.66664 115.13115 1.000 92.97900 520 ASP B N 1
ATOM 6862 C CA . ASP B 1 525 ? 30.93423 -2.09748 113.74448 1.000 91.57719 520 ASP B CA 1
ATOM 6863 C C . ASP B 1 525 ? 32.26199 -2.43766 113.08008 1.000 92.22424 520 ASP B C 1
ATOM 6864 O O . ASP B 1 525 ? 32.50061 -2.10829 111.91683 1.000 96.32259 520 ASP B O 1
ATOM 6869 N N . GLY B 1 526 ? 33.13490 -3.10880 113.82538 1.000 91.69493 521 GLY B N 1
ATOM 6870 C CA . GLY B 1 526 ? 34.42142 -3.52413 113.30997 1.000 89.55773 521 GLY B CA 1
ATOM 6871 C C . GLY B 1 526 ? 35.52907 -2.49654 113.40212 1.000 87.71086 521 GLY B C 1
ATOM 6872 O O . GLY B 1 526 ? 36.65787 -2.79237 112.98592 1.000 87.64925 521 GLY B O 1
ATOM 6873 N N . ASP B 1 527 ? 35.25632 -1.30944 113.95130 1.000 87.52382 522 ASP B N 1
ATOM 6874 C CA . ASP B 1 527 ? 36.30753 -0.30717 114.09966 1.000 86.23285 522 ASP B CA 1
ATOM 6875 C C . ASP B 1 527 ? 37.29082 -0.68038 115.19537 1.000 84.00985 522 ASP B C 1
ATOM 6876 O O . ASP B 1 527 ? 38.46323 -0.29497 115.13042 1.000 83.47728 522 ASP B O 1
ATOM 6881 N N . VAL B 1 528 ? 36.83964 -1.41569 116.20569 1.000 90.70522 523 VAL B N 1
ATOM 6882 C CA . VAL B 1 528 ? 37.70119 -1.89464 117.27860 1.000 90.59784 523 VAL B CA 1
ATOM 6883 C C . VAL B 1 528 ? 37.71989 -3.41445 117.19635 1.000 89.01122 523 VAL B C 1
ATOM 6884 O O . VAL B 1 528 ? 36.69461 -4.07004 117.41892 1.000 90.47622 523 VAL B O 1
ATOM 6888 N N . ARG B 1 529 ? 38.87530 -3.97314 116.85877 1.000 88.04484 524 ARG B N 1
ATOM 6889 C CA . ARG B 1 529 ? 39.07170 -5.41159 116.79730 1.000 88.37096 524 ARG B CA 1
ATOM 6890 C C . ARG B 1 529 ? 40.04690 -5.83252 117.88556 1.000 88.00315 524 ARG B C 1
ATOM 6891 O O . ARG B 1 529 ? 41.06383 -5.16812 118.10530 1.000 89.38325 524 ARG B O 1
ATOM 6899 N N . THR B 1 530 ? 39.73894 -6.94205 118.55653 1.000 89.06688 525 THR B N 1
ATOM 6900 C CA . THR B 1 530 ? 40.57209 -7.48227 119.62380 1.000 88.38319 525 THR B CA 1
ATOM 6901 C C . THR B 1 530 ? 41.06652 -8.87169 119.24355 1.000 91.18164 525 THR B C 1
ATOM 6902 O O . THR B 1 530 ? 40.27736 -9.71418 118.80112 1.000 95.99708 525 THR B O 1
ATOM 6906 N N . ALA B 1 531 ? 42.37128 -9.10269 119.40377 1.000 88.61637 526 ALA B N 1
ATOM 6907 C CA . ALA B 1 531 ? 42.98200 -10.42352 119.25461 1.000 93.94681 526 ALA B CA 1
ATOM 6908 C C . ALA B 1 531 ? 43.43903 -10.89234 120.63196 1.000 95.00844 526 ALA B C 1
ATOM 6909 O O . ALA B 1 531 ? 44.37332 -10.32328 121.20308 1.000 97.12604 526 ALA B O 1
ATOM 6911 N N . ALA B 1 532 ? 42.78383 -11.92521 121.16449 1.000 103.53147 527 ALA B N 1
ATOM 6912 C CA . ALA B 1 532 ? 42.99284 -12.37434 122.53612 1.000 104.13200 527 ALA B CA 1
ATOM 6913 C C . ALA B 1 532 ? 43.54484 -13.79343 122.57715 1.000 108.01250 527 ALA B C 1
ATOM 6914 O O . ALA B 1 532 ? 43.31942 -14.59638 121.66693 1.000 111.40819 527 ALA B O 1
ATOM 6916 N N . ASP B 1 533 ? 44.26309 -14.09721 123.65782 1.000 107.27113 528 ASP B N 1
ATOM 6917 C CA . ASP B 1 533 ? 44.84609 -15.42122 123.86065 1.000 108.10728 528 ASP B CA 1
ATOM 6918 C C . ASP B 1 533 ? 45.78858 -15.79509 122.72238 1.000 112.01155 528 ASP B C 1
ATOM 6919 O O . ASP B 1 533 ? 45.80389 -16.93404 122.24989 1.000 115.04842 528 ASP B O 1
ATOM 6924 N N . ILE B 1 534 ? 46.57132 -14.82549 122.27008 1.000 110.67017 529 ILE B N 1
ATOM 6925 C CA . ILE B 1 534 ? 47.67956 -15.08493 121.38071 1.000 111.71680 529 ILE B CA 1
ATOM 6926 C C . ILE B 1 534 ? 48.95452 -15.09889 122.21629 1.000 110.20465 529 ILE B C 1
ATOM 6927 O O . ILE B 1 534 ? 48.96610 -14.69470 123.37596 1.000 108.81701 529 ILE B O 1
ATOM 6932 N N . SER B 1 535 ? 50.04519 -15.57875 121.62847 1.000 109.09478 530 SER B N 1
ATOM 6933 C CA . SER B 1 535 ? 51.28154 -15.80149 122.36374 1.000 112.96701 530 SER B CA 1
ATOM 6934 C C . SER B 1 535 ? 52.38080 -14.86597 121.87715 1.000 112.66159 530 SER B C 1
ATOM 6935 O O . SER B 1 535 ? 52.50165 -14.59941 120.67731 1.000 112.38558 530 SER B O 1
ATOM 6938 N N . SER B 1 536 ? 53.18744 -14.38214 122.81770 1.000 110.05453 531 SER B N 1
ATOM 6939 C CA . SER B 1 536 ? 54.32026 -13.51787 122.52876 1.000 106.14331 531 SER B CA 1
ATOM 6940 C C . SER B 1 536 ? 55.60106 -14.12716 123.08851 1.000 107.50202 531 SER B C 1
ATOM 6941 O O . SER B 1 536 ? 55.57725 -14.86047 124.08039 1.000 118.66329 531 SER B O 1
ATOM 6944 N N . THR B 1 537 ? 56.72044 -13.82281 122.43913 1.000 100.59277 532 THR B N 1
ATOM 6945 C CA . THR B 1 537 ? 58.02170 -14.37636 122.78649 1.000 101.49452 532 THR B CA 1
ATOM 6946 C C . THR B 1 537 ? 58.88664 -13.32892 123.47584 1.000 104.49958 532 THR B C 1
ATOM 6947 O O . THR B 1 537 ? 58.90817 -12.16261 123.07154 1.000 100.76030 532 THR B O 1
ATOM 6951 N N . LEU B 1 538 ? 59.60724 -13.75040 124.51070 1.000 109.26136 533 LEU B N 1
ATOM 6952 C CA . LEU B 1 538 ? 60.59487 -12.88839 125.14476 1.000 104.03787 533 LEU B CA 1
ATOM 6953 C C . LEU B 1 538 ? 61.92001 -12.95544 124.39578 1.000 102.93840 533 LEU B C 1
ATOM 6954 O O . LEU B 1 538 ? 62.31578 -14.01063 123.89390 1.000 101.79367 533 LEU B O 1
ATOM 6959 N N . ARG B 1 539 ? 62.59510 -11.81368 124.30385 1.000 102.88762 534 ARG B N 1
ATOM 6960 C CA . ARG B 1 539 ? 63.89815 -11.73177 123.66116 1.000 105.95604 534 ARG B CA 1
ATOM 6961 C C . ARG B 1 539 ? 64.83393 -10.87062 124.49440 1.000 110.27267 534 ARG B C 1
ATOM 6962 O O . ARG B 1 539 ? 64.40027 -9.96316 125.20908 1.000 112.06704 534 ARG B O 1
ATOM 6970 N N . SER B 1 540 ? 66.12460 -11.17193 124.40480 1.000 114.15449 535 SER B N 1
ATOM 6971 C CA . SER B 1 540 ? 67.12063 -10.39895 125.12692 1.000 115.15267 535 SER B CA 1
ATOM 6972 C C . SER B 1 540 ? 67.39611 -9.08226 124.41234 1.000 113.74822 535 SER B C 1
ATOM 6973 O O . SER B 1 540 ? 67.28999 -8.97815 123.18579 1.000 112.23123 535 SER B O 1
ATOM 6976 N N . VAL B 1 541 ? 67.75550 -8.07473 125.19520 1.000 111.15491 536 VAL B N 1
ATOM 6977 C CA . VAL B 1 541 ? 68.07825 -6.76250 124.62578 1.000 111.58966 536 VAL B CA 1
ATOM 6978 C C . VAL B 1 541 ? 69.42129 -6.84681 123.90690 1.000 115.96339 536 VAL B C 1
ATOM 6979 O O . VAL B 1 541 ? 70.38935 -7.39715 124.46439 1.000 115.69604 536 VAL B O 1
ATOM 6983 N N . PRO B 1 542 ? 69.53356 -6.32880 122.68636 1.000 117.36868 537 PRO B N 1
ATOM 6984 C CA . PRO B 1 542 ? 70.79303 -6.44443 121.93863 1.000 119.61310 537 PRO B CA 1
ATOM 6985 C C . PRO B 1 542 ? 71.93714 -5.71405 122.63290 1.000 126.25390 537 PRO B C 1
ATOM 6986 O O . PRO B 1 542 ? 71.75435 -4.97117 123.60129 1.000 124.51545 537 PRO B O 1
ATOM 6990 N N . ALA B 1 543 ? 73.15560 -5.94861 122.11525 1.000 134.99323 538 ALA B N 1
ATOM 6991 C CA . ALA B 1 543 ? 74.40331 -5.38908 122.63838 1.000 135.25740 538 ALA B CA 1
ATOM 6992 C C . ALA B 1 543 ? 74.51564 -3.87841 122.44095 1.000 138.01601 538 ALA B C 1
ATOM 6993 O O . ALA B 1 543 ? 74.92226 -3.17560 123.37634 1.000 131.89416 538 ALA B O 1
ATOM 6995 N N . PRO B 1 544 ? 74.20213 -3.33656 121.24585 1.000 143.41183 539 PRO B N 1
ATOM 6996 C CA . PRO B 1 544 ? 74.34109 -1.88730 121.02754 1.000 140.00816 539 PRO B CA 1
ATOM 6997 C C . PRO B 1 544 ? 73.73677 -1.03831 122.14470 1.000 135.38130 539 PRO B C 1
ATOM 6998 O O . PRO B 1 544 ? 74.49264 -0.41857 122.89774 1.000 132.57903 539 PRO B O 1
#

Secondary structure (DSSP, 8-state):
--HHHHHHHHHHHH-BTTBEEESEEEEEEEEESS-B-TT-EEEEEEEEEEEEEEEEEEEEEEEP-STT------SEEE--EEEEEEEEEEEEEEEE-SSS-B-TTSS--EEEEEEEEEE-----EESEEEEEP------SEEEEEE-SSSEEEEEEE----EEEE-TTSTTSEEEEEEEEEE-TT--TTT--EEEEEEESSTTEEEEEEEEETTTTEEEEEEEE-SSS--SSEEEEEEEE----SEEESS--TTTEEE-SSS-EEEE-SS-EEE-SSS-EEEEE-S--EE-TTSEEEEEEE---TTEEEEEEE--TTS--EEEEEE-SSS-EEE-TT-EEEEEEEEETTSSEEPTTSSS---EEGGG-EEEEEE-----EEEEETTTTEEEEGGGSPPEEEEE-GGG--TT-EEEEETTTTEEEEEEEEEEEEPPPP-/--HHHHHHHHHHHH-BTTBEEESEEEEEEEEESS-B-TT-EEEEEEEEEEEEEEEEEEEEEEEP-STT------SEEE--EEEEEEEEEEEEEEEE-SSSPBPSSSGGGEEEEEEEEEE-----EESEEEEEP----S-----SEEEEEE-SSSEEEEEEE----EEEE-TTSTTSEEEEEEEEEE-TT--TTT--EEEEEEESSTTEEEEEEEEETTTTEEEEEEEE-SSS--SSEEEEEEEE----SEEESS--TTTEEE-SSS-EEEE-SS-EEE-SSS-EEEEE-S--EE-TTSEEEEEEE---TTEEEEEEE--TTS--EEEEEE-SSS-EEE-TT-EEEEEEEEETTTSEE-TTSSS---EEGGG-EEEEEEGGGS----EEEEETTTTEEEEGGGSPPEEEEE-GGG--TT-EEEEETTTTEEEEEEEEEEEEPPP--

B-factor: mean 81.76, std 19.83, range [44.56, 168.1]

Organism: Human cytomegalovirus (strain AD169) (NCBI:txid10360)

GO terms:
  GO:0042025 host cell nucleus (C, IDA)
  GO:0039695 DNA-templated viral transcription (P, IDA)
  GO:0042025 host cell nucleus (C, EXP)
  GO:0044165 host cell endoplasmic reticulum (C, EXP)

InterPro domains:
  IPR008649 Herpesvirus UL82/UL83 [PF05784] (28-371)

Foldseek 3Di:
DDPVVVVVVVDVQQDDQAKYWFQKEKEKAFEDAFKAFALAKFKWFSQKKKFFDDWWWKKKAFADADPPDALDADQFFWFIDIDTGGMDGDMTMTHRYDDGMDDGCPDDRITMMMIHTADFAFADEAQAWAAADDDACQFKEWDWDDDPAWIKIKIKGQWDWDWAADPQAALRIKIKTKHKHAQPPPDPVAWTHKFWDDKPDPFKDFWYKYDYPVRRMIMTMMIGPDPDDDRMMITIMTIHHDPGLKYKRTRCPPQWDDDPRWWTWGFRRHKDKADPVRFKDKGWDPMFMDRVLQKWKWWAFHRDHQKWKKTTTDDGPDTDMIMIGGSHPDMDIDHGRHTGTIIGIGGRPFKDAQQPDDAFDIGISSSWYWYWDPPDVPGTWIDTSNGRIIGHSVNTGMIIMGRDPVQDDPPWDKDADPNRNYIYTHHTYMHIHGDDDD/DDVVVVVVVVCVQQDDQAKGKFQKEKEKAFEAADKFFAQAKWKWFSQKKKFFDDWWWKKKAFADADPPDALDFDQFFWFIDIDTGGMDGDITMTHRNHDGIGDSDDPPGITMIMIHTADFAFADEFQAWAAADDDDPDDFPQFKEWDWDQDPAWIKIKIKGQWDWDWDADCQAQLRIKIKTKGKHALPPPDPVAWTHKFWDDKPDPFKDFWYKYDHPVRRMIMTMMIGPDPDDDRMMITIMITGHDPGLKYKRTRCPPQWDDDPRWWTWGFRRHKDKADPVRFKDKNWDAMFMDRVLFKWKWWFFHRDHQKWKKTTTDDGPDTDMIMIGGRHPDMDIGHGRHTGTIIGIGGNQFKDAQCCDDAFDIDISRSWYWYWDDPVSSVCHGTWIDTVNTRIIGHSVNTGMIIMHNDPVQDDPPWDKDADPNSNYIYIHHTYIYIRHDDDD

Sequence (883 aa):
SSEAAAISEAEAASGSFGRLHCQVLRLITNVEGGSLEAGRLRLLDLRTNIEVSRPSVLCCFQENKSPHDTVDLTDLNIKGRCVVGEQDRLLVDLNNFGPRRLTPGSENNTVSVLAFALPLDRVPVSGLHLFQSQRPRMEARAIIRRTAHHWAVRLTVTPNWRRRTDSSLEAGQIFVSQFAFRAGAIPLTLVDALEQLACSDPNTYIHKTETDERGQWIMLFLHHDSPHPPTSVFLHFSVYTHRAEVVARHNPYPHLRRLPDNGFQLLIPKSFTLTRIHPEYIVQIQNAFETNQTHDTIFFPENIPGVSIEAGPLPDRVRITLRVTLTGDQAVHLEHRQPLGRIHFFRRGFWTLTPGKPDKIKRPQVQLRAGLFPRSNGALTLVIPSWHVFASLDDLVPLTVSVQHAALRPTSYLRSDMDGDVRTAADISSTLRSVPAPSSEAAAISEAEAASGSFGRLHCQVLRLITNVEGGSLEAGRLRLLDLRTNIEVSRPSVLCCFQENKSPHDTVDLTDLNIKGRCVVGEQDRLLVDLNNFGPRRLTPGSENNTVSVLAFALPLDRVPVSGLHLFQSQREENRPRMEARAIIRRTAHHWAVRLTVTPNWRRRTDSSLEAGQIFVSQFAFRAGAIPLTLVDALEQLACSDPNTYIHKTETDERGQWIMLFLHHDSPHPPTSVFLHFSVYTHRAEVVARHNPYPHLRRLPDNGFQLLIPKSFTLTRIHPEYIVQIQNAFETNQTHDTIFFPENIPGVSIEAGPLPDRVRITLRVTLTGDQAVHLEHRQPLGRIHFFRRGFWTLTPGKPDKIKRPQVQLRAGLFPRSNVMRGALTLVIPSWHVFASLDDLVPLTVSVQHAALRPTSYLRSDMDGDVRTAADISSTLRSVPAP

Nearest PDB structures (foldseek):
  8qdo-assembly1_A  TM=1.002E+00  e=2.998E-88  Human betaherpesvirus 5
  8qdo-assembly1_B  TM=9.982E-01  e=3.690E-83  Human betaherpesvirus 5
  1dun-assembly1_A  TM=7.110E-01  e=3.666E-03  Equine infectious anemia virus
  3c3i-assembly2_B  TM=6.827E-01  e=3.102E-02  unclassified
  2we1-assembly1_A  TM=3.845E-01  e=7.481E-04  Human herpesvirus 4 strain B95-8

Radius of gyration: 30.39 Å; Cα contacts (8 Å, |Δi|>4): 2390; chains: 2; bounding box: 76×80×79 Å